Protein AF-A0A7K2C3F9-F1 (afdb_monomer)

Mean predicted aligned error: 20.33 Å

Solvent-accessible surface area (backbone atoms only — not comparable to full-atom values): 50071 Å² total; per-residue (Å²): 126,89,55,48,85,89,67,84,82,53,73,77,70,72,92,72,62,56,79,68,66,93,82,66,85,80,80,64,46,72,75,90,80,90,77,96,73,83,65,86,67,77,40,54,37,64,45,81,42,102,84,78,58,67,48,69,53,81,61,90,74,45,41,74,38,67,30,63,33,82,39,55,68,49,50,39,51,36,23,76,72,63,18,42,29,38,32,27,28,48,75,89,78,79,96,71,85,52,73,64,51,53,53,38,53,52,48,20,34,74,64,47,12,33,41,25,31,13,45,38,61,50,94,52,78,37,76,81,43,90,74,49,55,56,68,40,85,82,37,43,14,20,31,23,15,30,58,103,40,76,36,74,23,91,57,50,41,75,30,72,49,34,41,28,25,33,56,17,35,65,45,72,42,73,47,104,77,82,39,78,45,89,49,46,72,43,21,51,58,9,16,25,44,54,44,17,41,50,32,51,42,40,56,75,37,74,86,61,49,32,68,59,50,49,49,42,46,37,70,32,18,41,87,28,40,89,70,37,64,97,44,52,85,32,60,57,32,15,44,65,33,61,71,47,35,70,66,65,78,88,65,33,32,34,29,82,74,49,72,53,73,43,45,81,86,70,85,76,68,55,53,60,61,41,48,38,43,34,40,37,31,36,33,25,76,64,32,67,42,70,60,39,43,45,29,58,40,66,64,103,80,60,96,40,57,48,53,91,61,15,61,42,83,66,45,63,44,48,60,71,40,71,48,78,47,72,34,34,37,35,34,32,74,81,50,68,72,78,40,70,50,57,35,32,69,43,51,81,68,81,49,48,59,52,80,62,67,65,48,70,45,65,27,70,54,75,49,55,51,45,46,50,24,51,38,46,41,36,62,44,16,45,42,93,67,29,77,65,50,50,72,68,57,79,88,56,84,57,54,53,82,50,46,44,57,19,61,42,37,39,54,53,101,64,38,58,27,32,39,44,51,51,67,24,55,37,30,49,38,69,51,56,51,56,20,63,39,50,61,26,30,34,43,31,52,22,50,32,49,31,29,51,50,66,48,52,41,51,19,56,19,44,51,21,29,34,43,32,50,24,37,33,46,33,28,51,53,66,49,54,44,51,27,51,21,53,48,22,30,34,42,31,52,22,43,28,50,32,25,53,53,65,49,52,51,51,25,57,22,52,47,24,28,34,43,30,57,20,40,29,51,32,26,54,52,64,48,50,49,50,23,57,20,50,46,23,28,33,43,30,52,23,37,26,55,31,25,54,49,72,47,61,52,47,36,54,23,57,50,23,31,33,43,31,52,21,40,28,54,31,28,54,53,70,57,52,53,56,29,64,26,59,52,26,29,34,43,32,52,20,40,30,50,32,30,52,56,65,53,48,48,54,16,65,23,43,49,22,30,33,43,30,55,18,38,32,51,32,28,49,52,63,48,55,43,53,19,55,17,50,46,23,30,34,44,32,50,23,36,30,51,30,27,50,50,61,51,51,42,54,30,57,21,52,49,25,29,35,44,33,51,25,37,29,53,31,27,53,47,63,48,54,52,54,16,67,21,51,51,23,31,34,45,31,53,22,42,29,52,32,26,51,54,61,50,55,38,56,16,58,20,52,49,23,30,34,40,33,47,21,39,29,53,27,37,62,50,58,43,69,42,48,69,59,30,77,52,38,37,35,44,34,30,36,73,8,61,40,21,36,57,75,48,70,70,55,45,54,53,57,65,69,30,80,43,69,45,60,52,70,53,82,75,38,35,64,74,63,84,60,76,65,46,62,52,63,79,79,44,75,54,80,69,45,74,57,73,67,68,52,60,52,75,66,69,48,65,51,74,39,70,86,69,63,74,48,47,54,78,42,71,91,79,34,33,38,43,46,42,47,74,65,94,54,73,72,49,76,35,42,39,36,45,34,27,64,84,71,37,62,33,72,52,61,38,33,40,33,66,95,93,94,93,95,93,92,96,93,93,93,88,87,74,75,51,80,46,64,45,74,98,49,62,44,39,77,65,16,35,40,34,32,66,35,99,49,50,25,41,34,36,45,39,33,25,39,85,88,69,49,76,77,48,70,49,76,79,42,82,42,70,47,45,75,69,50,77,47,77,46,80,33,86,82,70,76,94,80,68,73,47,70,48,68,46,60,29,42,90,81,75,60,79,57,87,81,73,79,87,76,86,89,132

Foldseek 3Di:
DPDPPVPPPDPPDDDAFQPDDPPPPPPGRRDDDDDDDPDPDAFWAWDQDPVRDIDTDDQPPAAEHEDEALDLVRLLVCLVVPHLEYFYEHPPDDQDDDPVSLVSLVVSLVSNHAYQYFQFQDPDACVVRCPTQVNRPRHQYEAEDEPPDQHGDPSTHYYQEHQEYEHFWFDFDQDPVRDGDTIDGTRSVTRSNLRNLLSVLCSLPVPDRSNQSSVLQSVLADASCVVVVVCRNRYYGTHGDSVSSNPDDWFKAKEWDDKDKAWDPGPQAAAAFIKMKMKTKIATATAKDAWKKKFKDFDPDDPFKARVQGIDTDGIHGHGDMDIDIGMMHGHNPDDAQDWGWIWIDIDPPYYYDPTDTPTHHNHDQQVLVLVLVLVQCVQFVVVPWQDQPLDDSPDRDFLVSQCRTPQFHRDPRATATGACAPGAGEGERDLSPLSSQNYAYYAPEQYAHEEADHLSVLSNQNHAYDHHYNYAYEEADRLSVLSNQNHAYDAPYNYAYEEEDDLSVLSNLNHAEDHPEQYAYEEEDRLSVLSNCNHQYDAPHNYAYEEEDNLSVLSNLNHQEDHHEQYAYEEADDLSCLSNLNHAYDAHYNYAYEEADDLSVLSNQNHQYDHHEQYAYEEEDHLSVLNNQNHAEDHHANYAYEEEDHLSVLSNLNHAYDAHHHYAYEEEDDLSVLNNQNYAEDHHAQYAYEEEDHLSVLSNQNYAEYHQDHYAYAEEDAPSVLSNQNYQYEEHHNHRYAYEPDPSSVVSQVPHNHYDDHHDDFKEWRDADEAAADDAFDWDDKDADTDMDHAPDKFKDKDDADAPFWDADRVRRIIGGHHHDADDWDKMKMKMAHPVRGIDIYMYTYHHDDDDDDDDDAWDADWAKDDQPPHHQAQFIKIWDATQAWKWKKKWKAAPVGHTPDIFDIDTGGHGGTDMDGHHGVDDDDHDIWMFMAIDDPPDDGHDGYDTDDDD

Secondary structure (DSSP, 8-state):
----SS-SSS-----------TT-SS--TT-----S--------EEEE-TTS-EEEEPPSS--EEEESSS-HHHHHHHHHTT-SEEEE----------HHHHHHHHHHHHTTPEEEEE-----S-GGG-TTSGGGSTTSEEEEEE-TTSSSBPTT---SS--SEEEE-EEEEEE-TTS-EEEEEESGGGTHHHHHHHHHHHHHHSTT--HHHHHHHHHHHSPP-GGG-GGGTTTS-S-B--HHHHTTPPPPPEEEEEEEEEE-SSSSS---TT-EEEEEEEEEE-SS-BS--EEEEEE-TT-TTEE-TT-EEE---B-TT-EEEEEEEEEE-TTPPTTPEEEEEEEESSS-EESS---EEEE---HHHHHHHHHHHHHHHTTGGGSS--TT--TTSPPPHHHHTTSTTEEEETTEEEEEE-TTS---SB--GGGGG-TT-SEEE--SS--EEPPPGGGGG-TT--EEE--SSEEEEEPPGGGGG-TT--EEE--SSEEESBPPGGGGG-TT--EEE--SS--BSBPPGGGGG-TT--EEE--SS--BSPPPGGGGG-TT--EEE--SS---SPPPGGGGG-TT--EEE--SS--EEPPPGGGGG-TT--EEE--SSEEEEPPPGGGGG-TT--EEE--SSEE-SPPPGGGGG-TT--EEE--SS---SPPPGGGGG-TT--EEE--SS---SPPPSGGGG-TT--EEE--SS---SB--GGGGG-TT--EEE-TTSS-BB--SHHHHHHHHH-SEEE-PBP-S-EE-S----EE--TTSPPPPEEPPPEESSSS-EEEEESPPPTTEEEETTTTEEEE---S------EEEEEE-TTS-EEEEEE-EE---------------EEEES--S-TTSTTEEEEEEESS-EEEEEEEEETTS-EEEEPPPEEE-SEEEEEEEE--TTPPS--EEEEEEEE-TTSPPPPPPPP----

pLDDT: mean 79.62, std 18.19, range [27.81, 98.88]

Structure (mmCIF, N/CA/C/O backbone):
data_AF-A0A7K2C3F9-F1
#
_entry.id   AF-A0A7K2C3F9-F1
#
loop_
_atom_site.group_PDB
_atom_site.id
_atom_site.type_symbol
_atom_site.label_atom_id
_atom_site.label_alt_id
_atom_site.label_comp_id
_atom_site.label_asym_id
_atom_site.label_entity_id
_atom_site.label_seq_id
_atom_site.pdbx_PDB_ins_code
_atom_site.Cartn_x
_atom_site.Cartn_y
_atom_site.Cartn_z
_atom_site.occupancy
_atom_site.B_iso_or_equiv
_atom_site.auth_seq_id
_atom_site.auth_comp_id
_atom_site.auth_asym_id
_atom_site.auth_atom_id
_atom_site.pdbx_PDB_model_num
ATOM 1 N N . ASN A 1 1 ? -45.992 -33.213 78.221 1.00 36.97 1 ASN A N 1
ATOM 2 C CA . ASN A 1 1 ? -46.843 -34.358 77.775 1.00 36.97 1 ASN A CA 1
ATOM 3 C C . ASN A 1 1 ? -48.266 -34.315 78.373 1.00 36.97 1 ASN A C 1
ATOM 5 O O . ASN A 1 1 ? -49.026 -35.246 78.130 1.00 36.97 1 ASN A O 1
ATOM 9 N N . GLY A 1 2 ? -48.660 -33.258 79.102 1.00 48.69 2 GLY A N 1
ATOM 10 C CA . GLY A 1 2 ? -49.948 -33.219 79.812 1.00 48.69 2 GLY A CA 1
ATOM 11 C C . GLY A 1 2 ? -49.888 -33.763 81.246 1.00 48.69 2 GLY A C 1
ATOM 12 O O . GLY A 1 2 ? -50.936 -33.967 81.849 1.00 48.69 2 GLY A O 1
ATOM 13 N N . ILE A 1 3 ? -48.685 -34.025 81.760 1.00 47.75 3 ILE A N 1
ATOM 14 C CA . ILE A 1 3 ? -48.402 -34.515 83.107 1.00 47.75 3 ILE A CA 1
ATOM 15 C C . ILE A 1 3 ? -47.561 -33.441 83.805 1.00 47.75 3 ILE A C 1
ATOM 17 O O . ILE A 1 3 ? -46.682 -32.864 83.173 1.00 47.75 3 ILE A O 1
ATOM 21 N N . ASP A 1 4 ? -47.917 -33.177 85.056 1.00 54.03 4 ASP A N 1
ATOM 22 C CA . ASP A 1 4 ? -47.190 -32.404 86.069 1.00 54.03 4 ASP A CA 1
ATOM 23 C C . ASP A 1 4 ? -46.198 -33.387 86.715 1.00 54.03 4 ASP A C 1
ATOM 25 O O . ASP A 1 4 ? -46.635 -34.322 87.402 1.00 54.03 4 ASP A O 1
ATOM 29 N N . ASP A 1 5 ? -44.912 -33.307 86.351 1.00 51.44 5 ASP A N 1
ATOM 30 C CA . ASP A 1 5 ? -43.911 -34.330 86.690 1.00 51.44 5 ASP A CA 1
ATOM 31 C C . ASP A 1 5 ? -43.051 -34.010 87.927 1.00 51.44 5 ASP A C 1
ATOM 33 O O . ASP A 1 5 ? -42.568 -34.948 88.576 1.00 51.44 5 ASP A O 1
ATOM 37 N N . ASP A 1 6 ? -43.019 -32.747 88.370 1.00 50.56 6 ASP A N 1
ATOM 38 C CA . ASP A 1 6 ? -42.500 -32.332 89.685 1.00 50.56 6 ASP A CA 1
ATOM 39 C C . ASP A 1 6 ? -43.570 -32.351 90.811 1.00 50.56 6 ASP A C 1
ATOM 41 O O . ASP A 1 6 ? -43.235 -32.326 92.001 1.00 50.56 6 ASP A O 1
ATOM 45 N N . SER A 1 7 ? -44.855 -32.501 90.452 1.00 44.94 7 SER A N 1
ATOM 46 C CA . SER A 1 7 ? -46.031 -32.475 91.340 1.00 44.94 7 SER A CA 1
ATOM 47 C C . SER A 1 7 ? -46.316 -31.114 92.000 1.00 44.94 7 SER A C 1
ATOM 49 O O . SER A 1 7 ? -46.882 -31.068 93.103 1.00 44.94 7 SER A O 1
ATOM 51 N N . ASN A 1 8 ? -45.943 -30.000 91.360 1.00 51.53 8 ASN A N 1
ATOM 52 C CA . ASN A 1 8 ? -46.178 -28.639 91.853 1.00 51.53 8 ASN A CA 1
ATOM 53 C C . ASN A 1 8 ? -47.642 -28.162 91.699 1.00 51.53 8 ASN A C 1
ATOM 55 O O . ASN A 1 8 ? -48.049 -27.201 92.364 1.00 51.53 8 ASN A O 1
ATOM 59 N N . GLY A 1 9 ? -48.452 -28.857 90.891 1.00 42.66 9 GLY A N 1
ATOM 60 C CA . GLY A 1 9 ? -49.856 -28.551 90.606 1.00 42.66 9 GLY A CA 1
ATOM 61 C C . GLY A 1 9 ? -50.120 -27.921 89.232 1.00 42.66 9 GLY A C 1
ATOM 62 O O . GLY A 1 9 ? -51.281 -27.627 88.923 1.00 42.66 9 GLY A O 1
ATOM 63 N N . PHE A 1 10 ? -49.089 -27.705 88.413 1.00 49.72 10 PHE A N 1
ATOM 64 C CA . PHE A 1 10 ? -49.167 -27.125 87.075 1.00 49.72 10 PHE A CA 1
ATOM 65 C C . PHE A 1 10 ? -48.537 -28.056 86.033 1.00 49.72 10 PHE A C 1
ATOM 67 O O . PHE A 1 10 ? -47.621 -28.811 86.307 1.00 49.72 10 PHE A O 1
ATOM 74 N N . ILE A 1 11 ? -49.048 -28.004 84.800 1.00 49.59 11 ILE A N 1
ATOM 75 C CA . ILE A 1 11 ? -48.426 -28.680 83.653 1.00 49.59 11 ILE A CA 1
ATOM 76 C C . ILE A 1 11 ? -47.579 -27.626 82.930 1.00 49.59 11 ILE A C 1
ATOM 78 O O . ILE A 1 11 ? -47.981 -27.121 81.877 1.00 49.59 11 ILE A O 1
ATOM 82 N N . ASP A 1 12 ? -46.461 -27.226 83.535 1.00 47.12 12 ASP A N 1
ATOM 83 C CA . ASP A 1 12 ? -45.494 -26.286 82.955 1.00 47.12 12 ASP A CA 1
ATOM 84 C C . ASP A 1 12 ? -44.156 -26.931 82.539 1.00 47.12 12 ASP A C 1
ATOM 86 O O . ASP A 1 12 ? -43.317 -26.263 81.928 1.00 47.12 12 ASP A O 1
ATOM 90 N N . ASP A 1 13 ? -44.018 -28.248 82.720 1.00 46.84 13 ASP A N 1
ATOM 91 C CA . ASP A 1 13 ? -42.831 -29.026 82.353 1.00 46.84 13 ASP A CA 1
ATOM 92 C C . ASP A 1 13 ? -42.583 -29.095 80.835 1.00 46.84 13 ASP A C 1
ATOM 94 O O . ASP A 1 13 ? -43.348 -29.660 80.036 1.00 46.84 13 ASP A O 1
ATOM 98 N N . VAL A 1 14 ? -41.441 -28.539 80.425 1.00 47.06 14 VAL A N 1
ATOM 99 C CA . VAL A 1 14 ? -40.965 -28.527 79.038 1.00 47.06 14 VAL A CA 1
ATOM 100 C C . VAL A 1 14 ? -39.895 -29.602 78.849 1.00 47.06 14 VAL A C 1
ATOM 102 O O . VAL A 1 14 ? -38.733 -29.410 79.207 1.00 47.06 14 VAL A O 1
ATOM 105 N N . HIS A 1 15 ? -40.246 -30.706 78.183 1.00 43.12 15 HIS A N 1
ATOM 106 C CA . HIS A 1 15 ? -39.255 -31.688 77.726 1.00 43.12 15 HIS A CA 1
ATOM 107 C C . HIS A 1 15 ? -38.344 -31.094 76.637 1.00 43.12 15 HIS A C 1
ATOM 109 O O . HIS A 1 15 ? -38.702 -31.044 75.458 1.00 43.12 15 HIS A O 1
ATOM 115 N N . GLY A 1 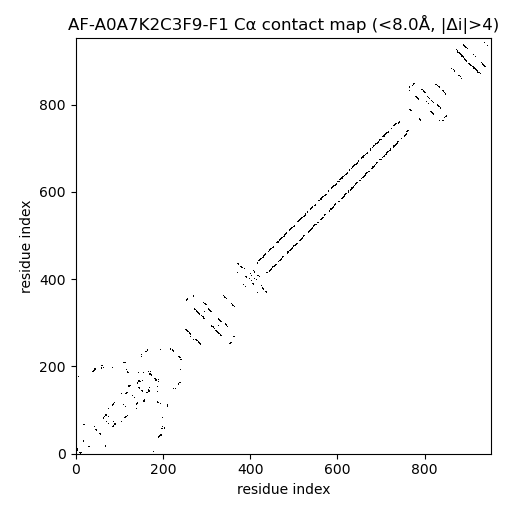16 ? -37.143 -30.670 77.031 1.00 44.66 16 GLY A N 1
ATOM 116 C CA . GLY A 1 16 ? -36.057 -30.318 76.117 1.00 44.66 16 GLY A CA 1
ATOM 117 C C . GLY A 1 16 ? -35.257 -31.541 75.652 1.00 44.66 16 GLY A C 1
ATOM 118 O O . GLY A 1 16 ? -35.079 -32.499 76.398 1.00 44.66 16 GLY A O 1
ATOM 119 N N . VAL A 1 17 ? -34.735 -31.480 74.424 1.00 42.47 17 VAL A N 1
ATOM 120 C CA . VAL A 1 17 ? -33.822 -32.480 73.840 1.00 42.47 17 VAL A CA 1
ATOM 121 C C . VAL A 1 17 ? -32.411 -31.882 73.829 1.00 42.47 17 VAL A C 1
ATOM 123 O O . VAL A 1 17 ? -32.174 -30.859 73.180 1.00 42.47 17 VAL A O 1
ATOM 126 N N . ASN A 1 18 ? -31.464 -32.480 74.554 1.00 41.81 18 ASN A N 1
ATOM 127 C CA . ASN A 1 18 ? -30.088 -31.993 74.643 1.00 41.81 18 ASN A CA 1
ATOM 128 C C . ASN A 1 18 ? -29.225 -32.582 73.514 1.00 41.81 18 ASN A C 1
ATOM 130 O O . ASN A 1 18 ? -28.767 -33.715 73.587 1.00 41.81 18 ASN A O 1
ATOM 134 N N . LEU A 1 19 ? -28.976 -31.787 72.471 1.00 47.22 19 LEU A N 1
ATOM 135 C CA . LEU A 1 19 ? -28.174 -32.176 71.300 1.00 47.22 19 LEU A CA 1
ATOM 136 C C . LEU A 1 19 ? -26.733 -31.619 71.329 1.00 47.22 19 LEU A C 1
ATOM 138 O O . LEU A 1 19 ? -26.107 -31.481 70.278 1.00 47.22 19 LEU A O 1
ATOM 142 N N . CYS A 1 20 ? -26.231 -31.206 72.499 1.00 43.03 20 CYS A N 1
ATOM 143 C CA . CYS A 1 20 ? -25.094 -30.278 72.590 1.00 43.03 20 CYS A CA 1
ATOM 144 C C . CYS A 1 20 ? -23.732 -30.899 72.959 1.00 43.03 20 CYS A C 1
ATOM 146 O O . CYS A 1 20 ? -22.735 -30.177 72.981 1.00 43.03 20 CYS A O 1
ATOM 148 N N . ASN A 1 21 ? -23.652 -32.200 73.256 1.00 40.72 21 ASN A N 1
ATOM 149 C CA . ASN A 1 21 ? -22.417 -32.813 73.756 1.00 40.72 21 ASN A CA 1
ATOM 150 C C . ASN A 1 21 ? -21.550 -33.386 72.613 1.00 40.72 21 ASN A C 1
ATOM 152 O O . ASN A 1 21 ? -22.001 -34.243 71.856 1.00 40.72 21 ASN A O 1
ATOM 156 N N . ARG A 1 22 ? -20.299 -32.915 72.468 1.00 40.84 22 ARG A N 1
ATOM 157 C CA . ARG A 1 22 ? -19.369 -33.395 71.417 1.00 40.84 22 ARG A CA 1
ATOM 158 C C . ARG A 1 22 ? -18.779 -34.781 71.698 1.00 40.84 22 ARG A C 1
ATOM 160 O O . ARG A 1 22 ? -18.352 -35.426 70.746 1.00 40.84 22 ARG A O 1
ATOM 167 N N . ASP A 1 23 ? -18.783 -35.216 72.957 1.00 42.97 23 ASP A N 1
ATOM 168 C CA . ASP A 1 23 ? -18.240 -36.510 73.396 1.00 42.97 23 ASP A CA 1
ATOM 169 C C . ASP A 1 23 ? -19.343 -37.542 73.705 1.00 42.97 23 ASP A C 1
ATOM 171 O O . ASP A 1 23 ? -19.104 -38.539 74.393 1.00 42.97 23 ASP A O 1
ATOM 175 N N . ASP A 1 24 ? -20.562 -37.331 73.192 1.00 41.66 24 ASP A N 1
ATOM 176 C CA . ASP A 1 24 ? -21.642 -38.302 73.349 1.00 41.66 24 ASP A CA 1
ATOM 177 C C . ASP A 1 24 ? -21.368 -39.587 72.545 1.00 41.66 24 ASP A C 1
ATOM 179 O O . ASP A 1 24 ? -21.530 -39.658 71.326 1.00 41.66 24 ASP A O 1
ATOM 183 N N . THR A 1 25 ? -20.948 -40.621 73.271 1.00 40.50 25 THR A N 1
ATOM 184 C CA . THR A 1 25 ? -20.776 -42.001 72.790 1.00 40.50 25 THR A CA 1
ATOM 185 C C . THR A 1 25 ? -21.925 -42.924 73.230 1.00 40.50 25 THR A C 1
ATOM 187 O O . THR A 1 25 ? -21.885 -44.125 72.965 1.00 40.50 25 THR A O 1
ATOM 190 N N . ASN A 1 26 ? -22.943 -42.362 73.889 1.00 40.88 26 ASN A N 1
ATOM 191 C CA . ASN A 1 26 ? -24.125 -43.014 74.461 1.00 40.88 26 ASN A CA 1
ATOM 192 C C . ASN A 1 26 ? -25.365 -42.811 73.557 1.00 40.88 26 ASN A C 1
ATOM 194 O O . ASN A 1 26 ? -26.153 -43.734 73.361 1.00 40.88 26 ASN A O 1
ATOM 198 N N . ASN A 1 27 ? -25.469 -41.644 72.912 1.00 40.25 27 ASN A N 1
ATOM 199 C CA . ASN A 1 27 ? -26.574 -41.216 72.055 1.00 40.25 27 ASN A CA 1
ATOM 200 C C . ASN A 1 27 ? -27.908 -41.090 72.828 1.00 40.25 27 ASN A C 1
ATOM 202 O O . ASN A 1 27 ? -28.980 -41.367 72.279 1.00 40.25 27 ASN A O 1
ATOM 206 N N . ASP A 1 28 ? -27.823 -40.672 74.100 1.00 39.69 28 ASP A N 1
ATOM 207 C CA . ASP A 1 28 ? -28.957 -40.362 74.981 1.00 39.69 28 ASP A CA 1
ATOM 208 C C . ASP A 1 28 ? -29.192 -38.837 75.027 1.00 39.69 28 ASP A C 1
ATOM 210 O O . ASP A 1 28 ? -28.460 -38.109 75.704 1.00 39.69 28 ASP A O 1
ATOM 214 N N . PRO A 1 29 ? -30.226 -38.320 74.338 1.00 40.28 29 PRO A N 1
ATOM 215 C CA . PRO A 1 29 ? -30.487 -36.887 74.267 1.00 40.28 29 PRO A CA 1
ATOM 216 C C . PRO A 1 29 ? -31.098 -36.297 75.553 1.00 40.28 29 PRO A C 1
ATOM 218 O O . PRO A 1 29 ? -31.486 -35.125 75.553 1.00 40.28 29 PRO A O 1
ATOM 221 N N . PHE A 1 30 ? -31.218 -37.076 76.633 1.00 42.66 30 PHE A N 1
ATOM 222 C CA . PHE A 1 30 ? -31.826 -36.661 77.901 1.00 42.66 30 PHE A CA 1
ATOM 223 C C . PHE A 1 30 ? -30.826 -36.556 79.069 1.00 42.66 30 PHE A C 1
ATOM 225 O O . PHE A 1 30 ? -31.248 -36.338 80.205 1.00 42.66 30 PHE A O 1
ATOM 232 N N . GLU A 1 31 ? -29.512 -36.688 78.830 1.00 41.84 31 GLU A N 1
ATOM 233 C CA . GLU A 1 31 ? -28.529 -36.796 79.919 1.00 41.84 31 GLU A CA 1
ATOM 234 C C . GLU A 1 31 ? -28.451 -35.522 80.810 1.00 41.84 31 GLU A C 1
ATOM 236 O O . GLU A 1 31 ? -28.165 -34.422 80.314 1.00 41.84 31 GLU A O 1
ATOM 241 N N . PRO A 1 32 ? -28.669 -35.631 82.141 1.00 44.69 32 PRO A N 1
ATOM 242 C CA . PRO A 1 32 ? -28.817 -34.466 83.005 1.00 44.69 32 PRO A CA 1
ATOM 243 C C . PRO A 1 32 ? -27.565 -34.167 83.851 1.00 44.69 32 PRO A C 1
ATOM 245 O O . PRO A 1 32 ? -27.531 -34.560 85.022 1.00 44.69 32 PRO A O 1
ATOM 248 N N . ARG A 1 33 ? -26.574 -33.404 83.330 1.00 37.81 33 ARG A N 1
ATOM 249 C CA . ARG A 1 33 ? -25.742 -32.463 84.143 1.00 37.81 33 ARG A CA 1
ATOM 250 C C . ARG A 1 33 ? -24.680 -31.613 83.409 1.00 37.81 33 ARG A C 1
ATOM 252 O O . ARG A 1 33 ? -23.991 -32.059 82.509 1.00 37.81 33 ARG A O 1
ATOM 259 N N . LEU A 1 34 ? -24.450 -30.429 84.001 1.00 39.66 34 LEU A N 1
ATOM 260 C CA . LEU A 1 34 ? -23.182 -29.667 84.074 1.00 39.66 34 LEU A CA 1
ATOM 261 C C . LEU A 1 34 ? -22.559 -29.084 82.779 1.00 39.66 34 LEU A C 1
ATOM 263 O O . LEU A 1 34 ? -21.493 -29.514 82.351 1.00 39.66 34 LEU A O 1
ATOM 267 N N . SER A 1 35 ? -23.056 -27.925 82.318 1.00 39.00 35 SER A N 1
ATOM 268 C CA . SER A 1 35 ? -22.294 -26.656 82.463 1.00 39.00 35 SER A CA 1
ATOM 269 C C . SER A 1 35 ? -22.965 -25.404 81.856 1.00 39.00 35 SER A C 1
ATOM 271 O O . SER A 1 35 ? -23.250 -25.323 80.669 1.00 39.00 35 SER A O 1
ATOM 273 N N . GLY A 1 36 ? -23.107 -24.358 82.681 1.00 41.69 36 GLY A N 1
ATOM 274 C CA . GLY A 1 36 ? -22.899 -22.946 82.305 1.00 41.69 36 GLY A CA 1
ATOM 275 C C . GLY A 1 36 ? -23.903 -22.202 81.406 1.00 41.69 36 GLY A C 1
ATOM 276 O O . GLY A 1 36 ? -24.176 -21.035 81.681 1.00 41.69 36 GLY A O 1
ATOM 277 N N . HIS A 1 37 ? -24.440 -22.803 80.343 1.00 43.22 37 HIS A N 1
ATOM 278 C CA . HIS A 1 37 ? -25.195 -22.076 79.312 1.00 43.22 37 HIS A CA 1
ATOM 279 C C . HIS A 1 37 ? -26.713 -22.245 79.452 1.00 43.22 37 HIS A C 1
ATOM 281 O O . HIS A 1 37 ? -27.311 -23.188 78.942 1.00 43.22 37 HIS A O 1
ATOM 287 N N . GLY A 1 38 ? -27.345 -21.291 80.140 1.00 45.28 38 GLY A N 1
ATOM 288 C CA . GLY A 1 38 ? -28.782 -21.297 80.420 1.00 45.28 38 GLY A CA 1
ATOM 289 C C . GLY A 1 38 ? -29.671 -20.989 79.211 1.00 45.28 38 GLY A C 1
ATOM 290 O O . GLY A 1 38 ? -30.194 -19.886 79.107 1.00 45.28 38 GLY A O 1
ATOM 291 N N . THR A 1 39 ? -29.902 -21.964 78.332 1.00 50.16 39 THR A N 1
ATOM 292 C CA . THR A 1 39 ? -31.060 -21.964 77.417 1.00 50.16 39 THR A CA 1
ATOM 293 C C . THR A 1 39 ? -31.727 -23.329 77.364 1.00 50.16 39 THR A C 1
ATOM 295 O O . THR A 1 39 ? -31.532 -24.084 76.418 1.00 50.16 39 THR A O 1
ATOM 298 N N . SER A 1 40 ? -32.551 -23.603 78.374 1.00 48.06 40 SER A N 1
ATOM 299 C CA . SER A 1 40 ? -33.533 -24.701 78.376 1.00 48.06 40 SER A CA 1
ATOM 300 C C . SER A 1 40 ? -34.975 -24.172 78.335 1.00 48.06 40 SER A C 1
ATOM 302 O O . SER A 1 40 ? -35.908 -24.878 78.691 1.00 48.06 40 SER A O 1
ATOM 304 N N . VAL A 1 41 ? -35.166 -22.907 77.941 1.00 52.28 41 VAL A N 1
ATOM 305 C CA . VAL A 1 41 ? -36.455 -22.203 78.030 1.00 52.28 41 VAL A CA 1
ATOM 306 C C . VAL A 1 41 ? -37.170 -22.236 76.677 1.00 52.28 41 VAL A C 1
ATOM 308 O O . VAL A 1 41 ? -36.729 -21.593 75.720 1.00 52.28 41 VAL A O 1
ATOM 311 N N . ALA A 1 42 ? -38.293 -22.955 76.597 1.00 53.19 42 ALA A N 1
ATOM 312 C CA . ALA A 1 42 ? -39.243 -22.785 75.498 1.00 53.19 42 ALA A CA 1
ATOM 313 C C . ALA A 1 42 ? -39.939 -21.419 75.610 1.00 53.19 42 ALA A C 1
ATOM 315 O O . ALA A 1 42 ? -40.255 -20.945 76.699 1.00 53.19 42 ALA A O 1
ATOM 316 N N . GLY A 1 43 ? -40.148 -20.763 74.470 1.00 53.94 43 GLY A N 1
ATOM 317 C CA . GLY A 1 43 ? -40.611 -19.380 74.421 1.00 53.94 43 GLY A CA 1
ATOM 318 C C . GLY A 1 43 ? -42.088 -19.202 74.759 1.00 53.94 43 GLY A C 1
ATOM 319 O O . GLY A 1 43 ? -42.928 -19.298 73.869 1.00 53.94 43 GLY A O 1
ATOM 320 N N . THR A 1 44 ? -42.407 -18.857 76.008 1.00 54.50 44 THR A N 1
ATOM 321 C CA . THR A 1 44 ? -43.732 -18.355 76.400 1.00 54.50 44 THR A CA 1
ATOM 322 C C . THR A 1 44 ? -43.751 -16.825 76.434 1.00 54.50 44 THR A C 1
ATOM 324 O O . THR A 1 44 ? -42.909 -16.173 77.051 1.00 54.50 44 THR A O 1
ATOM 327 N N . ALA A 1 45 ? -44.739 -16.223 75.766 1.00 50.91 45 ALA A N 1
ATOM 328 C CA . ALA A 1 45 ? -44.967 -14.782 75.823 1.00 50.91 45 ALA A CA 1
ATOM 329 C C . ALA A 1 45 ? -45.828 -14.449 77.055 1.00 50.91 45 ALA A C 1
ATOM 331 O O . ALA A 1 45 ? -47.035 -14.693 77.062 1.00 50.91 45 ALA A O 1
ATOM 332 N N . GLY A 1 46 ? -45.204 -13.919 78.109 1.00 52.06 46 GLY A N 1
ATOM 333 C CA . GLY A 1 46 ? -45.884 -13.486 79.333 1.00 52.06 46 GLY A CA 1
ATOM 334 C C . GLY A 1 46 ? -46.348 -12.028 79.272 1.00 52.06 46 GLY A C 1
ATOM 335 O O . GLY A 1 46 ? -45.544 -11.136 79.006 1.00 52.06 46 GLY A O 1
ATOM 336 N N . GLY A 1 47 ? -47.628 -11.769 79.549 1.00 46.72 47 GLY A N 1
ATOM 337 C CA . GLY A 1 47 ? -48.181 -10.415 79.672 1.00 46.72 47 GLY A CA 1
ATOM 338 C C . GLY A 1 47 ? -48.344 -9.988 81.133 1.00 46.72 47 GLY A C 1
ATOM 339 O O . GLY A 1 47 ? -48.823 -10.772 81.952 1.00 46.72 47 GLY A O 1
ATOM 340 N N . VAL A 1 48 ? -48.000 -8.739 81.467 1.00 42.78 48 VAL A N 1
ATOM 341 C CA . VAL A 1 48 ? -48.307 -8.153 82.785 1.00 42.78 48 VAL A CA 1
ATOM 342 C C . VAL A 1 48 ? -49.768 -7.708 82.806 1.00 42.78 48 VAL A C 1
ATOM 344 O O . VAL A 1 48 ? -50.139 -6.750 82.129 1.00 42.78 48 VAL A O 1
ATOM 347 N N . THR A 1 49 ? -50.604 -8.381 83.595 1.00 42.44 49 THR A N 1
ATOM 348 C CA . THR A 1 49 ? -51.987 -7.953 83.840 1.00 42.44 49 THR A CA 1
ATOM 349 C C . THR A 1 49 ? -52.078 -6.937 84.982 1.00 42.44 49 THR A C 1
ATOM 351 O O . THR A 1 49 ? -51.178 -6.791 85.809 1.00 42.44 49 THR A O 1
ATOM 354 N N . ASN A 1 50 ? -53.200 -6.217 85.041 1.00 40.66 50 ASN A N 1
ATOM 355 C CA . ASN A 1 50 ? -53.481 -5.119 85.979 1.00 40.66 50 ASN A CA 1
ATOM 356 C C . ASN A 1 50 ? -53.519 -5.500 87.479 1.00 40.66 50 ASN A C 1
ATOM 358 O O . ASN A 1 50 ? -53.724 -4.631 88.322 1.00 40.66 50 ASN A O 1
ATOM 362 N N . ASN A 1 51 ? -53.323 -6.775 87.812 1.00 39.25 51 ASN A N 1
ATOM 363 C CA . ASN A 1 51 ? -53.191 -7.319 89.165 1.00 39.25 51 ASN A CA 1
ATOM 364 C C . ASN A 1 51 ? -51.728 -7.613 89.575 1.00 39.25 51 ASN A C 1
ATOM 366 O O . ASN A 1 51 ? -51.500 -8.053 90.698 1.00 39.25 51 ASN A O 1
ATOM 370 N N . GLY A 1 52 ? -50.744 -7.383 88.696 1.00 41.97 52 GLY A N 1
ATOM 371 C CA . GLY A 1 52 ? -49.314 -7.514 89.009 1.00 41.97 52 GLY A CA 1
ATOM 372 C C . GLY A 1 52 ? -48.744 -8.939 88.982 1.00 41.97 52 GLY A C 1
ATOM 373 O O . GLY A 1 52 ? -47.580 -9.118 89.331 1.00 41.97 52 GLY A O 1
ATOM 374 N N . ILE A 1 53 ? -49.522 -9.937 88.554 1.00 43.38 53 ILE A N 1
ATOM 375 C CA . ILE A 1 53 ? -49.057 -11.315 88.329 1.00 43.38 53 ILE A CA 1
ATOM 376 C C . ILE A 1 53 ? -49.095 -11.566 86.821 1.00 43.38 53 ILE A C 1
ATOM 378 O O . ILE A 1 53 ? -50.138 -11.378 86.203 1.00 43.38 53 ILE A O 1
ATOM 382 N N . GLY A 1 54 ? -47.966 -11.937 86.217 1.00 48.31 54 GLY A N 1
ATOM 383 C CA . GLY A 1 54 ? -47.895 -12.174 84.774 1.00 48.31 54 GLY A CA 1
ATOM 384 C C . GLY A 1 54 ? -48.600 -13.468 84.359 1.00 48.31 54 GLY A C 1
ATOM 385 O O . GLY A 1 54 ? -48.493 -14.475 85.054 1.00 48.31 54 GLY A O 1
ATOM 386 N N . VAL A 1 55 ? -49.283 -13.456 83.212 1.00 44.09 55 VAL A N 1
ATOM 387 C CA . VAL A 1 55 ? -49.896 -14.655 82.613 1.00 44.09 55 VAL A CA 1
ATOM 388 C C . VAL A 1 55 ? -49.114 -15.049 81.365 1.00 44.09 55 VAL A C 1
ATOM 390 O O . VAL A 1 55 ? -48.958 -14.234 80.454 1.00 44.09 55 VAL A O 1
ATOM 393 N N . ALA A 1 56 ? -48.643 -16.296 81.308 1.00 52.75 56 ALA A N 1
ATOM 394 C CA . ALA A 1 56 ? -48.054 -16.880 80.106 1.00 52.75 56 ALA A CA 1
ATOM 395 C C . ALA A 1 56 ? -49.148 -17.190 79.068 1.00 52.75 56 ALA A C 1
ATOM 397 O O . ALA A 1 56 ? -50.094 -17.925 79.348 1.00 52.75 56 ALA A O 1
ATOM 398 N N . GLY A 1 57 ? -49.024 -16.638 77.861 1.00 52.56 57 GLY A N 1
ATOM 399 C CA . GLY A 1 57 ? -49.891 -16.987 76.739 1.00 52.56 57 GLY A CA 1
ATOM 400 C C . GLY A 1 57 ? -49.508 -18.344 76.149 1.00 52.56 57 GLY A C 1
ATOM 401 O O . GLY A 1 57 ? -48.414 -18.489 75.606 1.00 52.56 57 GLY A O 1
ATOM 402 N N . ALA A 1 58 ? -50.413 -19.321 76.222 1.00 50.16 58 ALA A N 1
ATOM 403 C CA . ALA A 1 58 ? -50.241 -20.623 75.584 1.00 50.16 58 ALA A CA 1
ATOM 404 C C . ALA A 1 58 ? -50.694 -20.580 74.112 1.00 50.16 58 ALA A C 1
ATOM 406 O O . ALA A 1 58 ? -51.873 -20.363 73.820 1.00 50.16 58 ALA A O 1
ATOM 407 N N . ALA A 1 59 ? -49.768 -20.815 73.180 1.00 59.91 59 ALA A N 1
ATOM 408 C CA . ALA A 1 59 ? -50.101 -21.084 71.784 1.00 59.91 59 ALA A CA 1
ATOM 409 C C . ALA A 1 59 ? -50.488 -22.566 71.642 1.00 59.91 59 ALA A C 1
ATOM 411 O O . ALA A 1 59 ? -49.691 -23.450 71.938 1.00 59.91 59 ALA A O 1
ATOM 412 N N . TRP A 1 60 ? -51.722 -22.838 71.216 1.00 55.22 60 TRP A N 1
ATOM 413 C CA . TRP A 1 60 ? -52.287 -24.196 71.163 1.00 55.22 60 TRP A CA 1
ATOM 414 C C . TRP A 1 60 ? -52.158 -24.872 69.789 1.00 55.22 60 TRP A C 1
ATOM 416 O O . TRP A 1 60 ? -52.394 -26.070 69.678 1.00 55.22 60 TRP A O 1
ATOM 426 N N . ASN A 1 61 ? -51.798 -24.108 68.751 1.00 69.25 61 ASN A N 1
ATOM 427 C CA . ASN A 1 61 ? -51.704 -24.567 67.362 1.00 69.25 61 ASN A CA 1
ATOM 428 C C . ASN A 1 61 ? -50.465 -23.987 66.646 1.00 69.25 61 ASN A C 1
ATOM 430 O O . ASN A 1 61 ? -50.537 -23.595 65.485 1.00 69.25 61 ASN A O 1
ATOM 434 N N . ALA A 1 62 ? -49.351 -23.875 67.371 1.00 76.56 62 ALA A N 1
ATOM 435 C CA . ALA A 1 62 ? -48.035 -23.571 66.815 1.00 76.56 62 ALA A CA 1
ATOM 436 C C . ALA A 1 62 ? -47.000 -24.454 67.524 1.00 76.56 62 ALA A C 1
ATOM 438 O O . ALA A 1 62 ? -46.912 -24.435 68.754 1.00 76.56 62 ALA A O 1
ATOM 439 N N . GLN A 1 63 ? -46.243 -25.246 66.770 1.00 76.75 63 GLN A N 1
ATOM 440 C CA . GLN A 1 63 ? -45.232 -26.148 67.313 1.00 76.75 63 GLN A CA 1
ATOM 441 C C . GLN A 1 63 ? -43.895 -25.418 67.454 1.00 76.75 63 GLN A C 1
ATOM 443 O O . GLN A 1 63 ? -43.322 -24.949 66.471 1.00 76.75 63 GLN A O 1
ATOM 448 N N . LEU A 1 64 ? -43.387 -25.331 68.684 1.00 77.12 64 LEU A N 1
ATOM 449 C CA . LEU A 1 64 ? -42.115 -24.683 68.991 1.00 77.12 64 LEU A CA 1
ATOM 450 C C . LEU A 1 64 ? -41.103 -25.716 69.486 1.00 77.12 64 LEU A C 1
ATOM 452 O O . LEU A 1 64 ? -41.352 -26.419 70.463 1.00 77.12 64 LEU A O 1
ATOM 456 N N . MET A 1 65 ? -39.945 -25.779 68.831 1.00 75.00 65 MET A N 1
ATOM 457 C CA . MET A 1 65 ? -38.821 -26.630 69.231 1.00 75.00 65 MET A CA 1
ATOM 458 C C . MET A 1 65 ? -37.570 -25.785 69.483 1.00 75.00 65 MET A C 1
ATOM 460 O O . MET A 1 65 ? -37.399 -24.714 68.899 1.00 75.00 65 MET A O 1
ATOM 464 N N . HIS A 1 66 ? -36.692 -26.253 70.370 1.00 72.31 66 HIS A N 1
ATOM 465 C CA . HIS A 1 66 ? -35.474 -25.541 70.760 1.00 72.31 66 HIS A CA 1
ATOM 466 C C . HIS A 1 66 ? -34.209 -26.343 70.427 1.00 72.31 66 HIS A C 1
ATOM 468 O O . HIS A 1 66 ? -34.176 -27.556 70.629 1.00 72.31 66 HIS A O 1
ATOM 474 N N . THR A 1 67 ? -33.147 -25.659 69.985 1.00 68.38 67 THR A N 1
ATOM 475 C CA . THR A 1 67 ? -31.831 -26.266 69.732 1.00 68.38 67 THR A CA 1
ATOM 476 C C . THR A 1 67 ? -30.713 -25.526 70.467 1.00 68.38 67 THR A C 1
ATOM 478 O O . THR A 1 67 ? -30.546 -24.310 70.336 1.00 68.38 67 THR A O 1
ATOM 481 N N . CYS A 1 68 ? -29.895 -26.276 71.209 1.00 60.12 68 CYS A N 1
ATOM 482 C CA . CYS A 1 68 ? -28.690 -25.753 71.852 1.00 60.12 68 CYS A CA 1
ATOM 483 C C . CYS A 1 68 ? -27.614 -25.449 70.795 1.00 60.12 68 CYS A C 1
ATOM 485 O O . CYS A 1 68 ? -27.145 -26.358 70.108 1.00 60.12 68 CYS A O 1
ATOM 487 N N . GLY A 1 69 ? -27.243 -24.172 70.645 1.00 62.53 69 GLY A N 1
ATOM 488 C CA . GLY A 1 69 ? -26.398 -23.719 69.536 1.00 62.53 69 GLY A CA 1
ATOM 489 C C . GLY A 1 69 ? -27.149 -23.651 68.194 1.00 62.53 69 GLY A C 1
ATOM 490 O O . GLY A 1 69 ? -28.038 -24.471 67.933 1.00 62.53 69 GLY A O 1
ATOM 491 N N . LEU A 1 70 ? -26.744 -22.732 67.302 1.00 67.94 70 LEU A N 1
ATOM 492 C CA . LEU A 1 70 ? -27.207 -22.682 65.904 1.00 67.94 70 LEU A CA 1
ATOM 493 C C . LEU A 1 70 ? -26.637 -23.880 65.117 1.00 67.94 70 LEU A C 1
ATOM 495 O O . LEU A 1 70 ? -25.687 -23.767 64.344 1.00 67.94 70 LEU A O 1
ATOM 499 N N . SER A 1 71 ? -27.202 -25.058 65.370 1.00 66.50 71 SER A N 1
ATOM 500 C CA . SER A 1 71 ? -26.802 -26.339 64.799 1.00 66.50 71 SER A CA 1
ATOM 501 C C . SER A 1 71 ? -27.727 -26.712 63.647 1.00 66.50 71 SER A C 1
ATOM 503 O O . SER A 1 71 ? -28.909 -26.980 63.859 1.00 66.50 71 SER A O 1
ATOM 505 N N . TYR A 1 72 ? -27.181 -26.800 62.430 1.00 67.06 72 TYR A N 1
ATOM 506 C CA . TYR A 1 72 ? -27.942 -27.177 61.232 1.00 67.06 72 TYR A CA 1
ATOM 507 C C . TYR A 1 72 ? -28.700 -28.509 61.400 1.00 67.06 72 TYR A C 1
ATOM 509 O O . TYR A 1 72 ? -29.814 -28.648 60.904 1.00 67.06 72 TYR A O 1
ATOM 517 N N . ARG A 1 73 ? -28.131 -29.474 62.147 1.00 65.31 73 ARG A N 1
ATOM 518 C CA . ARG A 1 73 ? -28.775 -30.772 62.424 1.00 65.31 73 ARG A CA 1
ATOM 519 C C . ARG A 1 73 ? -30.005 -30.612 63.302 1.00 65.31 73 ARG A C 1
ATOM 521 O O . ARG A 1 73 ? -31.036 -31.195 62.996 1.00 65.31 73 ARG A O 1
ATOM 528 N N . GLY A 1 74 ? -29.893 -29.819 64.368 1.00 70.06 74 GLY A N 1
ATOM 529 C CA . GLY A 1 74 ? -31.012 -29.544 65.266 1.00 70.06 74 GLY A CA 1
ATOM 530 C C . GLY A 1 74 ? -32.130 -28.794 64.547 1.00 70.06 74 GLY A C 1
ATOM 531 O O . GLY A 1 74 ? -33.292 -29.163 64.680 1.00 70.06 74 GLY A O 1
ATOM 532 N N . VAL A 1 75 ? -31.778 -27.782 63.746 1.00 74.56 75 VAL A N 1
ATOM 533 C CA . VAL A 1 75 ? -32.754 -26.959 63.017 1.00 74.56 75 VAL A CA 1
ATOM 534 C C . VAL A 1 75 ? -33.529 -27.781 61.986 1.00 74.56 75 VAL A C 1
ATOM 536 O O . VAL A 1 75 ? -34.758 -27.746 61.982 1.00 74.56 75 VAL A O 1
ATOM 539 N N . LEU A 1 76 ? -32.836 -28.574 61.162 1.00 74.31 76 LEU A N 1
ATOM 540 C CA . LEU A 1 76 ? -33.492 -29.447 60.185 1.00 74.31 76 LEU A CA 1
ATOM 541 C C . LEU A 1 76 ? -34.295 -30.568 60.853 1.00 74.31 76 LEU A C 1
ATOM 543 O O . LEU A 1 76 ? -35.379 -30.889 60.379 1.00 74.31 76 LEU A O 1
ATOM 547 N N . TYR A 1 77 ? -33.811 -31.138 61.963 1.00 73.81 77 TYR A N 1
ATOM 548 C CA . TYR A 1 77 ? -34.577 -32.121 62.732 1.00 73.81 77 TYR A CA 1
ATOM 549 C C . TYR A 1 77 ? -35.880 -31.519 63.276 1.00 73.81 77 TYR A C 1
ATOM 551 O O . TYR A 1 77 ? -36.931 -32.144 63.163 1.00 73.81 77 TYR A O 1
ATOM 559 N N . ALA A 1 78 ? -35.833 -30.300 63.817 1.00 74.81 78 ALA A N 1
ATOM 560 C CA . ALA A 1 78 ? -37.014 -29.610 64.321 1.00 74.81 78 ALA A CA 1
ATOM 561 C C . ALA A 1 78 ? -38.041 -29.332 63.207 1.00 74.81 78 ALA A C 1
ATOM 563 O O . ALA A 1 78 ? -39.205 -29.709 63.341 1.00 74.81 78 ALA A O 1
ATOM 564 N N . ALA A 1 79 ? -37.605 -28.760 62.079 1.00 80.81 79 ALA A N 1
ATOM 565 C CA . ALA A 1 79 ? -38.472 -28.513 60.924 1.00 80.81 79 ALA A CA 1
ATOM 566 C C . ALA A 1 79 ? -39.068 -29.818 60.353 1.00 80.81 79 ALA A C 1
ATOM 568 O O . ALA A 1 79 ? -40.264 -29.893 60.081 1.00 80.81 79 ALA A O 1
ATOM 569 N N . ALA A 1 80 ? -38.268 -30.887 60.246 1.00 78.06 80 ALA A N 1
ATOM 570 C CA . ALA A 1 80 ? -38.724 -32.202 59.781 1.00 78.06 80 ALA A CA 1
ATOM 571 C C . ALA A 1 80 ? -39.745 -32.878 60.711 1.00 78.06 80 ALA A C 1
ATOM 573 O O . ALA A 1 80 ? -40.530 -33.703 60.248 1.00 78.06 80 ALA A O 1
ATOM 574 N N . ASN A 1 81 ? -39.759 -32.521 61.998 1.00 74.94 81 ASN A N 1
ATOM 575 C CA . ASN A 1 81 ? -40.749 -32.987 62.969 1.00 74.94 81 ASN A CA 1
ATOM 576 C C . ASN A 1 81 ? -41.914 -31.994 63.160 1.00 74.94 81 ASN A C 1
ATOM 578 O O . ASN A 1 81 ? -42.652 -32.105 64.135 1.00 74.94 81 ASN A O 1
ATOM 582 N N . GLY A 1 82 ? -42.112 -31.057 62.224 1.00 79.25 82 GLY A N 1
ATOM 583 C CA . GLY A 1 82 ? -43.302 -30.205 62.163 1.00 79.25 82 GLY A CA 1
ATOM 584 C C . GLY A 1 82 ? -43.251 -28.931 63.007 1.00 79.25 82 GLY A C 1
ATOM 585 O O . GLY A 1 82 ? -44.299 -28.334 63.235 1.00 79.25 82 GLY A O 1
ATOM 586 N N . ALA A 1 83 ? -42.071 -28.498 63.465 1.00 83.75 83 ALA A N 1
ATOM 587 C CA . ALA A 1 83 ? -41.934 -27.226 64.168 1.00 83.75 83 ALA A CA 1
ATOM 588 C C . ALA A 1 83 ? -42.277 -26.035 63.251 1.00 83.75 83 ALA A C 1
ATOM 590 O O . ALA A 1 83 ? -41.557 -25.769 62.293 1.00 83.75 83 ALA A O 1
ATOM 591 N N . ASP A 1 84 ? -43.314 -25.264 63.590 1.00 84.44 84 ASP A N 1
ATOM 592 C CA . ASP A 1 84 ? -43.571 -23.948 62.989 1.00 84.44 84 ASP A CA 1
ATOM 593 C C . ASP A 1 84 ? -42.445 -22.956 63.319 1.00 84.44 84 ASP A C 1
ATOM 595 O O . ASP A 1 84 ? -42.164 -22.038 62.546 1.00 84.44 84 ASP A O 1
ATOM 599 N N . ILE A 1 85 ? -41.834 -23.093 64.504 1.00 89.75 85 ILE A N 1
ATOM 600 C CA . ILE A 1 85 ? -40.828 -22.167 65.034 1.00 89.75 85 ILE A CA 1
ATOM 601 C C . ILE A 1 85 ? -39.683 -22.947 65.682 1.00 89.75 85 ILE A C 1
ATOM 603 O O . ILE A 1 85 ? -39.891 -23.763 66.583 1.00 89.75 85 ILE A O 1
ATOM 607 N N . VAL A 1 86 ? -38.455 -22.634 65.269 1.00 84.75 86 VAL A N 1
ATOM 608 C CA . VAL A 1 86 ? -37.227 -23.205 65.832 1.00 84.75 86 VAL A CA 1
ATOM 609 C C . VAL A 1 86 ? -36.448 -22.113 66.557 1.00 84.75 86 VAL A C 1
ATOM 611 O O . VAL A 1 86 ? -35.895 -21.213 65.928 1.00 84.75 86 VAL A O 1
ATOM 614 N N . ASN A 1 87 ? -36.395 -22.191 67.886 1.00 83.31 87 ASN A N 1
ATOM 615 C CA . ASN A 1 87 ? -35.672 -21.247 68.739 1.00 83.31 87 ASN A CA 1
ATOM 616 C C . ASN A 1 87 ? -34.252 -21.753 69.038 1.00 83.31 87 ASN A C 1
ATOM 618 O O . ASN A 1 87 ? -34.067 -22.925 69.371 1.00 83.31 87 ASN A O 1
ATOM 622 N N . THR A 1 88 ? -33.243 -20.885 68.980 1.00 76.50 88 THR A N 1
ATOM 623 C CA . THR A 1 88 ? -31.851 -21.302 69.188 1.00 76.50 88 THR A CA 1
ATOM 624 C C . THR A 1 88 ? -30.933 -20.203 69.726 1.00 76.50 88 THR A C 1
ATOM 626 O O . THR A 1 88 ? -31.126 -19.010 69.478 1.00 76.50 88 THR A O 1
ATOM 629 N N . SER A 1 89 ? -29.902 -20.606 70.473 1.00 71.94 89 SER A N 1
ATOM 630 C CA . SER A 1 89 ? -28.866 -19.723 71.010 1.00 71.94 89 SER A CA 1
ATOM 631 C C . SER A 1 89 ? -27.555 -19.784 70.215 1.00 71.94 89 SER A C 1
ATOM 633 O O . SER A 1 89 ? -27.236 -20.792 69.592 1.00 71.94 89 SER A O 1
ATOM 635 N N . TRP A 1 90 ? -26.748 -18.718 70.238 1.00 68.31 90 TRP A N 1
ATOM 636 C CA . TRP A 1 90 ? -25.405 -18.724 69.636 1.00 68.31 90 TRP A CA 1
ATOM 637 C C . TRP A 1 90 ? -24.308 -19.046 70.665 1.00 68.31 90 TRP A C 1
ATOM 639 O O . TRP A 1 90 ? -24.114 -18.294 71.623 1.00 68.31 90 TRP A O 1
ATOM 649 N N . SER A 1 91 ? -23.557 -20.133 70.447 1.00 53.56 91 SER A N 1
ATOM 650 C CA . SER A 1 91 ? -22.551 -20.670 71.385 1.00 53.56 91 SER A CA 1
ATOM 651 C C . SER A 1 91 ? -21.093 -20.269 71.102 1.00 53.56 91 SER A C 1
ATOM 653 O O . SER A 1 91 ? -20.208 -20.621 71.872 1.00 53.56 91 SER A O 1
ATOM 655 N N . GLY A 1 92 ? -20.816 -19.491 70.049 1.00 52.25 92 GLY A N 1
ATOM 656 C CA . GLY A 1 92 ? -19.524 -18.805 69.877 1.00 52.25 92 GLY A CA 1
ATOM 657 C C . GLY A 1 92 ? -18.324 -19.643 69.412 1.00 52.25 92 GLY A C 1
ATOM 658 O O . GLY A 1 92 ? -17.262 -19.062 69.198 1.00 52.25 92 GLY A O 1
ATOM 659 N N . GLU A 1 93 ? -18.459 -20.955 69.208 1.00 47.03 93 GLU A N 1
ATOM 660 C CA . GLU A 1 93 ? -17.350 -21.797 68.740 1.00 47.03 93 GLU A CA 1
ATOM 661 C C . GLU A 1 93 ? -17.318 -22.020 67.216 1.00 47.03 93 GLU A C 1
ATOM 663 O O . GLU A 1 93 ? -18.286 -22.480 66.617 1.00 47.03 93 GLU A O 1
ATOM 668 N N . SER A 1 94 ? -16.119 -21.831 66.646 1.00 45.00 94 SER A N 1
ATOM 669 C CA . SER A 1 94 ? -15.683 -22.077 65.255 1.00 45.00 94 SER A CA 1
ATOM 670 C C . SER A 1 94 ? -15.902 -20.939 64.227 1.00 45.00 94 SER A C 1
ATOM 672 O O . SER A 1 94 ? -17.036 -20.552 63.948 1.00 45.00 94 SER A O 1
ATOM 674 N N . PRO A 1 95 ? -14.826 -20.414 63.595 1.00 42.34 95 PRO A N 1
ATOM 675 C CA . PRO A 1 95 ? -14.878 -19.290 62.655 1.00 42.34 95 PRO A CA 1
ATOM 676 C C . PRO A 1 95 ? -14.972 -19.711 61.172 1.00 42.34 95 PRO A C 1
ATOM 678 O O . PRO A 1 95 ? -14.436 -19.012 60.312 1.00 42.34 95 PRO A O 1
ATOM 681 N N . GLN A 1 96 ? -15.583 -20.855 60.842 1.00 43.66 96 GLN A N 1
ATOM 682 C CA . GLN A 1 96 ? -15.640 -21.348 59.458 1.00 43.66 96 GLN A CA 1
ATOM 683 C C . GLN A 1 96 ? -17.011 -21.166 58.801 1.00 43.66 96 GLN A C 1
ATOM 685 O O . GLN A 1 96 ? -18.046 -21.560 59.335 1.00 43.66 96 GLN A O 1
ATOM 690 N N . ALA A 1 97 ? -16.978 -20.613 57.587 1.00 46.59 97 ALA A N 1
ATOM 691 C CA . ALA A 1 97 ? -18.113 -20.563 56.682 1.00 46.59 97 ALA A CA 1
ATOM 692 C C . ALA A 1 97 ? -18.589 -21.966 56.327 1.00 46.59 97 ALA A C 1
ATOM 694 O O . ALA A 1 97 ? -17.781 -22.827 55.981 1.00 46.59 97 ALA A O 1
ATOM 695 N N . SER A 1 98 ? -19.901 -22.148 56.244 1.00 52.88 98 SER A N 1
ATOM 696 C CA . SER A 1 98 ? -20.434 -23.180 55.371 1.00 52.88 98 SER A CA 1
ATOM 697 C C . SER A 1 98 ? -21.703 -22.688 54.699 1.00 52.88 98 SER A C 1
ATOM 699 O O . SER A 1 98 ? -22.696 -22.406 55.366 1.00 52.88 98 SER A O 1
ATOM 701 N N . THR A 1 99 ? -21.680 -22.625 53.366 1.00 59.09 99 THR A N 1
ATOM 702 C CA . THR A 1 99 ? -22.858 -22.392 52.513 1.00 59.09 99 THR A CA 1
ATOM 703 C C . THR A 1 99 ? -23.988 -23.367 52.854 1.00 59.09 99 THR A C 1
ATOM 705 O O . THR A 1 99 ? -25.160 -23.028 52.777 1.00 59.09 99 THR A O 1
ATOM 708 N N . PHE A 1 100 ? -23.613 -24.553 53.333 1.00 55.69 100 PHE A N 1
ATOM 709 C CA . PHE A 1 100 ? -24.489 -25.593 53.848 1.00 55.69 100 PHE A CA 1
ATOM 710 C C . PHE A 1 100 ? -25.324 -25.169 55.071 1.00 55.69 100 PHE A C 1
ATOM 712 O O . PHE A 1 100 ? -26.457 -25.620 55.209 1.00 55.69 100 PHE A O 1
ATOM 719 N N . VAL A 1 101 ? -24.815 -24.292 55.951 1.00 65.00 101 VAL A N 1
ATOM 720 C CA . VAL A 1 101 ? -25.605 -23.760 57.080 1.00 65.00 101 VAL A CA 1
ATOM 721 C C . VAL A 1 101 ? -26.682 -22.809 56.563 1.00 65.00 101 VAL A C 1
ATOM 723 O O . VAL A 1 101 ? -27.825 -22.949 56.981 1.00 65.00 101 VAL A O 1
ATOM 726 N N . ALA A 1 102 ? -26.360 -21.929 55.607 1.00 66.81 102 ALA A N 1
ATOM 727 C CA . ALA A 1 102 ? -27.361 -21.092 54.936 1.00 66.81 102 ALA A CA 1
ATOM 728 C C . ALA A 1 102 ? -28.438 -21.959 54.262 1.00 66.81 102 ALA A C 1
ATOM 730 O O . ALA A 1 102 ? -29.604 -21.873 54.624 1.00 66.81 102 ALA A O 1
ATOM 731 N N . GLN A 1 103 ? -28.027 -22.912 53.420 1.00 67.88 103 GLN A N 1
ATOM 732 C CA . GLN A 1 103 ? -28.934 -23.845 52.739 1.00 67.88 103 GLN A CA 1
ATOM 733 C C . GLN A 1 103 ? -29.796 -24.679 53.704 1.00 67.88 103 GLN A C 1
ATOM 735 O O . GLN A 1 103 ? -30.937 -24.996 53.385 1.00 67.88 103 GLN A O 1
ATOM 740 N N . SER A 1 104 ? -29.285 -25.023 54.891 1.00 69.06 104 SER A N 1
ATOM 741 C CA . SER A 1 104 ? -30.061 -25.729 55.924 1.00 69.06 104 SER A CA 1
ATOM 742 C C . SER A 1 104 ? -31.124 -24.837 56.577 1.00 69.06 104 SER A C 1
ATOM 744 O O . SER A 1 104 ? -32.185 -25.327 56.956 1.00 69.06 104 SER A O 1
ATOM 746 N N . LEU A 1 105 ? -30.850 -23.538 56.718 1.00 76.88 105 LEU A N 1
ATOM 747 C CA . LEU A 1 105 ? -31.801 -22.548 57.232 1.00 76.88 105 LEU A CA 1
ATOM 748 C C . LEU A 1 105 ? -32.868 -22.227 56.175 1.00 76.88 105 LEU A C 1
ATOM 750 O O . LEU A 1 105 ? -34.056 -22.192 56.493 1.00 76.88 105 LEU A O 1
ATOM 754 N N . ASP A 1 106 ? -32.457 -22.083 54.914 1.00 78.31 106 ASP A N 1
ATOM 755 C CA . ASP A 1 106 ? -33.357 -21.880 53.776 1.00 78.31 106 ASP A CA 1
ATOM 756 C C . ASP A 1 106 ? -34.304 -23.078 53.613 1.00 78.31 106 ASP A C 1
ATOM 758 O O . ASP A 1 106 ? -35.515 -22.889 53.530 1.00 78.31 106 ASP A O 1
ATOM 762 N N . LEU A 1 107 ? -33.779 -24.308 53.686 1.00 76.19 107 LEU A N 1
ATOM 763 C CA . LEU A 1 107 ? -34.575 -25.537 53.632 1.00 76.19 107 LEU A CA 1
ATOM 764 C C . LEU A 1 107 ? -35.554 -25.656 54.811 1.00 76.19 107 LEU A C 1
ATOM 766 O O . LEU A 1 107 ? -36.702 -26.031 54.601 1.00 76.19 107 LEU A O 1
ATOM 770 N N . ALA A 1 108 ? -35.147 -25.309 56.037 1.00 77.00 108 ALA A N 1
ATOM 771 C CA . ALA A 1 108 ? -36.069 -25.279 57.178 1.00 77.00 108 ALA A CA 1
ATOM 772 C C . ALA A 1 108 ? -37.214 -24.267 56.962 1.00 77.00 108 ALA A C 1
ATOM 774 O O . ALA A 1 108 ? -38.367 -24.561 57.276 1.00 77.00 108 ALA A O 1
ATOM 775 N N . THR A 1 109 ? -36.905 -23.120 56.350 1.00 83.56 109 THR A N 1
ATOM 776 C CA . THR A 1 109 ? -37.882 -22.084 55.976 1.00 83.56 109 THR A CA 1
ATOM 777 C C . THR A 1 109 ? -38.845 -22.587 54.895 1.00 83.56 109 THR A C 1
ATOM 779 O O . THR A 1 109 ? -40.058 -22.430 55.033 1.00 83.56 109 THR A O 1
ATOM 782 N N . ASP A 1 110 ? -38.342 -23.266 53.860 1.00 81.00 110 ASP A N 1
ATOM 783 C CA . ASP A 1 110 ? -39.163 -23.866 52.797 1.00 81.00 110 ASP A CA 1
ATOM 784 C C . ASP A 1 110 ? -40.027 -25.038 53.309 1.00 81.00 110 ASP A C 1
ATOM 786 O O . ASP A 1 110 ? -41.117 -25.281 52.794 1.00 81.00 110 ASP A O 1
ATOM 790 N N . MET A 1 111 ? -39.589 -25.726 54.371 1.00 81.06 111 MET A N 1
ATOM 791 C CA . MET A 1 111 ? -40.381 -26.721 55.112 1.00 81.06 111 MET A CA 1
ATOM 792 C C . MET A 1 111 ? -41.456 -26.099 56.025 1.00 81.06 111 MET A C 1
ATOM 794 O O . MET A 1 111 ? -42.225 -26.834 56.642 1.00 81.06 111 MET A O 1
ATOM 798 N N . GLY A 1 112 ? -41.545 -24.766 56.096 1.00 83.44 112 GLY A N 1
ATOM 799 C CA . GLY A 1 112 ? -42.565 -24.038 56.854 1.00 83.44 112 GLY A CA 1
ATOM 800 C C . GLY A 1 112 ? -42.132 -23.552 58.241 1.00 83.44 112 GLY A C 1
ATOM 801 O O . GLY A 1 112 ? -42.960 -22.970 58.941 1.00 83.44 112 GLY A O 1
ATOM 802 N N . ALA A 1 113 ? -40.866 -23.738 58.631 1.00 88.00 113 ALA A N 1
ATOM 803 C CA . ALA A 1 113 ? -40.362 -23.394 59.959 1.00 88.00 113 ALA A CA 1
ATOM 804 C C . ALA A 1 113 ? -39.645 -22.031 59.987 1.00 88.00 113 ALA A C 1
ATOM 806 O O . ALA A 1 113 ? -38.664 -21.820 59.274 1.00 88.00 113 ALA A O 1
ATOM 807 N N . LEU A 1 114 ? -40.061 -21.114 60.865 1.00 92.06 114 LEU A N 1
ATOM 808 C CA . LEU A 1 114 ? -39.312 -19.882 61.134 1.00 92.06 114 LEU A CA 1
ATOM 809 C C . LEU A 1 114 ? -38.186 -20.145 62.143 1.00 92.06 114 LEU A C 1
ATOM 811 O O . LEU A 1 114 ? -38.441 -20.509 63.293 1.00 92.06 114 LEU A O 1
ATOM 815 N N . VAL A 1 115 ? -36.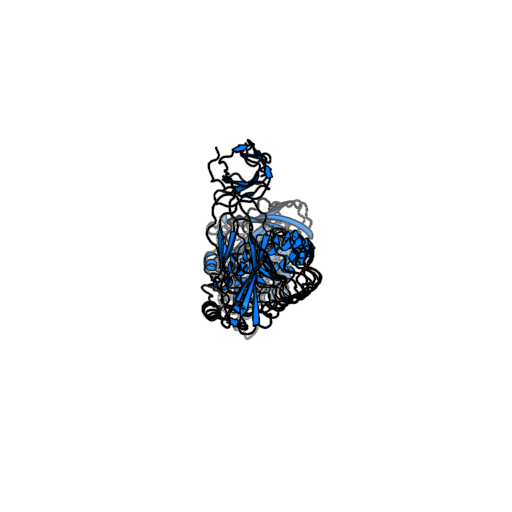938 -19.885 61.749 1.00 89.62 115 VAL A N 1
ATOM 816 C CA . VAL A 1 115 ? -35.783 -19.978 62.655 1.00 89.62 115 VAL A CA 1
ATOM 817 C C . VAL A 1 115 ? -35.560 -18.643 63.370 1.00 89.62 115 VAL A C 1
ATOM 819 O O . VAL A 1 115 ? -35.335 -17.610 62.735 1.00 89.62 115 VAL A O 1
ATOM 822 N N . VAL A 1 116 ? -35.587 -18.669 64.703 1.00 89.12 116 VAL A N 1
ATOM 823 C CA . VAL A 1 116 ? -35.380 -17.512 65.586 1.00 89.12 116 VAL A CA 1
ATOM 824 C C . VAL A 1 116 ? -34.101 -17.735 66.391 1.00 89.12 116 VAL A C 1
ATOM 826 O O . VAL A 1 116 ? -34.018 -18.660 67.198 1.00 89.12 116 VAL A O 1
ATOM 829 N N . ALA A 1 117 ? -33.086 -16.900 66.169 1.00 84.44 117 ALA A N 1
ATOM 830 C CA . ALA A 1 117 ? -31.735 -17.134 66.682 1.00 84.44 117 ALA A CA 1
ATOM 831 C C . ALA A 1 117 ? -31.220 -15.970 67.538 1.00 84.44 117 ALA A C 1
ATOM 833 O O . ALA A 1 117 ? -31.285 -14.808 67.128 1.00 84.44 117 ALA A O 1
ATOM 834 N N . SER A 1 118 ? -30.648 -16.269 68.708 1.00 81.06 118 SER A N 1
ATOM 835 C CA . SER A 1 118 ? -30.017 -15.241 69.541 1.00 81.06 118 SER A CA 1
ATOM 836 C C . SER A 1 118 ? -28.708 -14.739 68.924 1.00 81.06 118 SER A C 1
ATOM 838 O O . SER A 1 118 ? -27.840 -15.510 68.512 1.00 81.06 118 SER A O 1
ATOM 840 N N . ALA A 1 119 ? -28.539 -13.422 68.894 1.00 76.00 119 ALA A N 1
ATOM 841 C CA . ALA A 1 119 ? -27.274 -12.782 68.573 1.00 76.00 119 ALA A CA 1
ATOM 842 C C . ALA A 1 119 ? -26.328 -12.906 69.792 1.00 76.00 119 ALA A C 1
ATOM 844 O O . ALA A 1 119 ? -26.546 -12.294 70.834 1.00 76.00 119 ALA A O 1
ATOM 845 N N . GLY A 1 120 ? -25.306 -13.765 69.714 1.00 66.19 120 GLY A N 1
ATOM 846 C CA . GLY A 1 120 ? -24.491 -14.168 70.872 1.00 66.19 120 GLY A CA 1
ATOM 847 C C . GLY A 1 120 ? -23.705 -13.061 71.605 1.00 66.19 120 GLY A C 1
ATOM 848 O O . GLY A 1 120 ? -23.383 -12.014 71.050 1.00 66.19 120 GLY A O 1
ATOM 849 N N . ASN A 1 121 ? -23.327 -13.352 72.858 1.00 58.78 121 ASN A N 1
ATOM 850 C CA . ASN A 1 121 ? -22.756 -12.428 73.863 1.00 58.78 121 ASN A CA 1
ATOM 851 C C . ASN A 1 121 ? -21.247 -12.078 73.717 1.00 58.78 121 ASN A C 1
ATOM 853 O O . ASN A 1 121 ? -20.610 -11.679 74.694 1.00 58.78 121 ASN A O 1
ATOM 857 N N . ALA A 1 122 ? -20.615 -12.270 72.557 1.00 53.25 122 ALA A N 1
ATOM 858 C CA . ALA A 1 122 ? -19.175 -12.020 72.426 1.00 53.25 122 ALA A CA 1
ATOM 859 C C . ALA A 1 122 ? -18.871 -10.523 72.224 1.00 53.25 122 ALA A C 1
ATOM 861 O O . ALA A 1 122 ? -19.381 -9.907 71.296 1.00 53.25 122 ALA A O 1
ATOM 862 N N . ASN A 1 123 ? -17.953 -9.949 73.013 1.00 50.97 123 ASN A N 1
ATOM 863 C CA . ASN A 1 123 ? -17.472 -8.559 72.869 1.00 50.97 123 ASN A CA 1
ATOM 864 C C . ASN A 1 123 ? -16.580 -8.323 71.620 1.00 50.97 123 ASN A C 1
ATOM 866 O O . ASN A 1 123 ? -15.726 -7.439 71.613 1.00 50.97 123 ASN A O 1
ATOM 870 N N . LEU A 1 124 ? -16.768 -9.102 70.555 1.00 50.62 124 LEU A N 1
ATOM 871 C CA . LEU A 1 124 ? -15.993 -9.056 69.316 1.00 50.62 124 LEU A CA 1
ATOM 872 C C . LEU A 1 124 ? -16.802 -8.361 68.216 1.00 50.62 124 LEU A C 1
ATOM 874 O O . LEU A 1 124 ? -18.001 -8.582 68.084 1.00 50.62 124 LEU A O 1
ATOM 878 N N . ASN A 1 125 ? -16.144 -7.526 67.409 1.00 51.69 125 ASN A N 1
ATOM 879 C CA . ASN A 1 125 ? -16.795 -6.825 66.304 1.00 51.69 125 ASN A CA 1
ATOM 880 C C . ASN A 1 125 ? -17.201 -7.826 65.203 1.00 51.69 125 ASN A C 1
ATOM 882 O O . ASN A 1 125 ? -16.342 -8.307 64.459 1.00 51.69 125 ASN A O 1
ATOM 886 N N . SER A 1 126 ? -18.493 -8.165 65.110 1.00 51.66 126 SER A N 1
ATOM 887 C CA . SER A 1 126 ? -18.949 -9.270 64.254 1.00 51.66 126 SER A CA 1
ATOM 888 C C . SER A 1 126 ? -18.984 -8.947 62.754 1.00 51.66 126 SER A C 1
ATOM 890 O O . SER A 1 126 ? -19.188 -9.860 61.961 1.00 51.66 126 SER A O 1
ATOM 892 N N . ASP A 1 127 ? -18.698 -7.702 62.351 1.00 51.03 127 ASP A N 1
ATOM 893 C CA . ASP A 1 127 ? -18.536 -7.284 60.944 1.00 51.03 127 ASP A CA 1
ATOM 894 C C . ASP A 1 127 ? -17.470 -8.099 60.180 1.00 51.03 127 ASP A C 1
ATOM 896 O O . ASP A 1 127 ? -17.507 -8.181 58.954 1.00 51.03 127 ASP A O 1
ATOM 900 N N . LEU A 1 128 ? -16.515 -8.704 60.897 1.00 47.91 128 LEU A N 1
ATOM 901 C CA . LEU A 1 128 ? -15.452 -9.546 60.332 1.00 47.91 128 LEU A CA 1
ATOM 902 C C . LEU A 1 128 ? -15.825 -11.038 60.245 1.00 47.91 128 LEU A C 1
ATOM 904 O O . LEU A 1 128 ? -15.076 -11.824 59.667 1.00 47.91 128 LEU A O 1
ATOM 908 N N . TYR A 1 129 ? -16.975 -11.443 60.793 1.00 52.97 129 TYR A N 1
ATOM 909 C CA . TYR A 1 129 ? -17.404 -12.838 60.874 1.00 52.97 129 TYR A CA 1
ATOM 910 C C . TYR A 1 129 ? -18.710 -13.037 60.098 1.00 52.97 129 TYR A C 1
ATOM 912 O O . TYR A 1 129 ? -19.808 -12.875 60.631 1.00 52.97 129 TYR A O 1
ATOM 920 N N . ARG A 1 130 ? -18.583 -13.468 58.833 1.00 53.31 130 ARG A N 1
ATOM 921 C CA . ARG A 1 130 ? -19.671 -13.707 57.851 1.00 53.31 130 ARG A CA 1
ATOM 922 C C . ARG A 1 130 ? -20.694 -14.794 58.282 1.00 53.31 130 ARG A C 1
ATOM 924 O O . ARG A 1 130 ? -21.539 -15.195 57.497 1.00 53.31 130 ARG A O 1
ATOM 931 N N . PHE A 1 131 ? -20.622 -15.295 59.517 1.00 57.31 131 PHE A N 1
ATOM 932 C CA . PHE A 1 131 ? -21.351 -16.477 60.019 1.00 57.31 131 PHE A CA 1
ATOM 933 C C . PHE A 1 131 ? -22.329 -16.145 61.148 1.00 57.31 131 PHE A C 1
ATOM 935 O O . PHE A 1 131 ? -23.017 -17.029 61.649 1.00 57.31 131 PHE A O 1
ATOM 942 N N . TYR A 1 132 ? -22.377 -14.873 61.551 1.00 67.50 132 TYR A N 1
ATOM 943 C CA . TYR A 1 132 ? -23.293 -14.367 62.567 1.00 67.50 132 TYR A CA 1
ATOM 944 C C . TYR A 1 132 ? -24.769 -14.536 62.142 1.00 67.50 132 TYR A C 1
ATOM 946 O O . TYR A 1 132 ? -25.045 -14.346 60.956 1.00 67.50 132 TYR A O 1
ATOM 954 N N . PRO A 1 133 ? -25.723 -14.828 63.056 1.00 68.94 133 PRO A N 1
ATOM 955 C CA . PRO A 1 133 ? -27.117 -15.115 62.697 1.00 68.94 133 PRO A CA 1
ATOM 956 C C . PRO A 1 133 ? -27.808 -14.067 61.816 1.00 68.94 133 PRO A C 1
ATOM 958 O O . PRO A 1 133 ? -28.619 -14.427 60.973 1.00 68.94 133 PRO A O 1
ATOM 961 N N . SER A 1 134 ? -27.464 -12.784 61.964 1.00 69.88 134 SER A N 1
ATOM 962 C CA . SER A 1 134 ? -28.033 -11.691 61.164 1.00 69.88 134 SER A CA 1
ATOM 963 C C . SER A 1 134 ? -27.511 -11.590 59.724 1.00 69.88 134 SER A C 1
ATOM 965 O O . SER A 1 134 ? -28.010 -10.764 58.964 1.00 69.88 134 SER A O 1
ATOM 967 N N . ASN A 1 135 ? -26.537 -12.420 59.329 1.00 68.06 135 ASN A N 1
ATOM 968 C CA . ASN A 1 135 ? -26.086 -12.536 57.937 1.00 68.06 135 ASN A CA 1
ATOM 969 C C . ASN A 1 135 ? -26.922 -13.536 57.114 1.00 68.06 135 ASN A C 1
ATOM 971 O O . ASN A 1 135 ? -26.734 -13.607 55.901 1.00 68.06 135 ASN A O 1
ATOM 975 N N . TYR A 1 136 ? -27.805 -14.322 57.742 1.00 74.00 136 TYR A N 1
ATOM 976 C CA . TYR A 1 136 ? -28.704 -15.242 57.040 1.00 74.00 136 TYR A CA 1
ATOM 977 C C . TYR A 1 136 ? -30.068 -14.555 56.865 1.00 74.00 136 TYR A C 1
ATOM 979 O O . TYR A 1 136 ? -30.748 -14.342 57.871 1.00 74.00 136 TYR A O 1
ATOM 987 N N . PRO A 1 137 ? -30.489 -14.190 55.638 1.00 72.06 137 PRO A N 1
ATOM 988 C CA . PRO A 1 137 ? -31.666 -13.338 55.430 1.00 72.06 137 PRO A CA 1
ATOM 989 C C . PRO A 1 137 ? -32.950 -13.953 56.003 1.00 72.06 137 PRO A C 1
ATOM 991 O O . PRO A 1 137 ? -33.734 -13.257 56.644 1.00 72.06 137 PRO A O 1
ATOM 994 N N . ARG A 1 138 ? -33.111 -15.276 55.869 1.00 79.06 138 ARG A N 1
ATOM 995 C CA . ARG A 1 138 ? -34.279 -16.042 56.337 1.00 79.06 138 ARG A CA 1
ATOM 996 C C . ARG A 1 138 ? -34.322 -16.327 57.846 1.00 79.06 138 ARG A C 1
ATOM 998 O O . ARG A 1 138 ? -35.287 -16.912 58.328 1.00 79.06 138 ARG A O 1
ATOM 1005 N N . VAL A 1 139 ? -33.327 -15.885 58.622 1.00 84.44 139 VAL A N 1
ATOM 1006 C CA . VAL A 1 139 ? -33.307 -16.044 60.087 1.00 84.44 139 VAL A CA 1
ATOM 1007 C C . VAL A 1 139 ? -33.799 -14.776 60.777 1.00 84.44 139 VAL A C 1
ATOM 1009 O O . VAL A 1 139 ? -33.318 -13.676 60.512 1.00 84.44 139 VAL A O 1
ATOM 1012 N N . LEU A 1 140 ? -34.703 -14.923 61.748 1.00 88.50 140 LEU A N 1
ATOM 1013 C CA . LEU A 1 140 ? -35.072 -13.825 62.637 1.00 88.50 140 LEU A CA 1
ATOM 1014 C C . LEU A 1 140 ? -34.027 -13.706 63.760 1.00 88.50 140 LEU A C 1
ATOM 1016 O O . LEU A 1 140 ? -34.123 -14.368 64.794 1.00 88.50 140 LEU A O 1
ATOM 1020 N N . SER A 1 141 ? -32.999 -12.879 63.546 1.00 85.88 141 SER A N 1
ATOM 1021 C CA . SER A 1 141 ? -31.955 -12.634 64.550 1.00 85.88 141 SER A CA 1
ATOM 1022 C C . SER A 1 141 ? -32.436 -11.697 65.667 1.00 85.88 141 SER A C 1
ATOM 1024 O O . SER A 1 141 ? -33.039 -10.650 65.409 1.00 85.88 141 SER A O 1
ATOM 1026 N N . VAL A 1 142 ? -32.159 -12.076 66.920 1.00 86.25 142 VAL A N 1
ATOM 1027 C CA . VAL A 1 142 ? -32.698 -11.418 68.122 1.00 86.25 142 VAL A CA 1
ATOM 1028 C C . VAL A 1 142 ? -31.598 -10.871 69.025 1.00 86.25 142 VAL A C 1
ATOM 1030 O O . VAL A 1 142 ? -30.707 -11.605 69.457 1.00 86.25 142 VAL A O 1
ATOM 1033 N N . GLY A 1 143 ? -31.709 -9.587 69.357 1.00 83.94 143 GLY A N 1
ATOM 1034 C CA . GLY A 1 143 ? -30.846 -8.871 70.290 1.00 83.94 143 GLY A CA 1
ATOM 1035 C C . GLY A 1 143 ? -31.434 -8.688 71.692 1.00 83.94 143 GLY A C 1
ATOM 1036 O O . GLY A 1 143 ? -32.645 -8.797 71.880 1.00 83.94 143 GLY A O 1
ATOM 1037 N N . ALA A 1 144 ? -30.583 -8.349 72.668 1.00 83.00 144 ALA A N 1
ATOM 1038 C CA . ALA A 1 144 ? -30.999 -8.094 74.050 1.00 83.00 144 ALA A CA 1
ATOM 1039 C C . ALA A 1 144 ? -30.978 -6.617 74.471 1.00 83.00 144 ALA A C 1
ATOM 1041 O O . ALA A 1 144 ? -30.054 -5.852 74.171 1.00 83.00 144 ALA A O 1
ATOM 1042 N N . THR A 1 145 ? -31.982 -6.242 75.262 1.00 81.81 145 THR A N 1
ATOM 1043 C CA . THR A 1 145 ? -32.028 -4.989 76.023 1.00 81.81 145 THR A CA 1
ATOM 1044 C C . THR A 1 145 ? -31.804 -5.226 77.516 1.00 81.81 145 THR A C 1
ATOM 1046 O O . THR A 1 145 ? -31.956 -6.339 78.035 1.00 81.81 145 THR A O 1
ATOM 1049 N N . ALA A 1 146 ? -31.430 -4.158 78.218 1.00 76.94 146 ALA A N 1
ATOM 1050 C CA . ALA A 1 146 ? -31.465 -4.105 79.670 1.00 76.94 146 ALA A CA 1
ATOM 1051 C C . ALA A 1 146 ? -32.910 -4.253 80.196 1.00 76.94 146 ALA A C 1
ATOM 1053 O O . ALA A 1 146 ? -33.883 -4.139 79.448 1.00 76.94 146 ALA A O 1
ATOM 1054 N N . LYS A 1 147 ? -33.049 -4.544 81.496 1.00 66.62 147 LYS A N 1
ATOM 1055 C CA . LYS A 1 147 ? -34.347 -4.807 82.132 1.00 66.62 147 LYS A CA 1
ATOM 1056 C C . LYS A 1 147 ? -35.293 -3.619 81.935 1.00 66.62 147 LYS A C 1
ATOM 1058 O O . LYS A 1 147 ? -34.874 -2.483 82.155 1.00 66.62 147 LYS A O 1
ATOM 1063 N N . ASP A 1 148 ? -36.536 -3.907 81.540 1.00 63.44 148 ASP A N 1
ATOM 1064 C CA . ASP A 1 148 ? -37.685 -2.991 81.390 1.00 63.44 148 ASP A CA 1
ATOM 1065 C C . ASP A 1 148 ? -37.396 -1.667 80.651 1.00 63.44 148 ASP A C 1
ATOM 1067 O O . ASP A 1 148 ? -38.146 -0.698 80.747 1.00 63.44 148 ASP A O 1
ATOM 1071 N N . SER A 1 149 ? -36.299 -1.616 79.896 1.00 66.94 149 SER A N 1
ATOM 1072 C CA . SER A 1 149 ? -35.785 -0.427 79.232 1.00 66.94 149 SER A CA 1
ATOM 1073 C C . SER A 1 149 ? -35.375 -0.796 77.816 1.00 66.94 149 SER A C 1
ATOM 1075 O O . SER A 1 149 ? -34.760 -1.835 77.577 1.00 66.94 149 SER A O 1
ATOM 1077 N N . ARG A 1 150 ? -35.677 0.073 76.849 1.00 74.12 150 ARG A N 1
ATOM 1078 C CA . ARG A 1 150 ? -35.327 -0.129 75.433 1.00 74.12 150 ARG A CA 1
ATOM 1079 C C . ARG A 1 150 ? -33.866 0.268 75.166 1.00 74.12 150 ARG A C 1
ATOM 1081 O O . ARG A 1 150 ? -33.492 0.676 74.073 1.00 74.12 150 ARG A O 1
ATOM 1088 N N . ILE A 1 151 ? -33.019 0.156 76.186 1.00 81.31 151 ILE A N 1
ATOM 1089 C CA . ILE A 1 151 ? -31.588 0.430 76.120 1.00 81.31 151 ILE A CA 1
ATOM 1090 C C . ILE A 1 151 ? -30.873 -0.893 75.870 1.00 81.31 151 ILE A C 1
ATOM 1092 O O . ILE A 1 151 ? -31.117 -1.885 76.559 1.00 81.31 151 ILE A O 1
ATOM 1096 N N . ARG A 1 152 ? -29.987 -0.919 74.876 1.00 80.62 152 ARG A N 1
ATOM 1097 C CA . ARG A 1 152 ? -29.164 -2.080 74.524 1.00 80.62 152 ARG A CA 1
ATOM 1098 C C . ARG A 1 152 ? -28.421 -2.625 75.756 1.00 80.62 152 ARG A C 1
ATOM 1100 O O . ARG A 1 152 ? -27.800 -1.859 76.492 1.00 80.62 152 ARG A O 1
ATOM 1107 N N . ALA A 1 153 ? -28.449 -3.943 75.973 1.00 78.69 153 ALA A N 1
ATOM 1108 C CA . ALA A 1 153 ? -27.719 -4.558 77.086 1.00 78.69 153 ALA A CA 1
ATOM 1109 C C . ALA A 1 153 ? -26.192 -4.405 76.918 1.00 78.69 153 ALA A C 1
ATOM 1111 O O . ALA A 1 153 ? -25.670 -4.398 75.805 1.00 78.69 153 ALA A O 1
ATOM 1112 N N . SER A 1 154 ? -25.440 -4.329 78.018 1.00 71.38 154 SER A N 1
ATOM 1113 C CA . SER A 1 154 ? -23.983 -4.106 77.967 1.00 71.38 154 SER A CA 1
ATOM 1114 C C . SER A 1 154 ? -23.183 -5.285 77.393 1.00 71.38 154 SER A C 1
ATOM 1116 O O . SER A 1 154 ? -22.111 -5.073 76.836 1.00 71.38 154 SER A O 1
ATOM 1118 N N . PHE A 1 155 ? -23.704 -6.512 77.497 1.00 69.75 155 PHE A N 1
ATOM 1119 C CA . PHE A 1 155 ? -23.139 -7.734 76.896 1.00 69.75 155 PHE A CA 1
ATOM 1120 C C . PHE A 1 155 ? -23.635 -8.004 75.467 1.00 69.75 155 PHE A C 1
ATOM 1122 O O . PHE A 1 155 ? -23.191 -8.949 74.817 1.00 69.75 155 PHE A O 1
ATOM 1129 N N . THR A 1 156 ? -24.574 -7.199 74.972 1.00 69.69 156 THR A N 1
ATOM 1130 C CA . THR A 1 156 ? -25.001 -7.232 73.578 1.00 69.69 156 THR A CA 1
ATOM 1131 C C . THR A 1 156 ? -23.973 -6.471 72.752 1.00 69.69 156 THR A C 1
ATOM 1133 O O . THR A 1 156 ? -23.841 -5.255 72.909 1.00 69.69 156 THR A O 1
ATOM 1136 N N . ASN A 1 157 ? -23.266 -7.149 71.845 1.00 60.38 157 ASN A N 1
ATOM 1137 C CA . ASN A 1 157 ? -22.396 -6.493 70.870 1.00 60.38 157 ASN A CA 1
ATOM 1138 C C . ASN A 1 157 ? -22.462 -7.183 69.507 1.00 60.38 157 ASN A C 1
ATOM 1140 O O . ASN A 1 157 ? -21.914 -8.264 69.319 1.00 60.38 157 ASN A O 1
ATOM 1144 N N . TYR A 1 158 ? -23.163 -6.549 68.571 1.00 62.88 158 TYR A N 1
ATOM 1145 C CA . TYR A 1 158 ? -23.442 -7.083 67.242 1.00 62.88 158 TYR A CA 1
ATOM 1146 C C . TYR A 1 158 ? -22.855 -6.142 66.190 1.00 62.88 158 TYR A C 1
ATOM 1148 O O . TYR A 1 158 ? -22.785 -4.930 66.412 1.00 62.88 158 TYR A O 1
ATOM 1156 N N . GLY A 1 159 ? -22.441 -6.708 65.059 1.00 56.00 159 GLY A N 1
ATOM 1157 C CA . GLY A 1 159 ? -22.104 -5.971 63.845 1.00 56.00 159 GLY A CA 1
ATOM 1158 C C . GLY A 1 159 ? -23.328 -5.301 63.212 1.00 56.00 159 GLY A C 1
ATOM 1159 O O . GLY A 1 159 ? -24.391 -5.216 63.823 1.00 56.00 159 GLY A O 1
ATOM 1160 N N . LYS A 1 160 ? -23.165 -4.828 61.975 1.00 52.94 160 LYS A N 1
ATOM 1161 C CA . LYS A 1 160 ? -24.022 -3.844 61.276 1.00 52.94 160 LYS A CA 1
ATOM 1162 C C . LYS A 1 160 ? -25.550 -4.021 61.282 1.00 52.94 160 LYS A C 1
ATOM 1164 O O . LYS A 1 160 ? -26.220 -3.044 60.956 1.00 52.94 160 LYS A O 1
ATOM 1169 N N . THR A 1 161 ? -26.108 -5.179 61.632 1.00 64.69 161 THR A N 1
ATOM 1170 C CA . THR A 1 161 ? -27.566 -5.370 61.709 1.00 64.69 161 THR A CA 1
ATOM 1171 C C . THR A 1 161 ? -27.964 -6.524 62.632 1.00 64.69 161 THR A C 1
ATOM 1173 O O . THR A 1 161 ? -27.277 -7.540 62.701 1.00 64.69 161 THR A O 1
ATOM 1176 N N . VAL A 1 162 ? -29.126 -6.384 63.282 1.00 74.94 162 VAL A N 1
ATOM 1177 C CA . VAL A 1 162 ? -29.925 -7.439 63.947 1.00 74.94 162 VAL A CA 1
ATOM 1178 C C . VAL A 1 162 ? -31.401 -7.116 63.709 1.00 74.94 162 VAL A C 1
ATOM 1180 O O . VAL A 1 162 ? -31.755 -5.936 63.666 1.00 74.94 162 VAL A O 1
ATOM 1183 N N . ASN A 1 163 ? -32.259 -8.122 63.506 1.00 81.25 163 ASN A N 1
ATOM 1184 C CA . ASN A 1 163 ? -33.626 -7.887 63.028 1.00 81.25 163 ASN A CA 1
ATOM 1185 C C . ASN A 1 163 ? -34.520 -7.228 64.091 1.00 81.25 163 ASN A C 1
ATOM 1187 O O . ASN A 1 163 ? -35.188 -6.253 63.755 1.00 81.25 163 ASN A O 1
ATOM 1191 N N . VAL A 1 164 ? -34.536 -7.749 65.326 1.00 86.25 164 VAL A N 1
ATOM 1192 C CA . VAL A 1 164 ? -35.400 -7.285 66.437 1.00 86.25 164 VAL A CA 1
ATOM 1193 C C . VAL A 1 164 ? -34.711 -7.415 67.805 1.00 86.25 164 VAL A C 1
ATOM 1195 O O . VAL A 1 164 ? -33.745 -8.163 67.951 1.00 86.25 164 VAL A O 1
ATOM 1198 N N . PHE A 1 165 ? -35.217 -6.724 68.831 1.00 85.12 165 PHE A N 1
ATOM 1199 C CA . PHE A 1 165 ? -34.701 -6.753 70.209 1.00 85.12 165 PHE A CA 1
ATOM 1200 C C . PHE A 1 165 ? -35.777 -7.148 71.235 1.00 85.12 165 PHE A C 1
ATOM 1202 O O . PHE A 1 165 ? -36.943 -6.793 71.087 1.00 85.12 165 PHE A O 1
ATOM 1209 N N . ALA A 1 166 ? -35.378 -7.826 72.314 1.00 83.62 166 ALA A N 1
ATOM 1210 C CA . ALA A 1 166 ? -36.234 -8.173 73.456 1.00 83.62 166 ALA A CA 1
ATOM 1211 C C . ALA A 1 166 ? -35.441 -8.117 74.788 1.00 83.62 166 ALA A C 1
ATOM 1213 O O . ALA A 1 166 ? -34.213 -8.017 74.755 1.00 83.62 166 ALA A O 1
ATOM 1214 N N . PRO A 1 167 ? -36.082 -8.181 75.972 1.00 81.19 167 PRO A N 1
ATOM 1215 C CA . PRO A 1 167 ? -35.378 -8.188 77.256 1.00 81.19 167 PRO A CA 1
ATOM 1216 C C . PRO A 1 167 ? -34.391 -9.347 77.386 1.00 81.19 167 PRO A C 1
ATOM 1218 O O . PRO A 1 167 ? -34.694 -10.478 77.005 1.00 81.19 167 PRO A O 1
ATOM 1221 N N . GLY A 1 168 ? -33.213 -9.080 77.951 1.00 76.69 168 GLY A N 1
ATOM 1222 C CA . GLY A 1 168 ? -32.207 -10.108 78.251 1.00 76.69 168 GLY A CA 1
ATOM 1223 C C . GLY A 1 168 ? -31.551 -9.963 79.623 1.00 76.69 168 GLY A C 1
ATOM 1224 O O . GLY A 1 168 ? -30.583 -10.661 79.904 1.00 76.69 168 GLY A O 1
ATOM 1225 N N . VAL A 1 169 ? -32.035 -9.059 80.479 1.00 75.62 169 VAL A N 1
ATOM 1226 C CA . VAL A 1 169 ? -31.506 -8.813 81.832 1.00 75.62 169 VAL A CA 1
ATOM 1227 C C . VAL A 1 169 ? -32.615 -8.993 82.859 1.00 75.62 169 VAL A C 1
ATOM 1229 O O . VAL A 1 169 ? -33.710 -8.468 82.680 1.00 75.62 169 VAL A O 1
ATOM 1232 N N . GLY A 1 170 ? -32.314 -9.672 83.966 1.00 65.88 170 GLY A N 1
ATOM 1233 C CA . GLY A 1 170 ? -33.256 -9.837 85.074 1.00 65.88 170 GLY A CA 1
ATOM 1234 C C . GLY A 1 170 ? -34.269 -10.967 84.895 1.00 65.88 170 GLY A C 1
ATOM 1235 O O . GLY A 1 170 ? -35.302 -10.952 85.562 1.00 65.88 170 GLY A O 1
ATOM 1236 N N . ILE A 1 171 ? -34.001 -11.918 83.996 1.00 68.81 171 ILE A N 1
ATOM 1237 C CA . ILE A 1 171 ? -34.927 -13.001 83.653 1.00 68.81 171 ILE A CA 1
ATOM 1238 C C . ILE A 1 171 ? -34.930 -14.044 84.776 1.00 68.81 171 ILE A C 1
ATOM 1240 O O . ILE A 1 171 ? -33.879 -14.550 85.171 1.00 68.81 171 ILE A O 1
ATOM 1244 N N . ILE A 1 172 ? -36.111 -14.350 85.310 1.00 61.81 172 ILE A N 1
ATOM 1245 C CA . ILE A 1 172 ? -36.296 -15.421 86.295 1.00 61.81 172 ILE A CA 1
ATOM 1246 C C . ILE A 1 172 ? -36.339 -16.752 85.537 1.00 61.81 172 ILE A C 1
ATOM 1248 O O . ILE A 1 172 ? -37.031 -16.863 84.528 1.00 61.81 172 ILE A O 1
ATOM 1252 N N . THR A 1 173 ? -35.595 -17.747 86.016 1.00 58.66 173 THR A N 1
ATOM 1253 C CA . THR A 1 173 ? -35.526 -19.091 85.427 1.00 58.66 173 THR A CA 1
ATOM 1254 C C . THR A 1 173 ? -35.565 -20.142 86.529 1.00 58.66 173 THR A C 1
ATOM 1256 O O . THR A 1 173 ? -35.071 -19.911 87.639 1.00 58.66 173 THR A O 1
ATOM 1259 N N . THR A 1 174 ? -36.131 -21.304 86.221 1.00 52.12 174 THR A N 1
ATOM 1260 C CA . THR A 1 174 ? -35.947 -22.518 87.018 1.00 52.12 174 THR A CA 1
ATOM 1261 C C . THR A 1 174 ? -34.496 -22.995 86.895 1.00 52.12 174 THR A C 1
ATOM 1263 O O . THR A 1 174 ? -33.852 -22.820 85.854 1.00 52.12 174 THR A O 1
ATOM 1266 N N . ALA A 1 175 ? -33.952 -23.520 87.991 1.00 48.47 175 ALA A N 1
ATOM 1267 C CA . ALA A 1 175 ? -32.669 -24.219 88.032 1.00 48.47 175 ALA A CA 1
ATOM 1268 C C . ALA A 1 175 ? -32.890 -25.741 88.132 1.00 48.47 175 ALA A C 1
ATOM 1270 O O . ALA A 1 175 ? -34.021 -26.193 88.247 1.00 48.47 175 ALA A O 1
ATOM 1271 N N . VAL A 1 176 ? -31.808 -26.530 88.119 1.00 48.06 176 VAL A N 1
ATOM 1272 C CA . VAL A 1 176 ? -31.804 -28.018 88.110 1.00 48.06 176 VAL A CA 1
ATOM 1273 C C . VAL A 1 176 ? -32.279 -28.653 89.443 1.00 48.06 176 VAL A C 1
ATOM 1275 O O . VAL A 1 176 ? -31.946 -29.793 89.756 1.00 48.06 176 VAL A O 1
ATOM 1278 N N . ASP A 1 177 ? -32.966 -27.884 90.283 1.00 48.28 177 ASP A N 1
ATOM 1279 C CA . ASP A 1 177 ? -33.514 -28.272 91.587 1.00 48.28 177 ASP A CA 1
ATOM 1280 C C . ASP A 1 177 ? -34.900 -27.641 91.844 1.00 48.28 177 ASP A C 1
ATOM 1282 O O . ASP A 1 177 ? -35.255 -27.368 93.000 1.00 48.28 177 ASP A O 1
ATOM 1286 N N . ASP A 1 178 ? -35.615 -27.367 90.744 1.00 49.28 178 ASP A N 1
ATOM 1287 C CA . ASP A 1 178 ? -37.014 -26.921 90.612 1.00 49.28 178 ASP A CA 1
ATOM 1288 C C . ASP A 1 178 ? -37.359 -25.650 91.399 1.00 49.28 178 ASP A C 1
ATOM 1290 O O . ASP A 1 178 ? -38.496 -25.347 91.754 1.00 49.28 178 ASP A O 1
ATOM 1294 N N . LYS A 1 179 ? -36.331 -24.839 91.660 1.00 47.44 179 LYS A N 1
ATOM 1295 C CA . LYS A 1 179 ? -36.461 -23.527 92.291 1.00 47.44 179 LYS A CA 1
ATOM 1296 C C . LYS A 1 179 ? -36.267 -22.426 91.265 1.00 47.44 179 LYS A C 1
ATOM 1298 O O . LYS A 1 179 ? -35.273 -22.394 90.535 1.00 47.44 179 LYS A O 1
ATOM 1303 N N . TYR A 1 180 ? -37.167 -21.447 91.294 1.00 54.97 180 TYR A N 1
ATOM 1304 C CA . TYR A 1 180 ? -36.937 -20.153 90.663 1.00 54.97 180 TYR A CA 1
ATOM 1305 C C . TYR A 1 180 ? -35.723 -19.477 91.307 1.00 54.97 180 TYR A C 1
ATOM 1307 O O . TYR A 1 180 ? -35.759 -19.062 92.468 1.00 54.97 180 TYR A O 1
ATOM 1315 N N . THR A 1 181 ? -34.635 -19.364 90.549 1.00 52.75 181 THR A N 1
ATOM 1316 C CA . THR A 1 181 ? -33.409 -18.701 91.008 1.00 52.75 181 THR A CA 1
ATOM 1317 C C . THR A 1 181 ? -33.397 -17.227 90.604 1.00 52.75 181 THR A C 1
ATOM 1319 O O . THR A 1 181 ? -34.031 -16.803 89.634 1.00 52.75 181 THR A O 1
ATOM 1322 N N . LEU A 1 182 ? -32.707 -16.404 91.398 1.00 53.22 182 LEU A N 1
ATOM 1323 C CA . LEU A 1 182 ? -32.700 -14.952 91.227 1.00 53.22 182 LEU A CA 1
ATOM 1324 C C . LEU A 1 182 ? -31.966 -14.530 89.941 1.00 53.22 182 LEU A C 1
ATOM 1326 O O . LEU A 1 182 ? -30.741 -14.537 89.899 1.00 53.22 182 LEU A O 1
ATOM 1330 N N . SER A 1 183 ? -32.729 -14.028 88.962 1.00 59.78 183 SER A N 1
ATOM 1331 C CA . SER A 1 183 ? -32.282 -13.069 87.935 1.00 59.78 183 SER A CA 1
ATOM 1332 C C . SER A 1 183 ? -31.035 -13.476 87.117 1.00 59.78 183 SER A C 1
ATOM 1334 O O . SER A 1 183 ? -29.938 -12.947 87.318 1.00 59.78 183 SER A O 1
ATOM 1336 N N . ALA A 1 184 ? -31.223 -14.313 86.095 1.00 63.12 184 ALA A N 1
ATOM 1337 C CA . ALA A 1 184 ? -30.230 -14.556 85.045 1.00 63.12 184 ALA A CA 1
ATOM 1338 C C . ALA A 1 184 ? -30.151 -13.391 84.027 1.00 63.12 184 ALA A C 1
ATOM 1340 O O . ALA A 1 184 ? -31.003 -12.495 83.999 1.00 63.12 184 ALA A O 1
ATOM 1341 N N . SER A 1 185 ? -29.099 -13.350 83.197 1.00 71.19 185 SER A N 1
ATOM 1342 C CA . SER A 1 185 ? -28.920 -12.333 82.141 1.00 71.19 185 SER A CA 1
ATOM 1343 C C . SER A 1 185 ? -28.071 -12.833 80.960 1.00 71.19 185 SER A C 1
ATOM 1345 O O . SER A 1 185 ? -27.059 -13.502 81.161 1.00 71.19 185 SER A O 1
ATOM 1347 N N . GLY A 1 186 ? -28.451 -12.475 79.729 1.00 73.12 186 GLY A N 1
ATOM 1348 C CA . GLY A 1 186 ? -27.745 -12.782 78.477 1.00 73.12 186 GLY A CA 1
ATOM 1349 C C . GLY A 1 186 ? -28.664 -12.744 77.243 1.00 73.12 186 GLY A C 1
ATOM 1350 O O . GLY A 1 186 ? -29.874 -12.902 77.376 1.00 73.12 186 GLY A O 1
ATOM 1351 N N . THR A 1 187 ? -28.120 -12.588 76.026 1.00 71.69 187 THR A N 1
ATOM 1352 C CA . THR A 1 187 ? -28.961 -12.525 74.804 1.00 71.69 187 THR A CA 1
ATOM 1353 C C . THR A 1 187 ? -29.709 -13.820 74.516 1.00 71.69 187 THR A C 1
ATOM 1355 O O . THR A 1 187 ? -30.810 -13.812 73.972 1.00 71.69 187 THR A O 1
ATOM 1358 N N . SER A 1 188 ? -29.152 -14.956 74.917 1.00 72.44 188 SER A N 1
ATOM 1359 C CA . SER A 1 188 ? -29.784 -16.258 74.711 1.00 72.44 188 SER A CA 1
ATOM 1360 C C . SER A 1 188 ? -31.141 -16.399 75.431 1.00 72.44 188 SER A C 1
ATOM 1362 O O . SER A 1 188 ? -31.947 -17.226 75.022 1.00 72.44 188 SER A O 1
ATOM 1364 N N . PHE A 1 189 ? -31.449 -15.532 76.406 1.00 73.62 189 PHE A N 1
ATOM 1365 C CA . PHE A 1 189 ? -32.766 -15.439 77.050 1.00 73.62 189 PHE A CA 1
ATOM 1366 C C . PHE A 1 189 ? -33.788 -14.565 76.285 1.00 73.62 189 PHE A C 1
ATOM 1368 O O . PHE A 1 189 ? -34.971 -14.589 76.613 1.00 73.62 189 PHE A O 1
ATOM 1375 N N . SER A 1 190 ? -33.372 -13.822 75.252 1.00 79.94 190 SER A N 1
ATOM 1376 C CA . SER A 1 190 ? -34.231 -12.899 74.485 1.00 79.94 190 SER A CA 1
ATOM 1377 C C . SER A 1 190 ? -34.899 -13.545 73.263 1.00 79.94 190 SER A C 1
ATOM 1379 O O . SER A 1 190 ? -36.042 -13.219 72.942 1.00 79.94 190 SER A O 1
ATOM 1381 N N . ALA A 1 191 ? -34.228 -14.493 72.597 1.00 80.69 191 ALA A N 1
ATOM 1382 C CA . ALA A 1 191 ? -34.789 -15.235 71.458 1.00 80.69 191 ALA A CA 1
ATOM 1383 C C . ALA A 1 191 ? -36.057 -16.066 71.788 1.00 80.69 191 ALA A C 1
ATOM 1385 O O . ALA A 1 191 ? -36.997 -16.028 70.985 1.00 80.69 191 ALA A O 1
ATOM 1386 N N . PRO A 1 192 ? -36.182 -16.717 72.970 1.00 77.50 192 PRO A N 1
ATOM 1387 C CA . PRO A 1 192 ? -37.432 -17.356 73.388 1.00 77.50 192 PRO A CA 1
ATOM 1388 C C . PRO A 1 192 ? -38.636 -16.399 73.391 1.00 77.50 192 PRO A C 1
ATOM 1390 O O . PRO A 1 192 ? -39.711 -16.770 72.926 1.00 77.50 192 PRO A O 1
ATOM 1393 N N . LEU A 1 193 ? -38.469 -15.149 73.843 1.00 79.19 193 LEU A N 1
ATOM 1394 C CA . LEU A 1 193 ? -39.566 -14.172 73.912 1.00 79.19 193 LEU A CA 1
ATOM 1395 C C . LEU A 1 193 ? -40.092 -13.803 72.517 1.00 79.19 193 LEU A C 1
ATOM 1397 O O . LEU A 1 193 ? -41.301 -13.785 72.293 1.00 79.19 193 LEU A O 1
ATOM 1401 N N . VAL A 1 194 ? -39.191 -13.568 71.557 1.00 85.31 194 VAL A N 1
ATOM 1402 C CA . VAL A 1 194 ? -39.558 -13.299 70.154 1.00 85.31 194 VAL A CA 1
ATOM 1403 C C . VAL A 1 194 ? -40.205 -14.526 69.507 1.00 85.31 194 VAL A C 1
ATOM 1405 O O . VAL A 1 194 ? -41.187 -14.388 68.779 1.00 85.31 194 VAL A O 1
ATOM 1408 N N . SER A 1 195 ? -39.715 -15.727 69.823 1.00 86.06 195 SER A N 1
ATOM 1409 C CA . SER A 1 195 ? -40.310 -16.989 69.360 1.00 86.06 195 SER A CA 1
ATOM 1410 C C . SER A 1 195 ? -41.754 -17.153 69.855 1.00 86.06 195 SER A C 1
ATOM 1412 O O . SER A 1 195 ? -42.628 -17.547 69.086 1.00 86.06 195 SER A O 1
ATOM 1414 N N . GLY A 1 196 ? -42.043 -16.759 71.101 1.00 79.50 196 GLY A N 1
ATOM 1415 C CA . GLY A 1 196 ? -43.409 -16.712 71.632 1.00 79.50 196 GLY A CA 1
ATOM 1416 C C . GLY A 1 196 ? -44.318 -15.727 70.881 1.00 79.50 196 GLY A C 1
ATOM 1417 O O . GLY A 1 196 ? -45.476 -16.039 70.609 1.00 79.50 196 GLY A O 1
ATOM 1418 N N . VAL A 1 197 ? -43.800 -14.562 70.468 1.00 84.19 197 VAL A N 1
ATOM 1419 C CA . VAL A 1 197 ? -44.555 -13.610 69.625 1.00 84.19 197 VAL A CA 1
ATOM 1420 C C . VAL A 1 197 ? -44.833 -14.192 68.237 1.00 84.19 197 VAL A C 1
ATOM 1422 O O . VAL A 1 197 ? -45.959 -14.078 67.749 1.00 84.19 197 VAL A O 1
ATOM 1425 N N . ALA A 1 198 ? -43.860 -14.872 67.625 1.00 87.56 198 ALA A N 1
ATOM 1426 C CA . ALA A 1 198 ? -44.067 -15.569 66.356 1.00 87.56 198 ALA A CA 1
ATOM 1427 C C . ALA A 1 198 ? -45.173 -16.633 66.459 1.00 87.56 198 ALA A C 1
ATOM 1429 O O . ALA A 1 198 ? -46.029 -16.706 65.577 1.00 87.56 198 ALA A O 1
ATOM 1430 N N . ALA A 1 199 ? -45.227 -17.384 67.566 1.00 83.81 199 ALA A N 1
ATOM 1431 C CA . ALA A 1 199 ? -46.253 -18.402 67.801 1.00 83.81 199 ALA A CA 1
ATOM 1432 C C . ALA A 1 199 ? -47.665 -17.796 67.886 1.00 83.81 199 ALA A C 1
ATOM 1434 O O . ALA A 1 199 ? -48.618 -18.358 67.340 1.00 83.81 199 ALA A O 1
ATOM 1435 N N . LEU A 1 200 ? -47.805 -16.615 68.500 1.00 82.44 200 LEU A N 1
ATOM 1436 C CA . LEU A 1 200 ? -49.072 -15.878 68.549 1.00 82.44 200 LEU A CA 1
ATOM 1437 C C . LEU A 1 200 ? -49.518 -15.393 67.160 1.00 82.44 200 LEU A C 1
ATOM 1439 O O . LEU A 1 200 ? -50.691 -15.536 66.813 1.00 82.44 200 LEU A O 1
ATOM 1443 N N . VAL A 1 201 ? -48.601 -14.857 66.346 1.00 83.75 201 VAL A N 1
ATOM 1444 C CA . VAL A 1 201 ? -48.918 -14.391 64.982 1.00 83.75 201 VAL A CA 1
ATOM 1445 C C . VAL A 1 201 ? -49.264 -15.571 64.066 1.00 83.75 201 VAL A C 1
ATOM 1447 O O . VAL A 1 201 ? -50.279 -15.508 63.374 1.00 83.75 201 VAL A O 1
ATOM 1450 N N . LYS A 1 202 ? -48.519 -16.684 64.128 1.00 83.94 202 LYS A N 1
ATOM 1451 C CA . LYS A 1 202 ? -48.829 -17.932 63.405 1.00 83.94 202 LYS A CA 1
ATOM 1452 C C . LYS A 1 202 ? -50.182 -18.520 63.822 1.00 83.94 202 LYS A C 1
ATOM 1454 O O . LYS A 1 202 ? -50.973 -18.895 62.966 1.00 83.94 202 LYS A O 1
ATOM 1459 N N . THR A 1 203 ? -50.513 -18.494 65.117 1.00 80.56 203 THR A N 1
ATOM 1460 C CA . THR A 1 203 ? -51.845 -18.898 65.616 1.00 80.56 203 THR A CA 1
ATOM 1461 C C . THR A 1 203 ? -52.961 -17.987 65.082 1.00 80.56 203 THR A C 1
ATOM 1463 O O . THR A 1 203 ? -54.065 -18.453 64.802 1.00 80.56 203 THR A O 1
ATOM 1466 N N . ARG A 1 204 ? -52.701 -16.680 64.921 1.00 82.50 204 ARG A N 1
ATOM 1467 C CA . ARG A 1 204 ? -53.675 -15.708 64.391 1.00 82.50 204 ARG A CA 1
ATOM 1468 C C . ARG A 1 204 ? -53.868 -15.807 62.873 1.00 82.50 204 ARG A C 1
ATOM 1470 O O . ARG A 1 204 ? -54.972 -15.514 62.399 1.00 82.50 204 ARG A O 1
ATOM 1477 N N . TYR A 1 205 ? -52.818 -16.192 62.149 1.00 82.56 205 TYR A N 1
ATOM 1478 C CA . TYR A 1 205 ? -52.753 -16.304 60.692 1.00 82.56 205 TYR A CA 1
ATOM 1479 C C . TYR A 1 205 ? -52.140 -17.664 60.297 1.00 82.56 205 TYR A C 1
ATOM 1481 O O . TYR A 1 205 ? -50.963 -17.711 59.944 1.00 82.56 205 TYR A O 1
ATOM 1489 N N . PRO A 1 206 ? -52.899 -18.778 60.348 1.00 81.81 206 PRO A N 1
ATOM 1490 C CA . PRO A 1 206 ? -52.343 -20.126 60.162 1.00 81.81 206 PRO A CA 1
ATOM 1491 C C . PRO A 1 206 ? -51.577 -20.315 58.846 1.00 81.81 206 PRO A C 1
ATOM 1493 O O . PRO A 1 206 ? -50.506 -20.923 58.832 1.00 81.81 206 PRO A O 1
ATOM 1496 N N . ASP A 1 207 ? -52.071 -19.716 57.761 1.00 80.19 207 ASP A N 1
ATOM 1497 C CA . ASP A 1 207 ? -51.499 -19.830 56.413 1.00 80.19 207 ASP A CA 1
ATOM 1498 C C . ASP A 1 207 ? -50.335 -18.855 56.139 1.00 80.19 207 ASP A C 1
ATOM 1500 O O . ASP A 1 207 ? -49.856 -18.767 55.008 1.00 80.19 207 ASP A O 1
ATOM 1504 N N . ILE A 1 208 ? -49.873 -18.091 57.140 1.00 80.12 208 ILE A N 1
ATOM 1505 C CA . ILE A 1 208 ? -48.738 -17.178 56.958 1.00 80.12 208 ILE A CA 1
ATOM 1506 C C . ILE A 1 208 ? -47.460 -17.971 56.645 1.00 80.12 208 ILE A C 1
ATOM 1508 O O . ILE A 1 208 ? -47.122 -18.938 57.343 1.00 80.12 208 ILE A O 1
ATOM 1512 N N . SER A 1 209 ? -46.751 -17.560 55.589 1.00 83.56 209 SER A N 1
ATOM 1513 C CA . SER A 1 209 ? -45.443 -18.121 55.251 1.00 83.56 209 SER A CA 1
ATOM 1514 C C . SER A 1 209 ? -44.380 -17.653 56.256 1.00 83.56 209 SER A C 1
ATOM 1516 O O . SER A 1 209 ? -44.515 -16.561 56.816 1.00 83.56 209 SER A O 1
ATOM 1518 N N . PRO A 1 210 ? -43.301 -18.424 56.477 1.00 85.06 210 PRO A N 1
ATOM 1519 C CA . PRO A 1 210 ? -42.226 -18.023 57.386 1.00 85.06 210 PRO A CA 1
ATOM 1520 C C . PRO A 1 210 ? -41.593 -16.670 57.042 1.00 85.06 210 PRO A C 1
ATOM 1522 O O . PRO A 1 210 ? -41.371 -15.867 57.944 1.00 85.06 210 PRO A O 1
ATOM 1525 N N . ASP A 1 211 ? -41.383 -16.368 55.755 1.00 80.00 211 ASP A N 1
ATOM 1526 C CA . ASP A 1 211 ? -40.845 -15.074 55.308 1.00 80.00 211 ASP A CA 1
ATOM 1527 C C . ASP A 1 211 ? -41.812 -13.907 55.607 1.00 80.00 211 ASP A C 1
ATOM 1529 O O . ASP A 1 211 ? -41.399 -12.871 56.133 1.00 80.00 211 ASP A O 1
ATOM 1533 N N . ALA A 1 212 ? -43.121 -14.079 55.374 1.00 76.88 212 ALA A N 1
ATOM 1534 C CA . ALA A 1 212 ? -44.115 -13.060 55.725 1.00 76.88 212 ALA A CA 1
ATOM 1535 C C . ALA A 1 212 ? -44.229 -12.870 57.249 1.00 76.88 212 ALA A C 1
ATOM 1537 O O . ALA A 1 212 ? -44.341 -11.741 57.726 1.00 76.88 212 ALA A O 1
ATOM 1538 N N . LEU A 1 213 ? -44.139 -13.957 58.022 1.00 85.50 213 LEU A N 1
ATOM 1539 C CA . LEU A 1 213 ? -44.124 -13.943 59.487 1.00 85.50 213 LEU A CA 1
ATOM 1540 C C . LEU A 1 213 ? -42.888 -13.206 60.035 1.00 85.50 213 LEU A C 1
ATOM 1542 O O . LEU A 1 213 ? -43.023 -12.353 60.915 1.00 85.50 213 LEU A O 1
ATOM 1546 N N . ARG A 1 214 ? -41.701 -13.486 59.477 1.00 87.50 214 ARG A N 1
ATOM 1547 C CA . ARG A 1 214 ? -40.426 -12.810 59.776 1.00 87.50 214 ARG A CA 1
ATOM 1548 C C . ARG A 1 214 ? -40.552 -11.301 59.584 1.00 87.50 214 ARG A C 1
ATOM 1550 O O . ARG A 1 214 ? -40.261 -10.529 60.500 1.00 87.50 214 ARG A O 1
ATOM 1557 N N . GLU A 1 215 ? -41.014 -10.880 58.409 1.00 79.44 215 GLU A N 1
ATOM 1558 C CA . GLU A 1 215 ? -41.110 -9.466 58.050 1.00 79.44 215 GLU A CA 1
ATOM 1559 C C . GLU A 1 215 ? -42.225 -8.734 58.805 1.00 79.44 215 GLU A C 1
ATOM 1561 O O . GLU A 1 215 ? -42.012 -7.603 59.240 1.00 79.44 215 GLU A O 1
ATOM 1566 N N . GLN A 1 216 ? -43.363 -9.380 59.075 1.00 82.50 216 GLN A N 1
ATOM 1567 C CA . GLN A 1 216 ? -44.435 -8.806 59.894 1.00 82.50 216 GLN A CA 1
ATOM 1568 C C . GLN A 1 216 ? -43.952 -8.487 61.318 1.00 82.50 216 GLN A C 1
ATOM 1570 O O . GLN A 1 216 ? -44.175 -7.378 61.800 1.00 82.50 216 GLN A O 1
ATOM 1575 N N . ILE A 1 217 ? -43.217 -9.398 61.969 1.00 85.62 217 ILE A N 1
ATOM 1576 C CA . ILE A 1 217 ? -42.635 -9.163 63.306 1.00 85.62 217 ILE A CA 1
ATOM 1577 C C . ILE A 1 217 ? -41.552 -8.073 63.250 1.00 85.62 217 ILE A C 1
ATOM 1579 O O . ILE A 1 217 ? -41.498 -7.189 64.113 1.00 85.62 217 ILE A O 1
ATOM 1583 N N . ARG A 1 218 ? -40.695 -8.096 62.221 1.00 84.06 218 ARG A N 1
ATOM 1584 C CA . ARG A 1 218 ? -39.616 -7.112 62.042 1.00 84.06 218 ARG A CA 1
ATOM 1585 C C . ARG A 1 218 ? -40.151 -5.696 61.808 1.00 84.06 218 ARG A C 1
ATOM 1587 O O . ARG A 1 218 ? -39.609 -4.748 62.370 1.00 84.06 218 ARG A O 1
ATOM 1594 N N . LEU A 1 219 ? -41.197 -5.537 60.998 1.00 76.31 219 LEU A N 1
ATOM 1595 C CA . LEU A 1 219 ? -41.806 -4.239 60.683 1.00 76.31 219 LEU A CA 1
ATOM 1596 C C . LEU A 1 219 ? -42.708 -3.714 61.808 1.00 76.31 219 LEU A C 1
ATOM 1598 O O . LEU A 1 219 ? -42.777 -2.501 61.997 1.00 76.31 219 LEU A O 1
ATOM 1602 N N . ALA A 1 220 ? -43.345 -4.602 62.575 1.00 79.88 220 ALA A N 1
ATOM 1603 C CA . ALA A 1 220 ? -44.126 -4.247 63.758 1.00 79.88 220 ALA A CA 1
ATOM 1604 C C . ALA A 1 220 ? -43.275 -3.792 64.955 1.00 79.88 220 ALA A C 1
ATOM 1606 O O . ALA A 1 220 ? -43.797 -3.163 65.877 1.00 79.88 220 ALA A O 1
ATOM 1607 N N . SER A 1 221 ? -41.986 -4.137 64.970 1.00 80.69 221 SER A N 1
ATOM 1608 C CA . SER A 1 221 ? -41.078 -3.808 66.070 1.00 80.69 221 SER A CA 1
ATOM 1609 C C . SER A 1 221 ? -40.794 -2.303 66.137 1.00 80.69 221 SER A C 1
ATOM 1611 O O . SER A 1 221 ? -40.532 -1.642 65.130 1.00 80.69 221 SER A O 1
ATOM 1613 N N . GLU A 1 222 ? -40.839 -1.750 67.347 1.00 75.94 222 GLU A N 1
ATOM 1614 C CA . GLU A 1 222 ? -40.726 -0.311 67.598 1.00 75.94 222 GLU A CA 1
ATOM 1615 C C . GLU A 1 222 ? -39.324 0.218 67.255 1.00 75.94 222 GLU A C 1
ATOM 1617 O O . GLU A 1 222 ? -38.359 -0.539 67.208 1.00 75.94 222 GLU A O 1
ATOM 1622 N N . ARG A 1 223 ? -39.152 1.530 67.043 1.00 69.69 223 ARG A N 1
ATOM 1623 C CA . ARG A 1 223 ? -37.802 2.102 66.869 1.00 69.69 223 ARG A CA 1
ATOM 1624 C C . ARG A 1 223 ? -37.059 2.160 68.207 1.00 69.69 223 ARG A C 1
ATOM 1626 O O . ARG A 1 223 ? -37.590 2.699 69.168 1.00 69.69 223 ARG A O 1
ATOM 1633 N N . ILE A 1 224 ? -35.816 1.672 68.226 1.00 72.50 224 ILE A N 1
ATOM 1634 C CA . ILE A 1 224 ? -34.924 1.670 69.404 1.00 72.50 224 ILE A CA 1
ATOM 1635 C C . ILE A 1 224 ? -33.739 2.648 69.267 1.00 72.50 224 ILE A C 1
ATOM 1637 O O . ILE A 1 224 ? -33.160 3.075 70.264 1.00 72.50 224 ILE A O 1
ATOM 1641 N N . ASP A 1 225 ? -33.407 3.059 68.039 1.00 69.31 225 ASP A N 1
ATOM 1642 C CA . ASP A 1 225 ? -32.292 3.960 67.706 1.00 69.31 225 ASP A CA 1
ATOM 1643 C C . ASP A 1 225 ? -32.362 5.318 68.408 1.00 69.31 225 ASP A C 1
ATOM 1645 O O . ASP A 1 225 ? -31.338 5.841 68.840 1.00 69.31 225 ASP A O 1
ATOM 1649 N N . ALA A 1 226 ? -33.568 5.876 68.558 1.00 70.12 226 ALA A N 1
ATOM 1650 C CA . ALA A 1 226 ? -33.780 7.152 69.245 1.00 70.12 226 ALA A CA 1
ATOM 1651 C C . ALA A 1 226 ? -33.360 7.096 70.726 1.00 70.12 226 ALA A C 1
ATOM 1653 O O . ALA A 1 226 ? -32.934 8.100 71.290 1.00 70.12 226 ALA A O 1
ATOM 1654 N N . GLU A 1 227 ? -33.439 5.911 71.334 1.00 71.50 227 GLU A N 1
ATOM 1655 C CA . GLU A 1 227 ? -33.049 5.646 72.721 1.00 71.50 227 GLU A CA 1
ATOM 1656 C C . GLU A 1 227 ? -31.588 5.156 72.820 1.00 71.50 227 GLU A C 1
ATOM 1658 O O . GLU A 1 227 ? -31.019 5.094 73.907 1.00 71.50 227 GLU A O 1
ATOM 1663 N N . ASN A 1 228 ? -30.940 4.863 71.683 1.00 71.81 228 ASN A N 1
ATOM 1664 C CA . ASN A 1 228 ? -29.561 4.371 71.590 1.00 71.81 228 ASN A CA 1
ATOM 1665 C C . ASN A 1 228 ? -28.748 5.156 70.528 1.00 71.81 228 ASN A C 1
ATOM 1667 O O . ASN A 1 228 ? -28.162 4.549 69.625 1.00 71.81 228 ASN A O 1
ATOM 1671 N N . PRO A 1 229 ? -28.661 6.501 70.616 1.00 68.62 229 PRO A N 1
ATOM 1672 C CA . PRO A 1 229 ? -28.179 7.359 69.525 1.00 68.62 229 PRO A CA 1
ATOM 1673 C C . PRO A 1 229 ? -26.736 7.077 69.079 1.00 68.62 229 PRO A C 1
ATOM 1675 O O . PRO A 1 229 ? -26.414 7.229 67.905 1.00 68.62 229 PRO A O 1
ATOM 1678 N N . GLY A 1 230 ? -25.868 6.591 69.976 1.00 66.75 230 GLY A N 1
ATOM 1679 C CA . GLY A 1 230 ? -24.498 6.175 69.635 1.00 66.75 230 GLY A CA 1
ATOM 1680 C C . GLY A 1 230 ? -24.399 4.913 68.760 1.00 66.75 230 GLY A C 1
ATOM 1681 O O . GLY A 1 230 ? -23.293 4.490 68.433 1.00 66.75 230 GLY A O 1
ATOM 1682 N N . GLN A 1 231 ? -25.529 4.285 68.421 1.00 63.22 231 GLN A N 1
ATOM 1683 C CA . GLN A 1 231 ? -25.644 3.094 67.571 1.00 63.22 231 GLN A CA 1
ATOM 1684 C C . GLN A 1 231 ? -26.740 3.256 66.494 1.00 63.22 231 GLN A C 1
ATOM 1686 O O . GLN A 1 231 ? -27.158 2.264 65.894 1.00 63.22 231 GLN A O 1
ATOM 1691 N N . ALA A 1 232 ? -27.212 4.484 66.245 1.00 62.34 232 ALA A N 1
ATOM 1692 C CA . ALA A 1 232 ? -28.235 4.762 65.237 1.00 62.34 232 ALA A CA 1
ATOM 1693 C C . ALA A 1 232 ? -27.808 4.254 63.845 1.00 62.34 232 ALA A C 1
ATOM 1695 O O . ALA A 1 232 ? -26.655 4.421 63.439 1.00 62.34 232 ALA A O 1
ATOM 1696 N N . GLY A 1 233 ? -28.723 3.589 63.136 1.00 59.22 233 GLY A N 1
ATOM 1697 C CA . GLY A 1 233 ? -28.456 2.941 61.849 1.00 59.22 233 GLY A CA 1
ATOM 1698 C C . GLY A 1 233 ? -27.606 1.663 61.922 1.00 59.22 233 GLY A C 1
ATOM 1699 O O . GLY A 1 233 ? -27.217 1.150 60.877 1.00 59.22 233 GLY A O 1
ATOM 1700 N N . ARG A 1 234 ? -27.293 1.151 63.124 1.00 56.72 234 ARG A N 1
ATOM 1701 C CA . ARG A 1 234 ? -26.581 -0.131 63.344 1.00 56.72 234 ARG A CA 1
ATOM 1702 C C . ARG A 1 234 ? -27.413 -1.162 64.109 1.00 56.72 234 ARG A C 1
ATOM 1704 O O . ARG A 1 234 ? -27.174 -2.361 64.003 1.00 56.72 234 ARG A O 1
ATOM 1711 N N . LEU A 1 235 ? -28.388 -0.702 64.889 1.00 58.94 235 LEU A N 1
ATOM 1712 C CA . LEU A 1 235 ? -29.470 -1.530 65.421 1.00 58.94 235 LEU A CA 1
ATOM 1713 C C . LEU A 1 235 ? -30.564 -1.562 64.331 1.00 58.94 235 LEU A C 1
ATOM 1715 O O . LEU A 1 235 ? -30.828 -0.531 63.724 1.00 58.94 235 LEU A O 1
ATOM 1719 N N . GLY A 1 236 ? -31.139 -2.723 63.993 1.00 62.88 236 GLY A N 1
ATOM 1720 C CA . GLY A 1 236 ? -31.956 -2.853 62.771 1.00 62.88 236 GLY A CA 1
ATOM 1721 C C . GLY A 1 236 ? -33.387 -2.316 62.898 1.00 62.88 236 GLY A C 1
ATOM 1722 O O . GLY A 1 236 ? -33.686 -1.168 62.563 1.00 62.88 236 GLY A O 1
ATOM 1723 N N . ARG A 1 237 ? -34.319 -3.169 63.330 1.00 64.50 237 ARG A N 1
ATOM 1724 C CA . ARG A 1 237 ? -35.596 -2.729 63.914 1.00 64.50 237 ARG A CA 1
ATOM 1725 C C . ARG A 1 237 ? -35.552 -3.064 65.404 1.00 64.50 237 ARG A C 1
ATOM 1727 O O . ARG A 1 237 ? -34.746 -3.883 65.837 1.00 64.50 237 ARG A O 1
ATOM 1734 N N . GLY A 1 238 ? -36.299 -2.316 66.204 1.00 71.38 238 GLY A N 1
ATOM 1735 C CA . GLY A 1 238 ? -36.048 -2.240 67.637 1.00 71.38 238 GLY A CA 1
ATOM 1736 C C . GLY A 1 238 ? -36.838 -3.244 68.458 1.00 71.38 238 GLY A C 1
ATOM 1737 O O . GLY A 1 238 ? -36.785 -4.445 68.206 1.00 71.38 238 GLY A O 1
ATOM 1738 N N . TYR A 1 239 ? -37.499 -2.754 69.502 1.00 80.81 239 TYR A N 1
ATOM 1739 C CA . TYR A 1 239 ? -38.105 -3.608 70.518 1.00 80.81 239 TYR A CA 1
ATOM 1740 C C . TYR A 1 239 ? -39.331 -4.356 69.969 1.00 80.81 239 TYR A C 1
ATOM 1742 O O . TYR A 1 239 ? -40.199 -3.756 69.329 1.00 80.81 239 TYR A O 1
ATOM 1750 N N . VAL A 1 240 ? -39.392 -5.668 70.205 1.00 84.88 240 VAL A N 1
ATOM 1751 C CA . VAL A 1 240 ? -40.458 -6.540 69.701 1.00 84.88 240 VAL A CA 1
ATOM 1752 C C . VAL A 1 240 ? -41.818 -6.128 70.268 1.00 84.88 240 VAL A C 1
ATOM 1754 O O . VAL A 1 240 ? -41.987 -5.976 71.478 1.00 84.88 240 VAL A O 1
ATOM 1757 N N . ASN A 1 241 ? -42.810 -5.963 69.391 1.00 83.19 241 ASN A N 1
ATOM 1758 C CA . ASN A 1 241 ? -44.149 -5.524 69.773 1.00 83.19 241 ASN A CA 1
ATOM 1759 C C . ASN A 1 241 ? -45.208 -6.526 69.294 1.00 83.19 241 ASN A C 1
ATOM 1761 O O . ASN A 1 241 ? -45.570 -6.572 68.116 1.00 83.19 241 ASN A O 1
ATOM 1765 N N . ALA A 1 242 ? -45.713 -7.333 70.230 1.00 79.69 242 ALA A N 1
ATOM 1766 C CA . ALA A 1 242 ? -46.712 -8.363 69.956 1.00 79.69 242 ALA A CA 1
ATOM 1767 C C . ALA A 1 242 ? -48.060 -7.782 69.492 1.00 79.69 242 ALA A C 1
ATOM 1769 O O . ALA A 1 242 ? -48.691 -8.333 68.592 1.00 79.69 242 ALA A O 1
ATOM 1770 N N . GLU A 1 243 ? -48.492 -6.655 70.065 1.00 79.56 243 GLU A N 1
ATOM 1771 C CA . GLU A 1 243 ? -49.771 -6.027 69.723 1.00 79.56 243 GLU A CA 1
ATOM 1772 C C . GLU A 1 243 ? -49.755 -5.454 68.301 1.00 79.56 243 GLU A C 1
ATOM 1774 O O . GLU A 1 243 ? -50.694 -5.678 67.537 1.00 79.56 243 GLU A O 1
ATOM 1779 N N . ALA A 1 244 ? -48.677 -4.761 67.925 1.00 79.19 244 ALA A N 1
ATOM 1780 C CA . ALA A 1 244 ? -48.484 -4.271 66.565 1.00 79.19 244 ALA A CA 1
ATOM 1781 C C . ALA A 1 244 ? -48.393 -5.438 65.569 1.00 79.19 244 ALA A C 1
ATOM 1783 O O . ALA A 1 244 ? -49.081 -5.422 64.548 1.00 79.19 244 ALA A O 1
ATOM 1784 N N . SER A 1 245 ? -47.638 -6.493 65.909 1.00 84.25 245 SER A N 1
ATOM 1785 C CA . SER A 1 245 ? -47.468 -7.677 65.053 1.00 84.25 245 SER A CA 1
ATOM 1786 C C . SER A 1 245 ? -48.804 -8.350 64.731 1.00 84.25 245 SER A C 1
ATOM 1788 O O . SER A 1 245 ? -49.022 -8.772 63.601 1.00 84.25 245 SER A O 1
ATOM 1790 N N . LEU A 1 246 ? -49.734 -8.400 65.689 1.00 79.94 246 LEU A N 1
ATOM 1791 C CA . LEU A 1 246 ? -51.071 -8.980 65.507 1.00 79.94 246 LEU A CA 1
ATOM 1792 C C . LEU A 1 246 ? -52.065 -8.072 64.754 1.00 79.94 246 LEU A C 1
ATOM 1794 O O . LEU A 1 246 ? -53.147 -8.541 64.401 1.00 79.94 246 LEU A O 1
ATOM 1798 N N . LYS A 1 247 ? -51.743 -6.788 64.538 1.00 77.31 247 LYS A N 1
ATOM 1799 C CA . LYS A 1 247 ? -52.650 -5.780 63.952 1.00 77.31 247 LYS A CA 1
ATOM 1800 C C . LYS A 1 247 ? -52.287 -5.328 62.533 1.00 77.31 247 LYS A C 1
ATOM 1802 O O . LYS A 1 247 ? -53.117 -4.677 61.899 1.00 77.31 247 LYS A O 1
ATOM 1807 N N . MET A 1 248 ? -51.085 -5.619 62.033 1.00 69.19 248 MET A N 1
ATOM 1808 C CA . MET A 1 248 ? -50.660 -5.171 60.699 1.00 69.19 248 MET A CA 1
ATOM 1809 C C . MET A 1 248 ? -51.398 -5.911 59.562 1.00 69.19 248 MET A C 1
ATOM 1811 O O . MET A 1 248 ? -51.534 -7.133 59.622 1.00 69.19 248 MET A O 1
ATOM 1815 N N . PRO A 1 249 ? -51.853 -5.204 58.507 1.00 60.56 249 PRO A N 1
ATOM 1816 C CA . PRO A 1 249 ? -52.311 -5.829 57.268 1.00 60.56 249 PRO A CA 1
ATOM 1817 C C . PRO A 1 249 ? -51.123 -6.310 56.417 1.00 60.56 249 PRO A C 1
ATOM 1819 O O . PRO A 1 249 ? -50.023 -5.766 56.501 1.00 60.56 249 PRO A O 1
ATOM 1822 N N . VAL A 1 250 ? -51.358 -7.311 55.564 1.00 60.25 250 VAL A N 1
ATOM 1823 C CA . VAL A 1 250 ? -50.350 -7.836 54.626 1.00 60.25 250 VAL A CA 1
ATOM 1824 C C . VAL A 1 250 ? -50.188 -6.862 53.452 1.00 60.25 250 VAL A C 1
ATOM 1826 O O . VAL A 1 250 ? -51.166 -6.544 52.776 1.00 60.25 250 VAL A O 1
ATOM 1829 N N . PHE A 1 251 ? -48.967 -6.373 53.224 1.00 59.19 251 PHE A N 1
ATOM 1830 C CA . PHE A 1 251 ? -48.658 -5.367 52.199 1.00 59.19 251 PHE A CA 1
ATOM 1831 C C . PHE A 1 251 ? -48.452 -5.976 50.797 1.00 59.19 251 PHE A C 1
ATOM 1833 O O . PHE A 1 251 ? -48.022 -7.126 50.692 1.00 59.19 251 PHE A O 1
ATOM 1840 N N . PRO A 1 252 ? -48.692 -5.209 49.715 1.00 59.41 252 PRO A N 1
ATOM 1841 C CA . PRO A 1 252 ? -48.242 -5.567 48.374 1.00 59.41 252 PRO A CA 1
ATOM 1842 C C . PRO A 1 252 ? -46.712 -5.456 48.267 1.00 59.41 252 PRO A C 1
ATOM 1844 O O . PRO A 1 252 ? -46.117 -4.472 48.714 1.00 59.41 252 PRO A O 1
ATOM 1847 N N . ALA A 1 253 ? -46.085 -6.446 47.631 1.00 64.50 253 ALA A N 1
ATOM 1848 C CA . ALA A 1 253 ? -44.666 -6.424 47.295 1.00 64.50 253 ALA A CA 1
ATOM 1849 C C . ALA A 1 253 ? -44.449 -6.970 45.885 1.00 64.50 253 ALA A C 1
ATOM 1851 O O . ALA A 1 253 ? -45.030 -7.992 45.498 1.00 64.50 253 ALA A O 1
ATOM 1852 N N . VAL A 1 254 ? -43.584 -6.294 45.134 1.00 70.06 254 VAL A N 1
ATOM 1853 C CA . VAL A 1 254 ? -43.092 -6.783 43.843 1.00 70.06 254 VAL A CA 1
ATOM 1854 C C . VAL A 1 254 ? -41.692 -7.349 44.024 1.00 70.06 254 VAL A C 1
ATOM 1856 O O . VAL A 1 254 ? -40.912 -6.863 44.839 1.00 70.06 254 VAL A O 1
ATOM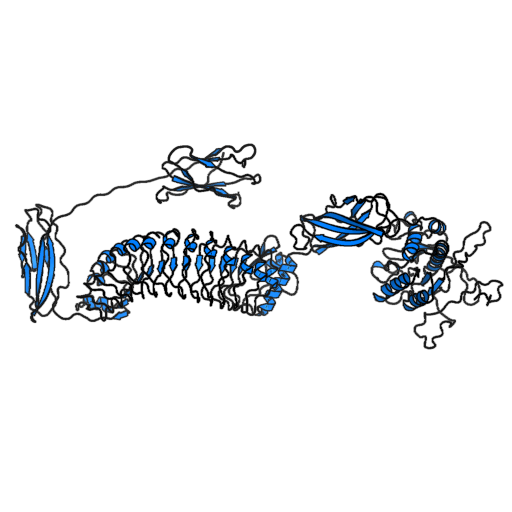 1859 N N . ARG A 1 255 ? -41.375 -8.389 43.264 1.00 74.19 255 ARG A N 1
ATOM 1860 C CA . ARG A 1 255 ? -40.056 -9.017 43.228 1.00 74.19 255 ARG A CA 1
ATOM 1861 C C . ARG A 1 255 ? -39.462 -8.800 41.843 1.00 74.19 255 ARG A C 1
ATOM 1863 O O . ARG A 1 255 ? -40.168 -8.993 40.851 1.00 74.19 255 ARG A O 1
ATOM 1870 N N . LEU A 1 256 ? -38.194 -8.403 41.765 1.00 78.56 256 LEU A N 1
ATOM 1871 C CA . LEU A 1 256 ? -37.452 -8.452 40.505 1.00 78.56 256 LEU A CA 1
ATOM 1872 C C . LEU A 1 256 ? -37.248 -9.927 40.134 1.00 78.56 256 LEU A C 1
ATOM 1874 O O . LEU A 1 256 ? -36.818 -10.714 40.968 1.00 78.56 256 LEU A O 1
ATOM 1878 N N . THR A 1 257 ? -37.603 -10.325 38.914 1.00 78.31 257 THR A N 1
ATOM 1879 C CA . THR A 1 257 ? -37.539 -11.741 38.495 1.00 78.31 257 THR A CA 1
ATOM 1880 C C . THR A 1 257 ? -36.573 -12.003 37.353 1.00 78.31 257 THR A C 1
ATOM 1882 O O . THR A 1 257 ? -35.979 -13.076 37.293 1.00 78.31 257 THR A O 1
ATOM 1885 N N . GLN A 1 258 ? -36.404 -11.036 36.452 1.00 80.62 258 GLN A N 1
ATOM 1886 C CA . GLN A 1 258 ? -35.454 -11.090 35.345 1.00 80.62 258 GLN A CA 1
ATOM 1887 C C . GLN A 1 258 ? -34.961 -9.677 35.054 1.00 80.62 258 GLN A C 1
ATOM 1889 O O . GLN A 1 258 ? -35.711 -8.716 35.223 1.00 80.62 258 GLN A O 1
ATOM 1894 N N . TRP A 1 259 ? -33.725 -9.546 34.586 1.00 83.62 259 TRP A N 1
ATOM 1895 C CA . TRP A 1 259 ? -33.233 -8.305 34.003 1.00 83.62 259 TRP A CA 1
ATOM 1896 C C . TRP A 1 259 ? -32.111 -8.580 33.002 1.00 83.62 259 TRP A C 1
ATOM 1898 O O . TRP A 1 259 ? -31.427 -9.602 33.072 1.00 83.62 259 TRP A O 1
ATOM 1908 N N . THR A 1 260 ? -31.933 -7.650 32.074 1.00 82.81 260 THR A N 1
ATOM 1909 C CA . THR A 1 260 ? -30.834 -7.593 31.105 1.00 82.81 260 THR A CA 1
ATOM 1910 C C . THR A 1 260 ? -30.390 -6.145 30.955 1.00 82.81 260 THR A C 1
ATOM 1912 O O . THR A 1 260 ? -31.160 -5.230 31.251 1.00 82.81 260 THR A O 1
ATOM 1915 N N . TRP A 1 261 ? -29.187 -5.919 30.444 1.00 84.69 261 TRP A N 1
ATOM 1916 C CA . TRP A 1 261 ? -28.700 -4.583 30.124 1.00 84.69 261 TRP A CA 1
ATOM 1917 C C . TRP A 1 261 ? -27.950 -4.578 28.788 1.00 84.69 261 TRP A C 1
ATOM 1919 O O . TRP A 1 261 ? -27.518 -5.637 28.330 1.00 84.69 261 TRP A O 1
ATOM 1929 N N . ASP A 1 262 ? -27.851 -3.393 28.194 1.00 79.06 262 ASP A N 1
ATOM 1930 C CA . ASP A 1 262 ? -27.065 -3.051 27.002 1.00 79.06 262 ASP A CA 1
ATOM 1931 C C . ASP A 1 262 ? -26.414 -1.675 27.236 1.00 79.06 262 ASP A C 1
ATOM 1933 O O . ASP A 1 262 ? -2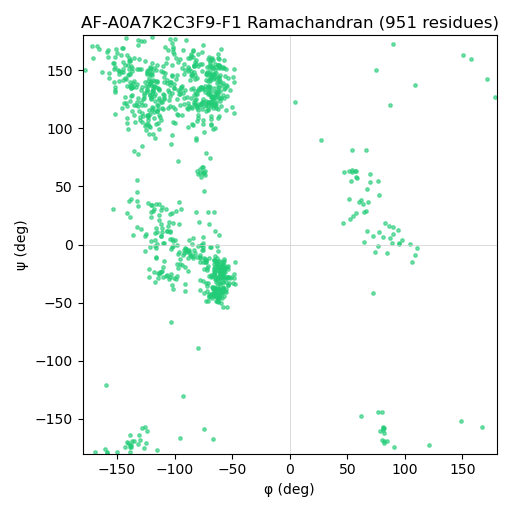6.966 -0.835 27.960 1.00 79.06 262 ASP A O 1
ATOM 1937 N N . ASP A 1 263 ? -25.263 -1.451 26.621 1.00 77.12 263 ASP A N 1
ATOM 1938 C CA . ASP A 1 263 ? -24.562 -0.167 26.507 1.00 77.12 263 ASP A CA 1
ATOM 1939 C C . ASP A 1 263 ? -24.909 0.521 25.168 1.00 77.12 263 ASP A C 1
ATOM 1941 O O . ASP A 1 263 ? -25.918 0.212 24.526 1.00 77.12 263 ASP A O 1
ATOM 1945 N N . THR A 1 264 ? -24.146 1.550 24.788 1.00 70.38 264 THR A N 1
ATOM 1946 C CA . THR A 1 264 ? -24.459 2.396 23.624 1.00 70.38 264 THR A CA 1
ATOM 1947 C C . THR A 1 264 ? -23.875 1.854 22.308 1.00 70.38 264 THR A C 1
ATOM 1949 O O . THR A 1 264 ? -24.390 2.187 21.238 1.00 70.38 264 THR A O 1
ATOM 1952 N N . ASP A 1 265 ? -22.832 1.022 22.360 1.00 59.91 265 ASP A N 1
ATOM 1953 C CA . ASP A 1 265 ? -22.122 0.456 21.203 1.00 59.91 265 ASP A CA 1
ATOM 1954 C C . ASP A 1 265 ? -22.216 -1.081 21.084 1.00 59.91 265 ASP A C 1
ATOM 1956 O O . ASP A 1 265 ? -21.949 -1.623 20.007 1.00 59.91 265 ASP A O 1
ATOM 1960 N N . GLY A 1 266 ? -22.722 -1.773 22.109 1.00 58.69 266 GLY A N 1
ATOM 1961 C CA . GLY A 1 266 ? -23.129 -3.179 22.070 1.00 58.69 266 GLY A CA 1
ATOM 1962 C C . GLY A 1 266 ? -22.025 -4.179 22.415 1.00 58.69 266 GLY A C 1
ATOM 1963 O O . GLY A 1 266 ? -22.181 -5.369 22.112 1.00 58.69 266 GLY A O 1
ATOM 1964 N N . ASP A 1 267 ? -20.912 -3.735 23.006 1.00 58.34 267 ASP A N 1
ATOM 1965 C CA . ASP A 1 267 ? -19.776 -4.599 23.352 1.00 58.34 267 ASP A CA 1
ATOM 1966 C C . ASP A 1 267 ? -19.944 -5.330 24.707 1.00 58.34 267 ASP A C 1
ATOM 1968 O O . ASP A 1 267 ? -19.257 -6.326 24.963 1.00 58.34 267 ASP A O 1
ATOM 1972 N N . ARG A 1 268 ? -20.943 -4.925 25.510 1.00 60.03 268 ARG A N 1
ATOM 1973 C CA . ARG A 1 268 ? -21.261 -5.416 26.865 1.00 60.03 268 ARG A CA 1
ATOM 1974 C C . ARG A 1 268 ? -20.214 -5.046 27.916 1.00 60.03 268 ARG A C 1
ATOM 1976 O O . ARG A 1 268 ? -19.971 -5.822 28.850 1.00 60.03 268 ARG A O 1
ATOM 1983 N N . MET A 1 269 ? -19.638 -3.853 27.811 1.00 60.69 269 MET A N 1
ATOM 1984 C CA . MET A 1 269 ? -18.674 -3.265 28.737 1.00 60.69 269 MET A CA 1
ATOM 1985 C C . MET A 1 269 ? -19.090 -1.830 29.075 1.00 60.69 269 MET A C 1
ATOM 1987 O O . MET A 1 269 ? -19.265 -0.996 28.205 1.00 60.69 269 MET A O 1
ATOM 1991 N N . ILE A 1 270 ? -19.213 -1.508 30.366 1.00 65.44 270 ILE A N 1
ATOM 1992 C CA . ILE A 1 270 ? -19.644 -0.165 30.788 1.00 65.44 270 ILE A CA 1
ATOM 1993 C C . ILE A 1 270 ? -18.423 0.720 31.037 1.00 65.44 270 ILE A C 1
ATOM 1995 O O . ILE A 1 270 ? -17.705 0.524 32.027 1.00 65.44 270 ILE A O 1
ATOM 1999 N N . MET A 1 271 ? -18.227 1.724 30.185 1.00 64.06 271 MET A N 1
ATOM 2000 C CA . MET A 1 271 ? -17.166 2.725 30.284 1.00 64.06 271 MET A CA 1
ATOM 2001 C C . MET A 1 271 ? -17.679 4.062 30.844 1.00 64.06 271 MET A C 1
ATOM 2003 O O . MET A 1 271 ? -18.875 4.333 30.977 1.00 64.06 271 MET A O 1
ATOM 2007 N N . SER A 1 272 ? -16.741 4.940 31.200 1.00 62.97 272 SER A N 1
ATOM 2008 C CA . SER A 1 272 ? -17.042 6.303 31.644 1.00 62.97 272 SER A CA 1
ATOM 2009 C C . SER A 1 272 ? -17.505 7.169 30.465 1.00 62.97 272 SER A C 1
ATOM 2011 O O . SER A 1 272 ? -16.746 7.369 29.519 1.00 62.97 272 SER A O 1
ATOM 2013 N N . GLY A 1 273 ? -18.713 7.729 30.553 1.00 60.50 273 GLY A N 1
ATOM 2014 C CA . GLY A 1 273 ? -19.339 8.572 29.526 1.00 60.50 273 GLY A CA 1
ATOM 2015 C C . GLY A 1 273 ? -20.511 7.924 28.780 1.00 60.50 273 GLY A C 1
ATOM 2016 O O . GLY A 1 273 ? -21.215 8.623 28.052 1.00 60.50 273 GLY A O 1
ATOM 2017 N N . GLU A 1 274 ? -20.748 6.625 28.966 1.00 73.38 274 GLU A N 1
ATOM 2018 C CA . GLU A 1 274 ? -21.791 5.871 28.260 1.00 73.38 274 GLU A CA 1
ATOM 2019 C C . GLU A 1 274 ? -23.155 5.896 28.957 1.00 73.38 274 GLU A C 1
ATOM 2021 O O . GLU A 1 274 ? -23.262 6.008 30.185 1.00 73.38 274 GLU A O 1
ATOM 2026 N N . GLU A 1 275 ? -24.209 5.752 28.147 1.00 83.12 275 GLU A N 1
ATOM 2027 C CA . GLU A 1 275 ? -25.559 5.463 28.619 1.00 83.12 275 GLU A CA 1
ATOM 2028 C C . GLU A 1 275 ? -25.793 3.947 28.630 1.00 83.12 275 GLU A C 1
ATOM 2030 O O . GLU A 1 275 ? -25.564 3.254 27.637 1.00 83.12 275 GLU A O 1
ATOM 2035 N N . VAL A 1 276 ? -26.299 3.448 29.756 1.00 82.94 276 VAL A N 1
ATOM 2036 C CA . VAL A 1 276 ? -26.642 2.041 29.965 1.00 82.94 276 VAL A CA 1
ATOM 2037 C C . VAL A 1 276 ? -28.158 1.904 30.027 1.00 82.94 276 VAL A C 1
ATOM 2039 O O . VAL A 1 276 ? -28.829 2.560 30.831 1.00 82.94 276 VAL A O 1
ATOM 2042 N N . THR A 1 277 ? -28.707 1.023 29.193 1.00 87.00 277 THR A N 1
ATOM 2043 C CA . THR A 1 277 ? -30.136 0.695 29.152 1.00 87.00 277 THR A CA 1
ATOM 2044 C C . THR A 1 277 ? -30.388 -0.631 29.864 1.00 87.00 277 THR A C 1
ATOM 2046 O O . THR A 1 277 ? -29.926 -1.679 29.425 1.00 87.00 277 THR A O 1
ATOM 2049 N N . ILE A 1 278 ? -31.179 -0.611 30.936 1.00 86.19 278 ILE A N 1
ATOM 2050 C CA . ILE A 1 278 ? -31.627 -1.802 31.666 1.00 86.19 278 ILE A CA 1
ATOM 2051 C C . ILE A 1 278 ? -33.060 -2.138 31.248 1.00 86.19 278 ILE A C 1
ATOM 2053 O O . ILE A 1 278 ? -33.923 -1.262 31.257 1.00 86.19 278 ILE A O 1
ATOM 2057 N N . LYS A 1 279 ? -33.341 -3.414 30.977 1.00 88.12 279 LYS A N 1
ATOM 2058 C CA . LYS A 1 279 ? -34.703 -3.969 30.929 1.00 88.12 279 LYS A CA 1
ATOM 2059 C C . LYS A 1 279 ? -34.909 -4.885 32.127 1.00 88.12 279 LYS A C 1
ATOM 2061 O O . LYS A 1 279 ? -34.072 -5.751 32.370 1.00 88.12 279 LYS A O 1
ATOM 2066 N N . ALA A 1 280 ? -35.987 -4.698 32.881 1.00 86.00 280 ALA A N 1
ATOM 2067 C CA . ALA A 1 280 ? -36.234 -5.417 34.130 1.00 86.00 280 ALA A CA 1
ATOM 2068 C C . ALA A 1 280 ? -37.701 -5.850 34.264 1.00 86.00 280 ALA A C 1
ATOM 2070 O O . ALA A 1 280 ? -38.607 -5.061 34.004 1.00 86.00 280 ALA A O 1
ATOM 2071 N N . VAL A 1 281 ? -37.928 -7.093 34.699 1.00 85.50 281 VAL A N 1
ATOM 2072 C CA . VAL A 1 281 ? -39.250 -7.723 34.833 1.00 85.50 281 VAL A CA 1
ATOM 2073 C C . VAL A 1 281 ? -39.605 -7.915 36.305 1.00 85.50 281 VAL A C 1
ATOM 2075 O O . VAL A 1 281 ? -38.969 -8.700 37.018 1.00 85.50 281 VAL A O 1
ATOM 2078 N N . PHE A 1 282 ? -40.661 -7.240 36.752 1.00 83.06 282 PHE A N 1
ATOM 2079 C CA . PHE A 1 282 ? -41.162 -7.286 38.126 1.00 83.06 282 PHE A CA 1
ATOM 2080 C C . PHE A 1 282 ? -42.456 -8.096 38.219 1.00 83.06 282 PHE A C 1
ATOM 2082 O O . PHE A 1 282 ? -43.330 -7.950 37.369 1.00 83.06 282 PHE A O 1
ATOM 2089 N N . VAL A 1 283 ? -42.597 -8.913 39.268 1.00 81.12 283 VAL A N 1
ATOM 2090 C CA . VAL A 1 283 ? -43.799 -9.720 39.551 1.00 81.12 283 VAL A CA 1
ATOM 2091 C C . VAL A 1 283 ? -44.380 -9.362 40.915 1.00 81.12 283 VAL A C 1
ATOM 2093 O O . VAL A 1 283 ? -43.677 -9.402 41.929 1.00 81.12 283 VAL A O 1
ATOM 2096 N N . ASN A 1 284 ? -45.678 -9.065 40.969 1.00 77.50 284 ASN A N 1
ATOM 2097 C CA . ASN A 1 284 ? -46.398 -8.876 42.229 1.00 77.50 284 ASN A CA 1
ATOM 2098 C C . ASN A 1 284 ? -46.783 -10.235 42.835 1.00 77.50 284 ASN A C 1
ATOM 2100 O O . ASN A 1 284 ? -47.540 -10.984 42.224 1.00 77.50 284 ASN A O 1
ATOM 2104 N N . HIS A 1 285 ? -46.302 -10.563 44.036 1.00 65.44 285 HIS A N 1
ATOM 2105 C CA . HIS A 1 285 ? -46.492 -11.898 44.631 1.00 65.44 285 HIS A CA 1
ATOM 2106 C C . HIS A 1 285 ? -47.324 -11.913 45.930 1.00 65.44 285 HIS A C 1
ATOM 2108 O O . HIS A 1 285 ? -47.780 -12.987 46.347 1.00 65.44 285 HIS A O 1
ATOM 2114 N N . LEU A 1 286 ? -47.603 -10.748 46.536 1.00 65.94 286 LEU A N 1
ATOM 2115 C CA . LEU A 1 286 ? -48.361 -10.647 47.795 1.00 65.94 286 LEU A CA 1
ATOM 2116 C C . LEU A 1 286 ? -49.818 -10.188 47.616 1.00 65.94 286 LEU A C 1
ATOM 2118 O O . LEU A 1 286 ? -50.729 -10.970 47.886 1.00 65.94 286 LEU A O 1
ATOM 2122 N N . ALA A 1 287 ? -50.057 -8.948 47.181 1.00 64.69 287 ALA A N 1
ATOM 2123 C CA . ALA A 1 287 ? -51.387 -8.325 47.134 1.00 64.69 287 ALA A CA 1
ATOM 2124 C C . ALA A 1 287 ? -51.466 -7.254 46.032 1.00 64.69 287 ALA A C 1
ATOM 2126 O O . ALA A 1 287 ? -50.441 -6.705 45.649 1.00 64.69 287 ALA A O 1
ATOM 2127 N N . ASP A 1 288 ? -52.662 -6.938 45.529 1.00 65.12 288 ASP A N 1
ATOM 2128 C CA . ASP A 1 288 ? -52.873 -5.946 44.458 1.00 65.12 288 ASP A CA 1
ATOM 2129 C C . ASP A 1 288 ? -52.293 -4.552 44.782 1.00 65.12 288 ASP A C 1
ATOM 2131 O O . ASP A 1 288 ? -52.518 -4.013 45.867 1.00 65.12 288 ASP A O 1
ATOM 2135 N N . ALA A 1 289 ? -51.636 -3.927 43.798 1.00 65.31 289 ALA A N 1
ATOM 2136 C CA . ALA A 1 289 ? -51.166 -2.539 43.847 1.00 65.31 289 ALA A CA 1
ATOM 2137 C C . ALA A 1 289 ? -51.861 -1.690 42.764 1.00 65.31 289 ALA A C 1
ATOM 2139 O O . ALA A 1 289 ? -52.097 -2.182 41.660 1.00 65.31 289 ALA A O 1
ATOM 2140 N N . GLN A 1 290 ? -52.227 -0.436 43.070 1.00 59.28 290 GLN A N 1
ATOM 2141 C CA . GLN A 1 290 ? -53.074 0.386 42.181 1.00 59.28 290 GLN A CA 1
ATOM 2142 C C . GLN A 1 290 ? -52.327 1.432 41.347 1.00 59.28 290 GLN A C 1
ATOM 2144 O O . GLN A 1 290 ? -52.675 1.613 40.184 1.00 59.28 290 GLN A O 1
ATOM 2149 N N . GLU A 1 291 ? -51.306 2.075 41.907 1.00 66.62 291 GLU A N 1
ATOM 2150 C CA . GLU A 1 291 ? -50.413 2.998 41.201 1.00 66.62 291 GLU A CA 1
ATOM 2151 C C . GLU A 1 291 ? -48.983 2.695 41.653 1.00 66.62 291 GLU A C 1
ATOM 2153 O O . GLU A 1 291 ? -48.752 2.421 42.833 1.00 66.62 291 GLU A O 1
ATOM 2158 N N . LEU A 1 292 ? -48.051 2.637 40.701 1.00 71.94 292 LEU A N 1
ATOM 2159 C CA . LEU A 1 292 ? -46.694 2.163 40.948 1.00 71.94 292 LEU A CA 1
ATOM 2160 C C . LEU A 1 292 ? -45.728 2.840 39.962 1.00 71.94 292 LEU A C 1
ATOM 2162 O O . LEU A 1 292 ? -45.799 2.597 38.754 1.00 71.94 292 LEU A O 1
ATOM 2166 N N . SER A 1 293 ? -44.842 3.698 40.469 1.00 75.81 293 SER A N 1
ATOM 2167 C CA . SER A 1 293 ? -43.6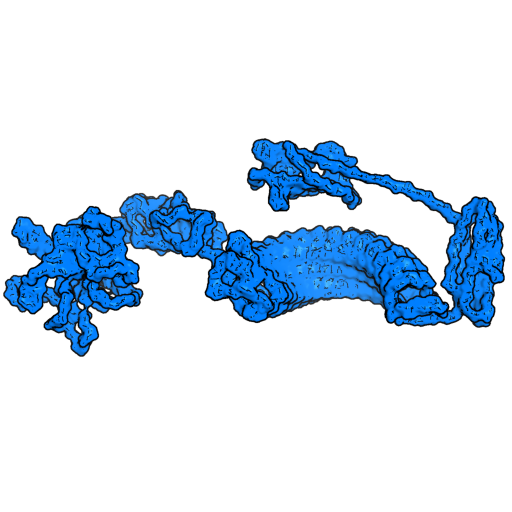13 4.111 39.777 1.00 75.81 293 SER A CA 1
ATOM 2168 C C . SER A 1 293 ? -42.459 3.180 40.155 1.00 75.81 293 SER A C 1
ATOM 2170 O O . SER A 1 293 ? -42.268 2.901 41.342 1.00 75.81 293 SER A O 1
ATOM 2172 N N . ILE A 1 294 ? -41.688 2.708 39.170 1.00 79.38 294 ILE A N 1
ATOM 2173 C CA . ILE A 1 294 ? -40.452 1.942 39.385 1.00 79.38 294 ILE A CA 1
ATOM 2174 C C . ILE A 1 294 ? -39.274 2.778 38.896 1.00 79.38 294 ILE A C 1
ATOM 2176 O O . ILE A 1 294 ? -39.231 3.183 37.736 1.00 79.38 294 ILE A O 1
ATOM 2180 N N . GLY A 1 295 ? -38.286 2.986 39.762 1.00 79.81 295 GLY A N 1
ATOM 2181 C CA . GLY A 1 295 ? -37.035 3.637 39.384 1.00 79.81 295 GLY A CA 1
ATOM 2182 C C . GLY A 1 295 ? -35.809 3.033 40.056 1.00 79.81 295 GLY A C 1
ATOM 2183 O O . GLY A 1 295 ? -35.916 2.111 40.865 1.00 79.81 295 GLY A O 1
ATOM 2184 N N . LEU A 1 296 ? -34.634 3.556 39.717 1.00 78.69 296 LEU A N 1
ATOM 2185 C CA . LEU A 1 296 ? -33.363 3.186 40.337 1.00 78.69 296 LEU A CA 1
ATOM 2186 C C . LEU A 1 296 ? -32.965 4.204 41.409 1.00 78.69 296 LEU A C 1
ATOM 2188 O O . LEU A 1 296 ? -33.103 5.412 41.226 1.00 78.69 296 LEU A O 1
ATOM 2192 N N . THR A 1 297 ? -32.380 3.714 42.498 1.00 71.44 297 THR A N 1
ATOM 2193 C CA . THR A 1 297 ? -31.580 4.523 43.424 1.00 71.44 297 THR A CA 1
ATOM 2194 C C . THR A 1 297 ? -30.161 3.976 43.505 1.00 71.44 297 THR A C 1
ATOM 2196 O O . THR A 1 297 ? -29.937 2.770 43.378 1.00 71.44 297 THR A O 1
ATOM 2199 N N . GLY A 1 298 ? -29.201 4.847 43.800 1.00 62.69 298 GLY A N 1
ATOM 2200 C CA . GLY A 1 298 ? -27.916 4.423 44.347 1.00 62.69 298 GLY A CA 1
ATOM 2201 C C . GLY A 1 298 ? -27.996 4.245 45.865 1.00 62.69 298 GLY A C 1
ATOM 2202 O O . GLY A 1 298 ? -28.924 4.730 46.519 1.00 62.69 298 GLY A O 1
ATOM 2203 N N . ALA A 1 299 ? -26.973 3.618 46.449 1.00 53.22 299 ALA A N 1
ATOM 2204 C CA . ALA A 1 299 ? -26.580 3.974 47.814 1.00 53.22 299 ALA A CA 1
ATOM 2205 C C . ALA A 1 299 ? -26.150 5.459 47.844 1.00 53.22 299 ALA A C 1
ATOM 2207 O O . ALA A 1 299 ? -25.686 5.970 46.825 1.00 53.22 299 ALA A O 1
ATOM 2208 N N . GLU A 1 300 ? -26.247 6.138 48.995 1.00 44.88 300 GLU A N 1
ATOM 2209 C CA . GLU A 1 300 ? -26.065 7.602 49.172 1.00 44.88 300 GLU A CA 1
ATOM 2210 C C . GLU A 1 300 ? -24.631 8.152 48.895 1.00 44.88 300 GLU A C 1
ATOM 2212 O O . GLU A 1 300 ? -24.195 9.118 49.515 1.00 44.88 300 GLU A O 1
ATOM 2217 N N . SER A 1 301 ? -23.831 7.520 48.027 1.00 46.91 301 SER A N 1
ATOM 2218 C CA . SER A 1 301 ? -22.388 7.786 47.875 1.00 46.91 301 SER A CA 1
ATOM 2219 C C . SER A 1 301 ? -21.779 7.479 46.488 1.00 46.91 301 SER A C 1
ATOM 2221 O O . SER A 1 301 ? -20.583 7.198 46.389 1.00 46.91 301 SER A O 1
ATOM 2223 N N . TYR A 1 302 ? -22.550 7.596 45.398 1.00 61.38 302 TYR A N 1
ATOM 2224 C CA . TYR A 1 302 ? -22.019 7.568 44.022 1.00 61.38 302 TYR A CA 1
ATOM 2225 C C . TYR A 1 302 ? -22.268 8.903 43.289 1.00 61.38 302 TYR A C 1
ATOM 2227 O O . TYR A 1 302 ? -23.302 9.050 42.646 1.00 61.38 302 TYR A O 1
ATOM 2235 N N . PRO A 1 303 ? -21.332 9.874 43.333 1.00 59.69 303 PRO A N 1
ATOM 2236 C CA . PRO A 1 303 ? -21.468 11.156 42.624 1.00 59.69 303 PRO A CA 1
ATOM 2237 C C . PRO A 1 303 ? -21.234 11.059 41.102 1.00 59.69 303 PRO A C 1
ATOM 2239 O O . PRO A 1 303 ? -21.279 12.075 40.419 1.00 59.69 303 PRO A O 1
ATOM 2242 N N . TYR A 1 304 ? -20.968 9.854 40.586 1.00 67.62 304 TYR A N 1
ATOM 2243 C CA . TYR A 1 304 ? -20.538 9.582 39.208 1.00 67.62 304 TYR A CA 1
ATOM 2244 C C . TYR A 1 304 ? -21.599 8.862 38.357 1.00 67.62 304 TYR A C 1
ATOM 2246 O O . TYR A 1 304 ? -21.257 8.288 37.330 1.00 67.62 304 TYR A O 1
ATOM 2254 N N . ILE A 1 305 ? -22.858 8.811 38.803 1.00 72.56 305 ILE A N 1
ATOM 2255 C CA . ILE A 1 305 ? -23.960 8.166 38.074 1.00 72.56 305 ILE A CA 1
ATOM 2256 C C . ILE A 1 305 ? -25.121 9.153 37.985 1.00 72.56 305 ILE A C 1
ATOM 2258 O O . ILE A 1 305 ? -25.621 9.603 39.018 1.00 72.56 305 ILE A O 1
ATOM 2262 N N . ASP A 1 306 ? -25.566 9.463 36.769 1.00 78.81 306 ASP A N 1
ATOM 2263 C CA . ASP A 1 306 ? -26.793 10.226 36.548 1.00 78.81 306 ASP A CA 1
ATOM 2264 C C . ASP A 1 306 ? -27.994 9.271 36.460 1.00 78.81 306 ASP A C 1
ATOM 2266 O O . ASP A 1 306 ? -28.066 8.414 35.577 1.00 78.81 306 ASP A O 1
ATOM 2270 N N . LEU A 1 307 ? -28.928 9.423 37.404 1.00 80.25 307 LEU A N 1
ATOM 2271 C CA . LEU A 1 307 ? -30.176 8.657 37.511 1.00 80.25 307 LEU A CA 1
ATOM 2272 C C . LEU A 1 307 ? -31.416 9.483 37.119 1.00 80.25 307 LEU A C 1
ATOM 2274 O O . LEU A 1 307 ? -32.541 9.053 37.367 1.00 80.25 307 LEU A O 1
ATOM 2278 N N . SER A 1 308 ? -31.247 10.669 36.524 1.00 78.06 308 SER A N 1
ATOM 2279 C CA . SER A 1 308 ? -32.354 11.572 36.161 1.00 78.06 308 SER A CA 1
ATOM 2280 C C . SER A 1 308 ? -33.384 10.952 35.207 1.00 78.06 308 SER A C 1
ATOM 2282 O O . SER A 1 308 ? -34.560 11.301 35.284 1.00 78.06 308 SER A O 1
ATOM 2284 N N . ASN A 1 309 ? -32.966 9.992 34.374 1.00 77.56 309 ASN A N 1
ATOM 2285 C CA . ASN A 1 309 ? -33.813 9.247 33.432 1.00 77.56 309 ASN A CA 1
ATOM 2286 C C . ASN A 1 309 ? -34.094 7.792 33.877 1.00 77.56 309 ASN A C 1
ATOM 2288 O O . ASN A 1 309 ? -34.527 6.962 33.075 1.00 77.56 309 ASN A O 1
ATOM 2292 N N . ALA A 1 310 ? -33.852 7.462 35.149 1.00 82.38 310 ALA A N 1
ATOM 2293 C CA . ALA A 1 310 ? -33.928 6.098 35.674 1.00 82.38 310 ALA A CA 1
ATOM 2294 C C . ALA A 1 310 ? -35.278 5.762 36.346 1.00 82.38 310 ALA A C 1
ATOM 2296 O O . ALA A 1 310 ? -35.294 5.056 37.354 1.00 82.38 310 ALA A O 1
ATOM 2297 N N . GLU A 1 311 ? -36.404 6.268 35.830 1.00 85.25 311 GLU A N 1
ATOM 2298 C CA . GLU A 1 311 ? -37.748 6.079 36.407 1.00 85.25 311 GLU A CA 1
ATOM 2299 C C . GLU A 1 311 ? -38.822 5.876 35.319 1.00 85.25 311 GLU A C 1
ATOM 2301 O O . GLU A 1 311 ? -38.842 6.586 34.314 1.00 85.25 311 GLU A O 1
ATOM 2306 N N . GLN A 1 312 ? -39.734 4.917 35.526 1.00 86.31 312 GLN A N 1
ATOM 2307 C CA . GLN A 1 312 ? -40.858 4.614 34.635 1.00 86.31 312 GLN A CA 1
ATOM 2308 C C . GLN A 1 312 ? -42.152 4.353 35.431 1.00 86.31 312 GLN A C 1
ATOM 2310 O O . GLN A 1 312 ? -42.175 3.577 36.386 1.00 86.31 312 GLN A O 1
ATOM 2315 N N . MET A 1 313 ? -43.262 4.952 34.982 1.00 82.94 313 MET A N 1
ATOM 2316 C CA . MET A 1 313 ? -44.609 4.693 35.510 1.00 82.94 313 MET A CA 1
ATOM 2317 C C . MET A 1 313 ? -45.175 3.362 34.993 1.00 82.94 313 MET A C 1
ATOM 2319 O O . MET A 1 313 ? -45.115 3.087 33.794 1.00 82.94 313 MET A O 1
ATOM 2323 N N . VAL A 1 314 ? -45.773 2.568 35.887 1.00 74.12 314 VAL A N 1
ATOM 2324 C CA . VAL A 1 314 ? -46.198 1.179 35.612 1.00 74.12 314 VAL A CA 1
ATOM 2325 C C . VAL A 1 314 ? -47.700 0.940 35.841 1.00 74.12 314 VAL A C 1
ATOM 2327 O O . VAL A 1 314 ? -48.280 0.036 35.245 1.00 74.12 314 VAL A O 1
ATOM 2330 N N . GLY A 1 315 ? -48.370 1.786 36.630 1.00 72.50 315 GLY A N 1
ATOM 2331 C CA . GLY A 1 315 ? -49.825 1.719 36.834 1.00 72.50 315 GLY A CA 1
ATOM 2332 C C . GLY A 1 315 ? -50.268 0.593 37.779 1.00 72.50 315 GLY A C 1
ATOM 2333 O O . GLY A 1 315 ? -49.605 0.324 38.779 1.00 72.50 315 GLY A O 1
ATOM 2334 N N . ARG A 1 316 ? -51.422 -0.031 37.493 1.00 77.56 316 ARG A N 1
ATOM 2335 C CA . ARG A 1 316 ? -52.034 -1.076 38.335 1.00 77.56 316 ARG A CA 1
ATOM 2336 C C . ARG A 1 316 ? -51.448 -2.459 38.032 1.00 77.56 316 ARG A C 1
ATOM 2338 O O . ARG A 1 316 ? -51.403 -2.853 36.873 1.00 77.56 316 ARG A O 1
ATOM 2345 N N . LEU A 1 317 ? -51.122 -3.224 39.078 1.00 76.06 317 LEU A N 1
ATOM 2346 C CA . LEU A 1 317 ? -50.544 -4.570 38.983 1.00 76.06 317 LEU A CA 1
ATOM 2347 C C . LEU A 1 317 ? -51.213 -5.514 40.003 1.00 76.06 317 LEU A C 1
ATOM 2349 O O . LEU A 1 317 ? -51.094 -5.300 41.216 1.00 76.06 317 LEU A O 1
ATOM 2353 N N . THR A 1 318 ? -51.939 -6.540 39.548 1.00 79.56 318 THR A N 1
ATOM 2354 C CA . THR A 1 318 ? -52.645 -7.485 40.439 1.00 79.56 318 THR A CA 1
ATOM 2355 C C . THR A 1 318 ? -51.736 -8.626 40.898 1.00 79.56 318 THR A C 1
ATOM 2357 O O . THR A 1 318 ? -50.643 -8.824 40.362 1.00 79.56 318 THR A O 1
ATOM 2360 N N . ARG A 1 319 ? -52.131 -9.360 41.945 1.00 75.44 319 ARG A N 1
ATOM 2361 C CA . ARG A 1 319 ? -51.314 -10.469 42.468 1.00 75.44 319 ARG A CA 1
ATOM 2362 C C . ARG A 1 319 ? -51.142 -11.577 41.416 1.00 75.44 319 ARG A C 1
ATOM 2364 O O . ARG A 1 319 ? -52.096 -12.272 41.082 1.00 75.44 319 ARG A O 1
ATOM 2371 N N . GLY A 1 320 ? -49.900 -11.803 40.999 1.00 70.62 320 GLY A N 1
ATOM 2372 C CA . GLY A 1 320 ? -49.500 -12.762 39.968 1.00 70.62 320 GLY A CA 1
ATOM 2373 C C . GLY A 1 320 ? -49.104 -12.111 38.640 1.00 70.62 320 GLY A C 1
ATOM 2374 O O . GLY A 1 320 ? -48.450 -12.771 37.836 1.00 70.62 320 GLY A O 1
ATOM 2375 N N . ASP A 1 321 ? -49.442 -10.835 38.422 1.00 80.62 321 ASP A N 1
ATOM 2376 C CA . ASP A 1 321 ? -49.077 -10.118 37.198 1.00 80.62 321 ASP A CA 1
ATOM 2377 C C . ASP A 1 321 ? -47.578 -9.791 37.150 1.00 80.62 321 ASP A C 1
ATOM 2379 O O . ASP A 1 321 ? -46.938 -9.517 38.175 1.00 80.62 321 ASP A O 1
ATOM 2383 N N . SER A 1 322 ? -47.046 -9.761 35.926 1.00 84.50 322 SER A N 1
ATOM 2384 C CA . SER A 1 322 ? -45.693 -9.315 35.603 1.00 84.50 322 SER A CA 1
ATOM 2385 C C . SER A 1 322 ? -45.701 -8.062 34.725 1.00 84.50 322 SER A C 1
ATOM 2387 O O . SER A 1 322 ? -46.649 -7.804 33.984 1.00 84.50 322 SER A O 1
ATOM 2389 N N . THR A 1 323 ? -44.627 -7.279 34.795 1.00 85.12 323 THR A N 1
ATOM 2390 C CA . THR A 1 323 ? -44.444 -6.066 33.988 1.00 85.12 323 THR A CA 1
ATOM 2391 C C . THR A 1 323 ? -42.969 -5.832 33.672 1.00 85.12 323 THR A C 1
ATOM 2393 O O . THR A 1 323 ? -42.115 -6.071 34.528 1.00 85.12 323 THR A O 1
ATOM 2396 N N . GLU A 1 324 ? -42.667 -5.384 32.451 1.00 89.62 324 GLU A N 1
ATOM 2397 C CA . GLU A 1 324 ? -41.318 -5.002 32.016 1.00 89.62 324 GLU A CA 1
ATOM 2398 C C . GLU A 1 324 ? -41.165 -3.474 32.047 1.00 89.62 324 GLU A C 1
ATOM 2400 O O . GLU A 1 324 ? -42.023 -2.739 31.553 1.00 89.62 324 GLU A O 1
ATOM 2405 N N . VAL A 1 325 ? -40.048 -2.996 32.598 1.00 87.44 325 VAL A N 1
ATOM 2406 C CA . VAL A 1 325 ? -39.642 -1.584 32.569 1.00 87.44 325 VAL A CA 1
ATOM 2407 C C . VAL A 1 325 ? -38.281 -1.420 31.900 1.00 87.44 325 VAL A C 1
ATOM 2409 O O . VAL A 1 325 ? -37.410 -2.281 32.023 1.00 87.44 325 VAL A O 1
ATOM 2412 N N . THR A 1 326 ? -38.099 -0.299 31.203 1.00 88.62 326 THR A N 1
ATOM 2413 C CA . THR A 1 326 ? -36.833 0.133 30.604 1.00 88.62 326 THR A CA 1
ATOM 2414 C C . THR A 1 326 ? -36.316 1.354 31.360 1.00 88.62 326 THR A C 1
ATOM 2416 O O . THR A 1 326 ? -36.956 2.402 31.359 1.00 88.62 326 THR A O 1
ATOM 2419 N N . LEU A 1 327 ? -35.153 1.228 31.996 1.00 87.56 327 LEU A N 1
ATOM 2420 C CA . LEU A 1 327 ? -34.543 2.252 32.849 1.00 87.56 327 LEU A CA 1
ATOM 2421 C C . LEU A 1 327 ? -33.173 2.633 32.270 1.00 87.56 327 LEU A C 1
ATOM 2423 O O . LEU A 1 327 ? -32.452 1.757 31.794 1.00 87.56 327 LEU A O 1
ATOM 2427 N N . ARG A 1 328 ? -32.808 3.920 32.294 1.00 86.94 328 ARG A N 1
ATOM 2428 C CA . ARG A 1 328 ? -31.546 4.430 31.723 1.00 86.94 328 ARG A CA 1
ATOM 2429 C C . ARG A 1 328 ? -30.721 5.159 32.777 1.00 86.94 328 ARG A C 1
ATOM 2431 O O . ARG A 1 328 ? -31.283 5.902 33.580 1.00 86.94 328 ARG A O 1
ATOM 2438 N N . PHE A 1 329 ? -29.404 4.981 32.753 1.00 85.69 329 PHE A N 1
ATOM 2439 C CA . PHE A 1 329 ? -28.463 5.776 33.548 1.00 85.69 329 PHE A CA 1
ATOM 2440 C C . PHE A 1 329 ? -27.203 6.099 32.742 1.00 85.69 329 PHE A C 1
ATOM 2442 O O . PHE A 1 329 ? -26.846 5.350 31.836 1.00 85.69 329 PHE A O 1
ATOM 2449 N N . VAL A 1 330 ? -26.524 7.196 33.084 1.00 79.38 330 VAL A N 1
ATOM 2450 C CA . VAL A 1 330 ? -25.253 7.596 32.452 1.00 79.38 330 VAL A CA 1
ATOM 2451 C C . VAL A 1 330 ? -24.120 7.498 33.467 1.00 79.38 330 VAL A C 1
ATOM 2453 O O . VAL A 1 330 ? -24.258 7.962 34.604 1.00 79.38 330 VAL A O 1
ATOM 2456 N N . VAL A 1 331 ? -22.993 6.910 33.067 1.00 75.12 331 VAL A N 1
ATOM 2457 C CA . VAL A 1 331 ? -21.762 6.902 33.871 1.00 75.12 331 VAL A CA 1
ATOM 2458 C C . VAL A 1 331 ? -20.979 8.183 33.601 1.00 75.12 331 VAL A C 1
ATOM 2460 O O . VAL A 1 331 ? -20.677 8.506 32.458 1.00 75.12 331 VAL A O 1
ATOM 2463 N N . ALA A 1 332 ? -20.631 8.931 34.646 1.00 67.12 332 ALA A N 1
ATOM 2464 C CA . ALA A 1 332 ? -19.875 10.170 34.501 1.00 67.12 332 ALA A CA 1
ATOM 2465 C C . ALA A 1 332 ? -18.442 9.914 34.002 1.00 67.12 332 ALA A C 1
ATOM 2467 O O . ALA A 1 332 ? -17.803 8.925 34.364 1.00 67.12 332 ALA A O 1
ATOM 2468 N N . ASN A 1 333 ? -17.915 10.856 33.215 1.00 57.56 333 ASN A N 1
ATOM 2469 C CA . ASN A 1 333 ? -16.597 10.772 32.568 1.00 57.56 333 ASN A CA 1
ATOM 2470 C C . ASN A 1 333 ? -15.413 10.574 33.541 1.00 57.56 333 ASN A C 1
ATOM 2472 O O . ASN A 1 333 ? -14.339 10.151 33.122 1.00 57.56 333 ASN A O 1
ATOM 2476 N N . ASP A 1 334 ? -15.583 10.898 34.824 1.00 61.47 334 ASP A N 1
ATOM 2477 C CA . ASP A 1 334 ? -14.579 10.793 35.886 1.00 61.47 334 ASP A CA 1
ATOM 2478 C C . ASP A 1 334 ? -14.789 9.592 36.831 1.00 61.47 334 ASP A C 1
ATOM 2480 O O . ASP A 1 334 ? -14.124 9.493 37.867 1.00 61.47 334 ASP A O 1
ATOM 2484 N N . ALA A 1 335 ? -15.672 8.648 36.479 1.00 57.50 335 ALA A N 1
ATOM 2485 C CA . ALA A 1 335 ? -15.851 7.412 37.234 1.00 57.50 335 ALA A CA 1
ATOM 2486 C C . ALA A 1 335 ? -14.538 6.590 37.271 1.00 57.50 335 ALA A C 1
ATOM 2488 O O . ALA A 1 335 ? -13.990 6.252 36.219 1.00 57.50 335 ALA A O 1
ATOM 2489 N N . PRO A 1 336 ? -14.006 6.246 38.463 1.00 54.06 336 PRO A N 1
ATOM 2490 C CA . PRO A 1 336 ? -12.762 5.491 38.567 1.00 54.06 336 PRO A CA 1
ATOM 2491 C C . PRO A 1 336 ? -12.973 4.008 38.230 1.00 54.06 336 PRO A C 1
ATOM 2493 O O . PRO A 1 336 ? -13.894 3.367 38.748 1.00 54.06 336 PRO A O 1
ATOM 2496 N N . SER A 1 337 ? -12.068 3.461 37.416 1.00 52.66 337 SER A N 1
ATOM 2497 C CA . SER A 1 337 ? -12.032 2.051 37.011 1.00 52.66 337 SER A CA 1
ATOM 2498 C C . SER A 1 337 ? -11.949 1.088 38.204 1.00 52.66 337 SER A C 1
ATOM 2500 O O . SER A 1 337 ? -11.539 1.467 39.306 1.00 52.66 337 SER A O 1
ATOM 2502 N N . SER A 1 338 ? -12.340 -0.177 37.993 1.00 51.19 338 SER A N 1
ATOM 2503 C CA . SER A 1 338 ? -12.446 -1.249 39.008 1.00 51.19 338 SER A CA 1
ATOM 2504 C C . SER A 1 338 ? -13.537 -1.073 40.080 1.00 51.19 338 SER A C 1
ATOM 2506 O O . SER A 1 338 ? -13.583 -1.820 41.062 1.00 51.19 338 SER A O 1
ATOM 2508 N N . ARG A 1 339 ? -14.468 -0.122 39.914 1.00 57.41 339 ARG A N 1
ATOM 2509 C CA . ARG A 1 339 ? -15.649 -0.024 40.787 1.00 57.41 339 ARG A CA 1
ATOM 2510 C C . ARG A 1 339 ? -16.799 -0.903 40.310 1.00 57.41 339 ARG A C 1
ATOM 2512 O O . ARG A 1 339 ? -17.112 -0.961 39.126 1.00 57.41 339 ARG A O 1
ATOM 2519 N N . VAL A 1 340 ? -17.485 -1.505 41.283 1.00 58.19 340 VAL A N 1
ATOM 2520 C CA . VAL A 1 340 ? -18.817 -2.082 41.083 1.00 58.19 340 VAL A CA 1
ATOM 2521 C C . VAL A 1 340 ? -19.860 -0.990 41.328 1.00 58.19 340 VAL A C 1
ATOM 2523 O O . VAL A 1 340 ? -19.968 -0.478 42.451 1.00 58.19 340 VAL A O 1
ATOM 2526 N N . ILE A 1 341 ? -20.619 -0.631 40.293 1.00 62.50 341 ILE A N 1
ATOM 2527 C CA . ILE A 1 341 ? -21.823 0.202 40.405 1.00 62.50 341 ILE A CA 1
ATOM 2528 C C . ILE A 1 341 ? -22.921 -0.672 41.018 1.00 62.50 341 ILE A C 1
ATOM 2530 O O . ILE A 1 341 ? -23.083 -1.826 40.623 1.00 62.50 341 ILE A O 1
ATOM 2534 N N . ARG A 1 342 ? -23.644 -0.142 42.009 1.00 65.50 342 ARG A N 1
ATOM 2535 C CA . ARG A 1 342 ? -24.695 -0.856 42.746 1.00 65.50 342 ARG A CA 1
ATOM 2536 C C . ARG A 1 342 ? -25.969 -0.025 42.746 1.00 65.50 342 ARG A C 1
ATOM 2538 O O . ARG A 1 342 ? -26.039 0.976 43.463 1.00 65.50 342 ARG A O 1
ATOM 2545 N N . LEU A 1 343 ? -26.943 -0.437 41.943 1.00 69.00 343 LEU A N 1
ATOM 2546 C CA . LEU A 1 343 ? -28.253 0.203 41.851 1.00 69.00 343 LEU A CA 1
ATOM 2547 C C . LEU A 1 343 ? -29.319 -0.702 42.469 1.00 69.00 343 LEU A C 1
ATOM 2549 O O . LEU A 1 343 ? -29.252 -1.928 42.369 1.00 69.00 343 LEU A O 1
ATOM 2553 N N . TYR A 1 344 ? -30.303 -0.085 43.114 1.00 70.06 344 TYR A N 1
ATOM 2554 C CA . TYR A 1 344 ? -31.413 -0.772 43.764 1.00 70.06 344 TYR A CA 1
ATOM 2555 C C . TYR A 1 344 ? -32.726 -0.310 43.130 1.00 70.06 344 TYR A C 1
ATOM 2557 O O . TYR A 1 344 ? -32.945 0.904 43.036 1.00 70.06 344 TYR A O 1
ATOM 2565 N N . PRO A 1 345 ? -33.617 -1.230 42.729 1.00 70.44 345 PRO A N 1
ATOM 2566 C CA . PRO A 1 345 ? -34.984 -0.876 42.386 1.00 70.44 345 PRO A CA 1
ATOM 2567 C C . PRO A 1 345 ? -35.700 -0.220 43.575 1.00 70.44 345 PRO A C 1
ATOM 2569 O O . PRO A 1 345 ? -35.592 -0.682 44.714 1.00 70.44 345 PRO A O 1
ATOM 2572 N N . GLN A 1 346 ? -36.456 0.842 43.313 1.00 70.81 346 GLN A N 1
ATOM 2573 C CA . GLN A 1 346 ? -37.311 1.520 44.283 1.00 70.81 346 GLN A CA 1
ATOM 2574 C C . GLN A 1 346 ? -38.718 1.739 43.736 1.00 70.81 346 GLN A C 1
ATOM 2576 O O . GLN A 1 346 ? -38.919 1.935 42.539 1.00 70.81 346 GLN A O 1
ATOM 2581 N N . ILE A 1 347 ? -39.672 1.760 44.666 1.00 69.00 347 ILE A N 1
ATOM 2582 C CA . ILE A 1 347 ? -41.075 2.108 44.445 1.00 69.00 347 ILE A CA 1
ATOM 2583 C C . ILE A 1 347 ? -41.376 3.329 45.303 1.00 69.00 347 ILE A C 1
ATOM 2585 O O . ILE A 1 347 ? -40.986 3.363 46.474 1.00 69.00 347 ILE A O 1
ATOM 2589 N N . ARG A 1 348 ? -42.059 4.330 44.745 1.00 63.47 348 ARG A N 1
ATOM 2590 C CA . ARG A 1 348 ? -42.323 5.595 45.455 1.00 63.47 348 ARG A CA 1
ATOM 2591 C C . ARG A 1 348 ? -43.686 5.659 46.151 1.00 63.47 348 ARG A C 1
ATOM 2593 O O . ARG A 1 348 ? -43.842 6.433 47.090 1.00 63.47 348 ARG A O 1
ATOM 2600 N N . ASP A 1 349 ? -44.611 4.771 45.790 1.00 62.12 349 ASP A N 1
ATOM 2601 C CA . ASP A 1 349 ? -46.035 4.853 46.162 1.00 62.12 349 ASP A CA 1
ATOM 2602 C C . ASP A 1 349 ? -46.457 3.902 47.307 1.00 62.12 349 ASP A C 1
ATOM 2604 O O . ASP A 1 349 ? -47.611 3.495 47.422 1.00 62.12 349 ASP A O 1
ATOM 2608 N N . GLY A 1 350 ? -45.521 3.534 48.190 1.00 54.56 350 GLY A N 1
ATOM 2609 C CA . GLY A 1 350 ? -45.822 2.838 49.454 1.00 54.56 350 GLY A CA 1
ATOM 2610 C C . GLY A 1 350 ? -45.877 1.303 49.417 1.00 54.56 350 GLY A C 1
ATOM 2611 O O . GLY A 1 350 ? -46.090 0.690 50.464 1.00 54.56 350 GLY A O 1
ATOM 2612 N N . ALA A 1 351 ? -45.636 0.672 48.265 1.00 58.09 351 ALA A N 1
ATOM 2613 C CA . ALA A 1 351 ? -45.255 -0.744 48.189 1.00 58.09 351 ALA A CA 1
ATOM 2614 C C . ALA A 1 351 ? -43.733 -0.914 48.389 1.00 58.09 351 ALA A C 1
ATOM 2616 O O . ALA A 1 351 ? -42.984 0.061 48.312 1.00 58.09 351 ALA A O 1
ATOM 2617 N N . PHE A 1 352 ? -43.258 -2.143 48.624 1.00 60.53 352 PHE A N 1
ATOM 2618 C CA . PHE A 1 352 ? -41.821 -2.439 48.721 1.00 60.53 352 PHE A CA 1
ATOM 2619 C C . PHE A 1 352 ? -41.353 -3.457 47.673 1.00 60.53 352 PHE A C 1
ATOM 2621 O O . PHE A 1 352 ? -42.139 -4.255 47.159 1.00 60.53 352 PHE A O 1
ATOM 2628 N N . VAL A 1 353 ? -40.055 -3.408 47.359 1.00 60.34 353 VAL A N 1
ATOM 2629 C CA . VAL A 1 353 ? -39.372 -4.446 46.579 1.00 60.34 353 VAL A CA 1
ATOM 2630 C C . VAL A 1 353 ? -38.924 -5.525 47.557 1.00 60.34 353 VAL A C 1
ATOM 2632 O O . VAL A 1 353 ? -38.160 -5.237 48.480 1.00 60.34 353 VAL A O 1
ATOM 2635 N N . ASP A 1 354 ? -39.440 -6.737 47.384 1.00 55.62 354 ASP A N 1
ATOM 2636 C CA . ASP A 1 354 ? -39.040 -7.902 48.174 1.00 55.62 354 ASP A CA 1
ATOM 2637 C C . ASP A 1 354 ? -37.589 -8.270 47.848 1.00 55.62 354 ASP A C 1
ATOM 2639 O O . ASP A 1 354 ? -37.267 -8.431 46.674 1.00 55.62 354 ASP A O 1
ATOM 2643 N N . GLU A 1 355 ? -36.752 -8.301 48.893 1.00 57.28 355 GLU A N 1
ATOM 2644 C CA . GLU A 1 355 ? -35.277 -8.369 48.890 1.00 57.28 355 GLU A CA 1
ATOM 2645 C C . GLU A 1 355 ? -34.623 -7.756 47.626 1.00 57.28 355 GLU A C 1
ATOM 2647 O O . GLU A 1 355 ? -34.415 -8.461 46.642 1.00 57.28 355 GLU A O 1
ATOM 2652 N N . PRO A 1 356 ? -34.295 -6.441 47.611 1.00 55.09 356 PRO A N 1
ATOM 2653 C CA . PRO A 1 356 ? -33.886 -5.751 46.389 1.00 55.09 356 PRO A CA 1
ATOM 2654 C C . PRO A 1 356 ? -32.565 -6.301 45.845 1.00 55.09 356 PRO A C 1
ATOM 2656 O O . PRO A 1 356 ? -31.481 -5.917 46.300 1.00 55.09 356 PRO A O 1
ATOM 2659 N N . ASP A 1 357 ? -32.683 -7.165 44.837 1.00 53.72 357 ASP A N 1
ATOM 2660 C CA . ASP A 1 357 ? -31.573 -7.678 44.045 1.00 53.72 357 ASP A CA 1
ATOM 2661 C C . ASP A 1 357 ? -30.709 -6.511 43.564 1.00 53.72 357 ASP A C 1
ATOM 2663 O O . ASP A 1 357 ? -31.152 -5.598 42.860 1.00 53.72 357 ASP A O 1
ATOM 2667 N N . GLN A 1 358 ? -29.454 -6.525 44.006 1.00 65.25 358 GLN A N 1
ATOM 2668 C CA . GLN A 1 358 ? -28.513 -5.448 43.756 1.00 65.25 358 GLN A CA 1
ATOM 2669 C C . GLN A 1 358 ? -28.034 -5.534 42.305 1.00 65.25 358 GLN A C 1
ATOM 2671 O O . GLN A 1 358 ? -27.162 -6.349 41.985 1.00 65.25 358 GLN A O 1
ATOM 2676 N N . LEU A 1 359 ? -28.546 -4.653 41.445 1.00 69.81 359 LEU A N 1
ATOM 2677 C CA . LEU A 1 359 ? -28.074 -4.504 40.071 1.00 69.81 359 LEU A CA 1
ATOM 2678 C C . LEU A 1 359 ? -26.607 -4.066 40.125 1.00 69.81 359 LEU A C 1
ATOM 2680 O O . LEU A 1 359 ? -26.286 -2.968 40.587 1.00 69.81 359 LEU A O 1
ATOM 2684 N N . SER A 1 360 ? -25.721 -4.989 39.754 1.00 62.38 360 SER A N 1
ATOM 2685 C CA . SER A 1 360 ? -24.284 -4.905 40.005 1.00 62.38 360 SER A CA 1
ATOM 2686 C C . SER A 1 360 ? -23.529 -4.920 38.686 1.00 62.38 360 SER A C 1
ATOM 2688 O O . SER A 1 360 ? -23.545 -5.929 37.986 1.00 62.38 360 SER A O 1
ATOM 2690 N N . PHE A 1 361 ? -22.840 -3.826 38.378 1.00 64.38 361 PHE A N 1
ATOM 2691 C CA . PHE A 1 361 ? -22.108 -3.648 37.124 1.00 64.38 361 PHE A CA 1
ATOM 2692 C C . PHE A 1 361 ? -20.624 -3.437 37.411 1.00 64.38 361 PHE A C 1
ATOM 2694 O O . PHE A 1 361 ? -20.291 -2.631 38.280 1.00 64.38 361 PHE A O 1
ATOM 2701 N N . GLY A 1 362 ? -19.737 -4.142 36.710 1.00 54.03 362 GLY A N 1
ATOM 2702 C CA . GLY A 1 362 ? -18.293 -3.920 36.797 1.00 54.03 362 GLY A CA 1
ATOM 2703 C C . GLY A 1 362 ? -17.829 -2.916 35.745 1.00 54.03 362 GLY A C 1
ATOM 2704 O O . GLY A 1 362 ? -18.086 -3.123 34.564 1.00 54.03 362 GLY A O 1
ATOM 2705 N N . ILE A 1 363 ? -17.126 -1.861 36.167 1.00 55.97 363 ILE A N 1
ATOM 2706 C CA . ILE A 1 363 ? -16.394 -0.975 35.250 1.00 55.97 363 ILE A CA 1
ATOM 2707 C C . ILE A 1 363 ? -15.054 -1.649 34.929 1.00 55.97 363 ILE A C 1
ATOM 2709 O O . ILE A 1 363 ? -14.072 -1.480 35.667 1.00 55.97 363 ILE A O 1
ATOM 2713 N N . ASN A 1 364 ? -15.044 -2.457 33.869 1.00 55.31 364 ASN A N 1
ATOM 2714 C CA . ASN A 1 364 ? -13.846 -3.126 33.363 1.00 55.31 364 ASN A CA 1
ATOM 2715 C C . ASN A 1 364 ? -12.881 -2.102 32.758 1.00 55.31 364 ASN A C 1
ATOM 2717 O O . ASN A 1 364 ? -13.302 -1.102 32.179 1.00 55.31 364 ASN A O 1
ATOM 2721 N N . SER A 1 365 ? -11.574 -2.338 32.878 1.00 60.75 365 SER A N 1
ATOM 2722 C CA . SER A 1 365 ? -10.577 -1.435 32.308 1.00 60.75 365 SER A CA 1
ATOM 2723 C C . SER A 1 365 ? -9.987 -1.994 31.011 1.00 60.75 365 SER A C 1
ATOM 2725 O O . SER A 1 365 ? -9.538 -3.136 30.954 1.00 60.75 365 SER A O 1
ATOM 2727 N N . ARG A 1 366 ? -9.954 -1.168 29.955 1.00 71.56 366 ARG A N 1
ATOM 2728 C CA . ARG A 1 366 ? -9.427 -1.521 28.619 1.00 71.56 366 ARG A CA 1
ATOM 2729 C C . ARG A 1 366 ? -8.037 -2.184 28.660 1.00 71.56 366 ARG A C 1
ATOM 2731 O O . ARG A 1 366 ? -7.750 -3.077 27.867 1.00 71.56 366 ARG A O 1
ATOM 2738 N N . ILE A 1 367 ? -7.215 -1.776 29.629 1.00 76.69 367 ILE A N 1
ATOM 2739 C CA . ILE A 1 367 ? -5.848 -2.257 29.853 1.00 76.69 367 ILE A CA 1
ATOM 2740 C C . ILE A 1 367 ? -5.775 -3.745 30.259 1.00 76.69 367 ILE A C 1
ATOM 2742 O O . ILE A 1 367 ? -4.767 -4.390 29.985 1.00 76.69 367 ILE A O 1
ATOM 2746 N N . GLU A 1 368 ? -6.828 -4.315 30.861 1.00 77.19 368 GLU A N 1
ATOM 2747 C CA . GLU A 1 368 ? -6.887 -5.742 31.228 1.00 77.19 368 GLU A CA 1
ATOM 2748 C C . GLU A 1 368 ? -7.031 -6.643 29.991 1.00 77.19 368 GLU A C 1
ATOM 2750 O O . GLU A 1 368 ? -6.362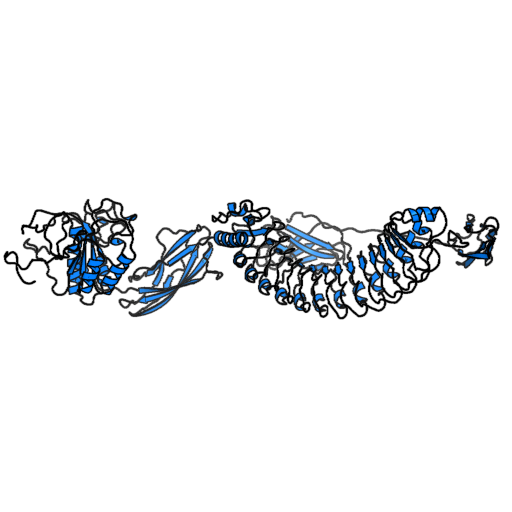 -7.672 29.898 1.00 77.19 368 GLU A O 1
ATOM 2755 N N . LEU A 1 369 ? -7.843 -6.231 29.009 1.00 77.69 369 LEU A N 1
ATOM 2756 C CA . LEU A 1 369 ? -7.977 -6.938 27.729 1.00 77.69 369 LEU A CA 1
ATOM 2757 C C . LEU A 1 369 ? -6.708 -6.806 26.882 1.00 77.69 369 LEU A C 1
ATOM 2759 O O . LEU A 1 369 ? -6.219 -7.806 26.353 1.00 77.69 369 LEU A O 1
ATOM 2763 N N . ASP A 1 370 ? -6.139 -5.595 26.810 1.00 88.69 370 ASP A N 1
ATOM 2764 C CA . ASP A 1 370 ? -4.856 -5.364 26.138 1.00 88.69 370 ASP A CA 1
ATOM 2765 C C . ASP A 1 370 ? -3.758 -6.260 26.751 1.00 88.69 370 ASP A C 1
ATOM 2767 O O . ASP A 1 370 ? -3.009 -6.918 26.028 1.00 88.69 370 ASP A O 1
ATOM 2771 N N . HIS A 1 371 ? -3.697 -6.366 28.086 1.00 89.56 371 HIS A N 1
ATOM 2772 C CA . HIS A 1 371 ? -2.748 -7.236 28.791 1.00 89.56 371 HIS A CA 1
ATOM 2773 C C . HIS A 1 371 ? -2.958 -8.727 28.504 1.00 89.56 371 HIS A C 1
ATOM 2775 O O . HIS A 1 371 ? -1.976 -9.436 28.271 1.00 89.56 371 HIS A O 1
ATOM 2781 N N . ALA A 1 372 ? -4.203 -9.207 28.476 1.00 90.62 372 ALA A N 1
ATOM 2782 C CA . ALA A 1 372 ? -4.515 -10.610 28.200 1.00 90.62 372 ALA A CA 1
ATOM 2783 C C . ALA A 1 372 ? -4.089 -11.028 26.781 1.00 90.62 372 ALA A C 1
ATOM 2785 O O . ALA A 1 372 ? -3.371 -12.017 26.615 1.00 90.62 372 ALA A O 1
ATOM 2786 N N . ALA A 1 373 ? -4.447 -10.236 25.767 1.00 95.25 373 ALA A N 1
ATOM 2787 C CA . ALA A 1 373 ? -4.089 -10.491 24.372 1.00 95.25 373 ALA A CA 1
ATOM 2788 C C . ALA A 1 373 ? -2.569 -10.425 24.128 1.00 95.25 373 ALA A C 1
ATOM 2790 O O . ALA A 1 373 ? -1.999 -11.285 23.450 1.00 95.25 373 ALA A O 1
ATOM 2791 N N . LEU A 1 374 ? -1.877 -9.454 24.737 1.00 96.94 374 LEU A N 1
ATOM 2792 C CA . LEU A 1 374 ? -0.413 -9.380 24.694 1.00 96.94 374 LEU A CA 1
ATOM 2793 C C . LEU A 1 374 ? 0.238 -10.573 25.417 1.00 96.94 374 LEU A C 1
ATOM 2795 O O . LEU A 1 374 ? 1.232 -11.116 24.933 1.00 96.94 374 LEU A O 1
ATOM 2799 N N . SER A 1 375 ? -0.334 -11.038 26.530 1.00 96.38 375 SER A N 1
ATOM 2800 C CA . SER A 1 375 ? 0.151 -12.219 27.259 1.00 96.38 375 SER A CA 1
ATOM 2801 C C . SER A 1 375 ? -0.031 -13.518 26.465 1.00 96.38 375 SER A C 1
ATOM 2803 O O . SER A 1 375 ? 0.855 -14.381 26.483 1.00 96.38 375 SER A O 1
ATOM 2805 N N . ALA A 1 376 ? -1.129 -13.638 25.710 1.00 97.62 376 ALA A N 1
ATOM 2806 C CA . ALA A 1 376 ? -1.343 -14.726 24.761 1.00 97.62 376 ALA A CA 1
ATOM 2807 C C . ALA A 1 376 ? -0.279 -14.706 23.651 1.00 97.62 376 ALA A C 1
ATOM 2809 O O . ALA A 1 376 ? 0.382 -15.723 23.443 1.00 97.62 376 ALA A O 1
ATOM 2810 N N . LEU A 1 377 ? -0.021 -13.547 23.022 1.00 98.25 377 LEU A N 1
ATOM 2811 C CA . LEU A 1 377 ? 1.026 -13.393 21.998 1.00 98.25 377 LEU A CA 1
ATOM 2812 C C . LEU A 1 377 ? 2.419 -13.743 22.534 1.00 98.25 377 LEU A C 1
ATOM 2814 O O . LEU A 1 377 ? 3.185 -14.458 21.881 1.00 98.25 377 LEU A O 1
ATOM 2818 N N . PHE A 1 378 ? 2.758 -13.246 23.724 1.00 97.94 378 PHE A N 1
ATOM 2819 C CA . PHE A 1 378 ? 4.030 -13.534 24.381 1.00 97.94 378 PHE A CA 1
ATOM 2820 C C . PHE A 1 378 ? 4.204 -15.037 24.617 1.00 97.94 378 PHE A C 1
ATOM 2822 O O . PHE A 1 378 ? 5.280 -15.587 24.389 1.00 97.94 378 PHE A O 1
ATOM 2829 N N . THR A 1 379 ? 3.144 -15.724 25.038 1.00 97.06 379 THR A N 1
ATOM 2830 C CA . THR A 1 379 ? 3.188 -17.165 25.305 1.00 97.06 379 THR A CA 1
ATOM 2831 C C . THR A 1 379 ? 3.263 -17.974 24.009 1.00 97.06 379 THR A C 1
ATOM 2833 O O . THR A 1 379 ? 4.141 -18.827 23.875 1.00 97.06 379 THR A O 1
ATOM 2836 N N . SER A 1 380 ? 2.397 -17.684 23.032 1.00 97.31 380 SER A N 1
ATOM 2837 C CA . SER A 1 380 ? 2.279 -18.453 21.786 1.00 97.31 380 SER A CA 1
ATOM 2838 C C . SER A 1 380 ? 3.494 -18.319 20.868 1.00 97.31 380 SER A C 1
ATOM 2840 O O . SER A 1 380 ? 3.798 -19.260 20.137 1.00 97.31 380 SER A O 1
ATOM 2842 N N . THR A 1 381 ? 4.219 -17.193 20.928 1.00 97.44 381 THR A N 1
ATOM 2843 C CA . THR A 1 381 ? 5.367 -16.917 20.042 1.00 97.44 381 THR A CA 1
ATOM 2844 C C . THR A 1 381 ? 6.745 -17.020 20.707 1.00 97.44 381 THR A C 1
ATOM 2846 O O . THR A 1 381 ? 7.762 -16.629 20.120 1.00 97.44 381 THR A O 1
ATOM 2849 N N . GLY A 1 382 ? 6.810 -17.570 21.925 1.00 95.88 382 GLY A N 1
ATOM 2850 C CA . GLY A 1 382 ? 8.071 -17.861 22.616 1.00 95.88 382 GLY A CA 1
ATOM 2851 C C . GLY A 1 382 ? 8.750 -16.638 23.244 1.00 95.88 382 GLY A C 1
ATOM 2852 O O . GLY A 1 382 ? 9.971 -16.508 23.162 1.00 95.88 382 GLY A O 1
ATOM 2853 N N . GLY A 1 383 ? 7.981 -15.765 23.897 1.00 94.50 383 GLY A N 1
ATOM 2854 C CA . GLY A 1 383 ? 8.377 -14.466 24.462 1.00 94.50 383 GLY A CA 1
ATOM 2855 C C . GLY A 1 383 ? 9.648 -14.439 25.306 1.00 94.50 383 GLY A C 1
ATOM 2856 O O . GLY A 1 383 ? 10.431 -13.492 25.234 1.00 94.50 383 GLY A O 1
ATOM 2857 N N . ALA A 1 384 ? 9.929 -15.510 26.049 1.00 94.50 384 ALA A N 1
ATOM 2858 C CA . ALA A 1 384 ? 11.171 -15.652 26.815 1.00 94.50 384 ALA A CA 1
ATOM 2859 C C . ALA A 1 384 ? 12.444 -15.732 25.937 1.00 94.50 384 ALA A C 1
ATOM 2861 O O . ALA A 1 384 ? 13.541 -15.495 26.436 1.00 94.50 384 ALA A O 1
ATOM 2862 N N . SER A 1 385 ? 12.303 -16.065 24.648 1.00 96.06 385 SER A N 1
ATOM 2863 C CA . SER A 1 385 ? 13.388 -16.230 23.665 1.00 96.06 385 SER A CA 1
ATOM 2864 C C . SER A 1 385 ? 13.424 -15.139 22.585 1.00 96.06 385 SER A C 1
ATOM 2866 O O . SER A 1 385 ? 14.289 -15.186 21.704 1.00 96.06 385 SER A O 1
ATOM 2868 N N . TRP A 1 386 ? 12.519 -14.154 22.637 1.00 97.38 386 TRP A N 1
ATOM 2869 C CA . TRP A 1 386 ? 12.578 -12.982 21.762 1.00 97.38 386 TRP A CA 1
ATOM 2870 C C . TRP A 1 386 ? 13.913 -12.240 21.926 1.00 97.38 386 TRP A C 1
ATOM 2872 O O . TRP A 1 386 ? 14.539 -12.245 22.987 1.00 97.38 386 TRP A O 1
ATOM 2882 N N . ARG A 1 387 ? 14.348 -11.545 20.873 1.00 96.94 387 ARG A N 1
ATOM 2883 C CA . ARG A 1 387 ? 15.580 -10.742 20.870 1.00 96.94 387 ARG A CA 1
ATOM 2884 C C . ARG A 1 387 ? 15.525 -9.593 21.886 1.00 96.94 387 ARG A C 1
ATOM 2886 O O . ARG A 1 387 ? 16.564 -9.215 22.425 1.00 96.94 387 ARG A O 1
ATOM 2893 N N . SER A 1 388 ? 14.340 -9.039 22.116 1.00 95.75 388 SER A N 1
ATOM 2894 C CA . SER A 1 388 ? 14.028 -8.033 23.122 1.00 95.75 388 SER A CA 1
ATOM 2895 C C . SER A 1 388 ? 12.608 -8.258 23.643 1.00 95.75 388 SER A C 1
ATOM 2897 O O . SER A 1 388 ? 11.626 -8.128 22.915 1.00 95.75 388 SER A O 1
ATOM 2899 N N . ASN A 1 389 ? 12.510 -8.557 24.933 1.00 95.69 389 ASN A N 1
ATOM 2900 C CA . ASN A 1 389 ? 11.275 -8.634 25.716 1.00 95.69 389 ASN A CA 1
ATOM 2901 C C . ASN A 1 389 ? 11.313 -7.642 26.894 1.00 95.69 389 ASN A C 1
ATOM 2903 O O . ASN A 1 389 ? 10.707 -7.861 27.939 1.00 95.69 389 ASN A O 1
ATOM 2907 N N . SER A 1 390 ? 12.059 -6.542 26.740 1.00 96.62 390 SER A N 1
ATOM 2908 C CA . SER A 1 390 ? 12.285 -5.568 27.815 1.00 96.62 390 SER A CA 1
ATOM 2909 C C . SER A 1 390 ? 10.960 -5.068 28.401 1.00 96.62 390 SER A C 1
ATOM 2911 O O . SER A 1 390 ? 10.095 -4.609 27.656 1.00 96.62 390 SER A O 1
ATOM 2913 N N . TYR A 1 391 ? 10.835 -5.146 29.728 1.00 95.25 391 TYR A N 1
ATOM 2914 C CA . TYR A 1 391 ? 9.656 -4.771 30.525 1.00 95.25 391 TYR A CA 1
ATOM 2915 C C . TYR A 1 391 ? 8.369 -5.587 30.306 1.00 95.25 391 TYR A C 1
ATOM 2917 O O . TYR A 1 391 ? 7.390 -5.292 30.982 1.00 95.25 391 TYR A O 1
ATOM 2925 N N . TRP A 1 392 ? 8.356 -6.615 29.449 1.00 95.38 392 TRP A N 1
ATOM 2926 C CA . TRP A 1 392 ? 7.194 -7.500 29.308 1.00 95.38 392 TRP A CA 1
ATOM 2927 C C . TRP A 1 392 ? 7.000 -8.342 30.577 1.00 95.38 392 TRP A C 1
ATOM 2929 O O . TRP A 1 392 ? 7.771 -9.267 30.836 1.00 95.38 392 TRP A O 1
ATOM 2939 N N . ASP A 1 393 ? 5.963 -8.026 31.354 1.00 90.12 393 ASP A N 1
ATOM 2940 C CA . ASP A 1 393 ? 5.556 -8.770 32.548 1.00 90.12 393 ASP A CA 1
ATOM 2941 C C . ASP A 1 393 ? 4.105 -9.247 32.412 1.00 90.12 393 ASP A C 1
ATOM 2943 O O . ASP A 1 393 ? 3.139 -8.544 32.710 1.00 90.12 393 ASP A O 1
ATOM 2947 N N . ILE A 1 394 ? 3.951 -10.487 31.959 1.00 93.00 394 ILE A N 1
ATOM 2948 C CA . ILE A 1 394 ? 2.644 -11.129 31.788 1.00 93.00 394 ILE A CA 1
ATOM 2949 C C . ILE A 1 394 ? 2.016 -11.597 33.117 1.00 93.00 394 ILE A C 1
ATOM 2951 O O . ILE A 1 394 ? 0.931 -12.169 33.111 1.00 93.00 394 ILE A O 1
ATOM 2955 N N . THR A 1 395 ? 2.684 -11.403 34.263 1.00 89.38 395 THR A N 1
ATOM 2956 C CA . THR A 1 395 ? 2.219 -11.921 35.565 1.00 89.38 395 THR A CA 1
ATOM 2957 C C . THR A 1 395 ? 1.337 -10.946 36.342 1.00 89.38 395 THR A C 1
ATOM 2959 O O . THR A 1 395 ? 0.588 -11.372 37.222 1.00 89.38 395 THR A O 1
ATOM 2962 N N . THR A 1 396 ? 1.393 -9.651 36.018 1.00 85.38 396 THR A N 1
ATOM 2963 C CA . THR A 1 396 ? 0.588 -8.600 36.655 1.00 85.38 396 THR A CA 1
ATOM 2964 C C . THR A 1 396 ? 0.010 -7.653 35.609 1.00 85.38 396 THR A C 1
ATOM 2966 O O . THR A 1 396 ? 0.686 -7.320 34.640 1.00 85.38 396 THR A O 1
ATOM 2969 N N . VAL A 1 397 ? -1.242 -7.216 35.796 1.00 82.50 397 VAL A N 1
ATOM 2970 C CA . VAL A 1 397 ? -1.873 -6.226 34.908 1.00 82.50 397 VAL A CA 1
ATOM 2971 C C . VAL A 1 397 ? -1.177 -4.870 35.107 1.00 82.50 397 VAL A C 1
ATOM 2973 O O . VAL A 1 397 ? -1.200 -4.348 36.226 1.00 82.50 397 VAL A O 1
ATOM 2976 N N . PRO A 1 398 ? -0.561 -4.283 34.067 1.00 82.81 398 PRO A N 1
ATOM 2977 C CA . PRO A 1 398 ? 0.143 -3.012 34.168 1.00 82.81 398 PRO A CA 1
ATOM 2978 C C . PRO A 1 398 ? -0.829 -1.827 34.172 1.00 82.81 398 PRO A C 1
ATOM 2980 O O . PRO A 1 398 ? -1.901 -1.871 33.570 1.00 82.81 398 PRO A O 1
ATOM 2983 N N . THR A 1 399 ? -0.417 -0.700 34.752 1.00 81.50 399 THR A N 1
ATOM 2984 C CA . THR A 1 399 ? -1.038 0.592 34.417 1.00 81.50 399 THR A CA 1
ATOM 2985 C C . THR A 1 399 ? -0.690 1.000 32.973 1.00 81.50 399 THR A C 1
ATOM 2987 O O . THR A 1 399 ? 0.338 0.563 32.446 1.00 81.50 399 THR A O 1
ATOM 2990 N N . PRO A 1 400 ? -1.448 1.907 32.322 1.00 78.56 400 PRO A N 1
ATOM 2991 C CA . PRO A 1 400 ? -1.111 2.395 30.977 1.00 78.56 400 PRO A CA 1
ATOM 2992 C C . PRO A 1 400 ? 0.324 2.946 30.856 1.00 78.56 400 PRO A C 1
ATOM 2994 O O . PRO A 1 400 ? 0.994 2.748 29.844 1.00 78.56 400 PRO A O 1
ATOM 2997 N N . SER A 1 401 ? 0.833 3.577 31.920 1.00 80.62 401 SER A N 1
ATOM 2998 C CA . SER A 1 401 ? 2.205 4.104 32.020 1.00 80.62 401 SER A CA 1
ATOM 2999 C C . SER A 1 401 ? 3.290 3.028 32.155 1.00 80.62 401 SER A C 1
ATOM 3001 O O . SER A 1 401 ? 4.464 3.304 31.902 1.00 80.62 401 SER A O 1
ATOM 3003 N N . GLU A 1 402 ? 2.929 1.826 32.603 1.00 88.69 402 GLU A N 1
ATOM 3004 C CA . GLU A 1 402 ? 3.821 0.666 32.692 1.00 88.69 402 GLU A CA 1
ATOM 3005 C C . GLU A 1 402 ? 3.766 -0.157 31.408 1.00 88.69 402 GLU A C 1
ATOM 3007 O O . GLU A 1 402 ? 4.822 -0.533 30.902 1.00 88.69 402 GLU A O 1
ATOM 3012 N N . LEU A 1 403 ? 2.575 -0.332 30.823 1.00 89.12 403 LEU A N 1
ATOM 3013 C CA . LEU A 1 403 ? 2.407 -0.960 29.514 1.00 89.12 403 LEU A CA 1
ATOM 3014 C C . LEU A 1 403 ? 3.188 -0.195 28.432 1.00 89.12 403 LEU A C 1
ATOM 3016 O O . LEU A 1 403 ? 3.900 -0.800 27.640 1.00 89.12 403 LEU A O 1
ATOM 3020 N N . ALA A 1 404 ? 3.177 1.141 28.472 1.00 91.06 404 ALA A N 1
ATOM 3021 C CA . ALA A 1 404 ? 3.973 1.998 27.587 1.00 91.06 404 ALA A CA 1
ATOM 3022 C C . ALA A 1 404 ? 5.508 1.836 27.716 1.00 91.06 404 ALA A C 1
ATOM 3024 O O . ALA A 1 404 ? 6.253 2.468 26.968 1.00 91.06 404 ALA A O 1
ATOM 3025 N N . ARG A 1 405 ? 6.009 1.036 28.672 1.00 94.69 405 ARG A N 1
ATOM 3026 C CA . ARG A 1 405 ? 7.437 0.676 28.778 1.00 94.69 405 ARG A CA 1
ATOM 3027 C C . ARG A 1 405 ? 7.769 -0.638 28.080 1.00 94.69 405 ARG A C 1
ATOM 3029 O O . ARG A 1 405 ? 8.949 -0.902 27.856 1.00 94.69 405 ARG A O 1
ATOM 3036 N N . TRP A 1 406 ? 6.770 -1.469 27.781 1.00 96.94 406 TRP A N 1
ATOM 3037 C CA . TRP A 1 406 ? 6.971 -2.770 27.154 1.00 96.94 406 TRP A CA 1
ATOM 3038 C C . TRP A 1 406 ? 7.594 -2.582 25.771 1.00 96.94 406 TRP A C 1
ATOM 3040 O O . TRP A 1 406 ? 7.202 -1.709 24.996 1.00 96.94 406 TRP A O 1
ATOM 3050 N N . HIS A 1 407 ? 8.602 -3.390 25.453 1.00 97.25 407 HIS A N 1
ATOM 3051 C CA . HIS A 1 407 ? 9.278 -3.293 24.166 1.00 97.25 407 HIS A CA 1
ATOM 3052 C C . HIS A 1 407 ? 8.288 -3.450 23.002 1.00 97.25 407 HIS A C 1
ATOM 3054 O O . HIS A 1 407 ? 7.570 -4.443 22.947 1.00 97.25 407 HIS A O 1
ATOM 3060 N N . GLY A 1 408 ? 8.275 -2.485 22.080 1.00 96.38 408 GLY A N 1
ATOM 3061 C CA . GLY A 1 408 ? 7.391 -2.493 20.912 1.00 96.38 408 GLY A CA 1
ATOM 3062 C C . GLY A 1 408 ? 5.989 -1.928 21.149 1.00 96.38 408 GLY A C 1
ATOM 3063 O O . GLY A 1 408 ? 5.250 -1.744 20.188 1.00 96.38 408 GLY A O 1
ATOM 3064 N N . VAL A 1 409 ? 5.618 -1.618 22.392 1.00 97.44 409 VAL A N 1
ATOM 3065 C CA . VAL A 1 409 ? 4.276 -1.142 22.748 1.00 97.44 409 VAL A CA 1
ATOM 3066 C C . VAL A 1 409 ? 4.218 0.386 22.784 1.00 97.44 409 VAL A C 1
ATOM 3068 O O . VAL A 1 409 ? 5.070 1.039 23.385 1.00 97.44 409 VAL A O 1
ATOM 3071 N N . VAL A 1 410 ? 3.174 0.962 22.182 1.00 95.56 410 VAL A N 1
ATOM 3072 C CA . VAL A 1 410 ? 2.806 2.377 22.340 1.00 95.56 410 VAL A CA 1
ATOM 3073 C C . VAL A 1 410 ? 1.368 2.474 22.833 1.00 95.56 410 VAL A C 1
ATOM 3075 O O . VAL A 1 410 ? 0.465 1.831 22.300 1.00 95.56 410 VAL A O 1
ATOM 3078 N N . VAL A 1 411 ? 1.170 3.312 23.847 1.00 87.62 411 VAL A N 1
ATOM 3079 C CA . VAL A 1 411 ? -0.129 3.590 24.460 1.00 87.62 411 VAL A CA 1
ATOM 3080 C C . VAL A 1 411 ? -0.518 5.036 24.145 1.00 87.62 411 VAL A C 1
ATOM 3082 O O . VAL A 1 411 ? 0.214 5.963 24.497 1.00 87.62 411 VAL A O 1
ATOM 3085 N N . SER A 1 412 ? -1.675 5.235 23.514 1.00 80.19 412 SER A N 1
ATOM 3086 C CA . SER A 1 412 ? -2.253 6.550 23.204 1.00 80.19 412 SER A CA 1
ATOM 3087 C C . SER A 1 412 ? -3.532 6.749 24.012 1.00 80.19 412 SER A C 1
ATOM 3089 O O . SER A 1 412 ? -4.368 5.857 24.076 1.00 80.19 412 SER A O 1
ATOM 3091 N N . HIS A 1 413 ? -3.694 7.910 24.653 1.00 74.44 413 HIS A N 1
ATOM 3092 C CA . HIS A 1 413 ? -4.874 8.237 25.479 1.00 74.44 413 HIS A CA 1
ATOM 3093 C C . HIS A 1 413 ? -5.226 7.193 26.570 1.00 74.44 413 HIS A C 1
ATOM 3095 O O . HIS A 1 413 ? -6.349 7.163 27.059 1.00 74.44 413 HIS A O 1
ATOM 3101 N N . GLY A 1 414 ? -4.257 6.367 26.987 1.00 69.69 414 GLY A N 1
ATOM 3102 C CA . GLY A 1 414 ? -4.437 5.310 27.990 1.00 69.69 414 GLY A CA 1
ATOM 3103 C C . GLY A 1 414 ? -4.733 3.909 27.434 1.00 69.69 414 GLY A C 1
ATOM 3104 O O . GLY A 1 414 ? -4.871 2.987 28.233 1.00 69.69 414 GLY A O 1
ATOM 3105 N N . ILE A 1 415 ? -4.789 3.737 26.108 1.00 80.50 415 ILE A N 1
ATOM 3106 C CA . ILE A 1 415 ? -5.130 2.484 25.409 1.00 80.50 415 ILE A CA 1
ATOM 3107 C C . ILE A 1 415 ? -3.965 2.051 24.501 1.00 80.50 415 ILE A C 1
ATOM 3109 O O . ILE A 1 415 ? -3.259 2.911 23.966 1.00 80.50 415 ILE A O 1
ATOM 3113 N N . LEU A 1 416 ? -3.738 0.744 24.314 1.00 90.38 416 LEU A N 1
ATOM 3114 C CA . LEU A 1 416 ? -2.772 0.239 23.329 1.00 90.38 416 LEU A CA 1
ATOM 3115 C C . LEU A 1 416 ? -3.150 0.703 21.910 1.00 90.38 416 LEU A C 1
ATOM 3117 O O . LEU A 1 416 ? -4.202 0.322 21.408 1.00 90.38 416 LEU A O 1
ATOM 3121 N N . SER A 1 417 ? -2.274 1.467 21.252 1.00 93.00 417 SER A N 1
ATOM 3122 C CA . SER A 1 417 ? -2.493 1.972 19.884 1.00 93.00 417 SER A CA 1
ATOM 3123 C C . SER A 1 417 ? -1.510 1.410 18.855 1.00 93.00 417 SER A C 1
ATOM 3125 O O . SER A 1 417 ? -1.843 1.328 17.674 1.00 93.00 417 SER A O 1
ATOM 3127 N N . ARG A 1 418 ? -0.318 0.964 19.274 1.00 98.19 418 ARG A N 1
ATOM 3128 C CA . ARG A 1 418 ? 0.646 0.292 18.389 1.00 98.19 418 ARG A CA 1
ATOM 3129 C C . ARG A 1 418 ? 1.388 -0.839 19.085 1.00 98.19 418 ARG A C 1
ATOM 3131 O O . ARG A 1 418 ? 1.819 -0.697 20.229 1.00 98.19 418 ARG A O 1
ATOM 3138 N N . LEU A 1 419 ? 1.616 -1.908 18.327 1.00 98.31 419 LEU A N 1
ATOM 3139 C CA . LEU A 1 419 ? 2.465 -3.038 18.673 1.00 98.31 419 LEU A CA 1
ATOM 3140 C C . LEU A 1 419 ? 3.439 -3.319 17.519 1.00 98.31 419 LEU A C 1
ATOM 3142 O O . LEU A 1 419 ? 3.040 -3.785 16.456 1.00 98.31 419 LEU A O 1
ATOM 3146 N N . ASP A 1 420 ? 4.721 -3.040 17.738 1.00 98.38 420 ASP A N 1
ATOM 3147 C CA . ASP A 1 420 ? 5.805 -3.234 16.773 1.00 98.38 420 ASP A CA 1
ATOM 3148 C C . ASP A 1 420 ? 6.878 -4.164 17.352 1.00 98.38 420 ASP A C 1
ATOM 3150 O O . ASP A 1 420 ? 7.696 -3.771 18.185 1.00 98.38 420 ASP A O 1
ATOM 3154 N N . LEU A 1 421 ? 6.853 -5.418 16.906 1.00 98.19 421 LEU A N 1
ATOM 3155 C CA . LEU A 1 421 ? 7.803 -6.470 17.267 1.00 98.19 421 LEU A CA 1
ATOM 3156 C C . LEU A 1 421 ? 8.569 -6.964 16.030 1.00 98.19 421 LEU A C 1
ATOM 3158 O O . LEU A 1 421 ? 8.962 -8.135 15.954 1.00 98.19 421 LEU A O 1
ATOM 3162 N N . CYS A 1 422 ? 8.786 -6.091 15.043 1.00 98.06 422 CYS A N 1
ATOM 3163 C CA . CYS A 1 422 ? 9.548 -6.454 13.855 1.00 98.06 422 CYS A CA 1
ATOM 3164 C C . CYS A 1 422 ? 11.000 -6.850 14.195 1.00 98.06 422 CYS A C 1
ATOM 3166 O O . CYS A 1 422 ? 11.641 -6.254 15.066 1.00 98.06 422 CYS A O 1
ATOM 3168 N N . ARG A 1 423 ? 11.567 -7.828 13.471 1.00 98.12 423 ARG A N 1
ATOM 3169 C CA . ARG A 1 423 ? 12.966 -8.302 13.635 1.00 98.12 423 ARG A CA 1
ATOM 3170 C C . ARG A 1 423 ? 13.309 -8.808 15.046 1.00 98.12 423 ARG A C 1
ATOM 3172 O O . ARG A 1 423 ? 14.479 -8.751 15.465 1.00 98.12 423 ARG A O 1
ATOM 3179 N N . ASN A 1 424 ? 12.312 -9.305 15.782 1.00 97.94 424 ASN A N 1
ATOM 3180 C CA . ASN A 1 424 ? 12.422 -9.649 17.201 1.00 97.94 424 ASN A CA 1
ATOM 3181 C C . ASN A 1 424 ? 12.535 -11.165 17.487 1.00 97.94 424 ASN A C 1
ATOM 3183 O O . ASN A 1 424 ? 12.639 -11.565 18.644 1.00 97.94 424 ASN A O 1
ATOM 3187 N N . ARG A 1 425 ? 12.624 -12.011 16.449 1.00 97.31 425 ARG A N 1
ATOM 3188 C CA . ARG A 1 425 ? 12.724 -13.485 16.535 1.00 97.31 425 ARG A CA 1
ATOM 3189 C C . ARG A 1 425 ? 11.511 -14.154 17.200 1.00 97.31 425 ARG A C 1
ATOM 3191 O O . ARG A 1 425 ? 11.673 -15.125 17.937 1.00 97.31 425 ARG A O 1
ATOM 3198 N N . LEU A 1 426 ? 10.309 -13.646 16.934 1.00 98.12 426 LEU A N 1
ATOM 3199 C CA . LEU A 1 426 ? 9.070 -14.351 17.279 1.00 98.12 426 LEU A CA 1
ATOM 3200 C C . LEU A 1 426 ? 9.031 -15.693 16.529 1.00 98.12 426 LEU A C 1
ATOM 3202 O O . LEU A 1 426 ? 9.427 -15.768 15.365 1.00 98.12 426 LEU A O 1
ATOM 3206 N N . THR A 1 427 ? 8.564 -16.737 17.207 1.00 96.88 427 THR A N 1
ATOM 3207 C CA . THR A 1 427 ? 8.346 -18.086 16.648 1.00 96.88 427 THR A CA 1
ATOM 3208 C C . THR A 1 427 ? 6.885 -18.492 16.869 1.00 96.88 427 THR A C 1
ATOM 3210 O O . THR A 1 427 ? 6.065 -17.613 17.110 1.00 96.88 427 THR A O 1
ATOM 3213 N N . GLY A 1 428 ? 6.534 -19.781 16.816 1.00 97.44 428 GLY A N 1
ATOM 3214 C CA . GLY A 1 428 ? 5.188 -20.250 17.174 1.00 97.44 428 GLY A CA 1
ATOM 3215 C C . GLY A 1 428 ? 4.089 -19.666 16.282 1.00 97.44 428 GLY A C 1
ATOM 3216 O O . GLY A 1 428 ? 4.339 -19.433 15.107 1.00 97.44 428 GLY A O 1
ATOM 3217 N N . THR A 1 429 ? 2.889 -19.438 16.819 1.00 98.00 429 THR A N 1
ATOM 3218 C CA . THR A 1 429 ? 1.707 -19.026 16.035 1.00 98.00 429 THR A CA 1
ATOM 3219 C C . THR A 1 429 ? 1.063 -17.742 16.563 1.00 98.00 429 THR A C 1
ATOM 3221 O O . THR A 1 429 ? 1.202 -17.393 17.741 1.00 98.00 429 THR A O 1
ATOM 3224 N N . LEU A 1 430 ? 0.313 -17.048 15.702 1.00 98.25 430 LEU A N 1
ATOM 3225 C CA . LEU A 1 430 ? -0.552 -15.937 16.111 1.00 98.25 430 LEU A CA 1
ATOM 3226 C C . LEU A 1 430 ? -1.763 -16.478 16.905 1.00 98.25 430 LEU A C 1
ATOM 3228 O O . LEU A 1 430 ? -2.401 -17.421 16.434 1.00 98.25 430 LEU A O 1
ATOM 3232 N N . PRO A 1 431 ? -2.094 -15.926 18.086 1.00 97.88 431 PRO A N 1
ATOM 3233 C CA . PRO A 1 431 ? -3.279 -16.318 18.844 1.00 97.88 431 PRO A CA 1
ATOM 3234 C C . PRO A 1 431 ? -4.517 -15.513 18.414 1.00 97.88 431 PRO A C 1
ATOM 3236 O O . PRO A 1 431 ? -4.409 -14.348 18.021 1.00 97.88 431 PRO A O 1
ATOM 3239 N N . SER A 1 432 ? -5.699 -16.118 18.538 1.00 96.88 432 SER A N 1
ATOM 3240 C CA . SER A 1 432 ? -7.008 -15.500 18.252 1.00 96.88 432 SER A CA 1
ATOM 3241 C C . SER A 1 432 ? -7.286 -14.238 19.078 1.00 96.88 432 SER A C 1
ATOM 3243 O O . SER A 1 432 ? -7.916 -13.294 18.603 1.00 96.88 432 SER A O 1
ATOM 3245 N N . GLU A 1 433 ? -6.759 -14.202 20.298 1.00 96.12 433 GLU A N 1
ATOM 3246 C CA . GLU A 1 433 ? -6.901 -13.149 21.302 1.00 96.12 433 GLU A CA 1
ATOM 3247 C C . GLU A 1 433 ? -6.295 -11.813 20.841 1.00 96.12 433 GLU A C 1
ATOM 3249 O O . GLU A 1 433 ? -6.674 -10.759 21.344 1.00 96.12 433 GLU A O 1
ATOM 3254 N N . LEU A 1 434 ? -5.423 -11.809 19.819 1.00 96.06 434 LEU A N 1
ATOM 3255 C CA . LEU A 1 434 ? -5.007 -10.563 19.162 1.00 96.06 434 LEU A CA 1
ATOM 3256 C C . LEU A 1 434 ? -6.195 -9.762 18.614 1.00 96.06 434 LEU A C 1
ATOM 3258 O O . LEU A 1 434 ? -6.104 -8.540 18.560 1.00 96.06 434 LEU A O 1
ATOM 3262 N N . GLY A 1 435 ? -7.299 -10.418 18.240 1.00 94.31 435 GLY A N 1
ATOM 3263 C CA . GLY A 1 435 ? -8.529 -9.764 17.785 1.00 94.31 435 GLY A CA 1
ATOM 3264 C C . GLY A 1 435 ? -9.239 -8.926 18.856 1.00 94.31 435 GLY A C 1
ATOM 3265 O O . GLY A 1 435 ? -10.102 -8.114 18.524 1.00 94.31 435 GLY A O 1
ATOM 3266 N N . ASP A 1 436 ? -8.872 -9.069 20.130 1.00 90.81 436 ASP A N 1
ATOM 3267 C CA . ASP A 1 436 ? -9.490 -8.323 21.229 1.00 90.81 436 ASP A CA 1
ATOM 3268 C C . ASP A 1 436 ? -8.810 -6.956 21.461 1.00 90.81 436 ASP A C 1
ATOM 3270 O O . ASP A 1 436 ? -9.319 -6.123 22.217 1.00 90.81 436 ASP A O 1
ATOM 3274 N N . LEU A 1 437 ? -7.715 -6.659 20.741 1.00 92.56 437 LEU A N 1
ATOM 3275 C CA . LEU A 1 437 ? -6.962 -5.393 20.750 1.00 92.56 437 LEU A CA 1
ATOM 3276 C C . LEU A 1 437 ? -7.674 -4.233 20.010 1.00 92.56 437 LEU A C 1
ATOM 3278 O O . LEU A 1 437 ? -7.055 -3.509 19.241 1.00 92.56 437 LEU A O 1
ATOM 3282 N N . GLN A 1 438 ? -8.974 -4.028 20.239 1.00 86.38 438 GLN A N 1
ATOM 3283 C CA . GLN A 1 438 ? -9.844 -3.054 19.550 1.00 86.38 438 GLN A CA 1
ATOM 3284 C C . GLN A 1 438 ? -9.308 -1.608 19.422 1.00 86.38 438 GLN A C 1
ATOM 3286 O O . GLN A 1 438 ? -9.710 -0.902 18.501 1.00 86.38 438 GLN A O 1
ATOM 3291 N N . GLY A 1 439 ? -8.412 -1.155 20.309 1.00 87.00 439 GLY A N 1
ATOM 3292 C CA . GLY A 1 439 ? -7.771 0.169 20.224 1.00 87.00 439 GLY A CA 1
ATOM 3293 C C . GLY A 1 439 ? -6.554 0.257 19.288 1.00 87.00 439 GLY A C 1
ATOM 3294 O O . GLY A 1 439 ? -6.003 1.341 19.108 1.00 87.00 439 GLY A O 1
ATOM 3295 N N . LEU A 1 440 ? -6.114 -0.866 18.715 1.00 95.88 440 LEU A N 1
ATOM 3296 C CA . LEU A 1 440 ? -4.868 -0.980 17.962 1.00 95.88 440 LEU A CA 1
ATOM 3297 C C . LEU A 1 440 ? -4.998 -0.390 16.550 1.00 95.88 440 LEU A C 1
ATOM 3299 O O . LEU A 1 440 ? -5.785 -0.858 15.730 1.00 95.88 440 LEU A O 1
ATOM 3303 N N . GLU A 1 441 ? -4.161 0.601 16.252 1.00 97.75 441 GLU A N 1
ATOM 3304 C CA . GLU A 1 441 ? -4.060 1.266 14.949 1.00 97.75 441 GLU A CA 1
ATOM 3305 C C . GLU A 1 441 ? -2.909 0.702 14.092 1.00 97.75 441 GLU A C 1
ATOM 3307 O O . GLU A 1 441 ? -2.971 0.747 12.864 1.00 97.75 441 GLU A O 1
ATOM 3312 N N . ASP A 1 442 ? -1.853 0.161 14.707 1.00 98.56 442 ASP A N 1
ATOM 3313 C CA . ASP A 1 442 ? -0.621 -0.247 14.015 1.00 98.56 442 ASP A CA 1
ATOM 3314 C C . ASP A 1 442 ? -0.058 -1.563 14.594 1.00 98.56 442 ASP A C 1
ATOM 3316 O O . ASP A 1 442 ? 0.446 -1.593 15.720 1.00 98.56 442 ASP A O 1
ATOM 3320 N N . LEU A 1 443 ? -0.158 -2.658 13.829 1.00 98.69 443 LEU A N 1
ATOM 3321 C CA . LEU A 1 443 ? 0.343 -3.993 14.172 1.00 98.69 443 LEU A CA 1
ATOM 3322 C C . LEU A 1 443 ? 1.463 -4.402 13.209 1.00 98.69 443 LEU A C 1
ATOM 3324 O O . LEU A 1 443 ? 1.223 -4.628 12.020 1.00 98.69 443 LEU A O 1
ATOM 3328 N N . ARG A 1 444 ? 2.684 -4.556 13.733 1.00 98.69 444 ARG A N 1
ATOM 3329 C CA . ARG A 1 444 ? 3.860 -4.982 12.962 1.00 98.69 444 ARG A CA 1
ATOM 3330 C C . ARG A 1 444 ? 4.557 -6.157 13.629 1.00 98.69 444 ARG A C 1
ATOM 3332 O O . ARG A 1 444 ? 5.154 -6.020 14.695 1.00 98.69 444 ARG A O 1
ATOM 3339 N N . LEU A 1 445 ? 4.520 -7.308 12.970 1.00 98.50 445 LEU A N 1
ATOM 3340 C CA . LEU A 1 445 ? 5.191 -8.546 13.379 1.00 98.50 445 LEU A CA 1
ATOM 3341 C C . LEU A 1 445 ? 6.190 -9.012 12.299 1.00 98.50 445 LEU A C 1
ATOM 3343 O O . LEU A 1 445 ? 6.535 -10.193 12.222 1.00 98.50 445 LEU A O 1
ATOM 3347 N N . CYS A 1 446 ? 6.659 -8.076 11.472 1.00 98.50 446 CYS A N 1
ATOM 3348 C CA . CYS A 1 446 ? 7.462 -8.310 10.277 1.00 98.50 446 CYS A CA 1
ATOM 3349 C C . CYS A 1 446 ? 8.887 -8.840 10.548 1.00 98.50 446 CYS A C 1
ATOM 3351 O O . CYS A 1 446 ? 9.481 -8.577 11.596 1.00 98.50 446 CYS A O 1
ATOM 3353 N N . GLU A 1 447 ? 9.480 -9.566 9.599 1.00 98.50 447 GLU A N 1
ATOM 3354 C CA . GLU A 1 447 ? 10.826 -10.159 9.719 1.00 98.50 447 GLU A CA 1
ATOM 3355 C C . GLU A 1 447 ? 11.012 -11.026 10.983 1.00 98.50 447 GLU A C 1
ATOM 3357 O O . GLU A 1 447 ? 11.925 -10.819 11.791 1.00 98.50 447 GLU A O 1
ATOM 3362 N N . ASN A 1 448 ? 10.135 -12.013 11.161 1.00 98.56 448 ASN A N 1
ATOM 3363 C CA . ASN A 1 448 ? 10.175 -12.972 12.265 1.00 98.56 448 ASN A CA 1
ATOM 3364 C C . ASN A 1 448 ? 10.160 -14.422 11.729 1.00 98.56 448 ASN A C 1
ATOM 3366 O O . ASN A 1 448 ? 10.649 -14.708 10.637 1.00 98.56 448 ASN A O 1
ATOM 3370 N N . SER A 1 449 ? 9.731 -15.392 12.534 1.00 98.06 449 SER A N 1
ATOM 3371 C CA . SER A 1 449 ? 9.626 -16.808 12.157 1.00 98.06 449 SER A CA 1
ATOM 3372 C C . SER A 1 449 ? 8.320 -17.410 12.681 1.00 98.06 449 SER A C 1
ATOM 3374 O O . SER A 1 449 ? 8.293 -18.537 13.177 1.00 98.06 449 SER A O 1
ATOM 3376 N N . ILE A 1 450 ? 7.248 -16.616 12.615 1.00 98.44 450 ILE A N 1
ATOM 3377 C CA . ILE A 1 450 ? 5.893 -17.008 13.006 1.00 98.44 450 ILE A CA 1
ATOM 3378 C C . ILE A 1 450 ? 5.337 -17.961 11.941 1.00 98.44 450 ILE A C 1
ATOM 3380 O O . ILE A 1 450 ? 5.509 -17.729 10.744 1.00 98.44 450 ILE A O 1
ATOM 3384 N N . THR A 1 451 ? 4.696 -19.035 12.385 1.00 98.25 451 THR A N 1
ATOM 3385 C CA . THR A 1 451 ? 4.111 -20.107 11.577 1.00 98.25 451 THR A CA 1
ATOM 3386 C C . THR A 1 451 ? 2.604 -20.223 11.822 1.00 98.25 451 THR A C 1
ATOM 3388 O O . THR A 1 451 ? 2.033 -19.508 12.648 1.00 98.25 451 THR A O 1
ATOM 3391 N N . GLY A 1 452 ? 1.953 -21.149 11.115 1.00 97.88 452 GLY A N 1
ATOM 3392 C CA . GLY A 1 452 ? 0.513 -21.372 11.225 1.00 97.88 452 GLY A CA 1
ATOM 3393 C C . GLY A 1 452 ? -0.293 -20.377 10.395 1.00 97.88 452 GLY A C 1
ATOM 3394 O O . GLY A 1 452 ? 0.252 -19.652 9.565 1.00 97.88 452 GLY A O 1
ATOM 3395 N N . GLU A 1 453 ? -1.606 -20.392 10.588 1.00 98.38 453 GLU A N 1
ATOM 3396 C CA . GLU A 1 453 ? -2.546 -19.581 9.812 1.00 98.38 453 GLU A CA 1
ATOM 3397 C C . GLU A 1 453 ? -2.726 -18.181 10.412 1.00 98.38 453 GLU A C 1
ATOM 3399 O O . GLU A 1 453 ? -2.431 -17.940 11.586 1.00 98.38 453 GLU A O 1
ATOM 3404 N N . ILE A 1 454 ? -3.215 -17.243 9.600 1.00 98.69 454 ILE A N 1
ATOM 3405 C CA . ILE A 1 454 ? -3.623 -15.916 10.070 1.00 98.69 454 ILE A CA 1
ATOM 3406 C C . ILE A 1 454 ? -4.993 -16.066 10.764 1.00 98.69 454 ILE A C 1
ATOM 3408 O O . ILE A 1 454 ? -5.936 -16.498 10.102 1.00 98.69 454 ILE A O 1
ATOM 3412 N N . PRO A 1 455 ? -5.159 -15.711 12.055 1.00 98.06 455 PRO A N 1
ATOM 3413 C CA . PRO A 1 455 ? -6.442 -15.862 12.740 1.00 98.06 455 PRO A CA 1
ATOM 3414 C C . PRO A 1 455 ? -7.521 -14.948 12.131 1.00 98.06 455 PRO A C 1
ATOM 3416 O O . PRO A 1 455 ? -7.292 -13.734 12.045 1.00 98.06 455 PRO A O 1
ATOM 3419 N N . PRO A 1 456 ? -8.708 -15.467 11.754 1.00 98.12 456 PRO A N 1
ATOM 3420 C CA . PRO A 1 456 ? -9.821 -14.647 11.265 1.00 98.12 456 PRO A CA 1
ATOM 3421 C C . PRO A 1 456 ? -10.260 -13.561 12.258 1.00 98.12 456 PRO A C 1
ATOM 3423 O O . PRO A 1 456 ? -10.732 -12.499 11.852 1.00 98.12 456 PRO A O 1
ATOM 3426 N N . GLU A 1 457 ? -10.050 -13.781 13.561 1.00 97.94 457 GLU A N 1
ATOM 3427 C CA . GLU A 1 457 ? -10.326 -12.824 14.635 1.00 97.94 457 GLU A CA 1
ATOM 3428 C C . GLU A 1 457 ? -9.550 -11.511 14.495 1.00 97.94 457 GLU A C 1
ATOM 3430 O O . GLU A 1 457 ? -10.025 -10.493 14.996 1.00 97.94 457 GLU A O 1
ATOM 3435 N N . LEU A 1 458 ? -8.420 -11.477 13.773 1.00 97.88 458 LEU A N 1
ATOM 3436 C CA . LEU A 1 458 ? -7.741 -10.216 13.454 1.00 97.88 458 LEU A CA 1
ATOM 3437 C C . LEU A 1 458 ? -8.659 -9.250 12.694 1.00 97.88 458 LEU A C 1
ATOM 3439 O O . LEU A 1 458 ? -8.544 -8.045 12.883 1.00 97.88 458 LEU A O 1
ATOM 3443 N N . GLY A 1 459 ? -9.629 -9.755 11.922 1.00 97.25 459 GLY A N 1
ATOM 3444 C CA . GLY A 1 459 ? -10.659 -8.949 11.261 1.00 97.25 459 GLY A CA 1
ATOM 3445 C C . GLY A 1 459 ? -11.555 -8.142 12.212 1.00 97.25 459 GLY A C 1
ATOM 3446 O O . GLY A 1 459 ? -12.240 -7.223 11.767 1.00 97.25 459 GLY A O 1
ATOM 3447 N N . LYS A 1 460 ? -11.545 -8.431 13.522 1.00 95.94 460 LYS A N 1
ATOM 3448 C CA . LYS A 1 460 ? -12.237 -7.627 14.543 1.00 95.94 460 LYS A CA 1
ATOM 3449 C C . LYS A 1 460 ? -11.545 -6.291 14.832 1.00 95.94 460 LYS A C 1
ATOM 3451 O O . LYS A 1 460 ? -12.156 -5.445 15.477 1.00 95.94 460 LYS A O 1
ATOM 3456 N N . LEU A 1 461 ? -10.291 -6.089 14.420 1.00 96.19 461 LEU A N 1
ATOM 3457 C CA . LEU A 1 461 ? -9.494 -4.900 14.753 1.00 96.19 461 LEU A CA 1
ATOM 3458 C C . LEU A 1 461 ? -9.895 -3.693 13.896 1.00 96.19 461 LEU A C 1
ATOM 3460 O O . LEU A 1 461 ? -9.132 -3.200 13.071 1.00 96.19 461 LEU A O 1
ATOM 3464 N N . THR A 1 462 ? -11.126 -3.215 14.068 1.00 94.31 462 THR A N 1
ATOM 3465 C CA . THR A 1 462 ? -11.738 -2.232 13.160 1.00 94.31 462 THR A CA 1
ATOM 3466 C C . THR A 1 462 ? -10.991 -0.900 13.075 1.00 94.31 462 THR A C 1
ATOM 3468 O O . THR A 1 462 ? -11.103 -0.246 12.043 1.00 94.31 462 THR A O 1
ATOM 3471 N N . GLN A 1 463 ? -10.200 -0.521 14.088 1.00 94.81 463 GLN A N 1
ATOM 3472 C CA . GLN A 1 463 ? -9.362 0.691 14.099 1.00 94.81 463 GLN A CA 1
ATOM 3473 C C . GLN A 1 463 ? -8.007 0.534 13.383 1.00 94.81 463 GLN A C 1
ATOM 3475 O O . GLN A 1 463 ? -7.291 1.523 13.203 1.00 94.81 463 GLN A O 1
ATOM 3480 N N . LEU A 1 464 ? -7.643 -0.680 12.956 1.00 98.00 464 LEU A N 1
ATOM 3481 C CA . LEU A 1 464 ? -6.316 -0.982 12.427 1.00 98.00 464 LEU A CA 1
ATOM 3482 C C . LEU A 1 464 ? -6.071 -0.277 11.085 1.00 98.00 464 LEU A C 1
ATOM 3484 O O . LEU A 1 464 ? -6.781 -0.486 10.103 1.00 98.00 464 LEU A O 1
ATOM 3488 N N . GLN A 1 465 ? -5.030 0.550 11.047 1.00 98.38 465 GLN A N 1
ATOM 3489 C CA . GLN A 1 465 ? -4.567 1.310 9.885 1.00 98.38 465 GLN A CA 1
ATOM 3490 C C . GLN A 1 465 ? -3.359 0.645 9.207 1.00 98.38 465 GLN A C 1
ATOM 3492 O O . GLN A 1 465 ? -3.179 0.782 7.994 1.00 98.38 465 GLN A O 1
ATOM 3497 N N . TRP A 1 466 ? -2.540 -0.083 9.970 1.00 98.69 466 TRP A N 1
ATOM 3498 C CA . TRP A 1 466 ? -1.318 -0.732 9.494 1.00 98.69 466 TRP A CA 1
ATOM 3499 C C . TRP A 1 466 ? -1.271 -2.190 9.964 1.00 98.69 466 TRP A C 1
ATOM 3501 O O . TRP A 1 466 ? -1.253 -2.449 11.166 1.00 98.69 466 TRP A O 1
ATOM 3511 N N . LEU A 1 467 ? -1.235 -3.132 9.019 1.00 98.75 467 LEU A N 1
ATOM 3512 C CA . LEU A 1 467 ? -1.029 -4.558 9.272 1.00 98.75 467 LEU A CA 1
ATOM 3513 C C . LEU A 1 467 ? 0.185 -5.045 8.475 1.00 98.75 467 LEU A C 1
ATOM 3515 O O . LEU A 1 467 ? 0.150 -5.128 7.245 1.00 98.75 467 LEU A O 1
ATOM 3519 N N . ASP A 1 468 ? 1.264 -5.354 9.188 1.00 98.81 468 ASP A N 1
ATOM 3520 C CA . ASP A 1 468 ? 2.532 -5.788 8.605 1.00 98.81 468 ASP A CA 1
ATOM 3521 C C . ASP A 1 468 ? 2.979 -7.129 9.201 1.00 98.81 468 ASP A C 1
ATOM 3523 O O . ASP A 1 468 ? 3.480 -7.203 10.328 1.00 98.81 468 ASP A O 1
ATOM 3527 N N . LEU A 1 469 ? 2.765 -8.198 8.432 1.00 98.62 469 LEU A N 1
ATOM 3528 C CA . LEU A 1 469 ? 3.149 -9.575 8.751 1.00 98.62 469 LEU A CA 1
ATOM 3529 C C . LEU A 1 469 ? 4.240 -10.091 7.788 1.00 98.62 469 LEU A C 1
ATOM 3531 O O . LEU A 1 469 ? 4.401 -11.305 7.631 1.00 98.62 469 LEU A O 1
ATOM 3535 N N . ASP A 1 470 ? 4.979 -9.190 7.124 1.00 97.88 470 ASP A N 1
ATOM 3536 C CA . ASP A 1 470 ? 5.959 -9.565 6.095 1.00 97.88 470 ASP A CA 1
ATOM 3537 C C . ASP A 1 470 ? 7.108 -10.436 6.642 1.00 97.88 470 ASP A C 1
ATOM 3539 O O . ASP A 1 470 ? 7.416 -10.406 7.836 1.00 97.88 470 ASP A O 1
ATOM 3543 N N . ARG A 1 471 ? 7.728 -11.252 5.779 1.00 98.56 471 ARG A N 1
ATOM 3544 C CA . ARG A 1 471 ? 8.895 -12.101 6.102 1.00 98.56 471 ARG A CA 1
ATOM 3545 C C . ARG A 1 471 ? 8.682 -12.956 7.349 1.00 98.56 471 ARG A C 1
ATOM 3547 O O . ARG A 1 471 ? 9.388 -12.818 8.350 1.00 98.56 471 ARG A O 1
ATOM 3554 N N . ASN A 1 472 ? 7.706 -13.849 7.261 1.00 98.75 472 ASN A N 1
ATOM 3555 C CA . ASN A 1 472 ? 7.417 -14.868 8.265 1.00 98.75 472 ASN A CA 1
ATOM 3556 C C . ASN A 1 472 ? 7.330 -16.249 7.585 1.00 98.75 472 ASN A C 1
ATOM 3558 O O . ASN A 1 472 ? 7.943 -16.498 6.547 1.00 98.75 472 ASN A O 1
ATOM 3562 N N . SER A 1 473 ? 6.655 -17.208 8.207 1.00 98.38 473 SER A N 1
ATOM 3563 C CA . SER A 1 473 ? 6.385 -18.538 7.653 1.00 98.38 473 SER A CA 1
ATOM 3564 C C . SER A 1 473 ? 4.911 -18.903 7.846 1.00 98.38 473 SER A C 1
ATOM 3566 O O . SER A 1 473 ? 4.582 -20.050 8.152 1.00 98.38 473 SER A O 1
ATOM 3568 N N . LEU A 1 474 ? 4.035 -17.901 7.701 1.00 98.69 474 LEU A N 1
ATOM 3569 C CA . LEU A 1 474 ? 2.584 -18.055 7.772 1.00 98.69 474 LEU A CA 1
ATOM 3570 C C . LEU A 1 474 ? 2.087 -18.887 6.586 1.00 98.69 474 LEU A C 1
ATOM 3572 O O . LEU A 1 474 ? 2.604 -18.765 5.475 1.00 98.69 474 LEU A O 1
ATOM 3576 N N . THR A 1 475 ? 1.092 -19.728 6.840 1.00 98.56 475 THR A N 1
ATOM 3577 C CA . THR A 1 475 ? 0.534 -20.730 5.920 1.00 98.56 475 THR A CA 1
ATOM 3578 C C . THR A 1 475 ? -0.988 -20.616 5.835 1.00 98.56 475 THR A C 1
ATOM 3580 O O . THR A 1 475 ? -1.592 -19.875 6.604 1.00 98.56 475 THR A O 1
ATOM 3583 N N . GLY A 1 476 ? -1.615 -21.399 4.956 1.00 98.19 476 GLY A N 1
ATOM 3584 C CA . GLY A 1 476 ? -3.072 -21.417 4.798 1.00 98.19 476 GLY A CA 1
ATOM 3585 C C . GLY A 1 476 ? -3.577 -20.272 3.922 1.00 98.19 476 GLY A C 1
ATOM 3586 O O . GLY A 1 476 ? -2.793 -19.598 3.252 1.00 98.19 476 GLY A O 1
ATOM 3587 N N . GLU A 1 477 ? -4.893 -20.079 3.907 1.00 98.50 477 GLU A N 1
ATOM 3588 C CA . GLU A 1 477 ? -5.545 -19.047 3.095 1.00 98.50 477 GLU A CA 1
ATOM 3589 C C . GLU A 1 477 ? -5.491 -17.667 3.767 1.00 98.50 477 GLU A C 1
ATOM 3591 O O . GLU A 1 477 ? -5.347 -17.548 4.985 1.00 98.50 477 GLU A O 1
ATOM 3596 N N . ILE A 1 478 ? -5.643 -16.598 2.978 1.00 98.75 478 ILE A N 1
ATOM 3597 C CA . ILE A 1 478 ? -5.862 -15.250 3.519 1.00 98.75 478 ILE A CA 1
ATOM 3598 C C . ILE A 1 478 ? -7.312 -15.181 4.036 1.00 98.75 478 ILE A C 1
ATOM 3600 O O . ILE A 1 478 ? -8.232 -15.315 3.225 1.00 98.75 478 ILE A O 1
ATOM 3604 N N . PRO A 1 479 ? -7.573 -14.930 5.336 1.00 98.31 479 PRO A N 1
ATOM 3605 C CA . PRO A 1 479 ? -8.940 -14.874 5.842 1.00 98.31 479 PRO A CA 1
ATOM 3606 C C . PRO A 1 479 ? -9.713 -13.714 5.213 1.00 98.31 479 PRO A C 1
ATOM 3608 O O . PRO A 1 479 ? -9.301 -12.553 5.298 1.00 98.31 479 PRO A O 1
ATOM 3611 N N . ARG A 1 480 ? -10.881 -14.007 4.633 1.00 98.12 480 ARG A N 1
ATOM 3612 C CA . ARG A 1 480 ? -11.803 -12.984 4.101 1.00 98.12 480 ARG A CA 1
ATOM 3613 C C . ARG A 1 480 ? -12.236 -11.982 5.176 1.00 98.12 480 ARG A C 1
ATOM 3615 O O . ARG A 1 480 ? -12.563 -10.848 4.854 1.00 98.12 480 ARG A O 1
ATOM 3622 N N . GLU A 1 481 ? -12.218 -12.376 6.448 1.00 98.31 481 GLU A N 1
ATOM 3623 C CA . GLU A 1 481 ? -12.558 -11.546 7.603 1.00 98.31 481 GLU A CA 1
ATOM 3624 C C . GLU A 1 481 ? -11.600 -10.349 7.764 1.00 98.31 481 GLU A C 1
ATOM 3626 O O . GLU A 1 481 ? -12.008 -9.324 8.308 1.00 98.31 481 GLU A O 1
ATOM 3631 N N . LEU A 1 482 ? -10.382 -10.400 7.198 1.00 98.38 482 LEU A N 1
ATOM 3632 C CA . LEU A 1 482 ? -9.495 -9.230 7.102 1.00 98.38 482 LEU A CA 1
ATOM 3633 C C . LEU A 1 482 ? -10.115 -8.077 6.292 1.00 98.38 482 LEU A C 1
ATOM 3635 O O . LEU A 1 482 ? -9.723 -6.930 6.481 1.00 98.38 482 LEU A O 1
ATOM 3639 N N . ALA A 1 483 ? -11.120 -8.338 5.446 1.00 97.31 483 ALA A N 1
ATOM 3640 C CA . ALA A 1 483 ? -11.893 -7.310 4.746 1.00 97.31 483 ALA A CA 1
ATOM 3641 C C . ALA A 1 483 ? -12.703 -6.384 5.678 1.00 97.31 483 ALA A C 1
ATOM 3643 O O . ALA A 1 483 ? -13.155 -5.325 5.243 1.00 97.31 483 ALA A O 1
ATOM 3644 N N . ASN A 1 484 ? -12.888 -6.758 6.949 1.00 97.38 484 ASN A N 1
ATOM 3645 C CA . ASN A 1 484 ? -13.587 -5.942 7.947 1.00 97.38 484 ASN A CA 1
ATOM 3646 C C . ASN A 1 484 ? -12.716 -4.800 8.512 1.00 97.38 484 ASN A C 1
ATOM 3648 O O . ASN A 1 484 ? -13.232 -3.913 9.195 1.00 97.38 484 ASN A O 1
ATOM 3652 N N . LEU A 1 485 ? -11.412 -4.781 8.204 1.00 97.69 485 LEU A N 1
ATOM 3653 C CA . LEU A 1 485 ? -10.434 -3.780 8.649 1.00 97.69 485 LEU A CA 1
ATOM 3654 C C . LEU A 1 485 ? -10.609 -2.433 7.919 1.00 97.69 485 LEU A C 1
ATOM 3656 O O . LEU A 1 485 ? -9.715 -1.946 7.234 1.00 97.69 485 LEU A O 1
ATOM 3660 N N . SER A 1 486 ? -11.784 -1.813 8.045 1.00 93.19 486 SER A N 1
ATOM 3661 C CA . SER A 1 486 ? -12.219 -0.659 7.236 1.00 93.19 486 SER A CA 1
ATOM 3662 C C . SER A 1 486 ? -11.300 0.574 7.269 1.00 93.19 486 SER A C 1
ATOM 3664 O O . SER A 1 486 ? -11.385 1.425 6.379 1.00 93.19 486 SER A O 1
ATOM 3666 N N . GLN A 1 487 ? -10.444 0.699 8.289 1.00 97.44 487 GLN A N 1
ATOM 3667 C CA . GLN A 1 487 ? -9.501 1.809 8.442 1.00 97.44 487 GLN A CA 1
ATOM 3668 C C . GLN A 1 487 ? -8.118 1.526 7.819 1.00 97.44 487 GLN A C 1
ATOM 3670 O O . GLN A 1 487 ? -7.300 2.449 7.747 1.00 97.44 487 GLN A O 1
ATOM 3675 N N . VAL A 1 488 ? -7.859 0.298 7.346 1.00 98.38 488 VAL A N 1
ATOM 3676 C CA . VAL A 1 488 ? -6.525 -0.149 6.924 1.00 98.38 488 VAL A CA 1
ATOM 3677 C C . VAL A 1 488 ? -6.049 0.568 5.660 1.00 98.38 488 VAL A C 1
ATOM 3679 O O . VAL A 1 488 ? -6.762 0.700 4.666 1.00 98.38 488 VAL A O 1
ATOM 3682 N N . GLN A 1 489 ? -4.813 1.051 5.724 1.00 98.69 489 GLN A N 1
ATOM 3683 C CA . GLN A 1 489 ? -4.114 1.781 4.667 1.00 98.69 489 GLN A CA 1
ATOM 3684 C C . GLN A 1 489 ? -2.907 0.989 4.155 1.00 98.69 489 GLN A C 1
ATOM 3686 O O . GLN A 1 489 ? -2.552 1.100 2.981 1.00 98.69 489 GLN A O 1
ATOM 3691 N N . TYR A 1 490 ? -2.305 0.161 5.009 1.00 98.81 490 TYR A N 1
ATOM 3692 C CA . TYR A 1 490 ? -1.164 -0.684 4.679 1.00 98.81 490 TYR A CA 1
ATOM 3693 C C . TYR A 1 490 ? -1.442 -2.132 5.082 1.00 98.81 490 TYR A C 1
ATOM 3695 O O . TYR A 1 490 ? -1.652 -2.411 6.262 1.00 98.81 490 TYR A O 1
ATOM 3703 N N . LEU A 1 491 ? -1.415 -3.039 4.103 1.00 98.81 491 LEU A N 1
ATOM 3704 C CA . LEU A 1 491 ? -1.509 -4.484 4.291 1.00 98.81 491 LEU A CA 1
ATOM 3705 C C . LEU A 1 491 ? -0.333 -5.161 3.577 1.00 98.81 491 LEU A C 1
ATOM 3707 O O . LEU A 1 491 ? -0.267 -5.191 2.345 1.00 98.81 491 LEU A O 1
ATOM 3711 N N . SER A 1 492 ? 0.595 -5.714 4.357 1.00 98.75 492 SER A N 1
ATOM 3712 C CA . SER A 1 492 ? 1.728 -6.491 3.850 1.00 98.75 492 SER A CA 1
ATOM 3713 C C . SER A 1 492 ? 1.723 -7.894 4.445 1.00 98.75 492 SER A C 1
ATOM 3715 O O . SER A 1 492 ? 1.888 -8.070 5.651 1.00 98.75 492 SER A O 1
ATOM 3717 N N . LEU A 1 493 ? 1.548 -8.888 3.573 1.00 98.75 493 LEU A N 1
ATOM 3718 C CA . LEU A 1 493 ? 1.655 -10.323 3.864 1.00 98.75 493 LEU A CA 1
ATOM 3719 C C . LEU A 1 493 ? 2.815 -10.968 3.076 1.00 98.75 493 LEU A C 1
ATOM 3721 O O . LEU A 1 493 ? 2.902 -12.188 2.942 1.00 98.75 493 LEU A O 1
ATOM 3725 N N . ARG A 1 494 ? 3.697 -10.134 2.516 1.00 98.44 494 ARG A N 1
ATOM 3726 C CA . ARG A 1 494 ? 4.777 -10.518 1.604 1.00 98.44 494 ARG A CA 1
ATOM 3727 C C . ARG A 1 494 ? 5.797 -11.485 2.234 1.00 98.44 494 ARG A C 1
ATOM 3729 O O . ARG A 1 494 ? 6.075 -11.385 3.424 1.00 98.44 494 ARG A O 1
ATOM 3736 N N . ASP A 1 495 ? 6.452 -12.303 1.404 1.00 98.62 495 ASP A N 1
ATOM 3737 C CA . ASP A 1 495 ? 7.534 -13.224 1.785 1.00 98.62 495 ASP A CA 1
ATOM 3738 C C . ASP A 1 495 ? 7.038 -14.211 2.879 1.00 98.62 495 ASP A C 1
ATOM 3740 O O . ASP A 1 495 ? 7.560 -14.240 3.996 1.00 98.62 495 ASP A O 1
ATOM 3744 N N . ASN A 1 496 ? 5.983 -14.976 2.574 1.00 98.81 496 ASN A N 1
ATOM 3745 C CA . ASN A 1 496 ? 5.353 -15.986 3.445 1.00 98.81 496 ASN A CA 1
ATOM 3746 C C . ASN A 1 496 ? 5.056 -17.280 2.641 1.00 98.81 496 ASN A C 1
ATOM 3748 O O . ASN A 1 496 ? 5.548 -17.456 1.528 1.00 98.81 496 ASN A O 1
ATOM 3752 N N . ALA A 1 497 ? 4.291 -18.219 3.209 1.00 98.50 497 ALA A N 1
ATOM 3753 C CA . ALA A 1 497 ? 3.856 -19.462 2.564 1.00 98.50 497 ALA A CA 1
ATOM 3754 C C . ALA A 1 497 ? 2.315 -19.564 2.473 1.00 98.50 497 ALA A C 1
ATOM 3756 O O . ALA A 1 497 ? 1.749 -20.655 2.589 1.00 98.50 497 ALA A O 1
ATOM 3757 N N . LEU A 1 498 ? 1.637 -18.423 2.294 1.00 98.75 498 LEU A N 1
ATOM 3758 C CA . LEU A 1 498 ? 0.183 -18.348 2.129 1.00 98.75 498 LEU A CA 1
ATOM 3759 C C . LEU A 1 498 ? -0.239 -18.943 0.782 1.00 98.75 498 LEU A C 1
ATOM 3761 O O . LEU A 1 498 ? 0.486 -18.824 -0.206 1.00 98.75 498 LEU A O 1
ATOM 3765 N N . SER A 1 499 ? -1.410 -19.568 0.747 1.00 98.31 499 SER A N 1
ATOM 3766 C CA . SER A 1 499 ? -1.942 -20.311 -0.397 1.00 98.31 499 SER A CA 1
ATOM 3767 C C . SER A 1 499 ? -3.436 -20.031 -0.622 1.00 98.31 499 SER A C 1
ATOM 3769 O O . SER A 1 499 ? -4.015 -19.156 0.018 1.00 98.31 499 SER A O 1
ATOM 3771 N N . GLY A 1 500 ? -4.060 -20.737 -1.570 1.00 98.19 500 GLY A N 1
ATOM 3772 C CA . GLY A 1 500 ? -5.454 -20.498 -1.962 1.00 98.19 500 GLY A CA 1
ATOM 3773 C C . GLY A 1 500 ? -5.594 -19.341 -2.952 1.00 98.19 500 GLY A C 1
ATOM 3774 O O . GLY A 1 500 ? -4.644 -19.018 -3.669 1.00 98.19 500 GLY A O 1
ATOM 3775 N N . GLU A 1 501 ? -6.785 -18.752 -3.030 1.00 98.50 501 GLU A N 1
ATOM 3776 C CA . GLU A 1 501 ? -7.089 -17.606 -3.899 1.00 98.50 501 GLU A CA 1
ATOM 3777 C C . GLU A 1 501 ? -6.954 -16.273 -3.144 1.00 98.50 501 GLU A C 1
ATOM 3779 O O . GLU A 1 501 ? -7.031 -16.225 -1.916 1.00 98.50 501 GLU A O 1
ATOM 3784 N N . ILE A 1 502 ? -6.794 -15.160 -3.869 1.00 98.75 502 ILE A N 1
ATOM 3785 C CA . ILE A 1 502 ? -6.900 -13.821 -3.271 1.00 98.75 502 ILE A CA 1
ATOM 3786 C C . ILE A 1 502 ? -8.387 -13.545 -2.975 1.00 98.75 502 ILE A C 1
ATOM 3788 O O . ILE A 1 502 ? -9.177 -13.493 -3.921 1.00 98.75 502 ILE A O 1
ATOM 3792 N N . PRO A 1 503 ? -8.808 -13.305 -1.716 1.00 98.19 503 PRO A N 1
ATOM 3793 C CA . PRO A 1 503 ? -10.216 -13.060 -1.420 1.00 98.19 503 PRO A CA 1
ATOM 3794 C C . PRO A 1 503 ? -10.692 -11.758 -2.071 1.00 98.19 503 PRO A C 1
ATOM 3796 O O . PRO A 1 503 ? -10.217 -10.669 -1.740 1.00 98.19 503 PRO A O 1
ATOM 3799 N N . ARG A 1 504 ? -11.681 -11.855 -2.966 1.00 98.12 504 ARG A N 1
ATOM 3800 C CA . ARG A 1 504 ? -12.358 -10.699 -3.590 1.00 98.12 504 ARG A CA 1
ATOM 3801 C C . ARG A 1 504 ? -12.907 -9.712 -2.550 1.00 98.12 504 ARG A C 1
ATOM 3803 O O . ARG A 1 504 ? -12.999 -8.522 -2.826 1.00 98.12 504 ARG A O 1
ATOM 3810 N N . GLU A 1 505 ? -13.244 -10.186 -1.349 1.00 98.31 505 GLU A N 1
ATOM 3811 C CA . GLU A 1 505 ? -13.715 -9.381 -0.221 1.00 98.31 505 GLU A CA 1
ATOM 3812 C C . GLU A 1 505 ? -12.683 -8.335 0.233 1.00 98.31 505 GLU A C 1
ATOM 3814 O O . GLU A 1 505 ? -13.090 -7.282 0.720 1.00 98.31 505 GLU A O 1
ATOM 3819 N N . LEU A 1 506 ? -11.374 -8.537 -0.002 1.00 98.06 506 LEU A N 1
ATOM 3820 C CA . LEU A 1 506 ? -10.340 -7.524 0.271 1.00 98.06 506 LEU A CA 1
ATOM 3821 C C . LEU A 1 506 ? -10.598 -6.197 -0.467 1.00 98.06 506 LEU A C 1
ATOM 3823 O O . LEU A 1 506 ? -10.139 -5.153 -0.013 1.00 98.06 506 LEU A O 1
ATOM 3827 N N . ALA A 1 507 ? -11.390 -6.206 -1.544 1.00 97.00 507 ALA A N 1
ATOM 3828 C CA . ALA A 1 507 ? -11.878 -5.008 -2.228 1.00 97.00 507 ALA A CA 1
ATOM 3829 C C . ALA A 1 507 ? -12.694 -4.046 -1.337 1.00 97.00 507 ALA A C 1
ATOM 3831 O O . ALA A 1 507 ? -12.845 -2.874 -1.684 1.00 97.00 507 ALA A O 1
ATOM 3832 N N . ASN A 1 508 ? -13.215 -4.510 -0.195 1.00 96.81 508 ASN A N 1
ATOM 3833 C CA . ASN A 1 508 ? -13.952 -3.680 0.766 1.00 96.81 508 ASN A CA 1
ATOM 3834 C C . ASN A 1 508 ? -13.043 -2.720 1.557 1.00 96.81 508 ASN A C 1
ATOM 3836 O O . ASN A 1 508 ? -13.541 -1.789 2.196 1.00 96.81 508 ASN A O 1
ATOM 3840 N N . LEU A 1 509 ? -11.720 -2.910 1.506 1.00 98.00 509 LEU A N 1
ATOM 3841 C CA . LEU A 1 509 ? -10.718 -2.100 2.203 1.00 98.00 509 LEU A CA 1
ATOM 3842 C C . LEU A 1 509 ? -10.515 -0.743 1.508 1.00 98.00 509 LEU A C 1
ATOM 3844 O O . LEU A 1 509 ? -9.438 -0.412 1.026 1.00 98.00 509 LEU A O 1
ATOM 3848 N N . SER A 1 510 ? -11.573 0.068 1.451 1.00 95.12 510 SER A N 1
ATOM 3849 C CA . SER A 1 510 ? -11.665 1.308 0.657 1.00 95.12 510 SER A CA 1
ATOM 3850 C C . SER A 1 510 ? -10.599 2.381 0.938 1.00 95.12 510 SER A C 1
ATOM 3852 O O . SER A 1 510 ? -10.473 3.325 0.159 1.00 95.12 510 SER A O 1
ATOM 3854 N N . ARG A 1 511 ? -9.826 2.250 2.025 1.00 98.00 511 ARG A N 1
ATOM 3855 C CA . ARG A 1 511 ? -8.712 3.140 2.396 1.00 98.00 511 ARG A CA 1
ATOM 3856 C C . ARG A 1 511 ? -7.323 2.577 2.091 1.00 98.00 511 ARG A C 1
ATOM 3858 O O . ARG A 1 511 ? -6.337 3.274 2.332 1.00 98.00 511 ARG A O 1
ATOM 3865 N N . LEU A 1 512 ? -7.238 1.355 1.568 1.00 98.69 512 LEU A N 1
ATOM 3866 C CA . LEU A 1 512 ? -5.982 0.658 1.329 1.00 98.69 512 LEU A CA 1
ATOM 3867 C C . LEU A 1 512 ? -5.155 1.388 0.264 1.00 98.69 512 LEU A C 1
ATOM 3869 O O . LEU A 1 512 ? -5.599 1.579 -0.865 1.00 98.69 512 LEU A O 1
ATOM 3873 N N . GLN A 1 513 ? -3.944 1.791 0.643 1.00 98.75 513 GLN A N 1
ATOM 3874 C CA . GLN A 1 513 ? -2.965 2.480 -0.202 1.00 98.75 513 GLN A CA 1
ATOM 3875 C C . GLN A 1 513 ? -1.827 1.544 -0.619 1.00 98.75 513 GLN A C 1
ATOM 3877 O O . GLN A 1 513 ? -1.269 1.694 -1.706 1.00 98.75 513 GLN A O 1
ATOM 3882 N N . TYR A 1 514 ? -1.500 0.561 0.220 1.00 98.88 514 TYR A N 1
ATOM 3883 C CA . TYR A 1 514 ? -0.429 -0.400 -0.011 1.00 98.88 514 TYR A CA 1
ATOM 3884 C C . TYR A 1 514 ? -0.931 -1.825 0.220 1.00 98.88 514 TYR A C 1
ATOM 3886 O O . TYR A 1 514 ? -1.258 -2.181 1.351 1.00 98.88 514 TYR A O 1
ATOM 3894 N N . LEU A 1 515 ? -0.955 -2.634 -0.842 1.00 98.81 515 LEU A N 1
ATOM 3895 C CA . LEU A 1 515 ? -1.231 -4.068 -0.798 1.00 98.81 515 LEU A CA 1
ATOM 3896 C C . LEU A 1 515 ? -0.027 -4.839 -1.345 1.00 98.81 515 LEU A C 1
ATOM 3898 O O . LEU A 1 515 ? 0.339 -4.698 -2.514 1.00 98.81 515 LEU A O 1
ATOM 3902 N N . SER A 1 516 ? 0.575 -5.674 -0.501 1.00 98.75 516 SER A N 1
ATOM 3903 C CA . SER A 1 516 ? 1.691 -6.539 -0.883 1.00 98.75 516 SER A CA 1
ATOM 3904 C C . SER A 1 516 ? 1.429 -7.973 -0.434 1.00 98.75 516 SER A C 1
ATOM 3906 O O . SER A 1 516 ? 1.501 -8.290 0.753 1.00 98.75 516 SER A O 1
ATOM 3908 N N . LEU A 1 517 ? 1.120 -8.832 -1.406 1.00 98.75 517 LEU A N 1
ATOM 3909 C CA . LEU A 1 517 ? 0.930 -10.284 -1.254 1.00 98.75 517 LEU A CA 1
ATOM 3910 C C . LEU A 1 517 ? 2.064 -11.077 -1.932 1.00 98.75 517 LEU A C 1
ATOM 3912 O O . LEU A 1 517 ? 1.986 -12.288 -2.129 1.00 98.75 517 LEU A O 1
ATOM 3916 N N . ARG A 1 518 ? 3.115 -10.363 -2.329 1.00 98.44 518 ARG A N 1
ATOM 3917 C CA . ARG A 1 518 ? 4.250 -10.849 -3.106 1.00 98.44 518 ARG A CA 1
ATOM 3918 C C . ARG A 1 518 ? 5.015 -11.997 -2.428 1.00 98.44 518 ARG A C 1
ATOM 3920 O O . ARG A 1 518 ? 5.116 -12.020 -1.206 1.00 98.44 518 ARG A O 1
ATOM 3927 N N . ASP A 1 519 ? 5.639 -12.854 -3.236 1.00 98.69 519 ASP A N 1
ATOM 3928 C CA . ASP A 1 519 ? 6.517 -13.954 -2.821 1.00 98.69 519 ASP A CA 1
ATOM 3929 C C . ASP A 1 519 ? 5.786 -14.876 -1.805 1.00 98.69 519 ASP A C 1
ATOM 3931 O O . ASP A 1 519 ? 6.132 -14.943 -0.624 1.00 98.69 519 ASP A O 1
ATOM 3935 N N . ASN A 1 520 ? 4.715 -15.525 -2.284 1.00 98.81 520 ASN A N 1
ATOM 3936 C CA . ASN A 1 520 ? 3.832 -16.481 -1.588 1.00 98.81 520 ASN A CA 1
ATOM 3937 C C . ASN A 1 520 ? 3.454 -17.637 -2.559 1.00 98.81 520 ASN A C 1
ATOM 3939 O O . ASN A 1 520 ? 4.026 -17.753 -3.642 1.00 98.81 520 ASN A O 1
ATOM 3943 N N . ALA A 1 521 ? 2.508 -18.509 -2.187 1.00 98.50 521 ALA A N 1
ATOM 3944 C CA . ALA A 1 521 ? 1.970 -19.594 -3.021 1.00 98.50 521 ALA A CA 1
ATOM 3945 C C . ALA A 1 521 ? 0.483 -19.373 -3.389 1.00 98.50 521 ALA A C 1
ATOM 3947 O O . ALA A 1 521 ? -0.309 -20.320 -3.439 1.00 98.50 521 ALA A O 1
ATOM 3948 N N . LEU A 1 522 ? 0.078 -18.113 -3.599 1.00 98.75 522 LEU A N 1
ATOM 3949 C CA . LEU A 1 522 ? -1.292 -17.754 -3.981 1.00 98.75 522 LEU A CA 1
ATOM 3950 C C . LEU A 1 522 ? -1.571 -18.149 -5.435 1.00 98.75 522 LEU A C 1
ATOM 3952 O O . LEU A 1 522 ? -0.696 -18.083 -6.293 1.00 98.75 522 LEU A O 1
ATOM 3956 N N . SER A 1 523 ? -2.811 -18.529 -5.712 1.00 98.38 523 SER A N 1
ATOM 3957 C CA . SER A 1 523 ? -3.261 -19.128 -6.971 1.00 98.38 523 SER A CA 1
ATOM 3958 C C . SER A 1 523 ? -4.623 -18.561 -7.401 1.00 98.38 523 SER A C 1
ATOM 3960 O O . SER A 1 523 ? -5.130 -17.620 -6.790 1.00 98.38 523 SER A O 1
ATOM 3962 N N . GLY A 1 524 ? -5.212 -19.103 -8.470 1.00 98.19 524 GLY A N 1
ATOM 3963 C CA . GLY A 1 524 ? -6.461 -18.591 -9.042 1.00 98.19 524 GLY A CA 1
ATOM 3964 C C . GLY A 1 524 ? -6.234 -17.381 -9.950 1.00 98.19 524 GLY A C 1
ATOM 3965 O O . GLY A 1 524 ? -5.148 -17.219 -10.512 1.00 98.19 524 GLY A O 1
ATOM 3966 N N . GLU A 1 525 ? -7.265 -16.559 -10.137 1.00 98.50 525 GLU A N 1
ATOM 3967 C CA . GLU A 1 525 ? -7.213 -15.329 -10.940 1.00 98.50 525 GLU A CA 1
ATOM 3968 C C . GLU A 1 525 ? -7.019 -14.087 -10.055 1.00 98.50 525 GLU A C 1
ATOM 3970 O O . GLU A 1 525 ? -7.319 -14.104 -8.861 1.00 98.50 525 GLU A O 1
ATOM 3975 N N . ILE A 1 526 ? -6.554 -12.974 -10.634 1.00 98.69 526 ILE A N 1
ATOM 3976 C CA . ILE A 1 526 ? -6.574 -11.673 -9.945 1.00 98.69 526 ILE A CA 1
ATOM 3977 C C . ILE A 1 526 ? -8.040 -11.206 -9.861 1.00 98.69 526 ILE A C 1
ATOM 3979 O O . ILE A 1 526 ? -8.647 -10.980 -10.911 1.00 98.69 526 ILE A O 1
ATOM 3983 N N . PRO A 1 527 ? -8.635 -10.997 -8.668 1.00 98.25 527 PRO A N 1
ATOM 3984 C CA . PRO A 1 527 ? -10.028 -10.579 -8.582 1.00 98.25 527 PRO A CA 1
ATOM 3985 C C . PRO A 1 527 ? -10.211 -9.176 -9.166 1.00 98.25 527 PRO A C 1
ATOM 3987 O O . PRO A 1 527 ? -9.648 -8.200 -8.664 1.00 98.25 527 PRO A O 1
ATOM 3990 N N . ARG A 1 528 ? -11.050 -9.053 -10.200 1.00 98.12 528 ARG A N 1
ATOM 3991 C CA . ARG A 1 528 ? -11.441 -7.761 -10.800 1.00 98.12 528 ARG A CA 1
ATOM 3992 C C . ARG A 1 528 ? -12.000 -6.780 -9.763 1.00 98.12 528 ARG A C 1
ATOM 3994 O O . ARG A 1 528 ? -11.866 -5.575 -9.930 1.00 98.12 528 ARG A O 1
ATOM 4001 N N . GLU A 1 529 ? -12.596 -7.279 -8.678 1.00 98.38 529 GLU A N 1
ATOM 4002 C CA . GLU A 1 529 ? -13.113 -6.486 -7.563 1.00 98.38 529 GLU A CA 1
ATOM 4003 C C . GLU A 1 529 ? -12.022 -5.653 -6.868 1.00 98.38 529 GLU A C 1
ATOM 4005 O O . GLU A 1 529 ? -12.345 -4.588 -6.345 1.00 98.38 529 GLU A O 1
ATOM 4010 N N . LEU A 1 530 ? -10.738 -6.047 -6.924 1.00 98.25 530 LEU A N 1
ATOM 4011 C CA . LEU A 1 530 ? -9.626 -5.236 -6.397 1.00 98.25 530 LEU A CA 1
ATOM 4012 C C . LEU A 1 530 ? -9.566 -3.835 -7.030 1.00 98.25 530 LEU A C 1
ATOM 4014 O O . LEU A 1 530 ? -9.074 -2.908 -6.395 1.00 98.25 530 LEU A O 1
ATOM 4018 N N . ALA A 1 531 ? -10.140 -3.648 -8.224 1.00 97.25 531 ALA A N 1
ATOM 4019 C CA . ALA A 1 531 ? -10.342 -2.348 -8.862 1.00 97.25 531 ALA A CA 1
ATOM 4020 C C . ALA A 1 531 ? -11.138 -1.329 -8.019 1.00 97.25 531 ALA A C 1
ATOM 4022 O O . ALA A 1 531 ? -11.045 -0.127 -8.265 1.00 97.25 531 ALA A O 1
ATOM 4023 N N . ASN A 1 532 ? -11.914 -1.781 -7.027 1.00 97.50 532 ASN A N 1
ATOM 4024 C CA . ASN A 1 532 ? -12.672 -0.909 -6.123 1.00 97.50 532 ASN A CA 1
ATOM 4025 C C . ASN A 1 532 ? -11.782 -0.188 -5.092 1.00 97.50 532 ASN A C 1
ATOM 4027 O O . ASN A 1 532 ? -12.238 0.755 -4.439 1.00 97.50 532 ASN A O 1
ATOM 4031 N N . LEU A 1 533 ? -10.515 -0.595 -4.947 1.00 98.00 533 LEU A N 1
ATOM 4032 C CA . LEU A 1 533 ? -9.537 -0.012 -4.026 1.00 98.00 533 LEU A CA 1
ATOM 4033 C C . LEU A 1 533 ? -9.016 1.340 -4.544 1.00 98.00 533 LEU A C 1
ATOM 4035 O O . LEU A 1 533 ? -7.832 1.519 -4.802 1.00 98.00 533 LEU A O 1
ATOM 4039 N N . SER A 1 534 ? -9.904 2.323 -4.695 1.00 95.50 534 SER A N 1
ATOM 4040 C CA . SER A 1 534 ? -9.613 3.628 -5.318 1.00 95.50 534 SER A CA 1
ATOM 4041 C C . SER A 1 534 ? -8.478 4.445 -4.672 1.00 95.50 534 SER A C 1
ATOM 4043 O O . SER A 1 534 ? -8.002 5.403 -5.278 1.00 95.50 534 SER A O 1
ATOM 4045 N N . GLN A 1 535 ? -8.046 4.091 -3.456 1.00 97.94 535 GLN A N 1
ATOM 4046 C CA . GLN A 1 535 ? -6.916 4.716 -2.756 1.00 97.94 535 GLN A CA 1
ATOM 4047 C C . GLN A 1 535 ? -5.563 4.022 -3.006 1.00 97.94 535 GLN A C 1
ATOM 4049 O O . GLN A 1 535 ? -4.532 4.519 -2.543 1.00 97.94 535 GLN A O 1
ATOM 4054 N N . LEU A 1 536 ? -5.546 2.898 -3.732 1.00 98.62 536 LEU A N 1
ATOM 4055 C CA . LEU A 1 536 ? -4.379 2.034 -3.875 1.00 98.62 536 LEU A CA 1
ATOM 4056 C C . LEU A 1 536 ? -3.289 2.688 -4.731 1.00 98.62 536 LEU A C 1
ATOM 4058 O O . LEU A 1 536 ? -3.501 3.030 -5.891 1.00 98.62 536 LEU A O 1
ATOM 4062 N N . GLN A 1 537 ? -2.102 2.822 -4.143 1.00 98.69 537 GLN A N 1
ATOM 4063 C CA . GLN A 1 537 ? -0.890 3.375 -4.754 1.00 98.69 537 GLN A CA 1
ATOM 4064 C C . GLN A 1 537 ? 0.143 2.284 -5.064 1.00 98.69 537 GLN A C 1
ATOM 4066 O O . GLN A 1 537 ? 0.961 2.441 -5.972 1.00 98.69 537 GLN A O 1
ATOM 4071 N N . TYR A 1 538 ? 0.111 1.172 -4.330 1.00 98.88 538 TYR A N 1
ATOM 4072 C CA . TYR A 1 538 ? 1.019 0.044 -4.499 1.00 98.88 538 TYR A CA 1
ATOM 4073 C C . TYR A 1 538 ? 0.246 -1.274 -4.494 1.00 98.88 538 TYR A C 1
ATOM 4075 O O . TYR A 1 538 ? -0.383 -1.611 -3.490 1.00 98.88 538 TYR A O 1
ATOM 4083 N N . LEU A 1 539 ? 0.338 -2.019 -5.596 1.00 98.81 539 LEU A N 1
ATOM 4084 C CA . LEU A 1 539 ? -0.149 -3.390 -5.716 1.00 98.81 539 LEU A CA 1
ATOM 4085 C C . LEU A 1 539 ? 1.012 -4.295 -6.138 1.00 98.81 539 LEU A C 1
ATOM 4087 O O . LEU A 1 539 ? 1.485 -4.204 -7.272 1.00 98.81 539 LEU A O 1
ATOM 4091 N N . SER A 1 540 ? 1.459 -5.171 -5.236 1.00 98.75 540 SER A N 1
ATOM 4092 C CA . SER A 1 540 ? 2.457 -6.200 -5.548 1.00 98.75 540 SER A CA 1
ATOM 4093 C C . SER A 1 540 ? 1.917 -7.595 -5.265 1.00 98.75 540 SER A C 1
ATOM 4095 O O . SER A 1 540 ? 1.673 -7.975 -4.118 1.00 98.75 540 SER A O 1
ATOM 4097 N N . LEU A 1 541 ? 1.734 -8.339 -6.354 1.00 98.75 541 LEU A N 1
ATOM 4098 C CA . LEU A 1 541 ? 1.348 -9.748 -6.411 1.00 98.75 541 LEU A CA 1
ATOM 4099 C C . LEU A 1 541 ? 2.473 -10.604 -7.034 1.00 98.75 541 LEU A C 1
ATOM 4101 O O . LEU A 1 541 ? 2.256 -11.770 -7.362 1.00 98.75 541 LEU A O 1
ATOM 4105 N N . GLN A 1 542 ? 3.667 -10.024 -7.223 1.00 98.50 542 GLN A N 1
ATOM 4106 C CA . GLN A 1 542 ? 4.849 -10.690 -7.780 1.00 98.50 542 GLN A CA 1
ATOM 4107 C C . GLN A 1 542 ? 5.118 -12.038 -7.088 1.00 98.50 542 GLN A C 1
ATOM 4109 O O . GLN A 1 542 ? 4.995 -12.120 -5.872 1.00 98.50 542 GLN A O 1
ATOM 4114 N N . GLY A 1 543 ? 5.595 -13.048 -7.819 1.00 98.56 543 GLY A N 1
ATOM 4115 C CA . GLY A 1 543 ? 6.145 -14.263 -7.205 1.00 98.56 543 GLY A CA 1
ATOM 4116 C C . GLY A 1 543 ? 5.073 -15.116 -6.534 1.00 98.56 543 GLY A C 1
ATOM 4117 O O . GLY A 1 543 ? 5.170 -15.405 -5.346 1.00 98.56 543 GLY A O 1
ATOM 4118 N N . ASN A 1 544 ? 4.037 -15.461 -7.292 1.00 98.81 544 ASN A N 1
ATOM 4119 C CA . ASN A 1 544 ? 2.944 -16.344 -6.890 1.00 98.81 544 ASN A CA 1
ATOM 4120 C C . ASN A 1 544 ? 2.602 -17.286 -8.069 1.00 98.81 544 ASN A C 1
ATOM 4122 O O . ASN A 1 544 ? 3.216 -17.220 -9.136 1.00 98.81 544 ASN A O 1
ATOM 4126 N N . ASP A 1 545 ? 1.608 -18.154 -7.896 1.00 98.44 545 ASP A N 1
ATOM 4127 C CA . ASP A 1 545 ? 1.078 -19.059 -8.924 1.00 98.44 545 ASP A CA 1
ATOM 4128 C C . ASP A 1 545 ? -0.213 -18.507 -9.578 1.00 98.44 545 ASP A C 1
ATOM 4130 O O . ASP A 1 545 ? -1.069 -19.267 -10.042 1.00 98.44 545 ASP A O 1
ATOM 4134 N N . LEU A 1 546 ? -0.378 -17.176 -9.632 1.00 98.75 546 LEU A N 1
ATOM 4135 C CA . LEU A 1 546 ? -1.575 -16.538 -10.199 1.00 98.75 546 LEU A CA 1
ATOM 4136 C C . LEU A 1 546 ? -1.696 -16.791 -11.707 1.00 98.75 546 LEU A C 1
ATOM 4138 O O . LEU A 1 546 ? -0.705 -16.869 -12.436 1.00 98.75 546 LEU A O 1
ATOM 4142 N N . SER A 1 547 ? -2.935 -16.888 -12.175 1.00 98.25 547 SER A N 1
ATOM 4143 C CA . SER A 1 547 ? -3.326 -17.296 -13.526 1.00 98.25 547 SER A CA 1
ATOM 4144 C C . SER A 1 547 ? -4.470 -16.422 -14.069 1.00 98.25 547 SER A C 1
ATOM 4146 O O . SER A 1 547 ? -4.814 -15.405 -13.468 1.00 98.25 547 SER A O 1
ATOM 4148 N N . GLY A 1 548 ? -5.033 -16.774 -15.228 1.00 98.12 548 GLY A N 1
ATOM 4149 C CA . GLY A 1 548 ? -6.032 -15.946 -15.917 1.00 98.12 548 GLY A CA 1
ATOM 4150 C C . GLY A 1 548 ? -5.405 -14.772 -16.676 1.00 98.12 548 GLY A C 1
ATOM 4151 O O . GLY A 1 548 ? -4.217 -14.804 -17.010 1.00 98.12 548 GLY A O 1
ATOM 4152 N N . GLU A 1 549 ? -6.205 -13.754 -16.988 1.00 98.38 549 GLU A N 1
ATOM 4153 C CA . GLU A 1 549 ? -5.762 -12.507 -17.633 1.00 98.38 549 GLU A CA 1
ATOM 4154 C C . GLU A 1 549 ? -5.628 -11.371 -16.601 1.00 98.38 549 GLU A C 1
ATOM 4156 O O . GLU A 1 549 ? -6.140 -11.468 -15.486 1.00 98.38 549 GLU A O 1
ATOM 4161 N N . ILE A 1 550 ? -4.963 -10.265 -16.958 1.00 98.44 550 ILE A N 1
ATOM 4162 C CA . ILE A 1 550 ? -5.015 -9.038 -16.143 1.00 98.44 550 ILE A CA 1
ATOM 4163 C C . ILE A 1 550 ? -6.429 -8.444 -16.276 1.00 98.44 550 ILE A C 1
ATOM 4165 O O . ILE A 1 550 ? -6.814 -8.098 -17.396 1.00 98.44 550 ILE A O 1
ATOM 4169 N N . PRO A 1 551 ? -7.197 -8.251 -15.185 1.00 97.75 551 PRO A N 1
ATOM 4170 C CA . PRO A 1 551 ? -8.512 -7.632 -15.284 1.00 97.75 551 PRO A CA 1
ATOM 4171 C C . PRO A 1 551 ? -8.386 -6.189 -15.773 1.00 97.75 551 PRO A C 1
ATOM 4173 O O . PRO A 1 551 ? -7.774 -5.350 -15.107 1.00 97.75 551 PRO A O 1
ATOM 4176 N N . ARG A 1 552 ? -9.008 -5.876 -16.914 1.00 96.31 552 ARG A N 1
ATOM 4177 C CA . ARG A 1 552 ? -9.069 -4.507 -17.461 1.00 96.31 552 ARG A CA 1
ATOM 4178 C C . ARG A 1 552 ? -9.628 -3.502 -16.447 1.00 96.31 552 ARG A C 1
ATOM 4180 O O . ARG A 1 552 ? -9.243 -2.341 -16.461 1.00 96.31 552 ARG A O 1
ATOM 4187 N N . GLU A 1 553 ? -10.494 -3.946 -15.531 1.00 97.50 553 GLU A N 1
ATOM 4188 C CA . GLU A 1 553 ? -11.077 -3.127 -14.468 1.00 97.50 553 GLU A CA 1
ATOM 4189 C C . GLU A 1 553 ? -10.019 -2.521 -13.523 1.00 97.50 553 GLU A C 1
ATOM 4191 O O . GLU A 1 553 ? -10.297 -1.482 -12.927 1.00 97.50 553 GLU A O 1
ATOM 4196 N N . LEU A 1 554 ? -8.797 -3.076 -13.435 1.00 97.25 554 LEU A N 1
ATOM 4197 C CA . LEU A 1 554 ? -7.687 -2.477 -12.671 1.00 97.25 554 LEU A CA 1
ATOM 4198 C C . LEU A 1 554 ? -7.342 -1.046 -13.123 1.00 97.25 554 LEU A C 1
ATOM 4200 O O . LEU A 1 554 ? -6.760 -0.293 -12.347 1.00 97.25 554 LEU A O 1
ATOM 4204 N N . VAL A 1 555 ? -7.777 -0.633 -14.320 1.00 96.06 555 VAL A N 1
ATOM 4205 C CA . VAL A 1 555 ? -7.762 0.762 -14.787 1.00 96.06 555 VAL A CA 1
ATOM 4206 C C . VAL A 1 555 ? -8.400 1.757 -13.801 1.00 96.06 555 VAL A C 1
ATOM 4208 O O . VAL A 1 555 ? -8.010 2.924 -13.747 1.00 96.06 555 VAL A O 1
ATOM 4211 N N . ASN A 1 556 ? -9.351 1.314 -12.973 1.00 96.69 556 ASN A N 1
ATOM 4212 C CA . ASN A 1 556 ? -10.026 2.163 -11.988 1.00 96.69 556 ASN A CA 1
ATOM 4213 C C . ASN A 1 556 ? -9.118 2.582 -10.814 1.00 96.69 556 ASN A C 1
ATOM 4215 O O . ASN A 1 556 ? -9.476 3.487 -10.057 1.00 96.69 556 ASN A O 1
ATOM 4219 N N . LEU A 1 557 ? -7.930 1.980 -10.671 1.00 97.75 557 LEU A N 1
ATOM 4220 C CA . LEU A 1 557 ? -6.937 2.307 -9.643 1.00 97.75 557 LEU A CA 1
ATOM 4221 C C . LEU A 1 557 ? -6.157 3.584 -10.005 1.00 97.75 557 LEU A C 1
ATOM 4223 O O . LEU A 1 557 ? -4.945 3.586 -10.183 1.00 97.75 557 LEU A O 1
ATOM 4227 N N . GLN A 1 558 ? -6.864 4.707 -10.117 1.00 96.69 558 GLN A N 1
ATOM 4228 C CA . GLN A 1 558 ? -6.355 5.976 -10.660 1.00 96.69 558 GLN A CA 1
ATOM 4229 C C . GLN A 1 558 ? -5.227 6.647 -9.839 1.00 96.69 558 GLN A C 1
ATOM 4231 O O . GLN A 1 558 ? -4.618 7.610 -10.309 1.00 96.69 558 GLN A O 1
ATOM 4236 N N . LEU A 1 559 ? -4.936 6.152 -8.629 1.00 98.00 559 LEU A N 1
ATOM 4237 C CA . LEU A 1 559 ? -3.802 6.572 -7.791 1.00 98.00 559 LEU A CA 1
ATOM 4238 C C . LEU A 1 559 ? -2.615 5.590 -7.829 1.00 98.00 559 LEU A C 1
ATOM 4240 O O . LEU A 1 559 ? -1.629 5.802 -7.121 1.00 98.00 559 LEU A O 1
ATOM 4244 N N . LEU A 1 560 ? -2.684 4.522 -8.632 1.00 98.50 560 LEU A N 1
ATOM 4245 C CA . LEU A 1 560 ? -1.678 3.466 -8.643 1.00 98.50 560 LEU A CA 1
ATOM 4246 C C . LEU A 1 560 ? -0.343 3.984 -9.189 1.00 98.50 560 LEU A C 1
ATOM 4248 O O . LEU A 1 560 ? -0.244 4.435 -10.328 1.00 98.50 560 LEU A O 1
ATOM 4252 N N . LEU A 1 561 ? 0.701 3.885 -8.366 1.00 98.62 561 LEU A N 1
ATOM 4253 C CA . LEU A 1 561 ? 2.078 4.259 -8.692 1.00 98.62 561 LEU A CA 1
ATOM 4254 C C . LEU A 1 561 ? 2.914 3.033 -9.077 1.00 98.62 561 LEU A C 1
ATOM 4256 O O . LEU A 1 561 ? 3.853 3.154 -9.868 1.00 98.62 561 LEU A O 1
ATOM 4260 N N . ARG A 1 562 ? 2.593 1.856 -8.522 1.00 98.75 562 ARG A N 1
ATOM 4261 C CA . ARG A 1 562 ? 3.289 0.587 -8.785 1.00 98.75 562 ARG A CA 1
ATOM 4262 C C . ARG A 1 562 ? 2.319 -0.570 -8.973 1.00 98.75 562 ARG A C 1
ATOM 4264 O O . ARG A 1 562 ? 1.498 -0.827 -8.092 1.00 98.75 562 ARG A O 1
ATOM 4271 N N . LEU A 1 563 ? 2.502 -1.289 -10.077 1.00 98.75 563 LEU A N 1
ATOM 4272 C CA . LEU A 1 563 ? 1.855 -2.558 -10.379 1.00 98.75 563 LEU A CA 1
ATOM 4273 C C . LEU A 1 563 ? 2.936 -3.618 -10.634 1.00 98.75 563 LEU A C 1
ATOM 4275 O O . LEU A 1 563 ? 3.614 -3.594 -11.662 1.00 98.75 563 LEU A O 1
ATOM 4279 N N . GLU A 1 564 ? 3.110 -4.530 -9.679 1.00 98.81 564 GLU A N 1
ATOM 4280 C CA . GLU A 1 564 ? 4.091 -5.619 -9.732 1.00 98.81 564 GLU A CA 1
ATOM 4281 C C . GLU A 1 564 ? 3.354 -6.968 -9.815 1.00 98.81 564 GLU A C 1
ATOM 4283 O O . GLU A 1 564 ? 2.874 -7.488 -8.808 1.00 98.81 564 GLU A O 1
ATOM 4288 N N . LEU A 1 565 ? 3.244 -7.527 -11.026 1.00 98.75 565 LEU A N 1
ATOM 4289 C CA . LEU A 1 565 ? 2.601 -8.819 -11.333 1.00 98.75 565 LEU A CA 1
ATOM 4290 C C . LEU A 1 565 ? 3.593 -9.852 -11.907 1.00 98.75 565 LEU A C 1
ATOM 4292 O O . LEU A 1 565 ? 3.212 -10.948 -12.319 1.00 98.75 565 LEU A O 1
ATOM 4296 N N . ASN A 1 566 ? 4.874 -9.497 -11.971 1.00 98.69 566 ASN A N 1
ATOM 4297 C CA . ASN A 1 566 ? 5.952 -10.294 -12.544 1.00 98.69 566 ASN A CA 1
ATOM 4298 C C . ASN A 1 566 ? 6.196 -11.612 -11.782 1.00 98.69 566 ASN A C 1
ATOM 4300 O O . ASN A 1 566 ? 5.978 -11.681 -10.577 1.00 98.69 566 ASN A O 1
ATOM 4304 N N . HIS A 1 567 ? 6.714 -12.637 -12.463 1.00 98.56 567 HIS A N 1
ATOM 4305 C CA . HIS A 1 567 ? 6.892 -13.994 -11.918 1.00 98.56 567 HIS A CA 1
ATOM 4306 C C . HIS A 1 567 ? 5.567 -14.607 -11.423 1.00 98.56 567 HIS A C 1
ATOM 4308 O O . HIS A 1 567 ? 5.397 -14.863 -10.234 1.00 98.56 567 HIS A O 1
ATOM 4314 N N . ASN A 1 568 ? 4.632 -14.808 -12.351 1.00 98.81 568 ASN A N 1
ATOM 4315 C CA . ASN A 1 568 ? 3.368 -15.520 -12.149 1.00 98.81 568 ASN A CA 1
ATOM 4316 C C . ASN A 1 568 ? 3.092 -16.425 -13.375 1.00 98.81 568 ASN A C 1
ATOM 4318 O O . ASN A 1 568 ? 3.935 -16.579 -14.262 1.00 98.81 568 ASN A O 1
ATOM 4322 N N . SER A 1 569 ? 1.913 -17.045 -13.449 1.00 98.44 569 SER A N 1
ATOM 4323 C CA . SER A 1 569 ? 1.426 -17.785 -14.624 1.00 98.44 569 SER A CA 1
ATOM 4324 C C . SER A 1 569 ? 0.308 -17.039 -15.375 1.00 98.44 569 SER A C 1
ATOM 4326 O O . SER A 1 569 ? -0.543 -17.683 -15.991 1.00 98.44 569 SER A O 1
ATOM 4328 N N . LEU A 1 570 ? 0.313 -15.699 -15.357 1.00 98.69 570 LEU A N 1
ATOM 4329 C CA . LEU A 1 570 ? -0.685 -14.870 -16.047 1.00 98.69 570 LEU A CA 1
ATOM 4330 C C . LEU A 1 570 ? -0.583 -15.019 -17.573 1.00 98.69 570 LEU A C 1
ATOM 4332 O O . LEU A 1 570 ? 0.499 -15.215 -18.128 1.00 98.69 570 LEU A O 1
ATOM 4336 N N . THR A 1 571 ? -1.728 -14.923 -18.242 1.00 98.44 571 THR A N 1
ATOM 4337 C CA . THR A 1 571 ? -1.944 -15.213 -19.668 1.00 98.44 571 THR A CA 1
ATOM 4338 C C . THR A 1 571 ? -2.724 -14.084 -20.357 1.00 98.44 571 THR A C 1
ATOM 4340 O O . THR A 1 571 ? -2.933 -13.018 -19.777 1.00 98.44 571 THR A O 1
ATOM 4343 N N . GLY A 1 572 ? -3.140 -14.300 -21.608 1.00 97.81 572 GLY A N 1
ATOM 4344 C CA . GLY A 1 572 ? -3.895 -13.322 -22.389 1.00 97.81 572 GLY A CA 1
ATOM 4345 C C . GLY A 1 572 ? -3.006 -12.258 -23.027 1.00 97.81 572 GLY A C 1
ATOM 4346 O O . GLY A 1 572 ? -1.807 -12.474 -23.238 1.00 97.81 572 GLY A O 1
ATOM 4347 N N . LYS A 1 573 ? -3.612 -11.114 -23.357 1.00 98.12 573 LYS A N 1
ATOM 4348 C CA . LYS A 1 573 ? -2.916 -9.910 -23.835 1.00 98.12 573 LYS A CA 1
ATOM 4349 C C . LYS A 1 573 ? -2.678 -8.930 -22.688 1.00 98.12 573 LYS A C 1
ATOM 4351 O O . LYS A 1 573 ? -3.416 -8.932 -21.708 1.00 98.12 573 LYS A O 1
ATOM 4356 N N . ILE A 1 574 ? -1.693 -8.047 -22.842 1.00 98.19 574 ILE A N 1
ATOM 4357 C CA . ILE A 1 574 ? -1.575 -6.861 -21.982 1.00 98.19 574 ILE A CA 1
ATOM 4358 C C . ILE A 1 574 ? -2.759 -5.928 -22.314 1.00 98.19 574 ILE A C 1
ATOM 4360 O O . ILE A 1 574 ? -2.897 -5.561 -23.484 1.00 98.19 574 ILE A O 1
ATOM 4364 N N . PRO A 1 575 ? -3.623 -5.547 -21.350 1.00 96.75 575 PRO A N 1
ATOM 4365 C CA . PRO A 1 575 ? -4.756 -4.667 -21.631 1.00 96.75 575 PRO A CA 1
ATOM 4366 C C . PRO A 1 575 ? -4.284 -3.264 -22.026 1.00 96.75 575 PRO A C 1
ATOM 4368 O O . PRO A 1 575 ? -3.532 -2.631 -21.280 1.00 96.75 575 PRO A O 1
ATOM 4371 N N . HIS A 1 576 ? -4.752 -2.758 -23.170 1.00 95.88 576 HIS A N 1
ATOM 4372 C CA . HIS A 1 576 ? -4.480 -1.381 -23.600 1.00 95.88 576 HIS A CA 1
ATOM 4373 C C . HIS A 1 576 ? -5.020 -0.344 -22.600 1.00 95.88 576 HIS A C 1
ATOM 4375 O O . HIS A 1 576 ? -4.420 0.711 -22.420 1.00 95.88 576 HIS A O 1
ATOM 4381 N N . GLU A 1 577 ? -6.072 -0.691 -21.846 1.00 97.06 577 GLU A N 1
ATOM 4382 C CA . GLU A 1 577 ? -6.673 0.136 -20.799 1.00 97.06 577 GLU A CA 1
ATOM 4383 C C . GLU A 1 577 ? -5.699 0.516 -19.669 1.00 97.06 577 GLU A C 1
ATOM 4385 O O . GLU A 1 577 ? -5.970 1.457 -18.924 1.00 97.06 577 GLU A O 1
ATOM 4390 N N . LEU A 1 578 ? -4.545 -0.151 -19.538 1.00 96.56 578 LEU A N 1
ATOM 4391 C CA . LEU A 1 578 ? -3.498 0.285 -18.610 1.00 96.56 578 LEU A CA 1
ATOM 4392 C C . LEU A 1 578 ? -2.979 1.703 -18.928 1.00 96.56 578 LEU A C 1
ATOM 4394 O O . LEU A 1 578 ? -2.476 2.361 -18.018 1.00 96.56 578 LEU A O 1
ATOM 4398 N N . GLU A 1 579 ? -3.172 2.216 -20.153 1.00 95.81 579 GLU A N 1
ATOM 4399 C CA . GLU A 1 579 ? -2.816 3.592 -20.536 1.00 95.81 579 GLU A CA 1
ATOM 4400 C C . GLU A 1 579 ? -3.446 4.666 -19.630 1.00 95.81 579 GLU A C 1
ATOM 4402 O O . GLU A 1 579 ? -2.825 5.695 -19.364 1.00 95.81 579 GLU A O 1
ATOM 4407 N N . TYR A 1 580 ? -4.653 4.422 -19.099 1.00 96.81 580 TYR A N 1
ATOM 4408 C CA . TYR A 1 580 ? -5.369 5.390 -18.259 1.00 96.81 580 TYR A CA 1
ATOM 4409 C C . TYR A 1 580 ? -4.861 5.417 -16.806 1.00 96.81 580 TYR A C 1
ATOM 4411 O O . TYR A 1 580 ? -5.338 6.228 -16.008 1.00 96.81 580 TYR A O 1
ATOM 4419 N N . LEU A 1 581 ? -3.881 4.583 -16.435 1.00 96.81 581 LEU A N 1
ATOM 4420 C CA . LEU A 1 581 ? -3.185 4.654 -15.145 1.00 96.81 581 LEU A CA 1
ATOM 4421 C C . LEU A 1 581 ? -2.100 5.745 -15.181 1.00 96.81 581 LEU A C 1
ATOM 4423 O O . LEU A 1 581 ? -0.907 5.486 -15.038 1.00 96.81 581 LEU A O 1
ATOM 4427 N N . LEU A 1 582 ? -2.525 6.998 -15.364 1.00 92.56 582 LEU A N 1
ATOM 4428 C CA . LEU A 1 582 ? -1.652 8.144 -15.666 1.00 92.56 582 LEU A CA 1
ATOM 4429 C C . LEU A 1 582 ? -0.630 8.503 -14.566 1.00 92.56 582 LEU A C 1
ATOM 4431 O O . LEU A 1 582 ? 0.268 9.308 -14.816 1.00 92.56 582 LEU A O 1
ATOM 4435 N N . GLN A 1 583 ? -0.756 7.943 -13.357 1.00 96.12 583 GLN A N 1
ATOM 4436 C CA . GLN A 1 583 ? 0.205 8.120 -12.254 1.00 96.12 583 GLN A CA 1
ATOM 4437 C C . GLN A 1 583 ? 1.232 6.981 -12.139 1.00 96.12 583 GLN A C 1
ATOM 4439 O O . GLN A 1 583 ? 2.163 7.080 -11.331 1.00 96.12 583 GLN A O 1
ATOM 4444 N N . LEU A 1 584 ? 1.083 5.911 -12.928 1.00 98.31 584 LEU A N 1
ATOM 4445 C CA . LEU A 1 584 ? 1.891 4.705 -12.801 1.00 98.31 584 LEU A CA 1
ATOM 4446 C C . LEU A 1 584 ? 3.349 4.989 -13.174 1.00 98.31 584 LEU A C 1
ATOM 4448 O O . LEU A 1 584 ? 3.659 5.508 -14.244 1.00 98.31 584 LEU A O 1
ATOM 4452 N N . GLN A 1 585 ? 4.253 4.625 -12.269 1.00 98.56 585 GLN A N 1
ATOM 4453 C CA . GLN A 1 585 ? 5.696 4.830 -12.389 1.00 98.56 585 GLN A CA 1
ATOM 4454 C C . GLN A 1 585 ? 6.458 3.501 -12.537 1.00 98.56 585 GLN A C 1
ATOM 4456 O O . GLN A 1 585 ? 7.547 3.486 -13.113 1.00 98.56 585 GLN A O 1
ATOM 4461 N N . TRP A 1 586 ? 5.889 2.380 -12.077 1.00 98.81 586 TRP A N 1
ATOM 4462 C CA . TRP A 1 586 ? 6.432 1.034 -12.284 1.00 98.81 586 TRP A CA 1
ATOM 4463 C C . TRP A 1 586 ? 5.340 0.073 -12.765 1.00 98.81 586 TRP A C 1
ATOM 4465 O O . TRP A 1 586 ? 4.346 -0.127 -12.064 1.00 98.81 586 TRP A O 1
ATOM 4475 N N . LEU A 1 587 ? 5.567 -0.550 -13.924 1.00 98.75 587 LEU A N 1
ATOM 4476 C CA . LEU A 1 587 ? 4.754 -1.629 -14.483 1.00 98.75 587 LEU A CA 1
ATOM 4477 C C . LEU A 1 587 ? 5.649 -2.850 -14.717 1.00 98.75 587 LEU A C 1
ATOM 4479 O O . LEU A 1 587 ? 6.451 -2.869 -15.655 1.00 98.75 587 LEU A O 1
ATOM 4483 N N . TRP A 1 588 ? 5.548 -3.851 -13.844 1.00 98.75 588 TRP A N 1
ATOM 4484 C CA . TRP A 1 588 ? 6.336 -5.082 -13.925 1.00 98.75 588 TRP A CA 1
ATOM 4485 C C . TRP A 1 588 ? 5.425 -6.276 -14.210 1.00 98.75 588 TRP A C 1
ATOM 4487 O O . TRP A 1 588 ? 4.727 -6.766 -13.326 1.00 98.75 588 TRP A O 1
ATOM 4497 N N . LEU A 1 589 ? 5.466 -6.752 -15.453 1.00 98.75 589 LEU A N 1
ATOM 4498 C CA . LEU A 1 589 ? 4.708 -7.891 -15.978 1.00 98.75 589 LEU A CA 1
ATOM 4499 C C . LEU A 1 589 ? 5.619 -9.056 -16.415 1.00 98.75 589 LEU A C 1
ATOM 4501 O O . LEU A 1 589 ? 5.125 -10.098 -16.846 1.00 98.75 589 LEU A O 1
ATOM 4505 N N . GLY A 1 590 ? 6.942 -8.896 -16.328 1.00 98.50 590 GLY A N 1
ATOM 4506 C CA . GLY A 1 590 ? 7.912 -9.880 -16.809 1.00 98.50 590 GLY A CA 1
ATOM 4507 C C . GLY A 1 590 ? 7.861 -11.247 -16.110 1.00 98.50 590 GLY A C 1
ATOM 4508 O O . GLY A 1 590 ? 7.431 -11.355 -14.965 1.00 98.50 590 GLY A O 1
ATOM 4509 N N . GLY A 1 591 ? 8.303 -12.312 -16.775 1.00 98.44 591 GLY A N 1
ATOM 4510 C CA . GLY A 1 591 ? 8.251 -13.672 -16.223 1.00 98.44 591 GLY A CA 1
ATOM 4511 C C . GLY A 1 591 ? 6.819 -14.188 -16.071 1.00 98.44 591 GLY A C 1
ATOM 4512 O O . GLY A 1 591 ? 6.452 -14.670 -15.003 1.00 98.44 591 GLY A O 1
ATOM 4513 N N . ASN A 1 592 ? 6.011 -14.034 -17.117 1.00 98.81 592 ASN A N 1
ATOM 4514 C CA . ASN A 1 592 ? 4.630 -14.512 -17.212 1.00 98.81 592 ASN A CA 1
ATOM 4515 C C . ASN A 1 592 ? 4.445 -15.261 -18.548 1.00 98.81 592 ASN A C 1
ATOM 4517 O O . ASN A 1 592 ? 5.414 -15.678 -19.188 1.00 98.81 592 ASN A O 1
ATOM 4521 N N . ARG A 1 593 ? 3.197 -15.479 -18.970 1.00 98.44 593 ARG A N 1
ATOM 4522 C CA . ARG A 1 593 ? 2.830 -16.125 -20.238 1.00 98.44 593 ARG A CA 1
ATOM 4523 C C . ARG A 1 593 ? 1.983 -15.190 -21.111 1.00 98.44 593 ARG A C 1
ATOM 4525 O O . ARG A 1 593 ? 1.090 -15.654 -21.819 1.00 98.44 593 ARG A O 1
ATOM 4532 N N . PHE A 1 594 ? 2.238 -13.879 -21.049 1.00 98.69 594 PHE A N 1
ATOM 4533 C CA . PHE A 1 594 ? 1.536 -12.902 -21.884 1.00 98.69 594 PHE A CA 1
ATOM 4534 C C . PHE A 1 594 ? 1.851 -13.109 -23.366 1.00 98.69 594 PHE A C 1
ATOM 4536 O O . PHE A 1 594 ? 2.973 -13.456 -23.738 1.00 98.69 594 PHE A O 1
ATOM 4543 N N . THR A 1 595 ? 0.844 -12.882 -24.203 1.00 98.00 595 THR A N 1
ATOM 4544 C CA . THR A 1 595 ? 0.865 -13.073 -25.658 1.00 98.00 595 THR A CA 1
ATOM 4545 C C . THR A 1 595 ? 0.300 -11.842 -26.364 1.00 98.00 595 THR A C 1
ATOM 4547 O O . THR A 1 595 ? -0.262 -10.953 -25.727 1.00 98.00 595 THR A O 1
ATOM 4550 N N . GLY A 1 596 ? 0.407 -11.799 -27.691 1.00 98.00 596 GLY A N 1
ATOM 4551 C CA . GLY A 1 596 ? -0.023 -10.644 -28.476 1.00 98.00 596 GLY A CA 1
ATOM 4552 C C . GLY A 1 596 ? 1.096 -9.630 -28.680 1.00 98.00 596 GLY A C 1
ATOM 4553 O O . GLY A 1 596 ? 2.248 -9.865 -28.316 1.00 98.00 596 GLY A O 1
ATOM 4554 N N . GLU A 1 597 ? 0.725 -8.509 -29.282 1.00 98.44 597 GLU A N 1
ATOM 4555 C CA . GLU A 1 597 ? 1.598 -7.358 -29.504 1.00 98.44 597 GLU A CA 1
ATOM 4556 C C . GLU A 1 597 ? 1.680 -6.478 -28.250 1.00 98.44 597 GLU A C 1
ATOM 4558 O O . GLU A 1 597 ? 0.784 -6.501 -27.400 1.00 98.44 597 GLU A O 1
ATOM 4563 N N . ILE A 1 598 ? 2.758 -5.699 -28.128 1.00 98.62 598 ILE A N 1
ATOM 4564 C CA . ILE A 1 598 ? 2.859 -4.645 -27.111 1.00 98.62 598 ILE A CA 1
ATOM 4565 C C . ILE A 1 598 ? 1.882 -3.525 -27.517 1.00 98.62 598 ILE A C 1
ATOM 4567 O O . ILE A 1 598 ? 2.037 -3.001 -28.619 1.00 98.62 598 ILE A O 1
ATOM 4571 N N . PRO A 1 599 ? 0.903 -3.128 -26.678 1.00 98.06 599 PRO A N 1
ATOM 4572 C CA . PRO A 1 599 ? -0.015 -2.044 -27.029 1.00 98.06 599 PRO A CA 1
ATOM 4573 C C . PRO A 1 599 ? 0.738 -0.718 -27.196 1.00 98.06 599 PRO A C 1
ATOM 4575 O O . PRO A 1 599 ? 1.500 -0.321 -26.306 1.00 98.06 599 PRO A O 1
ATOM 4578 N N . SER A 1 600 ? 0.522 -0.021 -28.313 1.00 98.00 600 SER A N 1
ATOM 4579 C CA . SER A 1 600 ? 1.115 1.301 -28.573 1.00 98.00 600 SER A CA 1
ATOM 4580 C C . SER A 1 600 ? 0.599 2.355 -27.589 1.00 98.00 600 SER A C 1
ATOM 4582 O O . SER A 1 600 ? 1.322 3.283 -27.225 1.00 98.00 600 SER A O 1
ATOM 4584 N N . GLU A 1 601 ? -0.608 2.144 -27.062 1.00 97.81 601 GLU A N 1
ATOM 4585 C CA . GLU A 1 601 ? -1.265 2.911 -26.004 1.00 97.81 601 GLU A CA 1
ATOM 4586 C C . GLU A 1 601 ? -0.412 3.038 -24.727 1.00 97.81 601 GLU A C 1
ATOM 4588 O O . GLU A 1 601 ? -0.476 4.058 -24.041 1.00 97.81 601 GLU A O 1
ATOM 4593 N N . LEU A 1 602 ? 0.479 2.076 -24.432 1.00 97.06 602 LEU A N 1
ATOM 4594 C CA . LEU A 1 602 ? 1.422 2.196 -23.308 1.00 97.06 602 LEU A CA 1
ATOM 4595 C C . LEU A 1 602 ? 2.363 3.410 -23.455 1.00 97.06 602 LEU A C 1
ATOM 4597 O O . LEU A 1 602 ? 2.829 3.950 -22.453 1.00 97.06 602 LEU A O 1
ATOM 4601 N N . GLY A 1 603 ? 2.588 3.900 -24.679 1.00 96.62 603 GLY A N 1
ATOM 4602 C CA . GLY A 1 603 ? 3.316 5.142 -24.948 1.00 96.62 603 GLY A CA 1
ATOM 4603 C C . GLY A 1 603 ? 2.691 6.392 -24.312 1.00 96.62 603 GLY A C 1
ATOM 4604 O O . GLY A 1 603 ? 3.400 7.364 -24.042 1.00 96.62 603 GLY A O 1
ATOM 4605 N N . ASN A 1 604 ? 1.390 6.366 -23.995 1.00 95.69 604 ASN A N 1
ATOM 4606 C CA . ASN A 1 604 ? 0.689 7.461 -23.317 1.00 95.69 604 ASN A CA 1
ATOM 4607 C C . ASN A 1 604 ? 1.027 7.560 -21.814 1.00 95.69 604 ASN A C 1
ATOM 4609 O O . ASN A 1 604 ? 0.732 8.575 -21.176 1.00 95.69 604 ASN A O 1
ATOM 4613 N N . MET A 1 605 ? 1.688 6.550 -21.233 1.00 96.50 605 MET A N 1
ATOM 4614 C CA . MET A 1 605 ? 2.015 6.468 -19.803 1.00 96.50 605 MET A CA 1
ATOM 4615 C C . MET A 1 605 ? 3.244 7.320 -19.438 1.00 96.50 605 MET A C 1
ATOM 4617 O O . MET A 1 605 ? 4.257 6.831 -18.945 1.00 96.50 605 MET A O 1
ATOM 4621 N N . ILE A 1 606 ? 3.171 8.634 -19.662 1.00 94.56 606 ILE A N 1
ATOM 4622 C CA . ILE A 1 606 ? 4.322 9.556 -19.589 1.00 94.56 606 ILE A CA 1
ATOM 4623 C C . ILE A 1 606 ? 5.011 9.670 -18.214 1.00 94.56 606 ILE A C 1
ATOM 4625 O O . ILE A 1 606 ? 6.112 10.214 -18.149 1.00 94.56 606 ILE A O 1
ATOM 4629 N N . GLN A 1 607 ? 4.394 9.187 -17.128 1.00 96.88 607 GLN A N 1
ATOM 4630 C CA . GLN A 1 607 ? 4.998 9.124 -15.785 1.00 96.88 607 GLN A CA 1
ATOM 4631 C C . GLN A 1 607 ? 5.812 7.842 -15.540 1.00 96.88 607 GLN A C 1
ATOM 4633 O O . GLN A 1 607 ? 6.511 7.746 -14.526 1.00 96.88 607 GLN A O 1
ATOM 4638 N N . LEU A 1 608 ? 5.738 6.862 -16.445 1.00 98.25 608 LEU A N 1
ATOM 4639 C CA . LEU A 1 608 ? 6.341 5.552 -16.259 1.00 98.25 608 LEU A CA 1
ATOM 4640 C C . LEU A 1 608 ? 7.872 5.654 -16.251 1.00 98.25 608 LEU A C 1
ATOM 4642 O O . LEU A 1 608 ? 8.488 6.182 -17.172 1.00 98.25 608 LEU A O 1
ATOM 4646 N N . GLN A 1 609 ? 8.493 5.135 -15.192 1.00 98.56 609 GLN A N 1
ATOM 4647 C CA . GLN A 1 609 ? 9.946 5.105 -15.004 1.00 98.56 609 GLN A CA 1
ATOM 4648 C C . GLN A 1 609 ? 10.524 3.709 -15.257 1.00 98.56 609 GLN A C 1
ATOM 4650 O O . GLN A 1 609 ? 11.689 3.586 -15.637 1.00 98.56 609 GLN A O 1
ATOM 4655 N N . TRP A 1 610 ? 9.734 2.657 -15.037 1.00 98.75 610 TRP A N 1
ATOM 4656 C CA . TRP A 1 610 ? 10.128 1.267 -15.252 1.00 98.75 610 TRP A CA 1
ATOM 4657 C C . TRP A 1 610 ? 9.024 0.498 -15.974 1.00 98.75 610 TRP A C 1
ATOM 4659 O O . TRP A 1 610 ? 7.932 0.336 -15.428 1.00 98.75 610 TRP A O 1
ATOM 4669 N N . LEU A 1 611 ? 9.361 -0.038 -17.147 1.00 98.75 611 LEU A N 1
ATOM 4670 C CA . LEU A 1 611 ? 8.539 -0.978 -17.902 1.00 98.75 611 LEU A CA 1
ATOM 4671 C C . LEU A 1 611 ? 9.295 -2.305 -18.025 1.00 98.75 611 LEU A C 1
ATOM 4673 O O . LEU A 1 611 ? 10.350 -2.363 -18.662 1.00 98.75 611 LEU A O 1
ATOM 4677 N N . ASP A 1 612 ? 8.770 -3.360 -17.400 1.00 98.75 612 ASP A N 1
ATOM 4678 C CA . ASP A 1 612 ? 9.338 -4.709 -17.476 1.00 98.75 612 ASP A CA 1
ATOM 4679 C C . ASP A 1 612 ? 8.315 -5.699 -18.039 1.00 98.75 612 ASP A C 1
ATOM 4681 O O . ASP A 1 612 ? 7.408 -6.139 -17.333 1.00 98.75 612 ASP A O 1
ATOM 4685 N N . LEU A 1 613 ? 8.469 -6.025 -19.323 1.00 98.75 613 LEU A N 1
ATOM 4686 C CA . LEU A 1 613 ? 7.675 -6.999 -20.078 1.00 98.75 613 LEU A CA 1
ATOM 4687 C C . LEU A 1 613 ? 8.510 -8.237 -20.471 1.00 98.75 613 LEU A C 1
ATOM 4689 O O . LEU A 1 613 ? 8.050 -9.075 -21.251 1.00 98.75 613 LEU A O 1
ATOM 4693 N N . GLY A 1 614 ? 9.749 -8.354 -19.981 1.00 98.31 614 GLY A N 1
ATOM 4694 C CA . GLY A 1 614 ? 10.682 -9.406 -20.389 1.00 98.31 614 GLY A CA 1
ATOM 4695 C C . GLY A 1 614 ? 10.248 -10.811 -19.957 1.00 98.31 614 GLY A C 1
ATOM 4696 O O . GLY A 1 614 ? 9.498 -10.965 -19.002 1.00 98.31 614 GLY A O 1
ATOM 4697 N N . VAL A 1 615 ? 10.750 -11.853 -20.619 1.00 98.44 615 VAL A N 1
ATOM 4698 C CA . VAL A 1 615 ? 10.428 -13.263 -20.315 1.00 98.44 615 VAL A CA 1
ATOM 4699 C C . VAL A 1 615 ? 8.911 -13.511 -20.385 1.00 98.44 615 VAL A C 1
ATOM 4701 O O . VAL A 1 615 ? 8.256 -13.815 -19.390 1.00 98.44 615 VAL A O 1
ATOM 4704 N N . ASN A 1 616 ? 8.355 -13.320 -21.580 1.00 98.75 616 ASN A N 1
ATOM 4705 C CA . ASN A 1 616 ? 6.951 -13.556 -21.930 1.00 98.75 616 ASN A CA 1
ATOM 4706 C C . ASN A 1 616 ? 6.882 -14.211 -23.331 1.00 98.75 616 ASN A C 1
ATOM 4708 O O . ASN A 1 616 ? 7.861 -14.772 -23.822 1.00 98.75 616 ASN A O 1
ATOM 4712 N N . SER A 1 617 ? 5.715 -14.210 -23.977 1.00 98.44 617 SER A N 1
ATOM 4713 C CA . SER A 1 617 ? 5.505 -14.682 -25.356 1.00 98.44 617 SER A CA 1
ATOM 4714 C C . SER A 1 617 ? 4.900 -13.583 -26.244 1.00 98.44 617 SER A C 1
ATOM 4716 O O . SER A 1 617 ? 4.071 -13.859 -27.115 1.00 98.44 617 SER A O 1
ATOM 4718 N N . LEU A 1 618 ? 5.305 -12.330 -26.006 1.00 98.69 618 LEU A N 1
ATOM 4719 C CA . LEU A 1 618 ? 4.902 -11.169 -26.803 1.00 98.69 618 LEU A CA 1
ATOM 4720 C C . LEU A 1 618 ? 5.568 -11.226 -28.183 1.00 98.69 618 LEU A C 1
ATOM 4722 O O . LEU A 1 618 ? 6.735 -11.603 -28.280 1.00 98.69 618 LEU A O 1
ATOM 4726 N N . TYR A 1 619 ? 4.843 -10.854 -29.234 1.00 98.31 619 TYR A N 1
ATOM 4727 C CA . TYR A 1 619 ? 5.308 -10.891 -30.624 1.00 98.31 619 TYR A CA 1
ATOM 4728 C C . TYR A 1 619 ? 5.017 -9.571 -31.349 1.00 98.31 619 TYR A C 1
ATOM 4730 O O . TYR A 1 619 ? 4.379 -8.683 -30.793 1.00 98.31 619 TYR A O 1
ATOM 4738 N N . GLY A 1 620 ? 5.464 -9.449 -32.601 1.00 98.19 620 GLY A N 1
ATOM 4739 C CA . GLY A 1 620 ? 5.280 -8.233 -33.395 1.00 98.19 620 GLY A CA 1
ATOM 4740 C C . GLY A 1 620 ? 6.358 -7.191 -33.110 1.00 98.19 620 GLY A C 1
ATOM 4741 O O . GLY A 1 620 ? 7.389 -7.503 -32.516 1.00 98.19 620 GLY A O 1
ATOM 4742 N N . GLU A 1 621 ? 6.155 -5.974 -33.599 1.00 98.44 621 GLU A N 1
ATOM 4743 C CA . GLU A 1 621 ? 7.167 -4.914 -33.554 1.00 98.44 621 GLU A CA 1
ATOM 4744 C C . GLU A 1 621 ? 7.168 -4.168 -32.211 1.00 98.44 621 GLU A C 1
ATOM 4746 O O . GLU A 1 621 ? 6.210 -4.233 -31.438 1.00 98.44 621 GLU A O 1
ATOM 4751 N N . ILE A 1 622 ? 8.265 -3.469 -31.908 1.00 98.69 622 ILE A N 1
ATOM 4752 C CA . ILE A 1 622 ? 8.329 -2.547 -30.768 1.00 98.69 622 ILE A CA 1
ATOM 4753 C C . ILE A 1 622 ? 7.632 -1.244 -31.203 1.00 98.69 622 ILE A C 1
ATOM 4755 O O . ILE A 1 622 ? 8.122 -0.625 -32.144 1.00 98.69 622 ILE A O 1
ATOM 4759 N N . PRO A 1 623 ? 6.540 -0.788 -30.557 1.00 98.38 623 PRO A N 1
ATOM 4760 C CA . PRO A 1 623 ? 5.842 0.420 -30.997 1.00 98.38 623 PRO A CA 1
ATOM 4761 C C . PRO A 1 623 ? 6.694 1.684 -30.836 1.00 98.38 623 PRO A C 1
ATOM 4763 O O . PRO A 1 623 ? 7.272 1.921 -29.768 1.00 98.38 623 PRO A O 1
ATOM 4766 N N . ASN A 1 624 ? 6.719 2.537 -31.863 1.00 98.06 624 ASN A N 1
ATOM 4767 C CA . ASN A 1 624 ? 7.434 3.820 -31.848 1.00 98.06 624 ASN A CA 1
ATOM 4768 C C . ASN A 1 624 ? 6.899 4.743 -30.735 1.00 98.06 624 ASN A C 1
ATOM 4770 O O . ASN A 1 624 ? 7.653 5.514 -30.138 1.00 98.06 624 ASN A O 1
ATOM 4774 N N . GLU A 1 625 ? 5.613 4.616 -30.390 1.00 98.19 625 GLU A N 1
ATOM 4775 C CA . GLU A 1 625 ? 4.946 5.341 -29.307 1.00 98.19 625 GLU A CA 1
ATOM 4776 C C . GLU A 1 625 ? 5.601 5.115 -27.940 1.00 98.19 625 GLU A C 1
ATOM 4778 O O . GLU A 1 625 ? 5.505 5.993 -27.080 1.00 98.19 625 GLU A O 1
ATOM 4783 N N . LEU A 1 626 ? 6.324 4.006 -27.726 1.00 98.06 626 LEU A N 1
ATOM 4784 C CA . LEU A 1 626 ? 7.069 3.801 -26.480 1.00 98.06 626 LEU A CA 1
ATOM 4785 C C . LEU A 1 626 ? 8.137 4.886 -26.256 1.00 98.06 626 LEU A C 1
ATOM 4787 O O . LEU A 1 626 ? 8.477 5.163 -25.106 1.00 98.06 626 LEU A O 1
ATOM 4791 N N . GLY A 1 627 ? 8.610 5.549 -27.319 1.00 97.12 627 GLY A N 1
ATOM 4792 C CA . GLY A 1 627 ? 9.493 6.718 -27.253 1.00 97.12 627 GLY A CA 1
ATOM 4793 C C . GLY A 1 627 ? 8.874 7.957 -26.586 1.00 97.12 627 GLY A C 1
ATOM 4794 O O . GLY A 1 627 ? 9.603 8.855 -26.168 1.00 97.12 627 GLY A O 1
ATOM 4795 N N . ASN A 1 628 ? 7.547 8.011 -26.417 1.00 96.94 628 ASN A N 1
ATOM 4796 C CA . ASN A 1 628 ? 6.852 9.143 -25.788 1.00 96.94 628 ASN A CA 1
ATOM 4797 C C . ASN A 1 628 ? 6.957 9.155 -24.247 1.00 96.94 628 ASN A C 1
ATOM 4799 O O . ASN A 1 628 ? 6.692 10.184 -23.617 1.00 96.94 628 ASN A O 1
ATOM 4803 N N . MET A 1 629 ? 7.367 8.046 -23.617 1.00 96.75 629 MET A N 1
ATOM 4804 C CA . MET A 1 629 ? 7.458 7.905 -22.156 1.00 96.75 629 MET A CA 1
ATOM 4805 C C . MET A 1 629 ? 8.671 8.648 -21.562 1.00 96.75 629 MET A C 1
ATOM 4807 O O . MET A 1 629 ? 9.596 8.043 -21.029 1.00 96.75 629 MET A O 1
ATOM 4811 N N . SER A 1 630 ? 8.682 9.981 -21.620 1.00 92.94 630 SER A N 1
ATOM 4812 C CA . SER A 1 630 ? 9.848 10.828 -21.283 1.00 92.94 630 SER A CA 1
ATOM 4813 C C . SER A 1 630 ? 10.503 10.614 -19.900 1.00 92.94 630 SER A C 1
ATOM 4815 O O . SER A 1 630 ? 11.645 11.029 -19.705 1.00 92.94 630 SER A O 1
ATOM 4817 N N . GLN A 1 631 ? 9.813 9.987 -18.938 1.00 97.25 631 GLN A N 1
ATOM 4818 C CA . GLN A 1 631 ? 10.350 9.656 -17.608 1.00 97.25 631 GLN A CA 1
ATOM 4819 C C . GLN A 1 631 ? 11.006 8.265 -17.519 1.00 97.25 631 GLN A C 1
ATOM 4821 O O . GLN A 1 631 ? 11.546 7.919 -16.461 1.00 97.25 631 GLN A O 1
ATOM 4826 N N . LEU A 1 632 ? 10.988 7.469 -18.596 1.00 98.44 632 LEU A N 1
ATOM 4827 C CA . LEU A 1 632 ? 11.425 6.076 -18.573 1.00 98.44 632 LEU A CA 1
ATOM 4828 C C . LEU A 1 632 ? 12.930 5.959 -18.315 1.00 98.44 632 LEU A C 1
ATOM 4830 O O . LEU A 1 632 ? 13.764 6.523 -19.017 1.00 98.44 632 LEU A O 1
ATOM 4834 N N . GLN A 1 633 ? 13.276 5.187 -17.290 1.00 98.50 633 GLN A N 1
ATOM 4835 C CA . GLN A 1 633 ? 14.645 4.920 -16.848 1.00 98.50 633 GLN A CA 1
ATOM 4836 C C . GLN A 1 633 ? 15.065 3.471 -17.106 1.00 98.50 633 GLN A C 1
ATOM 4838 O O . GLN A 1 633 ? 16.264 3.190 -17.181 1.00 98.50 633 GLN A O 1
ATOM 4843 N N . ASN A 1 634 ? 14.113 2.545 -17.225 1.00 98.69 634 ASN A N 1
ATOM 4844 C CA . ASN A 1 634 ? 14.380 1.139 -17.498 1.00 98.69 634 ASN A CA 1
ATOM 4845 C C . ASN A 1 634 ? 13.314 0.558 -18.433 1.00 98.69 634 ASN A C 1
ATOM 4847 O O . ASN A 1 634 ? 12.130 0.572 -18.089 1.00 98.69 634 ASN A O 1
ATOM 4851 N N . LEU A 1 635 ? 13.754 0.043 -19.582 1.00 98.75 635 LEU A N 1
ATOM 4852 C CA . LEU A 1 635 ? 12.926 -0.674 -20.547 1.00 98.75 635 LEU A CA 1
ATOM 4853 C C . LEU A 1 635 ? 13.452 -2.102 -20.699 1.00 98.75 635 LEU A C 1
ATOM 4855 O O . LEU A 1 635 ? 14.587 -2.314 -21.140 1.00 98.75 635 LEU A O 1
ATOM 4859 N N . ARG A 1 636 ? 12.623 -3.087 -20.347 1.00 98.81 636 ARG A N 1
ATOM 4860 C CA . ARG A 1 636 ? 12.933 -4.513 -20.483 1.00 98.81 636 ARG A CA 1
ATOM 4861 C C . ARG A 1 636 ? 11.888 -5.223 -21.322 1.00 98.81 636 ARG A C 1
ATOM 4863 O O . ARG A 1 636 ? 10.762 -5.422 -20.882 1.00 98.81 636 ARG A O 1
ATOM 4870 N N . LEU A 1 637 ? 12.314 -5.646 -22.506 1.00 98.75 637 LEU A N 1
ATOM 4871 C CA . LEU A 1 637 ? 11.549 -6.444 -23.464 1.00 98.75 637 LEU A CA 1
ATOM 4872 C C . LEU A 1 637 ? 12.248 -7.785 -23.778 1.00 98.75 637 LEU A C 1
ATOM 4874 O O . LEU A 1 637 ? 11.783 -8.559 -24.610 1.00 98.75 637 LEU A O 1
ATOM 4878 N N . SER A 1 638 ? 13.379 -8.066 -23.123 1.00 98.44 638 SER A N 1
ATOM 4879 C CA . SER A 1 638 ? 14.236 -9.231 -23.362 1.00 98.44 638 SER A CA 1
ATOM 4880 C C . SER A 1 638 ? 13.553 -10.571 -23.077 1.00 98.44 638 SER A C 1
ATOM 4882 O O . SER A 1 638 ? 12.903 -10.704 -22.041 1.00 98.44 638 SER A O 1
ATOM 4884 N N . GLY A 1 639 ? 13.773 -11.585 -23.915 1.00 98.25 639 GLY A N 1
ATOM 4885 C CA . GLY A 1 639 ? 13.158 -12.908 -23.769 1.00 98.25 639 GLY A CA 1
ATOM 4886 C C . GLY A 1 639 ? 11.698 -12.918 -24.220 1.00 98.25 639 GLY A C 1
ATOM 4887 O O . GLY A 1 639 ? 10.820 -13.275 -23.441 1.00 98.25 639 GLY A O 1
ATOM 4888 N N . ASN A 1 640 ? 11.447 -12.480 -25.451 1.00 98.75 640 ASN A N 1
ATOM 4889 C CA . ASN A 1 640 ? 10.139 -12.481 -26.106 1.00 98.75 640 ASN A CA 1
ATOM 4890 C C . ASN A 1 640 ? 10.301 -12.957 -27.569 1.00 98.75 640 ASN A C 1
ATOM 4892 O O . ASN A 1 640 ? 11.344 -13.488 -27.957 1.00 98.75 640 ASN A O 1
ATOM 4896 N N . LEU A 1 641 ? 9.257 -12.807 -28.383 1.00 98.50 641 LEU A N 1
ATOM 4897 C CA . LEU A 1 641 ? 9.211 -13.154 -29.806 1.00 98.50 641 LEU A CA 1
ATOM 4898 C C . LEU A 1 641 ? 9.096 -11.894 -30.688 1.00 98.50 641 LEU A C 1
ATOM 4900 O O . LEU A 1 641 ? 8.480 -11.940 -31.753 1.00 98.50 641 LEU A O 1
ATOM 4904 N N . LEU A 1 642 ? 9.641 -10.759 -30.233 1.00 98.75 642 LEU A N 1
ATOM 4905 C CA . LEU A 1 642 ? 9.522 -9.472 -30.927 1.00 98.75 642 LEU A CA 1
ATOM 4906 C C . LEU A 1 642 ? 10.326 -9.465 -32.234 1.00 98.75 642 LEU A C 1
ATOM 4908 O O . LEU A 1 642 ? 11.416 -10.032 -32.305 1.00 98.75 642 LEU A O 1
ATOM 4912 N N . THR A 1 643 ? 9.783 -8.807 -33.252 1.00 98.25 643 THR A N 1
ATOM 4913 C CA . THR A 1 643 ? 10.295 -8.716 -34.629 1.00 98.25 643 THR A CA 1
ATOM 4914 C C . THR A 1 643 ? 10.424 -7.251 -35.063 1.00 98.25 643 THR A C 1
ATOM 4916 O O . THR A 1 643 ? 10.176 -6.349 -34.270 1.00 98.25 643 THR A O 1
ATOM 4919 N N . GLY A 1 644 ? 10.784 -6.998 -36.324 1.00 97.88 644 GLY A N 1
ATOM 4920 C CA . GLY A 1 644 ? 10.923 -5.636 -36.852 1.00 97.88 644 GLY A CA 1
ATOM 4921 C C . GLY A 1 644 ? 12.253 -4.993 -36.465 1.00 97.88 644 GLY A C 1
ATOM 4922 O O . GLY A 1 644 ? 13.178 -5.683 -36.033 1.00 97.88 644 GLY A O 1
ATOM 4923 N N . GLU A 1 645 ? 12.377 -3.689 -36.680 1.00 98.12 645 GLU A N 1
ATOM 4924 C CA . GLU A 1 645 ? 13.588 -2.922 -36.360 1.00 98.12 645 GLU A CA 1
ATOM 4925 C C . GLU A 1 645 ? 13.510 -2.312 -34.949 1.00 98.12 645 GLU A C 1
ATOM 4927 O O . GLU A 1 645 ? 12.455 -2.311 -34.314 1.00 98.12 645 GLU A O 1
ATOM 4932 N N . ILE A 1 646 ? 14.632 -1.812 -34.423 1.00 98.56 646 ILE A N 1
ATOM 4933 C CA . ILE A 1 646 ? 14.629 -1.034 -33.175 1.00 98.56 646 ILE A CA 1
ATOM 4934 C C . ILE A 1 646 ? 14.172 0.396 -33.522 1.00 98.56 646 ILE A C 1
ATOM 4936 O O . ILE A 1 646 ? 14.861 1.039 -34.311 1.00 98.56 646 ILE A O 1
ATOM 4940 N N . PRO A 1 647 ? 13.077 0.935 -32.947 1.00 97.94 647 PRO A N 1
ATOM 4941 C CA . PRO A 1 647 ? 12.626 2.287 -33.275 1.00 97.94 647 PRO A CA 1
ATOM 4942 C C . PRO A 1 647 ? 13.638 3.351 -32.841 1.00 97.94 647 PRO A C 1
ATOM 4944 O O . PRO A 1 647 ? 14.068 3.374 -31.681 1.00 97.94 647 PRO A O 1
ATOM 4947 N N . GLY A 1 648 ? 13.976 4.272 -33.749 1.00 96.50 648 GLY A N 1
ATOM 4948 C CA . GLY A 1 648 ? 14.831 5.426 -33.446 1.00 96.50 648 GLY A CA 1
ATOM 4949 C C . GLY A 1 648 ? 14.208 6.347 -32.391 1.00 96.50 648 GLY A C 1
ATOM 4950 O O . GLY A 1 648 ? 14.913 6.944 -31.582 1.00 96.50 648 GLY A O 1
ATOM 4951 N N . GLU A 1 649 ? 12.877 6.377 -32.298 1.00 97.81 649 GLU A N 1
ATOM 4952 C CA . GLU A 1 649 ? 12.110 7.134 -31.306 1.00 97.81 649 GLU A CA 1
ATOM 4953 C C . GLU A 1 649 ? 12.416 6.736 -29.855 1.00 97.81 649 GLU A C 1
ATOM 4955 O O . GLU A 1 649 ? 12.180 7.540 -28.951 1.00 97.81 649 GLU A O 1
ATOM 4960 N N . LEU A 1 650 ? 13.007 5.560 -29.599 1.00 97.94 650 LEU A N 1
ATOM 4961 C CA . LEU A 1 650 ? 13.513 5.205 -28.267 1.00 97.94 650 LEU A CA 1
ATOM 4962 C C . LEU A 1 650 ? 14.635 6.150 -27.786 1.00 97.94 650 LEU A C 1
ATOM 4964 O O . LEU A 1 650 ? 14.858 6.258 -26.580 1.00 97.94 650 LEU A O 1
ATOM 4968 N N . ALA A 1 651 ? 15.293 6.891 -28.685 1.00 96.31 651 ALA A N 1
ATOM 4969 C CA . ALA A 1 651 ? 16.240 7.954 -28.341 1.00 96.31 651 ALA A CA 1
ATOM 4970 C C . ALA A 1 651 ? 15.587 9.159 -27.631 1.00 96.31 651 ALA A C 1
ATOM 4972 O O . ALA A 1 651 ? 16.252 9.862 -26.868 1.00 96.31 651 ALA A O 1
ATOM 4973 N N . ASN A 1 652 ? 14.272 9.369 -27.788 1.00 96.62 652 ASN A N 1
ATOM 4974 C CA . ASN A 1 652 ? 13.538 10.422 -27.070 1.00 96.62 652 ASN A CA 1
ATOM 4975 C C . ASN A 1 652 ? 13.489 10.178 -25.547 1.00 96.62 652 ASN A C 1
ATOM 4977 O O . ASN A 1 652 ? 13.230 11.099 -24.765 1.00 96.62 652 ASN A O 1
ATOM 4981 N N . LEU A 1 653 ? 13.782 8.951 -25.100 1.00 97.62 653 LEU A N 1
ATOM 4982 C CA . LEU A 1 653 ? 13.791 8.529 -23.700 1.00 97.62 653 LEU A CA 1
ATOM 4983 C C . LEU A 1 653 ? 15.057 9.007 -22.970 1.00 97.62 653 LEU A C 1
ATOM 4985 O O . LEU A 1 653 ? 15.811 8.220 -22.412 1.00 97.62 653 LEU A O 1
ATOM 4989 N N . THR A 1 654 ? 15.303 10.317 -22.935 1.00 95.12 654 THR A N 1
ATOM 4990 C CA . THR A 1 654 ? 16.554 10.922 -22.418 1.00 95.12 654 THR A CA 1
ATOM 4991 C C . THR A 1 654 ? 16.920 10.574 -20.961 1.00 95.12 654 THR A C 1
ATOM 4993 O O . THR A 1 654 ? 18.059 10.797 -20.545 1.00 95.12 654 THR A O 1
ATOM 4996 N N . GLN A 1 655 ? 15.990 10.016 -20.175 1.00 97.19 655 GLN A N 1
ATOM 4997 C CA . GLN A 1 655 ? 16.222 9.516 -18.810 1.00 97.19 655 GLN A CA 1
ATOM 4998 C C . GLN A 1 655 ? 16.644 8.033 -18.742 1.00 97.19 655 GLN A C 1
ATOM 5000 O O . GLN A 1 655 ? 16.946 7.536 -17.648 1.00 97.19 655 GLN A O 1
ATOM 5005 N N . LEU A 1 656 ? 16.681 7.327 -19.878 1.00 98.38 656 LEU A N 1
ATOM 5006 C CA . LEU A 1 656 ? 16.888 5.884 -19.956 1.00 98.38 656 LEU A CA 1
ATOM 5007 C C . LEU A 1 656 ? 18.291 5.499 -19.474 1.00 98.38 656 LEU A C 1
ATOM 5009 O O . LEU A 1 656 ? 19.310 6.002 -19.941 1.00 98.38 656 LEU A O 1
ATOM 5013 N N . LYS A 1 657 ? 18.336 4.575 -18.510 1.00 98.44 657 LYS A N 1
ATOM 5014 C CA . LYS A 1 657 ? 19.562 4.037 -17.898 1.00 98.44 657 LYS A CA 1
ATOM 5015 C C . LYS A 1 657 ? 19.825 2.604 -18.343 1.00 98.44 657 LYS A C 1
ATOM 5017 O O . LYS A 1 657 ? 20.981 2.192 -18.378 1.00 98.44 657 LYS A O 1
ATOM 5022 N N . TRP A 1 658 ? 18.783 1.859 -18.693 1.00 98.69 658 TRP A N 1
ATOM 5023 C CA . TRP A 1 658 ? 18.882 0.456 -19.077 1.00 98.69 658 TRP A CA 1
ATOM 5024 C C . TRP A 1 658 ? 17.900 0.140 -20.202 1.00 98.69 658 TRP A C 1
ATOM 5026 O O . TRP A 1 658 ? 16.702 0.392 -20.062 1.00 98.69 658 TRP A O 1
ATOM 5036 N N . LEU A 1 659 ? 18.418 -0.435 -21.288 1.00 98.62 659 LEU A N 1
ATOM 5037 C CA . LEU A 1 659 ? 17.639 -0.929 -22.419 1.00 98.62 659 LEU A CA 1
ATOM 5038 C C . LEU A 1 659 ? 17.975 -2.408 -22.641 1.00 98.62 659 LEU A C 1
ATOM 5040 O O . LEU A 1 659 ? 19.102 -2.749 -23.013 1.00 98.62 659 LEU A O 1
ATOM 5044 N N . HIS A 1 660 ? 17.006 -3.285 -22.377 1.00 98.69 660 HIS A N 1
ATOM 5045 C CA . HIS A 1 660 ? 17.152 -4.733 -22.508 1.00 98.69 660 HIS A CA 1
ATOM 5046 C C . HIS A 1 660 ? 16.216 -5.283 -23.590 1.00 98.69 660 HIS A C 1
ATOM 5048 O O . HIS A 1 660 ? 15.024 -5.461 -23.342 1.00 98.69 660 HIS A O 1
ATOM 5054 N N . LEU A 1 661 ? 16.772 -5.603 -24.760 1.00 98.62 661 LEU A N 1
ATOM 5055 C CA . LEU A 1 661 ? 16.076 -6.226 -25.894 1.00 98.62 661 LEU A CA 1
ATOM 5056 C C . LEU A 1 661 ? 16.599 -7.644 -26.216 1.00 98.62 661 LEU A C 1
ATOM 5058 O O . LEU A 1 661 ? 16.107 -8.282 -27.145 1.00 98.62 661 LEU A O 1
ATOM 5062 N N . SER A 1 662 ? 17.584 -8.150 -25.461 1.00 98.56 662 SER A N 1
ATOM 5063 C CA . SER A 1 662 ? 18.219 -9.455 -25.697 1.00 98.56 662 SER A CA 1
ATOM 5064 C C . SER A 1 662 ? 17.238 -10.630 -25.793 1.00 98.56 662 SER A C 1
ATOM 5066 O O . SER A 1 662 ? 16.291 -10.695 -25.013 1.00 98.56 662 SER A O 1
ATOM 5068 N N . GLY A 1 663 ? 17.500 -11.608 -26.660 1.00 98.19 663 GLY A N 1
ATOM 5069 C CA . GLY A 1 663 ? 16.657 -12.802 -26.791 1.00 98.19 663 GLY A CA 1
ATOM 5070 C C . GLY A 1 663 ? 15.300 -12.475 -27.408 1.00 98.19 663 GLY A C 1
ATOM 5071 O O . GLY A 1 663 ? 14.270 -12.641 -26.757 1.00 98.19 663 GLY A O 1
ATOM 5072 N N . ASN A 1 664 ? 15.328 -11.961 -28.635 1.00 98.75 664 ASN A N 1
ATOM 5073 C CA . ASN A 1 664 ? 14.170 -11.656 -29.477 1.00 98.75 664 ASN A CA 1
ATOM 5074 C C . ASN A 1 664 ? 14.511 -12.021 -30.942 1.00 98.75 664 ASN A C 1
ATOM 5076 O O . ASN A 1 664 ? 15.507 -12.689 -31.214 1.00 98.75 664 ASN A O 1
ATOM 5080 N N . SER A 1 665 ? 13.673 -11.629 -31.901 1.00 98.31 665 SER A N 1
ATOM 5081 C CA . SER A 1 665 ? 13.893 -11.796 -33.347 1.00 98.31 665 SER A CA 1
ATOM 5082 C C . SER A 1 665 ? 14.002 -10.444 -34.072 1.00 98.31 665 SER A C 1
ATOM 5084 O O . SER A 1 665 ? 13.553 -10.315 -35.211 1.00 98.31 665 SER A O 1
ATOM 5086 N N . LEU A 1 666 ? 14.584 -9.433 -33.414 1.00 98.56 666 LEU A N 1
ATOM 5087 C CA . LEU A 1 666 ? 14.741 -8.081 -33.963 1.00 98.56 666 LEU A CA 1
ATOM 5088 C C . LEU A 1 666 ? 15.759 -8.057 -35.111 1.00 98.56 666 LEU A C 1
ATOM 5090 O O . LEU A 1 666 ? 16.786 -8.732 -35.052 1.00 98.56 666 LEU A O 1
ATOM 5094 N N . THR A 1 667 ? 15.472 -7.250 -36.125 1.00 97.31 667 THR A N 1
ATOM 5095 C CA . THR A 1 667 ? 16.204 -7.081 -37.393 1.00 97.31 667 THR A CA 1
ATOM 5096 C C . THR A 1 667 ? 16.592 -5.607 -37.613 1.00 97.31 667 THR A C 1
ATOM 5098 O O . THR A 1 667 ? 16.453 -4.796 -36.703 1.00 97.31 667 THR A O 1
ATOM 5101 N N . GLY A 1 668 ? 17.090 -5.243 -38.800 1.00 96.81 668 GLY A N 1
ATOM 5102 C CA . GLY A 1 668 ? 17.503 -3.867 -39.111 1.00 96.81 668 GLY A CA 1
ATOM 5103 C C . GLY A 1 668 ? 18.903 -3.531 -38.594 1.00 96.81 668 GLY A C 1
ATOM 5104 O O . GLY A 1 668 ? 19.693 -4.437 -38.313 1.00 96.81 668 GLY A O 1
ATOM 5105 N N . GLU A 1 669 ? 19.228 -2.243 -38.499 1.00 96.88 669 GLU A N 1
ATOM 5106 C CA . GLU A 1 669 ? 20.472 -1.740 -37.890 1.00 96.88 669 GLU A CA 1
ATOM 5107 C C . GLU A 1 669 ? 20.202 -1.188 -36.471 1.00 96.88 669 GLU A C 1
ATOM 5109 O O . GLU A 1 669 ? 19.055 -1.120 -36.029 1.00 96.88 669 GLU A O 1
ATOM 5114 N N . ILE A 1 670 ? 21.245 -0.820 -35.716 1.00 97.88 670 ILE A N 1
ATOM 5115 C CA . ILE A 1 670 ? 21.062 -0.044 -34.473 1.00 97.88 670 ILE A CA 1
ATOM 5116 C C . ILE A 1 670 ? 20.901 1.429 -34.878 1.00 97.88 670 ILE A C 1
ATOM 5118 O O . ILE A 1 670 ? 21.817 1.926 -35.529 1.00 97.88 670 ILE A O 1
ATOM 5122 N N . PRO A 1 671 ? 19.826 2.139 -34.481 1.00 97.69 671 PRO A N 1
ATOM 5123 C CA . PRO A 1 671 ? 19.661 3.554 -34.810 1.00 97.69 671 PRO A CA 1
ATOM 5124 C C . PRO A 1 671 ? 20.782 4.424 -34.227 1.00 97.69 671 PRO A C 1
ATOM 5126 O O . PRO A 1 671 ? 21.136 4.281 -33.048 1.00 97.69 671 PRO A O 1
ATOM 5129 N N . ASP A 1 672 ? 21.311 5.341 -35.038 1.00 95.75 672 ASP A N 1
ATOM 5130 C CA . ASP A 1 672 ? 22.380 6.272 -34.656 1.00 95.75 672 ASP A CA 1
ATOM 5131 C C . ASP A 1 672 ? 21.933 7.177 -33.488 1.00 95.75 672 ASP A C 1
ATOM 5133 O O . ASP A 1 672 ? 22.713 7.474 -32.577 1.00 95.75 672 ASP A O 1
ATOM 5137 N N . GLU A 1 673 ? 20.645 7.536 -33.452 1.00 96.81 673 GLU A N 1
ATOM 5138 C CA . GLU A 1 673 ? 20.010 8.387 -32.439 1.00 96.81 673 GLU A CA 1
ATOM 5139 C C . GLU A 1 673 ? 20.133 7.817 -31.017 1.00 96.81 673 GLU A C 1
ATOM 5141 O O . GLU A 1 673 ? 20.149 8.569 -30.041 1.00 96.81 673 GLU A O 1
ATOM 5146 N N . LEU A 1 674 ? 20.297 6.496 -30.851 1.00 97.06 674 LEU A N 1
ATOM 5147 C CA . LEU A 1 674 ? 20.518 5.900 -29.527 1.00 97.06 674 LEU A CA 1
ATOM 5148 C C . LEU A 1 674 ? 21.820 6.379 -28.861 1.00 97.06 674 LEU A C 1
ATOM 5150 O O . LEU A 1 674 ? 21.970 6.216 -27.648 1.00 97.06 674 LEU A O 1
ATOM 5154 N N . GLY A 1 675 ? 22.741 6.996 -29.612 1.00 95.00 675 GLY A N 1
ATOM 5155 C CA . GLY A 1 675 ? 23.915 7.688 -29.077 1.00 95.00 675 GLY A CA 1
ATOM 5156 C C . GLY A 1 675 ? 23.606 8.943 -28.249 1.00 95.00 675 GLY A C 1
ATOM 5157 O O . GLY A 1 675 ? 24.429 9.329 -27.416 1.00 95.00 675 GLY A O 1
ATOM 5158 N N . ASP A 1 676 ? 22.420 9.544 -28.397 1.00 94.19 676 ASP A N 1
ATOM 5159 C CA . ASP A 1 676 ? 22.013 10.753 -27.659 1.00 94.19 676 ASP A CA 1
ATOM 5160 C C . ASP A 1 676 ? 21.576 10.465 -26.208 1.00 94.19 676 ASP A C 1
ATOM 5162 O O . ASP A 1 676 ? 21.450 11.378 -25.381 1.00 94.19 676 ASP A O 1
ATOM 5166 N N . LEU A 1 677 ? 21.402 9.187 -25.848 1.00 96.75 677 LEU A N 1
ATOM 5167 C CA . LEU A 1 677 ? 20.961 8.722 -24.529 1.00 96.75 677 LEU A CA 1
ATOM 5168 C C . LEU A 1 677 ? 22.058 8.848 -23.450 1.00 96.75 677 LEU A C 1
ATOM 5170 O O . LEU A 1 677 ? 22.499 7.874 -22.845 1.00 96.75 677 LEU A O 1
ATOM 5174 N N . SER A 1 678 ? 22.488 10.073 -23.147 1.00 92.94 678 SER A N 1
ATOM 5175 C CA . SER A 1 678 ? 23.618 10.380 -22.248 1.00 92.94 678 SER A CA 1
ATOM 5176 C C . SER A 1 678 ? 23.564 9.767 -20.832 1.00 92.94 678 SER A C 1
ATOM 5178 O O . SER A 1 678 ? 24.600 9.675 -20.170 1.00 92.94 678 SER A O 1
ATOM 5180 N N . GLN A 1 679 ? 22.386 9.344 -20.351 1.00 96.38 679 GLN A N 1
ATOM 5181 C CA . GLN A 1 679 ? 22.191 8.686 -19.048 1.00 96.38 679 GLN A CA 1
ATOM 5182 C C . GLN A 1 679 ? 22.356 7.155 -19.078 1.00 96.38 679 GLN A C 1
ATOM 5184 O O . GLN A 1 679 ? 22.332 6.518 -18.016 1.00 96.38 679 GLN A O 1
ATOM 5189 N N . LEU A 1 680 ? 22.531 6.562 -20.262 1.00 97.94 680 LEU A N 1
ATOM 5190 C CA . LEU A 1 680 ? 22.469 5.121 -20.478 1.00 97.94 680 LEU A CA 1
ATOM 5191 C C . LEU A 1 680 ? 23.673 4.392 -19.865 1.00 97.94 680 LEU A C 1
ATOM 5193 O O . LEU A 1 680 ? 24.831 4.746 -20.081 1.00 97.94 680 LEU A O 1
ATOM 5197 N N . LYS A 1 681 ? 23.386 3.348 -19.083 1.00 98.12 681 LYS A N 1
ATOM 5198 C CA . LYS A 1 681 ? 24.357 2.549 -18.317 1.00 98.12 681 LYS A CA 1
ATOM 5199 C C . LYS A 1 681 ? 24.510 1.129 -18.839 1.00 98.12 681 LYS A C 1
ATOM 5201 O O . LYS A 1 681 ? 25.572 0.537 -18.627 1.00 98.12 681 LYS A O 1
ATOM 5206 N N . GLY A 1 682 ? 23.509 0.593 -19.533 1.00 98.19 682 GLY A N 1
ATOM 5207 C CA . GLY A 1 682 ? 23.609 -0.708 -20.182 1.00 98.19 682 GLY A CA 1
ATOM 5208 C C . GLY A 1 682 ? 22.718 -0.854 -21.408 1.00 98.19 682 GLY A C 1
ATOM 5209 O O . GLY A 1 682 ? 21.538 -0.502 -21.371 1.00 98.19 682 GLY A O 1
ATOM 5210 N N . LEU A 1 683 ? 23.316 -1.415 -22.456 1.00 98.19 683 LEU A N 1
ATOM 5211 C CA . LEU A 1 683 ? 22.692 -1.812 -23.714 1.00 98.19 683 LEU A CA 1
ATOM 5212 C C . LEU A 1 683 ? 22.788 -3.334 -23.852 1.00 98.19 683 LEU A C 1
ATOM 5214 O O . LEU A 1 683 ? 23.896 -3.884 -23.880 1.00 98.19 683 LEU A O 1
ATOM 5218 N N . TYR A 1 684 ? 21.642 -4.009 -23.945 1.00 98.62 684 TYR A N 1
ATOM 5219 C CA . TYR A 1 684 ? 21.573 -5.462 -24.100 1.00 98.62 684 TYR A CA 1
ATOM 5220 C C . TYR A 1 684 ? 20.753 -5.835 -25.333 1.00 98.62 684 TYR A C 1
ATOM 5222 O O . TYR A 1 684 ? 19.524 -5.852 -25.281 1.00 98.62 684 TYR A O 1
ATOM 5230 N N . PHE A 1 685 ? 21.451 -6.122 -26.432 1.00 98.38 685 PHE A N 1
ATOM 5231 C CA . PHE A 1 685 ? 20.890 -6.468 -27.743 1.00 98.38 685 PHE A CA 1
ATOM 5232 C C . PHE A 1 685 ? 21.266 -7.886 -28.196 1.00 98.38 685 PHE A C 1
ATOM 5234 O O . PHE A 1 685 ? 21.065 -8.244 -29.353 1.00 98.38 685 PHE A O 1
ATOM 5241 N N . SER A 1 686 ? 21.850 -8.697 -27.311 1.00 97.94 686 SER A N 1
ATOM 5242 C CA . SER A 1 686 ? 22.333 -10.030 -27.675 1.00 97.94 686 SER A CA 1
ATOM 5243 C C . SER A 1 686 ? 21.224 -10.970 -28.138 1.00 97.94 686 SER A C 1
ATOM 5245 O O . SER A 1 686 ? 20.063 -10.767 -27.795 1.00 97.94 686 SER A O 1
ATOM 5247 N N . ASP A 1 687 ? 21.580 -12.031 -28.857 1.00 98.12 687 ASP A N 1
ATOM 5248 C CA . ASP A 1 687 ? 20.646 -13.110 -29.199 1.00 98.12 687 ASP A CA 1
ATOM 5249 C C . ASP A 1 687 ? 19.436 -12.564 -29.993 1.00 98.12 687 ASP A C 1
ATOM 5251 O O . ASP A 1 687 ? 18.285 -12.650 -29.564 1.00 98.12 687 ASP A O 1
ATOM 5255 N N . ASN A 1 688 ? 19.741 -11.914 -31.121 1.00 98.62 688 ASN A N 1
ATOM 5256 C CA . ASN A 1 688 ? 18.808 -11.275 -32.057 1.00 98.62 688 ASN A CA 1
ATOM 5257 C C . ASN A 1 688 ? 19.306 -11.459 -33.513 1.00 98.62 688 ASN A C 1
ATOM 5259 O O . ASN A 1 688 ? 20.276 -12.176 -33.772 1.00 98.62 688 ASN A O 1
ATOM 5263 N N . LEU A 1 689 ? 18.637 -10.833 -34.486 1.00 97.88 689 LEU A N 1
ATOM 5264 C CA . LEU A 1 689 ? 18.962 -10.878 -35.918 1.00 97.88 689 LEU A CA 1
ATOM 5265 C C . LEU A 1 689 ? 19.425 -9.505 -36.455 1.00 97.88 689 LEU A C 1
ATOM 5267 O O . LEU A 1 689 ? 19.275 -9.230 -37.645 1.00 97.88 689 LEU A O 1
ATOM 5271 N N . LEU A 1 690 ? 19.976 -8.642 -35.593 1.00 97.94 690 LEU A N 1
ATOM 5272 C CA . LEU A 1 690 ? 20.393 -7.283 -35.957 1.00 97.94 690 LEU A CA 1
ATOM 5273 C C . LEU A 1 690 ? 21.587 -7.310 -36.920 1.00 97.94 690 LEU A C 1
ATOM 5275 O O . LEU A 1 690 ? 22.462 -8.173 -36.827 1.00 97.94 690 LEU A O 1
ATOM 5279 N N . THR A 1 691 ? 21.621 -6.346 -37.832 1.00 94.88 691 THR A N 1
ATOM 5280 C CA . THR A 1 691 ? 22.556 -6.225 -38.960 1.00 94.88 691 THR A CA 1
ATOM 5281 C C . THR A 1 691 ? 23.181 -4.824 -39.013 1.00 94.88 691 THR A C 1
ATOM 5283 O O . THR A 1 691 ? 23.103 -4.069 -38.047 1.00 94.88 691 THR A O 1
ATOM 5286 N N . GLY A 1 692 ? 23.855 -4.474 -40.111 1.00 92.75 692 GLY A N 1
ATOM 5287 C CA . GLY A 1 692 ? 24.480 -3.159 -40.266 1.00 92.75 692 GLY A CA 1
ATOM 5288 C C . GLY A 1 692 ? 25.833 -3.033 -39.581 1.00 92.75 692 GLY A C 1
ATOM 5289 O O . GLY A 1 692 ? 26.511 -4.034 -39.328 1.00 92.75 692 GLY A O 1
ATOM 5290 N N . LYS A 1 693 ? 26.265 -1.800 -39.318 1.00 92.88 693 LYS A N 1
ATOM 5291 C CA . LYS A 1 693 ? 27.465 -1.498 -38.517 1.00 92.88 693 LYS A CA 1
ATOM 5292 C C . LYS A 1 693 ? 27.056 -1.087 -37.102 1.00 92.88 693 LYS A C 1
ATOM 5294 O O . LYS A 1 693 ? 25.889 -0.853 -36.827 1.00 92.88 693 LYS A O 1
ATOM 5299 N N . ILE A 1 694 ? 28.030 -0.982 -36.199 1.00 96.31 694 ILE A N 1
ATOM 5300 C CA . ILE A 1 694 ? 27.812 -0.305 -34.916 1.00 96.31 694 ILE A CA 1
ATOM 5301 C C . ILE A 1 694 ? 27.968 1.210 -35.134 1.00 96.31 694 ILE A C 1
ATOM 5303 O O . ILE A 1 694 ? 29.039 1.599 -35.615 1.00 96.31 694 ILE A O 1
ATOM 5307 N N . PRO A 1 695 ? 26.967 2.043 -34.780 1.00 95.38 695 PRO A N 1
ATOM 5308 C CA . PRO A 1 695 ? 27.044 3.499 -34.907 1.00 95.38 695 PRO A CA 1
ATOM 5309 C C . PRO A 1 695 ? 28.239 4.098 -34.165 1.00 95.38 695 PRO A C 1
ATOM 5311 O O . PRO A 1 695 ? 28.613 3.640 -33.075 1.00 95.38 695 PRO A O 1
ATOM 5314 N N . SER A 1 696 ? 28.832 5.156 -34.721 1.00 92.69 696 SER A N 1
ATOM 5315 C CA . SER A 1 696 ? 29.875 5.927 -34.032 1.00 92.69 696 SER A CA 1
ATOM 5316 C C . SER A 1 696 ? 29.331 6.634 -32.789 1.00 92.69 696 SER A C 1
ATOM 5318 O O . SER A 1 696 ? 30.052 6.828 -31.808 1.00 92.69 696 SER A O 1
ATOM 5320 N N . GLU A 1 697 ? 28.049 6.953 -32.812 1.00 96.19 697 GLU A N 1
ATOM 5321 C CA . GLU A 1 697 ? 27.302 7.799 -31.894 1.00 96.19 697 GLU A CA 1
ATOM 5322 C C . GLU A 1 697 ? 27.153 7.110 -30.531 1.00 96.19 697 GLU A C 1
ATOM 5324 O O . GLU A 1 697 ? 27.181 7.776 -29.498 1.00 96.19 697 GLU A O 1
ATOM 5329 N N . LEU A 1 698 ? 27.178 5.768 -30.486 1.00 96.69 698 LEU A N 1
ATOM 5330 C CA . LEU A 1 698 ? 27.266 5.003 -29.234 1.00 96.69 698 LEU A CA 1
ATOM 5331 C C . LEU A 1 698 ? 28.530 5.324 -28.411 1.00 96.69 698 LEU A C 1
ATOM 5333 O O . LEU A 1 698 ? 28.568 5.034 -27.216 1.00 96.69 698 LEU A O 1
ATOM 5337 N N . GLY A 1 699 ? 29.561 5.932 -29.011 1.00 94.00 699 GLY A N 1
ATOM 5338 C CA . GLY A 1 699 ? 30.726 6.456 -28.291 1.00 94.00 699 GLY A CA 1
ATOM 5339 C C . GLY A 1 699 ? 30.409 7.636 -27.362 1.00 94.00 699 GLY A C 1
ATOM 5340 O O . GLY A 1 699 ? 31.112 7.827 -26.370 1.00 94.00 699 GLY A O 1
ATOM 5341 N N . ASN A 1 700 ? 29.323 8.375 -27.618 1.00 94.94 700 ASN A N 1
ATOM 5342 C CA . ASN A 1 700 ? 28.892 9.527 -26.815 1.00 94.94 700 ASN A CA 1
ATOM 5343 C C . ASN A 1 700 ? 28.309 9.120 -25.445 1.00 94.94 700 ASN A C 1
ATOM 5345 O O . ASN A 1 700 ? 28.178 9.955 -24.545 1.00 94.94 700 ASN A O 1
ATOM 5349 N N . LEU A 1 701 ? 27.988 7.833 -25.256 1.00 96.94 701 LEU A N 1
ATOM 5350 C CA . LEU A 1 701 ? 27.321 7.271 -24.077 1.00 96.94 701 LEU A CA 1
ATOM 5351 C C . LEU A 1 701 ? 28.252 7.178 -22.853 1.00 96.94 701 LEU A C 1
ATOM 5353 O O . LEU A 1 701 ? 28.514 6.106 -22.317 1.00 96.94 701 LEU A O 1
ATOM 5357 N N . SER A 1 702 ? 28.760 8.314 -22.371 1.00 93.44 702 SER A N 1
ATOM 5358 C CA . SER A 1 702 ? 29.799 8.404 -21.328 1.00 93.44 702 SER A CA 1
ATOM 5359 C C . SER A 1 702 ? 29.512 7.647 -20.016 1.00 93.44 702 SER A C 1
ATOM 5361 O O . SER A 1 702 ? 30.446 7.328 -19.274 1.00 93.44 702 SER A O 1
ATOM 5363 N N . GLN A 1 703 ? 28.243 7.345 -19.716 1.00 96.50 703 GLN A N 1
ATOM 5364 C CA . GLN A 1 703 ? 27.809 6.580 -18.539 1.00 96.50 703 GLN A CA 1
ATOM 5365 C C . GLN A 1 703 ? 27.736 5.058 -18.767 1.00 96.50 703 GLN A C 1
ATOM 5367 O O . GLN A 1 703 ? 27.473 4.321 -17.812 1.00 96.50 703 GLN A O 1
ATOM 5372 N N . LEU A 1 704 ? 27.986 4.568 -19.988 1.00 98.00 704 LEU A N 1
ATOM 5373 C CA . LEU A 1 704 ? 27.794 3.166 -20.354 1.00 98.00 704 LEU A CA 1
ATOM 5374 C C . LEU A 1 704 ? 28.789 2.253 -19.625 1.00 98.00 704 LEU A C 1
ATOM 5376 O O . LEU A 1 704 ? 30.006 2.441 -19.662 1.00 98.00 704 LEU A O 1
ATOM 5380 N N . THR A 1 705 ? 28.251 1.227 -18.968 1.00 97.75 705 THR A N 1
ATOM 5381 C CA . THR A 1 705 ? 29.001 0.236 -18.181 1.00 97.75 705 THR A CA 1
ATOM 5382 C C . THR A 1 705 ? 28.942 -1.169 -18.779 1.00 97.75 705 THR A C 1
ATOM 5384 O O . THR A 1 705 ? 29.888 -1.940 -18.589 1.00 97.75 705 THR A O 1
ATOM 5387 N N . ALA A 1 706 ? 27.894 -1.487 -19.546 1.00 98.25 706 ALA A N 1
ATOM 5388 C CA . ALA A 1 706 ? 27.718 -2.771 -20.218 1.00 98.25 706 ALA A CA 1
ATOM 5389 C C . ALA A 1 706 ? 27.186 -2.606 -21.651 1.00 98.25 706 ALA A C 1
ATOM 5391 O O . ALA A 1 706 ? 26.230 -1.867 -21.880 1.00 98.25 706 ALA A O 1
ATOM 5392 N N . LEU A 1 707 ? 27.789 -3.327 -22.598 1.00 98.19 707 LEU A N 1
ATOM 5393 C CA . LEU A 1 707 ? 27.370 -3.390 -23.997 1.00 98.19 707 LEU A CA 1
ATOM 5394 C C . LEU A 1 707 ? 27.395 -4.850 -24.478 1.00 98.19 707 LEU A C 1
ATOM 5396 O O . LEU A 1 707 ? 28.461 -5.466 -24.579 1.00 98.19 707 LEU A O 1
ATOM 5400 N N . HIS A 1 708 ? 26.216 -5.412 -24.745 1.00 98.31 708 HIS A N 1
ATOM 5401 C CA . HIS A 1 708 ? 26.039 -6.779 -25.239 1.00 98.31 708 HIS A CA 1
ATOM 5402 C C . HIS A 1 708 ? 25.485 -6.758 -26.668 1.00 98.31 708 HIS A C 1
ATOM 5404 O O . HIS A 1 708 ? 24.332 -6.401 -26.891 1.00 98.31 708 HIS A O 1
ATOM 5410 N N . LEU A 1 709 ? 26.333 -7.173 -27.609 1.00 98.00 709 LEU A N 1
ATOM 5411 C CA . LEU A 1 709 ? 26.129 -7.222 -29.063 1.00 98.00 709 LEU A CA 1
ATOM 5412 C C . LEU A 1 709 ? 26.389 -8.631 -29.635 1.00 98.00 709 LEU A C 1
ATOM 5414 O O . LEU A 1 709 ? 26.488 -8.806 -30.846 1.00 98.00 709 LEU A O 1
ATOM 5418 N N . HIS A 1 710 ? 26.607 -9.629 -28.774 1.00 97.00 710 HIS A N 1
ATOM 5419 C CA . HIS A 1 710 ? 26.894 -11.001 -29.196 1.00 97.00 710 HIS A CA 1
ATOM 5420 C C . HIS A 1 710 ? 25.668 -11.679 -29.817 1.00 97.00 710 HIS A C 1
ATOM 5422 O O . HIS A 1 710 ? 24.548 -11.226 -29.606 1.00 97.00 710 HIS A O 1
ATOM 5428 N N . ASP A 1 711 ? 25.883 -12.759 -30.571 1.00 97.31 711 ASP A N 1
ATOM 5429 C CA . ASP A 1 711 ? 24.804 -13.566 -31.168 1.00 97.31 711 ASP A CA 1
ATOM 5430 C C . ASP A 1 711 ? 23.835 -12.718 -32.014 1.00 97.31 711 ASP A C 1
ATOM 5432 O O . ASP A 1 711 ? 22.664 -12.555 -31.686 1.00 97.31 711 ASP A O 1
ATOM 5436 N N . ASN A 1 712 ? 24.384 -12.117 -33.073 1.00 97.81 712 ASN A N 1
ATOM 5437 C CA . ASN A 1 712 ? 23.715 -11.212 -34.016 1.00 97.81 712 ASN A CA 1
ATOM 5438 C C . ASN A 1 712 ? 24.368 -11.327 -35.414 1.00 97.81 712 ASN A C 1
ATOM 5440 O O . ASN A 1 712 ? 25.311 -12.099 -35.607 1.00 97.81 712 ASN A O 1
ATOM 5444 N N . ALA A 1 713 ? 23.900 -10.548 -36.390 1.00 95.00 713 ALA A N 1
ATOM 5445 C CA . ALA A 1 713 ? 24.363 -10.545 -37.782 1.00 95.00 713 ALA A CA 1
ATOM 5446 C C . ALA A 1 713 ? 24.953 -9.186 -38.237 1.00 95.00 713 ALA A C 1
ATOM 5448 O O . ALA A 1 713 ? 24.904 -8.846 -39.423 1.00 95.00 713 ALA A O 1
ATOM 5449 N N . PHE A 1 714 ? 25.529 -8.412 -37.308 1.00 95.06 714 PHE A N 1
ATOM 5450 C CA . PHE A 1 714 ? 26.249 -7.169 -37.602 1.00 95.06 714 PHE A CA 1
ATOM 5451 C C . PHE A 1 714 ? 27.456 -7.393 -38.535 1.00 95.06 714 PHE A C 1
ATOM 5453 O O . PHE A 1 714 ? 27.915 -8.506 -38.797 1.00 95.06 714 PHE A O 1
ATOM 5460 N N . THR A 1 715 ? 28.013 -6.297 -39.039 1.00 86.31 715 THR A N 1
ATOM 5461 C CA . THR A 1 715 ? 29.108 -6.289 -40.008 1.00 86.31 715 THR A CA 1
ATOM 5462 C C . THR A 1 715 ? 30.138 -5.207 -39.695 1.00 86.31 715 THR A C 1
ATOM 5464 O O . THR A 1 715 ? 29.868 -4.204 -39.035 1.00 86.31 715 THR A O 1
ATOM 5467 N N . GLY A 1 716 ? 31.353 -5.391 -40.210 1.00 84.50 716 GLY A N 1
ATOM 5468 C CA . GLY A 1 716 ? 32.418 -4.404 -40.081 1.00 84.50 716 GLY A CA 1
ATOM 5469 C C . GLY A 1 716 ? 33.123 -4.446 -38.724 1.00 84.50 716 GLY A C 1
ATOM 5470 O O . GLY A 1 716 ? 33.413 -5.511 -38.179 1.00 84.50 716 GLY A O 1
ATOM 5471 N N . ARG A 1 717 ? 33.504 -3.268 -38.231 1.00 86.69 717 ARG A N 1
ATOM 5472 C CA . ARG A 1 717 ? 34.448 -3.102 -37.120 1.00 86.69 717 ARG A CA 1
ATOM 5473 C C . ARG A 1 717 ? 33.810 -2.291 -36.005 1.00 86.69 717 ARG A C 1
ATOM 5475 O O . ARG A 1 717 ? 33.009 -1.405 -36.284 1.00 86.69 717 ARG A O 1
ATOM 5482 N N . LEU A 1 718 ? 34.216 -2.545 -34.763 1.00 93.00 718 LEU A N 1
ATOM 5483 C CA . LEU A 1 718 ? 33.877 -1.661 -33.648 1.00 93.00 718 LEU A CA 1
ATOM 5484 C C . LEU A 1 718 ? 34.453 -0.252 -33.911 1.00 93.00 718 LEU A C 1
ATOM 5486 O O . LEU A 1 718 ? 35.657 -0.151 -34.170 1.00 93.00 718 LEU A O 1
ATOM 5490 N N . PRO A 1 719 ? 33.645 0.825 -33.869 1.00 91.94 719 PRO A N 1
ATOM 5491 C CA . PRO A 1 719 ? 34.123 2.165 -34.187 1.00 91.94 719 PRO A CA 1
ATOM 5492 C C . PRO A 1 719 ? 35.045 2.707 -33.089 1.00 91.94 719 PRO A C 1
ATOM 5494 O O . PRO A 1 719 ? 34.854 2.451 -31.898 1.00 91.94 719 PRO A O 1
ATOM 5497 N N . ARG A 1 720 ? 36.048 3.503 -33.486 1.00 88.69 720 ARG A N 1
ATOM 5498 C CA . ARG A 1 720 ? 37.018 4.113 -32.557 1.00 88.69 720 ARG A CA 1
ATOM 5499 C C . ARG A 1 720 ? 36.379 5.015 -31.504 1.00 88.69 720 ARG A C 1
ATOM 5501 O O . ARG A 1 720 ? 36.934 5.154 -30.419 1.00 88.69 720 ARG A O 1
ATOM 5508 N N . SER A 1 721 ? 35.215 5.593 -31.789 1.00 92.75 721 SER A N 1
ATOM 5509 C CA . SER A 1 721 ? 34.458 6.405 -30.834 1.00 92.75 721 SER A CA 1
ATOM 5510 C C . SER A 1 721 ? 34.117 5.652 -29.543 1.00 92.75 721 SER A C 1
ATOM 5512 O O . SER A 1 721 ? 34.089 6.276 -28.486 1.00 92.75 721 SER A O 1
ATOM 5514 N N . LEU A 1 722 ? 33.983 4.316 -29.567 1.00 95.06 722 LEU A N 1
ATOM 5515 C CA . LEU A 1 722 ? 33.788 3.522 -28.346 1.00 95.06 722 LEU A CA 1
ATOM 5516 C C . LEU A 1 722 ? 34.945 3.677 -27.343 1.00 95.06 722 LEU A C 1
ATOM 5518 O O . LEU A 1 722 ? 34.727 3.512 -26.147 1.00 95.06 722 LEU A O 1
ATOM 5522 N N . MET A 1 723 ? 36.148 4.076 -27.778 1.00 94.00 723 MET A N 1
ATOM 5523 C CA . MET A 1 723 ? 37.269 4.371 -26.872 1.00 94.00 723 MET A CA 1
ATOM 5524 C C . MET A 1 723 ? 36.975 5.520 -25.889 1.00 94.00 723 MET A C 1
ATOM 5526 O O . MET A 1 723 ? 37.626 5.616 -24.848 1.00 94.00 723 MET A O 1
ATOM 5530 N N . GLN A 1 724 ? 35.977 6.364 -26.179 1.00 94.06 724 GLN A N 1
ATOM 5531 C CA . GLN A 1 724 ? 35.494 7.419 -25.280 1.00 94.06 724 GLN A CA 1
ATOM 5532 C C . GLN A 1 724 ? 34.720 6.856 -24.068 1.00 94.06 724 GLN A C 1
ATOM 5534 O O . GLN A 1 724 ? 34.607 7.524 -23.036 1.00 94.06 724 GLN A O 1
ATOM 5539 N N . LEU A 1 725 ? 34.255 5.600 -24.138 1.00 95.88 725 LEU A N 1
ATOM 5540 C CA . LEU A 1 725 ? 33.511 4.901 -23.086 1.00 95.88 725 LEU A CA 1
ATOM 5541 C C . LEU A 1 725 ? 34.438 4.435 -21.948 1.00 95.88 725 LEU A C 1
ATOM 5543 O O . LEU A 1 725 ? 34.658 3.247 -21.711 1.00 95.88 725 LEU A O 1
ATOM 5547 N N . THR A 1 726 ? 34.998 5.394 -21.215 1.00 92.50 726 THR A N 1
ATOM 5548 C CA . THR A 1 726 ? 35.944 5.171 -20.101 1.00 92.50 726 THR A CA 1
ATOM 5549 C C . THR A 1 726 ? 35.342 4.403 -18.912 1.00 92.50 726 THR A C 1
ATOM 5551 O O . THR A 1 726 ? 36.064 3.761 -18.136 1.00 92.50 726 THR A O 1
ATOM 5554 N N . ASN A 1 727 ? 34.013 4.418 -18.779 1.00 94.88 727 ASN A N 1
ATOM 5555 C CA . ASN A 1 727 ? 33.274 3.697 -17.743 1.00 94.88 727 ASN A CA 1
ATOM 5556 C C . ASN A 1 727 ? 32.933 2.243 -18.107 1.00 94.88 727 ASN A C 1
ATOM 5558 O O . ASN A 1 727 ? 32.502 1.499 -17.222 1.00 94.88 727 ASN A O 1
ATOM 5562 N N . LEU A 1 728 ? 33.180 1.805 -19.347 1.00 97.44 728 LEU A N 1
ATOM 5563 C CA . LEU A 1 728 ? 32.779 0.483 -19.827 1.00 97.44 728 LEU A CA 1
ATOM 5564 C C . LEU A 1 728 ? 33.483 -0.640 -19.039 1.00 97.44 728 LEU A C 1
ATOM 5566 O O . LEU A 1 728 ? 34.695 -0.610 -18.792 1.00 97.44 728 LEU A O 1
ATOM 5570 N N . ARG A 1 729 ? 32.706 -1.632 -18.589 1.00 96.88 729 ARG A N 1
ATOM 5571 C CA . ARG A 1 729 ? 33.167 -2.787 -17.791 1.00 96.88 729 ARG A CA 1
ATOM 5572 C C . ARG A 1 729 ? 32.861 -4.125 -18.453 1.00 96.88 729 ARG A C 1
ATOM 5574 O O . ARG A 1 729 ? 33.619 -5.071 -18.225 1.00 96.88 729 ARG A O 1
ATOM 5581 N N . VAL A 1 730 ? 31.800 -4.185 -19.259 1.00 98.00 730 VAL A N 1
ATOM 5582 C CA . VAL A 1 730 ? 31.376 -5.368 -20.016 1.00 98.00 730 VAL A CA 1
ATOM 5583 C C . VAL A 1 730 ? 31.221 -5.011 -21.497 1.00 98.00 730 VAL A C 1
ATOM 5585 O O . VAL A 1 730 ? 30.496 -4.073 -21.819 1.00 98.00 730 VAL A O 1
ATOM 5588 N N . LEU A 1 731 ? 31.889 -5.750 -22.387 1.00 97.81 731 LEU A N 1
ATOM 5589 C CA . LEU A 1 731 ? 31.778 -5.608 -23.844 1.00 97.81 731 LEU A CA 1
ATOM 5590 C C . LEU A 1 731 ? 31.798 -6.982 -24.528 1.00 97.81 731 LEU A C 1
ATOM 5592 O O . LEU A 1 731 ? 32.859 -7.579 -24.723 1.00 97.81 731 LEU A O 1
ATOM 5596 N N . HIS A 1 732 ? 30.630 -7.499 -24.892 1.00 97.50 732 HIS A N 1
ATOM 5597 C CA . HIS A 1 732 ? 30.489 -8.816 -25.517 1.00 97.50 732 HIS A CA 1
ATOM 5598 C C . HIS A 1 732 ? 29.980 -8.674 -26.955 1.00 97.50 732 HIS A C 1
ATOM 5600 O O . HIS A 1 732 ? 28.863 -8.218 -27.162 1.00 97.50 732 HIS A O 1
ATOM 5606 N N . PHE A 1 733 ? 30.781 -9.092 -27.935 1.00 96.25 733 PHE A N 1
ATOM 5607 C CA . PHE A 1 733 ? 30.500 -9.012 -29.376 1.00 96.25 733 PHE A CA 1
ATOM 5608 C C . PHE A 1 733 ? 30.938 -10.288 -30.126 1.00 96.25 733 PHE A C 1
ATOM 5610 O O . PHE A 1 733 ? 31.196 -10.271 -31.328 1.00 96.25 733 PHE A O 1
ATOM 5617 N N . ILE A 1 734 ? 31.046 -11.427 -29.437 1.00 92.25 734 ILE A N 1
ATOM 5618 C CA . ILE A 1 734 ? 31.323 -12.723 -30.076 1.00 92.25 734 ILE A CA 1
ATOM 5619 C C . ILE A 1 734 ? 30.125 -13.198 -30.925 1.00 92.25 734 ILE A C 1
ATOM 5621 O O . ILE A 1 734 ? 28.986 -12.877 -30.610 1.00 92.25 734 ILE A O 1
ATOM 5625 N N . ARG A 1 735 ? 30.366 -13.966 -32.000 1.00 90.69 735 ARG A N 1
ATOM 5626 C CA . ARG A 1 735 ? 29.311 -14.488 -32.907 1.00 90.69 735 ARG A CA 1
ATOM 5627 C C . ARG A 1 735 ? 28.343 -13.401 -33.415 1.00 90.69 735 ARG A C 1
ATOM 5629 O O . ARG A 1 735 ? 27.145 -13.625 -33.498 1.00 90.69 735 ARG A O 1
ATOM 5636 N N . SER A 1 736 ? 28.882 -12.224 -33.726 1.00 88.81 736 SER A N 1
ATOM 5637 C CA . SER A 1 736 ? 28.104 -11.053 -34.150 1.00 88.81 736 SER A CA 1
ATOM 5638 C C . SER A 1 736 ? 28.485 -10.514 -35.533 1.00 88.81 736 SER A C 1
ATOM 5640 O O . SER A 1 736 ? 27.935 -9.514 -35.957 1.00 88.81 736 SER A O 1
ATOM 5642 N N . GLY A 1 737 ? 29.490 -11.102 -36.195 1.00 85.06 737 GLY A N 1
ATOM 5643 C CA . GLY A 1 737 ? 30.101 -10.565 -37.422 1.00 85.06 737 GLY A CA 1
ATOM 5644 C C . GLY A 1 737 ? 31.020 -9.344 -37.225 1.00 85.06 737 GLY A C 1
ATOM 5645 O O . GLY A 1 737 ? 31.721 -8.957 -38.161 1.00 85.06 737 GLY A O 1
ATOM 5646 N N . LEU A 1 738 ? 31.101 -8.791 -36.008 1.00 91.38 738 LEU A N 1
ATOM 5647 C CA . LEU A 1 738 ? 32.004 -7.692 -35.650 1.00 91.38 738 LEU A CA 1
ATOM 5648 C C . LEU A 1 738 ? 33.418 -8.164 -35.311 1.00 91.38 738 LEU A C 1
ATOM 5650 O O . LEU A 1 738 ? 33.634 -9.263 -34.791 1.00 91.38 738 LEU A O 1
ATOM 5654 N N . CYS A 1 739 ? 34.377 -7.260 -35.497 1.00 88.50 739 CYS A N 1
ATOM 5655 C CA . CYS A 1 739 ? 35.737 -7.401 -34.995 1.00 88.50 739 CYS A CA 1
ATOM 5656 C C . CYS A 1 739 ? 36.270 -6.092 -34.380 1.00 88.50 739 CYS A C 1
ATOM 5658 O O . CYS A 1 739 ? 35.875 -4.988 -34.762 1.00 88.50 739 CYS A O 1
ATOM 5660 N N . ALA A 1 740 ? 37.186 -6.208 -33.419 1.00 89.75 740 ALA A N 1
ATOM 5661 C CA . ALA A 1 740 ? 37.896 -5.073 -32.835 1.00 89.75 740 ALA A CA 1
ATOM 5662 C C . ALA A 1 740 ? 39.040 -4.597 -33.757 1.00 89.75 740 ALA A C 1
ATOM 5664 O O . ALA A 1 740 ? 39.808 -5.442 -34.231 1.00 89.75 740 ALA A O 1
ATOM 5665 N N . PRO A 1 741 ? 39.212 -3.281 -33.992 1.00 84.81 741 PRO A N 1
ATOM 5666 C CA . PRO A 1 741 ? 40.405 -2.723 -34.628 1.00 84.81 741 PRO A CA 1
ATOM 5667 C C . PRO A 1 741 ? 41.710 -3.249 -34.016 1.00 84.81 741 PRO A C 1
ATOM 5669 O O . PRO A 1 741 ? 41.820 -3.425 -32.803 1.00 84.81 741 PRO A O 1
ATOM 5672 N N . GLY A 1 742 ? 42.696 -3.523 -34.871 1.00 75.12 742 GLY A N 1
ATOM 5673 C CA . GLY A 1 742 ? 43.969 -4.136 -34.476 1.00 75.12 742 GLY A CA 1
ATOM 5674 C C . GLY A 1 742 ? 45.051 -3.154 -34.024 1.00 75.12 742 GLY A C 1
ATOM 5675 O O . GLY A 1 742 ? 46.169 -3.595 -33.784 1.00 75.12 742 GLY A O 1
ATOM 5676 N N . ASP A 1 743 ? 44.758 -1.852 -33.950 1.00 78.75 743 ASP A N 1
ATOM 5677 C CA . ASP A 1 743 ? 45.738 -0.848 -33.530 1.00 78.75 743 ASP A CA 1
ATOM 5678 C C . ASP A 1 743 ? 45.982 -0.851 -32.011 1.00 78.75 743 ASP A C 1
ATOM 5680 O O . ASP A 1 743 ? 45.093 -1.174 -31.217 1.00 78.75 743 ASP A O 1
ATOM 5684 N N . ASP A 1 744 ? 47.205 -0.489 -31.611 1.00 81.94 744 ASP A N 1
ATOM 5685 C CA . ASP A 1 744 ? 47.660 -0.568 -30.217 1.00 81.94 744 ASP A CA 1
ATOM 5686 C C . ASP A 1 744 ? 46.775 0.243 -29.260 1.00 81.94 744 ASP A C 1
ATOM 5688 O O . ASP A 1 744 ? 46.517 -0.192 -28.138 1.00 81.94 744 ASP A O 1
ATOM 5692 N N . ALA A 1 745 ? 46.269 1.402 -29.694 1.00 85.25 745 ALA A N 1
ATOM 5693 C CA . ALA A 1 745 ? 45.463 2.281 -28.853 1.00 85.25 745 ALA A CA 1
ATOM 5694 C C . ALA A 1 745 ? 44.081 1.671 -28.568 1.00 85.25 745 ALA A C 1
ATOM 5696 O O . ALA A 1 745 ? 43.650 1.629 -27.409 1.00 85.25 745 ALA A O 1
ATOM 5697 N N . PHE A 1 746 ? 43.413 1.128 -29.592 1.00 88.69 746 PHE A N 1
ATOM 5698 C CA . PHE A 1 746 ? 42.148 0.415 -29.426 1.00 88.69 746 PHE A CA 1
ATOM 5699 C C . PHE A 1 746 ? 42.331 -0.865 -28.601 1.00 88.69 746 PHE A C 1
ATOM 5701 O O . PHE A 1 746 ? 41.536 -1.143 -27.702 1.00 88.69 746 PHE A O 1
ATOM 5708 N N . GLN A 1 747 ? 43.402 -1.627 -28.844 1.00 88.69 747 GLN A N 1
ATOM 5709 C CA . GLN A 1 747 ? 43.702 -2.843 -28.083 1.00 88.69 747 GLN A CA 1
ATOM 5710 C C . GLN A 1 747 ? 44.047 -2.540 -26.615 1.00 88.69 747 GLN A C 1
ATOM 5712 O O . GLN A 1 747 ? 43.619 -3.278 -25.727 1.00 88.69 747 GLN A O 1
ATOM 5717 N N . MET A 1 748 ? 44.741 -1.438 -26.313 1.00 91.12 748 MET A N 1
ATOM 5718 C CA . MET A 1 748 ? 44.952 -0.970 -24.936 1.00 91.12 748 MET A CA 1
ATOM 5719 C C . MET A 1 748 ? 43.631 -0.611 -24.243 1.00 91.12 748 MET A C 1
ATOM 5721 O O . MET A 1 748 ? 43.405 -1.047 -23.112 1.00 91.12 748 MET A O 1
ATOM 5725 N N . TRP A 1 749 ? 42.739 0.133 -24.908 1.00 94.50 749 TRP A N 1
ATOM 5726 C CA . TRP A 1 749 ? 41.408 0.444 -24.371 1.00 94.50 749 TRP A CA 1
ATOM 5727 C C . TRP A 1 749 ? 40.591 -0.831 -24.110 1.00 94.50 749 TRP A C 1
ATOM 5729 O O . TRP A 1 749 ? 40.128 -1.048 -22.988 1.00 94.50 749 TRP A O 1
ATOM 5739 N N . LEU A 1 750 ? 40.504 -1.726 -25.098 1.00 92.94 750 LEU A N 1
ATOM 5740 C CA . LEU A 1 750 ? 39.808 -3.010 -24.996 1.00 92.94 750 LEU A CA 1
ATOM 5741 C C . LEU A 1 750 ? 40.372 -3.866 -23.850 1.00 92.94 750 LEU A C 1
ATOM 5743 O O . LEU A 1 750 ? 39.624 -4.495 -23.095 1.00 92.94 750 LEU A O 1
ATOM 5747 N N . ASN A 1 751 ? 41.693 -3.865 -23.655 1.00 92.19 751 ASN A N 1
ATOM 5748 C CA . ASN A 1 751 ? 42.335 -4.614 -22.580 1.00 92.19 751 ASN A CA 1
ATOM 5749 C C . ASN A 1 751 ? 41.948 -4.129 -21.173 1.00 92.19 751 ASN A C 1
ATOM 5751 O O . ASN A 1 751 ? 41.819 -4.975 -20.286 1.00 92.19 751 ASN A O 1
ATOM 5755 N N . ASN A 1 752 ? 41.624 -2.845 -20.993 1.00 93.75 752 ASN A N 1
ATOM 5756 C CA . ASN A 1 752 ? 41.141 -2.290 -19.721 1.00 93.75 752 ASN A CA 1
ATOM 5757 C C . ASN A 1 752 ? 39.694 -2.695 -19.358 1.00 93.75 752 ASN A C 1
ATOM 5759 O O . ASN A 1 752 ? 39.289 -2.560 -18.200 1.00 93.75 752 ASN A O 1
ATOM 5763 N N . ILE A 1 753 ? 38.910 -3.223 -20.306 1.00 96.19 753 ILE A N 1
ATOM 5764 C CA . ILE A 1 753 ? 37.551 -3.724 -20.044 1.00 96.19 753 ILE A CA 1
ATOM 5765 C C . ILE A 1 753 ? 37.631 -5.079 -19.324 1.00 96.19 753 ILE A C 1
ATOM 5767 O O . ILE A 1 753 ? 38.227 -6.032 -19.837 1.00 96.19 753 ILE A O 1
ATOM 5771 N N . ARG A 1 754 ? 37.017 -5.175 -18.134 1.00 92.88 754 ARG A N 1
ATOM 5772 C CA . ARG A 1 754 ? 37.101 -6.356 -17.249 1.00 92.88 754 ARG A CA 1
ATOM 5773 C C . ARG A 1 754 ? 36.520 -7.622 -17.874 1.00 92.88 754 ARG A C 1
ATOM 5775 O O . ARG A 1 754 ? 37.153 -8.671 -17.810 1.00 92.88 754 ARG A O 1
ATOM 5782 N N . HIS A 1 755 ? 35.332 -7.523 -18.464 1.00 95.06 755 HIS A N 1
ATOM 5783 C CA . HIS A 1 755 ? 34.627 -8.648 -19.072 1.00 95.06 755 HIS A CA 1
ATOM 5784 C C . HIS A 1 755 ? 34.454 -8.362 -20.562 1.00 95.06 755 HIS A C 1
ATOM 5786 O O . HIS A 1 755 ? 33.713 -7.460 -20.944 1.00 95.06 755 HIS A O 1
ATOM 5792 N N . LYS A 1 756 ? 35.184 -9.084 -21.413 1.00 93.88 756 LYS A N 1
ATOM 5793 C CA . LYS A 1 756 ? 35.157 -8.882 -22.865 1.00 93.88 756 LYS A CA 1
ATOM 5794 C C . LYS A 1 756 ? 35.150 -10.198 -23.627 1.00 93.88 756 LYS A C 1
ATOM 5796 O O . LYS A 1 756 ? 35.782 -11.161 -23.198 1.00 93.88 756 LYS A O 1
ATOM 5801 N N . SER A 1 757 ? 34.471 -10.223 -24.770 1.00 92.25 757 SER A N 1
ATOM 5802 C CA . SER A 1 757 ? 34.488 -11.362 -25.693 1.00 92.25 757 SER A CA 1
ATOM 5803 C C . SER A 1 757 ? 34.255 -10.916 -27.138 1.00 92.25 757 SER A C 1
ATOM 5805 O O . SER A 1 757 ? 33.321 -10.171 -27.412 1.00 92.25 757 SER A O 1
ATOM 5807 N N . GLY A 1 758 ? 35.094 -11.385 -28.065 1.00 89.00 758 GLY A N 1
ATOM 5808 C CA . GLY A 1 758 ? 35.001 -11.087 -29.499 1.00 89.00 758 GLY A CA 1
ATOM 5809 C C . GLY A 1 758 ? 36.375 -11.103 -30.197 1.00 89.00 758 GLY A C 1
ATOM 5810 O O . GLY A 1 758 ? 37.397 -11.103 -29.507 1.00 89.00 758 GLY A O 1
ATOM 5811 N N . PRO A 1 759 ? 36.426 -11.184 -31.541 1.00 88.94 759 PRO A N 1
ATOM 5812 C CA . PRO A 1 759 ? 37.672 -11.301 -32.305 1.00 88.94 759 PRO A CA 1
ATOM 5813 C C . PRO A 1 759 ? 38.301 -9.941 -32.666 1.00 88.94 759 PRO A C 1
ATOM 5815 O O . PRO A 1 759 ? 37.616 -8.924 -32.737 1.00 88.94 759 PRO A O 1
ATOM 5818 N N . THR A 1 760 ? 39.598 -9.931 -32.986 1.00 85.81 760 THR A N 1
ATOM 5819 C CA . THR A 1 760 ? 40.300 -8.780 -33.596 1.00 85.81 760 THR A CA 1
ATOM 5820 C C . THR A 1 760 ? 40.270 -8.887 -35.127 1.00 85.81 760 THR A C 1
ATOM 5822 O O . THR A 1 760 ? 40.287 -9.988 -35.675 1.00 85.81 760 THR A O 1
ATOM 5825 N N . CYS A 1 761 ? 40.201 -7.755 -35.830 1.00 79.50 761 CYS A N 1
ATOM 5826 C CA . CYS A 1 761 ? 40.097 -7.696 -37.290 1.00 79.50 761 CYS A CA 1
ATOM 5827 C C . CYS A 1 761 ? 41.381 -8.121 -38.024 1.00 79.50 761 CYS A C 1
ATOM 5829 O O . CYS A 1 761 ? 42.490 -7.913 -37.536 1.00 79.50 761 CYS A O 1
ATOM 5831 N N . SER A 1 762 ? 41.229 -8.607 -39.260 1.00 68.75 762 SER A N 1
ATOM 5832 C CA . SER A 1 762 ? 42.316 -8.905 -40.204 1.00 68.75 762 SER A CA 1
ATOM 5833 C C . SER A 1 762 ? 42.165 -8.108 -41.519 1.00 68.75 762 SER A C 1
ATOM 5835 O O . SER A 1 762 ? 41.057 -7.727 -41.894 1.00 68.75 762 SER A O 1
ATOM 5837 N N . GLY A 1 763 ? 43.278 -7.825 -42.215 1.00 68.56 763 GLY A N 1
ATOM 5838 C CA . GLY A 1 763 ? 43.309 -7.086 -43.499 1.00 68.56 763 GLY A CA 1
ATOM 5839 C C . GLY A 1 763 ? 43.450 -5.553 -43.395 1.00 68.56 763 GLY A C 1
ATOM 5840 O O . GLY A 1 763 ? 43.401 -4.991 -42.294 1.00 68.56 763 GLY A O 1
ATOM 5841 N N . VAL A 1 764 ? 43.634 -4.870 -44.539 1.00 70.81 764 VAL A N 1
ATOM 5842 C CA . VAL A 1 764 ? 43.766 -3.394 -44.599 1.00 70.81 764 VAL A CA 1
ATOM 5843 C C . VAL A 1 764 ? 42.470 -2.699 -44.201 1.00 70.81 764 VAL A C 1
ATOM 5845 O O . VAL A 1 764 ? 41.384 -3.253 -44.374 1.00 70.81 764 VAL A O 1
ATOM 5848 N N . HIS A 1 765 ? 42.585 -1.489 -43.662 1.00 70.38 765 HIS A N 1
ATOM 5849 C CA . HIS A 1 765 ? 41.444 -0.688 -43.241 1.00 70.38 765 HIS A CA 1
ATOM 5850 C C . HIS A 1 765 ? 41.784 0.782 -43.041 1.00 70.38 765 HIS A C 1
ATOM 5852 O O . HIS A 1 765 ? 42.876 1.108 -42.583 1.00 70.38 765 HIS A O 1
ATOM 5858 N N . PHE A 1 766 ? 40.825 1.666 -43.288 1.00 73.75 766 PHE A N 1
ATOM 5859 C CA . PHE A 1 766 ? 40.851 3.005 -42.716 1.00 73.75 766 PHE A CA 1
ATOM 5860 C C . PHE A 1 766 ? 40.542 2.953 -41.222 1.00 73.75 766 PHE A C 1
ATOM 5862 O O . PHE A 1 766 ? 39.798 2.093 -40.745 1.00 73.75 766 PHE A O 1
ATOM 5869 N N . ALA A 1 767 ? 41.155 3.870 -40.483 1.00 56.25 767 ALA A N 1
ATOM 5870 C CA . ALA A 1 767 ? 41.049 3.906 -39.033 1.00 56.25 767 ALA A CA 1
ATOM 5871 C C . ALA A 1 767 ? 40.091 5.001 -38.528 1.00 56.25 767 ALA A C 1
ATOM 5873 O O . ALA A 1 767 ? 39.498 4.845 -37.464 1.00 56.25 767 ALA A O 1
ATOM 5874 N N . ASP A 1 768 ? 39.896 6.059 -39.321 1.00 62.75 768 ASP A N 1
ATOM 5875 C CA . ASP A 1 768 ? 39.066 7.229 -39.016 1.00 62.75 768 ASP A CA 1
ATOM 5876 C C . ASP A 1 768 ? 38.118 7.531 -40.196 1.00 62.75 768 ASP A C 1
ATOM 5878 O O . ASP A 1 768 ? 38.371 7.098 -41.323 1.00 62.75 768 ASP A O 1
ATOM 5882 N N . SER A 1 769 ? 37.027 8.263 -39.954 1.00 72.81 769 SER A N 1
ATOM 5883 C CA . SER A 1 769 ? 36.069 8.708 -40.981 1.00 72.81 769 SER A CA 1
ATOM 5884 C C . SER A 1 769 ? 36.442 10.077 -41.580 1.00 72.81 769 SER A C 1
ATOM 5886 O O . SER A 1 769 ? 37.411 10.715 -41.166 1.00 72.81 769 SER A O 1
ATOM 5888 N N . VAL A 1 770 ? 35.683 10.538 -42.582 1.00 77.50 770 VAL A N 1
ATOM 5889 C CA . VAL A 1 770 ? 35.779 11.902 -43.134 1.00 77.50 770 VAL A CA 1
ATOM 5890 C C . VAL A 1 770 ? 34.422 12.573 -42.963 1.00 77.50 770 VAL A C 1
ATOM 5892 O O . VAL A 1 770 ? 33.419 12.009 -43.386 1.00 77.50 770 VAL A O 1
ATOM 5895 N N . ALA A 1 771 ? 34.390 13.749 -42.338 1.00 73.50 771 ALA A N 1
ATOM 5896 C CA . ALA A 1 771 ? 33.164 14.524 -42.164 1.00 73.50 771 ALA A CA 1
ATOM 5897 C C . ALA A 1 771 ? 32.814 15.332 -43.423 1.00 73.50 771 ALA A C 1
ATOM 5899 O O . ALA A 1 771 ? 33.704 15.731 -44.182 1.00 73.50 771 ALA A O 1
ATOM 5900 N N . ASP A 1 772 ? 31.532 15.647 -43.590 1.00 80.62 772 ASP A N 1
ATOM 5901 C CA . ASP A 1 772 ? 31.057 16.552 -44.635 1.00 80.62 772 ASP A CA 1
ATOM 5902 C C . ASP A 1 772 ? 31.604 17.977 -44.423 1.00 80.62 772 ASP A C 1
ATOM 5904 O O . ASP A 1 772 ? 31.780 18.447 -43.297 1.00 80.62 772 ASP A O 1
ATOM 5908 N N . GLN A 1 773 ? 31.941 18.659 -45.518 1.00 86.31 773 GLN A N 1
ATOM 5909 C CA . GLN A 1 773 ? 32.737 19.888 -45.500 1.00 86.31 773 GLN A CA 1
ATOM 5910 C C . GLN A 1 773 ? 31.915 21.111 -45.911 1.00 86.31 773 GLN A C 1
ATOM 5912 O O . GLN A 1 773 ? 31.640 21.305 -47.091 1.00 86.31 773 GLN A O 1
ATOM 5917 N N . SER A 1 774 ? 31.574 21.977 -44.958 1.00 81.50 774 SER A N 1
ATOM 5918 C CA . SER A 1 774 ? 30.784 23.185 -45.221 1.00 81.50 774 SER A CA 1
ATOM 5919 C C . SER A 1 774 ? 31.624 24.464 -45.203 1.00 81.50 774 SER A C 1
ATOM 5921 O O . SER A 1 774 ? 32.271 24.780 -44.206 1.00 81.50 774 SER A O 1
ATOM 5923 N N . PHE A 1 775 ? 31.585 25.237 -46.291 1.00 85.56 775 PHE A N 1
ATOM 5924 C CA . PHE A 1 775 ? 32.438 26.401 -46.521 1.00 85.56 775 PHE A CA 1
ATOM 5925 C C . PHE A 1 775 ? 31.614 27.664 -46.839 1.00 85.56 775 PHE A C 1
ATOM 5927 O O . PHE A 1 775 ? 30.899 27.696 -47.844 1.00 85.56 775 PHE A O 1
ATOM 5934 N N . PRO A 1 776 ? 31.712 28.751 -46.046 1.00 76.25 776 PRO A N 1
ATOM 5935 C CA . PRO A 1 776 ? 31.013 29.993 -46.357 1.00 76.25 776 PRO A CA 1
ATOM 5936 C C . PRO A 1 776 ? 31.496 30.573 -47.694 1.00 76.25 776 PRO A C 1
ATOM 5938 O O . PRO A 1 776 ? 32.695 30.686 -47.959 1.00 76.25 776 PRO A O 1
ATOM 5941 N N . ARG A 1 777 ? 30.543 30.955 -48.553 1.00 79.88 777 ARG A N 1
ATOM 5942 C CA . ARG A 1 777 ? 30.825 31.438 -49.913 1.00 79.88 777 ARG A CA 1
ATOM 5943 C C . ARG A 1 777 ? 31.826 32.600 -49.901 1.00 79.88 777 ARG A C 1
ATOM 5945 O O . ARG A 1 777 ? 31.651 33.561 -49.156 1.00 79.88 777 ARG A O 1
ATOM 5952 N N . ALA A 1 778 ? 32.788 32.554 -50.827 1.00 75.94 778 ALA A N 1
ATOM 5953 C CA . ALA A 1 778 ? 33.789 33.600 -51.053 1.00 75.94 778 ALA A CA 1
ATOM 5954 C C . ALA A 1 778 ? 34.757 33.831 -49.874 1.00 75.94 778 ALA A C 1
ATOM 5956 O O . ALA A 1 778 ? 35.309 34.921 -49.727 1.00 75.94 778 ALA A O 1
ATOM 5957 N N . GLN A 1 779 ? 35.008 32.792 -49.073 1.00 79.25 779 GLN A N 1
ATOM 5958 C CA . GLN A 1 779 ? 36.068 32.760 -48.064 1.00 79.25 779 GLN A CA 1
ATOM 5959 C C . GLN A 1 779 ? 37.038 31.599 -48.374 1.00 79.25 779 GLN A C 1
ATOM 5961 O O . GLN A 1 779 ? 36.578 30.540 -48.809 1.00 79.25 779 GLN A O 1
ATOM 5966 N N . PRO A 1 780 ? 38.368 31.767 -48.217 1.00 83.06 780 PRO A N 1
ATOM 5967 C CA . PRO A 1 780 ? 39.330 30.677 -48.410 1.00 83.06 780 PRO A CA 1
ATOM 5968 C C . PRO A 1 780 ? 39.079 29.532 -47.429 1.00 83.06 780 PRO A C 1
ATOM 5970 O O . PRO A 1 780 ? 38.776 29.792 -46.264 1.00 83.06 780 PRO A O 1
ATOM 5973 N N . ILE A 1 781 ? 39.248 28.281 -47.868 1.00 86.44 781 ILE A N 1
ATOM 5974 C CA . ILE A 1 781 ? 39.114 27.140 -46.953 1.00 86.44 781 ILE A CA 1
ATOM 5975 C C . ILE A 1 781 ? 40.424 26.866 -46.226 1.00 86.44 781 ILE A C 1
ATOM 5977 O O . ILE A 1 781 ? 41.517 27.055 -46.765 1.00 86.44 781 ILE A O 1
ATOM 5981 N N . VAL A 1 782 ? 40.301 26.359 -45.005 1.00 85.81 782 VAL A N 1
ATOM 5982 C CA . VAL A 1 782 ? 41.404 25.684 -44.323 1.00 85.81 782 VAL A CA 1
ATOM 5983 C C . VAL A 1 782 ? 41.642 24.348 -45.035 1.00 85.81 782 VAL A C 1
ATOM 5985 O O . VAL A 1 782 ? 40.688 23.641 -45.352 1.00 85.81 782 VAL A O 1
ATOM 5988 N N . THR A 1 783 ? 42.903 24.010 -45.317 1.00 88.44 783 THR A N 1
ATOM 5989 C CA . THR A 1 783 ? 43.270 22.731 -45.947 1.00 88.44 783 THR A CA 1
ATOM 5990 C C . THR A 1 783 ? 42.782 21.550 -45.108 1.00 88.44 783 THR A C 1
ATOM 5992 O O . THR A 1 783 ? 43.093 21.456 -43.922 1.00 88.44 783 THR A O 1
ATOM 5995 N N . VAL A 1 784 ? 42.074 20.623 -45.749 1.00 88.94 784 VAL A N 1
ATOM 5996 C CA . VAL A 1 784 ? 41.560 19.385 -45.153 1.00 88.94 784 VAL A CA 1
ATOM 5997 C C . VAL A 1 784 ? 42.561 18.259 -45.417 1.00 88.94 784 VAL A C 1
ATOM 5999 O O . VAL A 1 784 ? 43.055 18.123 -46.536 1.00 88.94 784 VAL A O 1
ATOM 6002 N N . VAL A 1 785 ? 42.865 17.441 -44.409 1.00 90.44 785 VAL A N 1
ATOM 6003 C CA . VAL A 1 785 ? 43.734 16.255 -44.528 1.00 90.44 785 VAL A CA 1
ATOM 6004 C C . VAL A 1 785 ? 42.873 15.001 -44.370 1.00 90.44 785 VAL A C 1
ATOM 6006 O O . VAL A 1 785 ? 42.098 14.917 -43.421 1.00 90.44 785 VAL A O 1
ATOM 6009 N N . LEU A 1 786 ? 42.992 14.041 -45.289 1.00 88.44 786 LEU A N 1
ATOM 6010 C CA . LEU A 1 786 ? 42.238 12.786 -45.273 1.00 88.44 786 LEU A CA 1
ATOM 6011 C C . LEU A 1 786 ? 42.994 11.661 -44.519 1.00 88.44 786 LEU A C 1
ATOM 6013 O O . LEU A 1 786 ? 44.234 11.650 -44.517 1.00 88.44 786 LEU A O 1
ATOM 6017 N N . PRO A 1 787 ? 42.270 10.703 -43.898 1.00 85.06 787 PRO A N 1
ATOM 6018 C CA . PRO A 1 787 ? 42.847 9.659 -43.049 1.00 85.06 787 PRO A CA 1
ATOM 6019 C C . PRO A 1 787 ? 43.842 8.732 -43.751 1.00 85.06 787 PRO A C 1
ATOM 6021 O O . PRO A 1 787 ? 43.751 8.475 -44.951 1.00 85.06 787 PRO A O 1
ATOM 6024 N N . GLU A 1 788 ? 44.762 8.161 -42.974 1.00 85.62 788 GLU A N 1
ATOM 6025 C CA . GLU A 1 788 ? 45.620 7.062 -43.424 1.00 85.62 788 GLU A CA 1
ATOM 6026 C C . GLU A 1 788 ? 44.949 5.703 -43.160 1.00 85.62 788 GLU A C 1
ATOM 6028 O O . GLU A 1 788 ? 44.186 5.546 -42.204 1.00 85.62 788 GLU A O 1
ATOM 6033 N N . ALA A 1 789 ? 45.232 4.711 -44.004 1.00 80.06 789 ALA A N 1
ATOM 6034 C CA . ALA A 1 789 ? 44.816 3.330 -43.796 1.00 80.06 789 ALA A CA 1
ATOM 6035 C C . ALA A 1 789 ? 45.951 2.490 -43.187 1.00 80.06 789 ALA A C 1
ATOM 6037 O O . ALA A 1 789 ? 47.127 2.681 -43.489 1.00 80.06 789 ALA A O 1
ATOM 6038 N N . ILE A 1 790 ? 45.579 1.527 -42.347 1.00 75.31 790 ILE A N 1
ATOM 6039 C CA . ILE A 1 790 ? 46.455 0.595 -41.638 1.00 75.31 790 ILE A CA 1
ATOM 6040 C C . ILE A 1 790 ? 46.385 -0.770 -42.334 1.00 75.31 790 ILE A C 1
ATOM 6042 O O . ILE A 1 790 ? 45.304 -1.322 -42.538 1.00 75.31 790 ILE A O 1
ATOM 6046 N N . GLY A 1 791 ? 47.537 -1.344 -42.682 1.00 73.44 791 GLY A N 1
ATOM 6047 C CA . GLY A 1 791 ? 47.656 -2.678 -43.277 1.00 73.44 791 GLY A CA 1
ATOM 6048 C C . GLY A 1 791 ? 49.048 -2.928 -43.853 1.00 73.44 791 GLY A C 1
ATOM 6049 O O . GLY A 1 791 ? 50.018 -2.303 -43.426 1.00 73.44 791 GLY A O 1
ATOM 6050 N N . ALA A 1 792 ? 49.170 -3.853 -44.807 1.00 71.06 792 ALA A N 1
ATOM 6051 C CA . ALA A 1 792 ? 50.473 -4.236 -45.344 1.00 71.06 792 ALA A CA 1
ATOM 6052 C C . ALA A 1 792 ? 50.996 -3.227 -46.382 1.00 71.06 792 ALA A C 1
ATOM 6054 O O . ALA A 1 792 ? 50.501 -3.163 -47.507 1.00 71.06 792 ALA A O 1
ATOM 6055 N N . SER A 1 793 ? 52.028 -2.465 -46.019 1.00 69.62 793 SER A N 1
ATOM 6056 C CA . SER A 1 793 ? 52.669 -1.490 -46.910 1.00 69.62 793 SER A CA 1
ATOM 6057 C C . SER A 1 793 ? 53.277 -2.122 -48.176 1.00 69.62 793 SER A C 1
ATOM 6059 O O . SER A 1 793 ? 53.858 -3.206 -48.090 1.00 69.62 793 SER A O 1
ATOM 6061 N N . PRO A 1 794 ? 53.254 -1.424 -49.332 1.00 79.81 794 PRO A N 1
ATOM 6062 C CA . PRO A 1 794 ? 52.710 -0.077 -49.545 1.00 79.81 794 PRO A CA 1
ATOM 6063 C C . PRO A 1 794 ? 51.178 -0.048 -49.689 1.00 79.81 794 PRO A C 1
ATOM 6065 O O . PRO A 1 794 ? 50.570 -1.010 -50.149 1.00 79.81 794 PRO A O 1
ATOM 6068 N N . ILE A 1 795 ? 50.573 1.093 -49.341 1.00 84.62 795 ILE A N 1
ATOM 6069 C CA . ILE A 1 795 ? 49.128 1.342 -49.461 1.00 84.62 795 ILE A CA 1
ATOM 6070 C C . ILE A 1 795 ? 48.885 2.477 -50.465 1.00 84.62 795 ILE A C 1
ATOM 6072 O O . ILE A 1 795 ? 49.581 3.492 -50.436 1.00 84.62 795 ILE A O 1
ATOM 6076 N N . ASN A 1 796 ? 47.907 2.308 -51.358 1.00 89.81 796 ASN A N 1
ATOM 6077 C CA . ASN A 1 796 ? 47.588 3.256 -52.432 1.00 89.81 796 ASN A CA 1
ATOM 6078 C C . ASN A 1 796 ? 46.191 3.885 -52.266 1.00 89.81 796 ASN A C 1
ATOM 6080 O O . ASN A 1 796 ? 45.248 3.168 -51.940 1.00 89.81 796 ASN A O 1
ATOM 6084 N N . TYR A 1 797 ? 46.053 5.188 -52.547 1.00 93.38 797 TYR A N 1
ATOM 6085 C CA . TYR A 1 797 ? 44.855 6.001 -52.275 1.00 93.38 797 TYR A CA 1
ATOM 6086 C C . TYR A 1 797 ? 44.224 6.614 -53.539 1.00 93.38 797 TYR A C 1
ATOM 6088 O O . TYR A 1 797 ? 44.937 7.020 -54.450 1.00 93.38 797 TYR A O 1
ATOM 6096 N N . THR A 1 798 ? 42.892 6.745 -53.594 1.00 92.62 798 THR A N 1
ATOM 6097 C CA . THR A 1 798 ? 42.155 7.387 -54.714 1.00 92.62 798 THR A CA 1
ATOM 6098 C C . THR A 1 798 ? 40.894 8.119 -54.234 1.00 92.62 798 THR A C 1
ATOM 6100 O O . THR A 1 798 ? 40.279 7.666 -53.273 1.00 92.62 798 THR A O 1
ATOM 6103 N N . LEU A 1 799 ? 40.491 9.214 -54.898 1.00 93.88 799 LEU A N 1
ATOM 6104 C CA . LEU A 1 799 ? 39.279 10.005 -54.602 1.00 93.88 799 LEU A CA 1
ATOM 6105 C C . LEU A 1 799 ? 38.435 10.201 -55.879 1.00 93.88 799 LEU A C 1
ATOM 6107 O O . LEU A 1 799 ? 38.991 10.505 -56.933 1.00 93.88 799 LEU A O 1
ATOM 6111 N N . THR A 1 800 ? 37.112 10.024 -55.799 1.00 88.31 800 THR A N 1
ATOM 6112 C CA . THR A 1 800 ? 36.169 10.159 -56.938 1.00 88.31 800 THR A CA 1
ATOM 6113 C C . THR A 1 800 ? 34.795 10.671 -56.472 1.00 88.31 800 THR A C 1
ATOM 6115 O O . THR A 1 800 ? 34.392 10.269 -55.383 1.00 88.31 800 THR A O 1
ATOM 6118 N N . PRO A 1 801 ? 34.031 11.478 -57.244 1.00 90.25 801 PRO A N 1
ATOM 6119 C CA . PRO A 1 801 ? 34.343 12.081 -58.550 1.00 90.25 801 PRO A CA 1
ATOM 6120 C C . PRO A 1 801 ? 35.334 13.267 -58.435 1.00 90.25 801 PRO A C 1
ATOM 6122 O O . PRO A 1 801 ? 36.111 13.330 -57.487 1.00 90.25 801 PRO A O 1
ATOM 6125 N N . ALA A 1 802 ? 35.374 14.171 -59.421 1.00 89.44 802 ALA A N 1
ATOM 6126 C CA . ALA A 1 802 ? 36.230 15.364 -59.405 1.00 89.44 802 ALA A CA 1
ATOM 6127 C C . ALA A 1 802 ? 35.625 16.504 -58.560 1.00 89.44 802 ALA A C 1
ATOM 6129 O O . ALA A 1 802 ? 34.412 16.690 -58.574 1.00 89.44 802 ALA A O 1
ATOM 6130 N N . LEU A 1 803 ? 36.474 17.255 -57.846 1.00 92.75 803 LEU A N 1
ATOM 6131 C CA . LEU A 1 803 ? 36.076 18.287 -56.874 1.00 92.75 803 LEU A CA 1
ATOM 6132 C C . LEU A 1 803 ? 35.468 19.562 -57.512 1.00 92.75 803 LEU A C 1
ATOM 6134 O O . LEU A 1 803 ? 35.732 19.846 -58.684 1.00 92.75 803 LEU A O 1
ATOM 6138 N N . PRO A 1 804 ? 34.704 20.377 -56.746 1.00 88.00 804 PRO A N 1
ATOM 6139 C CA . PRO A 1 804 ? 34.135 21.640 -57.224 1.00 88.00 804 PRO A CA 1
ATOM 6140 C C . PRO A 1 804 ? 35.190 22.670 -57.657 1.00 88.00 804 PRO A C 1
ATOM 6142 O O . PRO A 1 804 ? 36.297 22.725 -57.118 1.00 88.00 804 PRO A O 1
ATOM 6145 N N . THR A 1 805 ? 34.822 23.544 -58.601 1.00 88.88 805 THR A N 1
ATOM 6146 C CA . THR A 1 805 ? 35.720 24.559 -59.174 1.00 88.88 805 THR A CA 1
ATOM 6147 C C . THR A 1 805 ? 36.347 25.455 -58.105 1.00 88.88 805 THR A C 1
ATOM 6149 O O . THR A 1 805 ? 35.667 26.253 -57.456 1.00 88.88 805 THR A O 1
ATOM 6152 N N . GLY A 1 806 ? 37.672 25.360 -57.985 1.00 87.69 806 GLY A N 1
ATOM 6153 C CA . GLY A 1 806 ? 38.466 26.081 -56.992 1.00 87.69 806 GLY A CA 1
ATOM 6154 C C . GLY A 1 806 ? 39.068 25.193 -55.902 1.00 87.69 806 GLY A C 1
ATOM 6155 O O . GLY A 1 806 ? 39.814 25.733 -55.092 1.00 87.69 806 GLY A O 1
ATOM 6156 N N . LEU A 1 807 ? 38.793 23.879 -55.891 1.00 92.38 807 LEU A N 1
ATOM 6157 C CA . LEU A 1 807 ? 39.372 22.883 -54.974 1.00 92.38 807 LEU A CA 1
ATOM 6158 C C . LEU A 1 807 ? 40.178 21.799 -55.728 1.00 92.38 807 LEU A C 1
ATOM 6160 O O . LEU A 1 807 ? 39.875 21.487 -56.879 1.00 92.38 807 LEU A O 1
ATOM 6164 N N . ALA A 1 808 ? 41.189 21.203 -55.083 1.00 92.88 808 ALA A N 1
ATOM 6165 C CA . ALA A 1 808 ? 42.027 20.129 -55.650 1.00 92.88 808 ALA A CA 1
ATOM 6166 C C . ALA A 1 808 ? 42.452 19.083 -54.596 1.00 92.88 808 ALA A C 1
ATOM 6168 O O . ALA A 1 808 ? 42.487 19.415 -53.414 1.00 92.88 808 ALA A O 1
ATOM 6169 N N . PHE A 1 809 ? 42.791 17.852 -55.023 1.00 94.88 809 PHE A N 1
ATOM 6170 C CA . PHE A 1 809 ? 43.222 16.734 -54.160 1.00 94.88 809 PHE A CA 1
ATOM 6171 C C . PHE A 1 809 ? 44.654 16.252 -54.472 1.00 94.88 809 PHE A C 1
ATOM 6173 O O . PHE A 1 809 ? 44.974 15.984 -55.631 1.00 94.88 809 PHE A O 1
ATOM 6180 N N . ASP A 1 810 ? 45.487 16.089 -53.440 1.00 92.38 810 ASP A N 1
ATOM 6181 C CA . ASP A 1 810 ? 46.835 15.499 -53.507 1.00 92.38 810 ASP A CA 1
ATOM 6182 C C . ASP A 1 810 ? 46.829 14.067 -52.941 1.00 92.38 810 ASP A C 1
ATOM 6184 O O . ASP A 1 810 ? 46.544 13.853 -51.763 1.00 92.38 810 ASP A O 1
ATOM 6188 N N . GLN A 1 811 ? 47.178 13.080 -53.770 1.00 90.00 811 GLN A N 1
ATOM 6189 C CA . GLN A 1 811 ? 47.205 11.659 -53.400 1.00 90.00 811 GLN A CA 1
ATOM 6190 C C . GLN A 1 811 ? 48.372 11.272 -52.477 1.00 90.00 811 GLN A C 1
ATOM 6192 O O . GLN A 1 811 ? 48.213 10.365 -51.660 1.00 90.00 811 GLN A O 1
ATOM 6197 N N . ALA A 1 812 ? 49.535 11.916 -52.605 1.00 83.94 812 ALA A N 1
ATOM 6198 C CA . ALA A 1 812 ? 50.725 11.578 -51.824 1.00 83.94 812 ALA A CA 1
ATOM 6199 C C . ALA A 1 812 ? 50.626 12.132 -50.397 1.00 83.94 812 ALA A C 1
ATOM 6201 O O . ALA A 1 812 ? 50.987 11.448 -49.442 1.00 83.94 812 ALA A O 1
ATOM 6202 N N . ASN A 1 813 ? 50.086 13.347 -50.261 1.00 87.69 813 ASN A N 1
ATOM 6203 C CA . ASN A 1 813 ? 49.904 14.022 -48.974 1.00 87.69 813 ASN A CA 1
ATOM 6204 C C . ASN A 1 813 ? 48.486 13.869 -48.389 1.00 87.69 813 ASN A C 1
ATOM 6206 O O . ASN A 1 813 ? 48.258 14.247 -47.242 1.00 87.69 813 ASN A O 1
ATOM 6210 N N . ARG A 1 814 ? 47.544 13.298 -49.155 1.00 92.69 814 ARG A N 1
ATOM 6211 C CA . ARG A 1 814 ? 46.131 13.069 -48.796 1.00 92.69 814 ARG A CA 1
ATOM 6212 C C . ARG A 1 814 ? 45.341 14.351 -48.480 1.00 92.69 814 ARG A C 1
ATOM 6214 O O . ARG A 1 814 ? 44.503 14.332 -47.587 1.00 92.69 814 ARG A O 1
ATOM 6221 N N . THR A 1 815 ? 45.571 15.470 -49.170 1.00 93.06 815 THR A N 1
ATOM 6222 C CA . THR A 1 815 ? 44.973 16.775 -48.797 1.00 93.06 815 THR A CA 1
ATOM 6223 C C . THR A 1 815 ? 44.011 17.365 -49.830 1.00 93.06 815 THR A C 1
ATOM 6225 O O . THR A 1 815 ? 44.173 17.152 -51.028 1.00 93.06 815 THR A O 1
ATOM 6228 N N . ILE A 1 816 ? 43.024 18.141 -49.359 1.00 93.69 816 ILE A N 1
ATOM 6229 C CA . ILE A 1 816 ? 42.108 18.974 -50.158 1.00 93.69 816 ILE A CA 1
ATOM 6230 C C . ILE A 1 816 ? 42.286 20.447 -49.764 1.00 93.69 816 ILE A C 1
ATOM 6232 O O . ILE A 1 816 ? 42.307 20.774 -48.579 1.00 93.69 816 ILE A O 1
ATOM 6236 N N . SER A 1 817 ? 42.401 21.358 -50.734 1.00 92.69 817 SER A N 1
ATOM 6237 C CA . SER A 1 817 ? 42.584 22.801 -50.472 1.00 92.69 817 SER A CA 1
ATOM 6238 C C . SER A 1 817 ? 42.023 23.689 -51.590 1.00 92.69 817 SER A C 1
ATOM 6240 O O . SER A 1 817 ? 41.830 23.207 -52.708 1.00 92.69 817 SER A O 1
ATOM 6242 N N . GLY A 1 818 ? 41.779 24.980 -51.299 1.00 91.69 818 GLY A N 1
ATOM 6243 C CA . GLY A 1 818 ? 41.466 25.994 -52.317 1.00 91.69 818 GLY A CA 1
ATOM 6244 C C . GLY A 1 818 ? 40.532 27.142 -51.888 1.00 91.69 818 GLY A C 1
ATOM 6245 O O . GLY A 1 818 ? 40.503 27.543 -50.724 1.00 91.69 818 GLY A O 1
ATOM 6246 N N . LEU A 1 819 ? 39.785 27.702 -52.850 1.00 90.62 819 LEU A N 1
ATOM 6247 C CA . LEU A 1 819 ? 38.841 28.818 -52.655 1.00 90.62 819 LEU A CA 1
ATOM 6248 C C . LEU A 1 819 ? 37.506 28.534 -53.382 1.00 90.62 819 LEU A C 1
ATOM 6250 O O . LEU A 1 819 ? 37.452 28.651 -54.610 1.00 90.62 819 LEU A O 1
ATOM 6254 N N . PRO A 1 820 ? 36.418 28.191 -52.666 1.00 89.06 820 PRO A N 1
ATOM 6255 C CA . PRO A 1 820 ? 35.116 27.910 -53.262 1.00 89.06 820 PRO A CA 1
ATOM 6256 C C . PRO A 1 820 ? 34.448 29.199 -53.760 1.00 89.06 820 PRO A C 1
ATOM 6258 O O . PRO A 1 820 ? 34.094 30.104 -52.999 1.00 89.06 820 PRO A O 1
ATOM 6261 N N . THR A 1 821 ? 34.270 29.277 -55.079 1.00 84.94 821 THR A N 1
ATOM 6262 C CA . THR A 1 821 ? 33.712 30.455 -55.771 1.00 84.94 821 THR A CA 1
ATOM 6263 C C . THR A 1 821 ? 32.214 30.340 -56.068 1.00 84.94 821 THR A C 1
ATOM 6265 O O . THR A 1 821 ? 31.532 31.355 -56.249 1.00 84.94 821 THR A O 1
ATOM 6268 N N . VAL A 1 822 ? 31.687 29.115 -56.077 1.00 84.69 822 VAL A N 1
ATOM 6269 C CA . VAL A 1 822 ? 30.304 28.773 -56.430 1.00 84.69 822 VAL A CA 1
ATOM 6270 C C . VAL A 1 822 ? 29.627 28.146 -55.214 1.00 84.69 822 VAL A C 1
ATOM 6272 O O . VAL A 1 822 ? 30.225 27.309 -54.547 1.00 84.69 822 VAL A O 1
ATOM 6275 N N . VAL A 1 823 ? 28.384 28.547 -54.928 1.00 78.56 823 VAL A N 1
ATOM 6276 C CA . VAL A 1 823 ? 27.544 27.835 -53.953 1.00 78.56 823 VAL A CA 1
ATOM 6277 C C . VAL A 1 823 ? 27.151 26.506 -54.582 1.00 78.56 823 VAL A C 1
ATOM 6279 O O . VAL A 1 823 ? 26.474 26.497 -55.610 1.00 78.56 823 VAL A O 1
ATOM 6282 N N . THR A 1 824 ? 27.589 25.405 -53.987 1.00 81.94 824 THR A N 1
ATOM 6283 C CA . THR A 1 824 ? 27.240 24.046 -54.408 1.00 81.94 824 THR A CA 1
ATOM 6284 C C . THR A 1 824 ? 26.435 23.361 -53.310 1.00 81.94 824 THR A C 1
ATOM 6286 O O . THR A 1 824 ? 26.777 23.542 -52.143 1.00 81.94 824 THR A O 1
ATOM 6289 N N . PRO A 1 825 ? 25.399 22.575 -53.652 1.00 78.38 825 PRO A N 1
ATOM 6290 C CA . PRO A 1 825 ? 24.751 21.689 -52.692 1.00 78.38 825 PRO A CA 1
ATOM 6291 C C . PRO A 1 825 ? 25.695 20.539 -52.308 1.00 78.38 825 PRO A C 1
ATOM 6293 O O . PRO A 1 825 ? 26.585 20.182 -53.093 1.00 78.38 825 PRO A O 1
ATOM 6296 N N . ALA A 1 826 ? 25.456 19.925 -51.147 1.00 84.69 826 ALA A N 1
ATOM 6297 C CA . ALA A 1 826 ? 26.190 18.752 -50.676 1.00 84.69 826 ALA A CA 1
ATOM 6298 C C . ALA A 1 826 ? 26.292 17.663 -51.765 1.00 84.69 826 ALA A C 1
ATOM 6300 O O . ALA A 1 826 ? 25.297 17.079 -52.190 1.00 84.69 826 ALA A O 1
ATOM 6301 N N . THR A 1 827 ? 27.515 17.415 -52.247 1.00 87.56 827 THR A N 1
ATOM 6302 C CA . THR A 1 827 ? 27.811 16.443 -53.318 1.00 87.56 827 THR A CA 1
ATOM 6303 C C . THR A 1 827 ? 28.733 15.335 -52.790 1.00 87.56 827 THR A C 1
ATOM 6305 O O . THR A 1 827 ? 29.782 15.692 -52.255 1.00 87.56 827 THR A O 1
ATOM 6308 N N . PRO A 1 828 ? 28.409 14.034 -52.949 1.00 87.81 828 PRO A N 1
ATOM 6309 C CA . PRO A 1 828 ? 29.149 12.935 -52.319 1.00 87.81 828 PRO A CA 1
ATOM 6310 C C . PRO A 1 828 ? 30.396 12.467 -53.097 1.00 87.81 828 PRO A C 1
ATOM 6312 O O . PRO A 1 828 ? 30.394 12.376 -54.327 1.00 87.81 828 PRO A O 1
ATOM 6315 N N . TYR A 1 829 ? 31.437 12.080 -52.354 1.00 91.50 829 TYR A N 1
ATOM 6316 C CA . TYR A 1 829 ? 32.731 11.570 -52.826 1.00 91.50 829 TYR A CA 1
ATOM 6317 C C . TYR A 1 829 ? 33.105 10.256 -52.126 1.00 91.50 829 TYR A C 1
ATOM 6319 O O . TYR A 1 829 ? 32.742 10.034 -50.975 1.00 91.50 829 TYR A O 1
ATOM 6327 N N . ARG A 1 830 ? 33.880 9.396 -52.802 1.00 90.75 830 ARG A N 1
ATOM 6328 C CA . ARG A 1 830 ? 34.445 8.137 -52.284 1.00 90.75 830 ARG A CA 1
ATOM 6329 C C . ARG A 1 830 ? 35.970 8.177 -52.282 1.00 90.75 830 ARG A C 1
ATOM 6331 O O . ARG A 1 830 ? 36.576 8.425 -53.326 1.00 90.75 830 ARG A O 1
ATOM 6338 N N . TYR A 1 831 ? 36.567 7.835 -51.141 1.00 93.25 831 TYR A N 1
ATOM 6339 C CA . TYR A 1 831 ? 38.011 7.757 -50.908 1.00 93.25 831 TYR A CA 1
ATOM 6340 C C . TYR A 1 831 ? 38.428 6.301 -50.626 1.00 93.25 831 TYR A C 1
ATOM 6342 O O . TYR A 1 831 ? 37.906 5.699 -49.695 1.00 93.25 831 TYR A O 1
ATOM 6350 N N . LYS A 1 832 ? 39.313 5.689 -51.427 1.00 91.56 832 LYS A N 1
ATOM 6351 C CA . LYS A 1 832 ? 39.645 4.244 -51.357 1.00 91.56 832 LYS A CA 1
ATOM 6352 C C . LYS A 1 832 ? 41.133 3.987 -51.102 1.00 91.56 832 LYS A C 1
ATOM 6354 O O . LYS A 1 832 ? 41.957 4.597 -51.777 1.00 91.56 832 LYS A O 1
ATOM 6359 N N . ALA A 1 833 ? 41.441 3.021 -50.229 1.00 89.12 833 ALA A N 1
ATOM 6360 C CA . ALA A 1 833 ? 42.764 2.445 -49.970 1.00 89.12 833 ALA A CA 1
ATOM 6361 C C . ALA A 1 833 ? 42.902 1.012 -50.530 1.00 89.12 833 ALA A C 1
ATOM 6363 O O . ALA A 1 833 ? 41.917 0.290 -50.720 1.00 89.12 833 ALA A O 1
ATOM 6364 N N . THR A 1 834 ? 44.130 0.568 -50.803 1.00 86.81 834 THR A N 1
ATOM 6365 C CA . THR A 1 834 ? 44.462 -0.808 -51.232 1.00 86.81 834 THR A CA 1
ATOM 6366 C C . THR A 1 834 ? 45.879 -1.171 -50.789 1.00 86.81 834 THR A C 1
ATOM 6368 O O . THR A 1 834 ? 46.775 -0.356 -50.994 1.00 86.81 834 THR A O 1
ATOM 6371 N N . ASP A 1 835 ? 46.077 -2.353 -50.196 1.00 84.31 835 ASP A N 1
ATOM 6372 C CA . ASP A 1 835 ? 47.361 -2.807 -49.631 1.00 84.31 835 ASP A CA 1
ATOM 6373 C C . ASP A 1 835 ? 48.157 -3.763 -50.534 1.00 84.31 835 ASP A C 1
ATOM 6375 O O . ASP A 1 835 ? 47.703 -4.178 -51.605 1.00 84.31 835 ASP A O 1
ATOM 6379 N N . ALA A 1 836 ? 49.355 -4.138 -50.077 1.00 76.12 836 ALA A N 1
ATOM 6380 C CA . ALA A 1 836 ? 50.273 -5.026 -50.788 1.00 76.12 836 ALA A CA 1
ATOM 6381 C C . ALA A 1 836 ? 49.733 -6.446 -51.055 1.00 76.12 836 ALA A C 1
ATOM 6383 O O . ALA A 1 836 ? 50.257 -7.135 -51.930 1.00 76.12 836 ALA A O 1
ATOM 6384 N N . HIS A 1 837 ? 48.700 -6.893 -50.333 1.00 76.75 837 HIS A N 1
ATOM 6385 C CA . HIS A 1 837 ? 48.057 -8.197 -50.525 1.00 76.75 837 HIS A CA 1
ATOM 6386 C C . HIS A 1 837 ? 46.761 -8.104 -51.349 1.00 76.75 837 HIS A C 1
ATOM 6388 O O . HIS A 1 837 ? 46.077 -9.110 -51.534 1.00 76.75 837 HIS A O 1
ATOM 6394 N N . GLY A 1 838 ? 46.412 -6.915 -51.854 1.00 73.12 838 GLY A N 1
ATOM 6395 C CA . GLY A 1 838 ? 45.175 -6.676 -52.597 1.00 73.12 838 GLY A CA 1
ATOM 6396 C C . GLY A 1 838 ? 43.930 -6.563 -51.713 1.00 73.12 838 GLY A C 1
ATOM 6397 O O . GLY A 1 838 ? 42.817 -6.539 -52.238 1.00 73.12 838 GLY A O 1
ATOM 6398 N N . SER A 1 839 ? 44.090 -6.466 -50.389 1.00 75.88 839 SER A N 1
ATOM 6399 C CA . SER A 1 839 ? 43.007 -6.070 -49.490 1.00 75.88 839 SER A CA 1
ATOM 6400 C C . SER A 1 839 ? 42.648 -4.605 -49.769 1.00 75.88 839 SER A C 1
ATOM 6402 O O . SER A 1 839 ? 43.525 -3.803 -50.101 1.00 75.88 839 SER A O 1
ATOM 6404 N N . THR A 1 840 ? 41.369 -4.229 -49.671 1.00 80.88 840 THR A N 1
ATOM 6405 C CA . THR A 1 840 ? 40.913 -2.859 -49.972 1.00 80.88 840 THR A CA 1
ATOM 6406 C C . THR A 1 840 ? 39.860 -2.376 -48.988 1.00 80.88 840 THR A C 1
ATOM 6408 O O . THR A 1 840 ? 39.001 -3.165 -48.606 1.00 80.88 840 THR A O 1
ATOM 6411 N N . ASP A 1 841 ? 39.856 -1.077 -48.694 1.00 82.81 841 ASP A N 1
ATOM 6412 C CA . ASP A 1 841 ? 38.833 -0.412 -47.875 1.00 82.81 841 ASP A CA 1
ATOM 6413 C C . ASP A 1 841 ? 38.500 0.988 -48.437 1.00 82.81 841 ASP A C 1
ATOM 6415 O O . ASP A 1 841 ? 39.248 1.509 -49.271 1.00 82.81 841 ASP A O 1
ATOM 6419 N N . SER A 1 842 ? 37.378 1.604 -48.044 1.00 86.06 842 SER A N 1
ATOM 6420 C CA . SER A 1 842 ? 36.953 2.921 -48.552 1.00 86.06 842 SER A CA 1
ATOM 6421 C C . SER A 1 842 ? 35.997 3.710 -47.646 1.00 86.06 842 SER A C 1
ATOM 6423 O O . SER A 1 842 ? 35.060 3.146 -47.090 1.00 86.06 842 SER A O 1
ATOM 6425 N N . LEU A 1 843 ? 36.181 5.035 -47.614 1.00 84.31 843 LEU A N 1
ATOM 6426 C CA . LEU A 1 843 ? 35.364 6.047 -46.928 1.00 84.31 843 LEU A CA 1
ATOM 6427 C C . LEU A 1 843 ? 34.501 6.855 -47.923 1.00 84.31 843 LEU A C 1
ATOM 6429 O O . LEU A 1 843 ? 34.722 6.797 -49.138 1.00 84.31 843 LEU A O 1
ATOM 6433 N N . SER A 1 844 ? 33.518 7.625 -47.441 1.00 85.06 844 SER A N 1
ATOM 6434 C CA . SER A 1 844 ? 32.697 8.549 -48.255 1.00 85.06 844 SER A CA 1
ATOM 6435 C C . SER A 1 844 ? 32.232 9.782 -47.455 1.00 85.06 844 SER A C 1
ATOM 6437 O O . SER A 1 844 ? 32.105 9.660 -46.242 1.00 85.06 844 SER A O 1
ATOM 6439 N N . PHE A 1 845 ? 32.042 10.941 -48.113 1.00 88.25 845 PHE A N 1
ATOM 6440 C CA . PHE A 1 845 ? 31.684 12.253 -47.508 1.00 88.25 845 PHE A CA 1
ATOM 6441 C C . PHE A 1 845 ? 31.199 13.291 -48.561 1.00 88.25 845 PHE A C 1
ATOM 6443 O O . PHE A 1 845 ? 31.403 13.065 -49.757 1.00 88.25 845 PHE A O 1
ATOM 6450 N N . SER A 1 846 ? 30.623 14.432 -48.146 1.00 86.62 846 SER A N 1
ATOM 6451 C CA . SER A 1 846 ? 30.033 15.502 -48.999 1.00 86.62 846 SER A CA 1
ATOM 6452 C C . SER A 1 846 ? 30.576 16.933 -48.736 1.00 86.62 846 SER A C 1
ATOM 6454 O O . SER A 1 846 ? 31.398 17.118 -47.843 1.00 86.62 846 SER A O 1
ATOM 6456 N N . ILE A 1 847 ? 30.175 17.964 -49.520 1.00 90.50 847 ILE A N 1
ATOM 6457 C CA . ILE A 1 847 ? 30.728 19.357 -49.456 1.00 90.50 847 ILE A CA 1
ATOM 6458 C C . ILE A 1 847 ? 29.664 20.501 -49.703 1.00 90.50 847 ILE A C 1
ATOM 6460 O O . ILE A 1 847 ? 29.083 20.493 -50.790 1.00 90.50 847 ILE A O 1
ATOM 6464 N N . GLU A 1 848 ? 29.431 21.470 -48.761 1.00 87.12 848 GLU A N 1
ATOM 6465 C CA . GLU A 1 848 ? 28.380 22.572 -48.729 1.00 87.12 848 GLU A CA 1
ATOM 6466 C C . GLU A 1 848 ? 28.582 23.872 -47.801 1.00 87.12 848 GLU A C 1
ATOM 6468 O O . GLU A 1 848 ? 29.559 24.573 -48.063 1.00 87.12 848 GLU A O 1
ATOM 6473 N N . VAL A 1 849 ? 27.683 24.242 -46.792 1.00 86.19 849 VAL A N 1
ATOM 6474 C CA . VAL A 1 849 ? 27.492 25.506 -45.905 1.00 86.19 849 VAL A CA 1
ATOM 6475 C C . VAL A 1 849 ? 26.664 25.305 -44.517 1.00 86.19 849 VAL A C 1
ATOM 6477 O O . VAL A 1 849 ? 26.332 24.155 -44.258 1.00 86.19 849 VAL A O 1
ATOM 6480 N N . TYR A 1 850 ? 26.363 26.300 -43.582 1.00 65.19 850 TYR A N 1
ATOM 6481 C CA . TYR A 1 850 ? 25.439 26.256 -42.332 1.00 65.19 850 TYR A CA 1
ATOM 6482 C C . TYR A 1 850 ? 25.005 27.622 -41.574 1.00 65.19 850 TYR A C 1
ATOM 6484 O O . TYR A 1 850 ? 25.572 28.655 -41.928 1.00 65.19 850 TYR A O 1
ATOM 6492 N N . SER A 1 851 ? 24.042 27.693 -40.563 1.00 33.59 851 SER A N 1
ATOM 6493 C CA . SER A 1 851 ? 23.573 28.933 -39.750 1.00 33.59 851 SER A CA 1
ATOM 6494 C C . SER A 1 851 ? 22.593 28.795 -38.454 1.00 33.59 851 SER A C 1
ATOM 6496 O O . SER A 1 851 ? 21.933 27.761 -38.402 1.00 33.59 851 SER A O 1
ATOM 6498 N N . PRO A 1 852 ? 22.416 29.757 -37.443 1.00 32.19 852 PRO A N 1
ATOM 6499 C CA . PRO A 1 852 ? 21.627 29.644 -36.115 1.00 32.19 852 PRO A CA 1
ATOM 6500 C C . PRO A 1 852 ? 20.812 30.871 -35.420 1.00 32.19 852 PRO A C 1
ATOM 6502 O O . PRO A 1 852 ? 21.054 32.009 -35.816 1.00 32.19 852 PRO A O 1
ATOM 6505 N N . VAL A 1 853 ? 19.928 30.719 -34.346 1.00 27.81 853 VAL A N 1
ATOM 6506 C CA . VAL A 1 853 ? 19.297 31.797 -33.404 1.00 27.81 853 VAL A CA 1
ATOM 6507 C C . VAL A 1 853 ? 18.451 31.323 -32.105 1.00 27.81 853 VAL A C 1
ATOM 6509 O O . VAL A 1 853 ? 18.212 30.123 -32.026 1.00 27.81 853 VAL A O 1
ATOM 6512 N N . SER A 1 854 ? 17.998 32.162 -31.087 1.00 34.38 854 SER A N 1
ATOM 6513 C CA . SER A 1 854 ? 17.256 31.782 -29.776 1.00 34.38 854 SER A CA 1
ATOM 6514 C C . SER A 1 854 ? 16.359 32.845 -28.944 1.00 34.38 854 SER A C 1
ATOM 6516 O O . SER A 1 854 ? 16.222 33.963 -29.437 1.00 34.38 854 SER A O 1
ATOM 6518 N N . ALA A 1 855 ? 15.710 32.540 -27.745 1.00 33.28 855 ALA A N 1
ATOM 6519 C CA . ALA A 1 855 ? 14.731 33.388 -26.894 1.00 33.28 855 ALA A CA 1
ATOM 6520 C C . ALA A 1 855 ? 14.455 33.041 -25.328 1.00 33.28 855 ALA A C 1
ATOM 6522 O O . ALA A 1 855 ? 15.115 32.129 -24.839 1.00 33.28 855 ALA A O 1
ATOM 6523 N N . GLU A 1 856 ? 13.529 33.714 -24.529 1.00 33.72 856 GLU A N 1
ATOM 6524 C CA . GLU A 1 856 ? 13.412 33.741 -22.980 1.00 33.72 856 GLU A CA 1
ATOM 6525 C C . GLU A 1 856 ? 12.028 34.133 -22.211 1.00 33.72 856 GLU A C 1
ATOM 6527 O O . GLU A 1 856 ? 11.186 34.762 -22.848 1.00 33.72 856 GLU A O 1
ATOM 6532 N N . HIS A 1 857 ? 11.840 33.871 -20.853 1.00 40.31 857 HIS A N 1
ATOM 6533 C CA . HIS A 1 857 ? 11.125 34.636 -19.698 1.00 40.31 857 HIS A CA 1
ATOM 6534 C C . HIS A 1 857 ? 9.737 34.246 -18.951 1.00 40.31 857 HIS A C 1
ATOM 6536 O O . HIS A 1 857 ? 8.756 33.978 -19.638 1.00 40.31 857 HIS A O 1
ATOM 6542 N N . GLU A 1 858 ? 9.576 34.329 -17.565 1.00 37.19 858 GLU A N 1
ATOM 6543 C CA . GLU A 1 858 ? 8.390 33.934 -16.635 1.00 37.19 858 GLU A CA 1
ATOM 6544 C C . GLU A 1 858 ? 8.260 34.617 -15.163 1.00 37.19 858 GLU A C 1
ATOM 6546 O O . GLU A 1 858 ? 9.289 35.112 -14.713 1.00 37.19 858 GLU A O 1
ATOM 6551 N N . SER A 1 859 ? 7.103 34.664 -14.370 1.00 50.03 859 SER A N 1
ATOM 6552 C CA . SER A 1 859 ? 6.945 34.974 -12.835 1.00 50.03 859 SER A CA 1
ATOM 6553 C C . SER A 1 859 ? 5.509 35.196 -12.103 1.00 50.03 859 SER A C 1
ATOM 6555 O O . SER A 1 859 ? 4.664 35.856 -12.692 1.00 50.03 859 SER A O 1
ATOM 6557 N N . LEU A 1 860 ? 5.210 34.750 -10.820 1.00 53.44 860 LEU A N 1
ATOM 6558 C CA . LEU A 1 860 ? 3.879 34.786 -10.024 1.00 53.44 860 LEU A CA 1
ATOM 6559 C C . LEU A 1 860 ? 3.730 35.797 -8.793 1.00 53.44 860 LEU A C 1
ATOM 6561 O O . LEU A 1 860 ? 4.760 36.308 -8.363 1.00 53.44 860 LEU A O 1
ATOM 6565 N N . PRO A 1 861 ? 2.519 36.041 -8.166 1.00 55.47 861 PRO A N 1
ATOM 6566 C CA . PRO A 1 861 ? 2.230 37.012 -7.057 1.00 55.47 861 PRO A CA 1
ATOM 6567 C C . PRO A 1 861 ? 1.776 36.435 -5.664 1.00 55.47 861 PRO A C 1
ATOM 6569 O O . PRO A 1 861 ? 1.720 35.219 -5.494 1.00 55.47 861 PRO A O 1
ATOM 6572 N N . GLU A 1 862 ? 1.453 37.295 -4.660 1.00 54.81 862 GLU A N 1
ATOM 6573 C CA . GLU A 1 862 ? 1.621 36.981 -3.206 1.00 54.81 862 GLU A CA 1
ATOM 6574 C C . GLU A 1 862 ? 0.433 37.105 -2.167 1.00 54.81 862 GLU A C 1
ATOM 6576 O O . GLU A 1 862 ? 0.661 36.694 -1.030 1.00 54.81 862 GLU A O 1
ATOM 6581 N N . GLU A 1 863 ? -0.804 37.592 -2.437 1.00 56.72 863 GLU A N 1
ATOM 6582 C CA . GLU A 1 863 ? -1.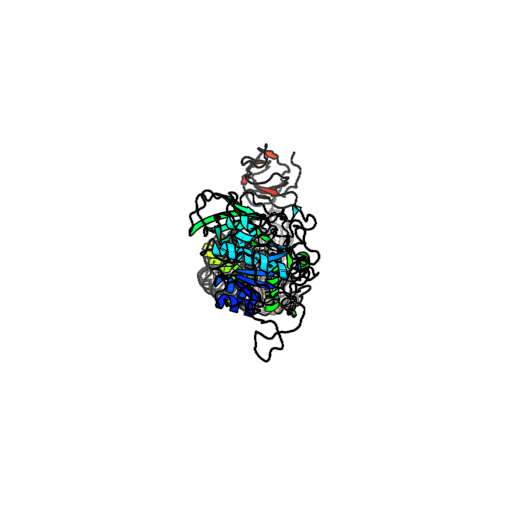853 37.853 -1.377 1.00 56.72 863 GLU A CA 1
ATOM 6583 C C . GLU A 1 863 ? -3.318 37.368 -1.681 1.00 56.72 863 GLU A C 1
ATOM 6585 O O . GLU A 1 863 ? -3.663 37.150 -2.843 1.00 56.72 863 GLU A O 1
ATOM 6590 N N . PHE A 1 864 ? -4.200 37.196 -0.657 1.00 64.25 864 PHE A N 1
ATOM 6591 C CA . PHE A 1 864 ? -5.630 36.757 -0.776 1.00 64.25 864 PHE A CA 1
ATOM 6592 C C . PHE A 1 864 ? -6.577 37.133 0.419 1.00 64.25 864 PHE A C 1
ATOM 6594 O O . PHE A 1 864 ? -6.103 37.542 1.477 1.00 64.25 864 PHE A O 1
ATOM 6601 N N . VAL A 1 865 ? -7.920 37.005 0.274 1.00 67.75 865 VAL A N 1
ATOM 6602 C CA . VAL A 1 865 ? -8.985 37.523 1.203 1.00 67.75 865 VAL A CA 1
ATOM 6603 C C . VAL A 1 865 ? -10.157 36.528 1.448 1.00 67.75 865 VAL A C 1
ATOM 6605 O O . VAL A 1 865 ? -10.461 35.725 0.576 1.00 67.75 865 VAL A O 1
ATOM 6608 N N . LEU A 1 866 ? -10.869 36.593 2.593 1.00 64.88 866 LEU A N 1
ATOM 6609 C CA . LEU A 1 866 ? -12.075 35.785 2.930 1.00 64.88 866 LEU A CA 1
ATOM 6610 C C . LEU A 1 866 ? -13.388 36.609 2.955 1.00 64.88 866 LEU A C 1
ATOM 6612 O O . LEU A 1 866 ? -13.378 37.775 3.343 1.00 64.88 866 LEU A O 1
ATOM 6616 N N . HIS A 1 867 ? -14.532 36.002 2.601 1.00 69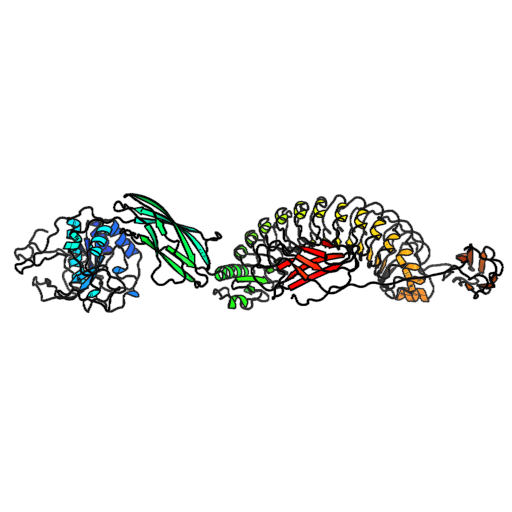.62 867 HIS A N 1
ATOM 6617 C CA . HIS A 1 867 ? -15.844 36.669 2.468 1.00 69.62 867 HIS A CA 1
ATOM 6618 C C . HIS A 1 867 ? -17.025 35.814 2.998 1.00 69.62 867 HIS A C 1
ATOM 6620 O O . HIS A 1 867 ? -17.016 34.595 2.850 1.00 69.62 867 HIS A O 1
ATOM 6626 N N . GLY A 1 868 ? -18.063 36.442 3.582 1.00 65.31 868 GLY A N 1
ATOM 6627 C CA . GLY A 1 868 ? -19.348 35.790 3.941 1.00 65.31 868 GLY A CA 1
ATOM 6628 C C . GLY A 1 868 ? -19.510 35.245 5.378 1.00 65.31 868 GLY A C 1
ATOM 6629 O O . GLY A 1 868 ? -20.465 34.524 5.660 1.00 65.31 868 GLY A O 1
ATOM 6630 N N . ASN A 1 869 ? -18.609 35.593 6.299 1.00 62.44 869 ASN A N 1
ATOM 6631 C CA . ASN A 1 869 ? -18.250 34.801 7.487 1.00 62.44 869 ASN A CA 1
ATOM 6632 C C . ASN A 1 869 ? -18.814 35.272 8.861 1.00 62.44 869 ASN A C 1
ATOM 6634 O O . ASN A 1 869 ? -18.209 34.988 9.894 1.00 62.44 869 ASN A O 1
ATOM 6638 N N . PHE A 1 870 ? -19.952 35.979 8.924 1.00 48.81 870 PHE A N 1
ATOM 6639 C CA . PHE A 1 870 ? -20.544 36.473 10.192 1.00 48.81 870 PHE A CA 1
ATOM 6640 C C . PHE A 1 870 ? -22.002 36.005 10.418 1.00 48.81 870 PHE A C 1
ATOM 6642 O O . PHE A 1 870 ? -22.770 35.889 9.458 1.00 48.81 870 PHE A O 1
ATOM 6649 N N . PRO A 1 871 ? -22.447 35.763 11.675 1.00 47.94 871 PRO A N 1
ATOM 6650 C CA . PRO A 1 871 ? -21.686 35.755 12.933 1.00 47.94 871 PRO A CA 1
ATOM 6651 C C . PRO A 1 871 ? -20.993 34.410 13.233 1.00 47.94 871 PRO A C 1
ATOM 6653 O O . PRO A 1 871 ? -20.358 34.277 14.271 1.00 47.94 871 PRO A O 1
ATOM 6656 N N . ASN A 1 872 ? -21.130 33.413 12.353 1.00 53.03 872 ASN A N 1
ATOM 6657 C CA . ASN A 1 872 ? -20.367 32.166 12.394 1.00 53.03 872 ASN A CA 1
ATOM 6658 C C . ASN A 1 872 ? -19.519 32.093 11.107 1.00 53.03 872 ASN A C 1
ATOM 6660 O O . ASN A 1 872 ? -20.115 32.160 10.026 1.00 53.03 872 ASN A O 1
ATOM 6664 N N . PRO A 1 873 ? -18.182 31.946 11.194 1.00 53.94 873 PRO A N 1
ATOM 6665 C CA . PRO A 1 873 ? -17.314 31.880 10.019 1.00 53.94 873 PRO A CA 1
ATOM 6666 C C . PRO A 1 873 ? -17.517 30.644 9.134 1.00 53.94 873 PRO A C 1
ATOM 6668 O O . PRO A 1 873 ? -17.075 30.649 7.986 1.00 53.94 873 PRO A O 1
ATOM 6671 N N . PHE A 1 874 ? -18.230 29.628 9.624 1.00 61.84 874 PHE A N 1
ATOM 6672 C CA . PHE A 1 874 ? -18.426 28.329 8.971 1.00 61.84 874 PHE A CA 1
ATOM 6673 C C . PHE A 1 874 ? -19.867 28.095 8.496 1.00 61.84 874 PHE A C 1
ATOM 6675 O O . PHE A 1 874 ? -20.369 26.973 8.450 1.00 61.84 874 PHE A O 1
ATOM 6682 N N . ARG A 1 875 ? -20.562 29.169 8.105 1.00 58.22 875 ARG A N 1
ATOM 6683 C CA . ARG A 1 875 ? -21.807 29.048 7.333 1.00 58.22 875 ARG A CA 1
ATOM 6684 C C . ARG A 1 875 ? -21.522 28.435 5.961 1.00 58.22 875 ARG A C 1
ATOM 6686 O O . ARG A 1 875 ? -20.443 28.606 5.409 1.00 58.22 875 ARG A O 1
ATOM 6693 N N . HIS A 1 876 ? -22.527 27.799 5.360 1.00 62.97 876 HIS A N 1
ATOM 6694 C CA . HIS A 1 876 ? -22.443 27.182 4.024 1.00 62.97 876 HIS A CA 1
ATOM 6695 C C . HIS A 1 876 ? -22.212 28.181 2.859 1.00 62.97 876 HIS A C 1
ATOM 6697 O O . HIS A 1 876 ? -22.387 27.812 1.704 1.00 62.97 876 HIS A O 1
ATOM 6703 N N . THR A 1 877 ? -21.883 29.444 3.150 1.00 63.31 877 THR A N 1
ATOM 6704 C CA . THR A 1 877 ? -21.804 30.579 2.213 1.00 63.31 877 THR A CA 1
ATOM 6705 C C . THR A 1 877 ? -20.480 31.352 2.314 1.00 63.31 877 THR A C 1
ATOM 6707 O O . THR A 1 877 ? -20.397 32.478 1.826 1.00 63.31 877 THR A O 1
ATOM 6710 N N . THR A 1 878 ? -19.466 30.803 2.993 1.00 71.62 878 THR A N 1
ATOM 6711 C CA . THR A 1 878 ? -18.132 31.419 3.119 1.00 71.62 878 THR A CA 1
ATOM 6712 C C . THR A 1 878 ? -17.270 31.131 1.877 1.00 71.62 878 THR A C 1
ATOM 6714 O O . THR A 1 878 ? -17.329 30.032 1.325 1.00 71.62 878 THR A O 1
ATOM 6717 N N . GLN A 1 879 ? -16.463 32.104 1.435 1.00 74.12 879 GLN A N 1
ATOM 6718 C CA . GLN A 1 879 ? -15.628 32.032 0.220 1.00 74.12 879 GLN A CA 1
ATOM 6719 C C . GLN A 1 879 ? -14.227 32.647 0.427 1.00 74.12 879 GLN A C 1
ATOM 6721 O O . GLN A 1 879 ? -14.057 33.509 1.292 1.00 74.12 879 GLN A O 1
ATOM 6726 N N . LEU A 1 880 ? -13.244 32.260 -0.398 1.00 73.75 880 LEU A N 1
ATOM 6727 C CA . LEU A 1 880 ? -11.879 32.825 -0.452 1.00 73.75 880 LEU A CA 1
ATOM 6728 C C . LEU A 1 880 ? -11.569 33.414 -1.845 1.00 73.75 880 LEU A C 1
ATOM 6730 O O . LEU A 1 880 ? -11.909 32.793 -2.847 1.00 73.75 880 LEU A O 1
ATOM 6734 N N . LEU A 1 881 ? -10.931 34.590 -1.911 1.00 74.19 881 LEU A N 1
ATOM 6735 C CA . LEU A 1 881 ? -10.710 35.424 -3.109 1.00 74.19 881 LEU A CA 1
ATOM 6736 C C . LEU A 1 881 ? -9.217 35.745 -3.344 1.00 74.19 881 LEU A C 1
ATOM 6738 O O . LEU A 1 881 ? -8.534 36.133 -2.398 1.00 74.19 881 LEU A O 1
ATOM 6742 N N . MET A 1 882 ? -8.724 35.657 -4.589 1.00 72.69 882 MET A N 1
ATOM 6743 C CA . MET A 1 882 ? -7.310 35.923 -4.954 1.00 72.69 882 MET A CA 1
ATOM 6744 C C . MET A 1 882 ? -7.106 36.444 -6.394 1.00 72.69 882 MET A C 1
ATOM 6746 O O . MET A 1 882 ? -8.006 36.321 -7.226 1.00 72.69 882 MET A O 1
ATOM 6750 N N . ASP A 1 883 ? -5.903 36.937 -6.711 1.00 69.56 883 ASP A N 1
ATOM 6751 C CA . ASP A 1 883 ? -5.531 37.461 -8.038 1.00 69.56 883 ASP A CA 1
ATOM 6752 C C . ASP A 1 883 ? -4.550 36.543 -8.789 1.00 69.56 883 ASP A C 1
ATOM 6754 O O . ASP A 1 883 ? -3.596 36.028 -8.207 1.00 69.56 883 ASP A O 1
ATOM 6758 N N . LEU A 1 884 ? -4.743 36.369 -10.104 1.00 68.06 884 LEU A N 1
ATOM 6759 C CA . LEU A 1 884 ? -3.919 35.486 -10.945 1.00 68.06 884 LEU A CA 1
ATOM 6760 C C . LEU A 1 884 ? -3.375 36.225 -12.189 1.00 68.06 884 LEU A C 1
ATOM 6762 O O . LEU A 1 884 ? -4.173 36.745 -12.972 1.00 68.06 884 LEU A O 1
ATOM 6766 N N . PRO A 1 885 ? -2.050 36.254 -12.449 1.00 62.25 885 PRO A N 1
ATOM 6767 C CA . PRO A 1 885 ? -1.472 36.989 -13.583 1.00 62.25 885 PRO A CA 1
ATOM 6768 C C . PRO A 1 885 ? -1.576 36.220 -14.912 1.00 62.25 885 PRO A C 1
ATOM 6770 O O . PRO A 1 885 ? -1.355 36.780 -15.983 1.00 62.25 885 PRO A O 1
ATOM 6773 N N . TRP A 1 886 ? -1.950 34.943 -14.851 1.00 65.81 886 TRP A N 1
ATOM 6774 C CA . TRP A 1 886 ? -2.264 34.065 -15.976 1.00 65.81 886 TRP A CA 1
ATOM 6775 C C . TRP A 1 886 ? -3.307 33.023 -15.542 1.00 65.81 886 TRP A C 1
ATOM 6777 O O . TRP A 1 886 ? -3.524 32.859 -14.340 1.00 65.81 886 TRP A O 1
ATOM 6787 N N . PRO A 1 887 ? -3.974 32.314 -16.474 1.00 67.00 887 PRO A N 1
ATOM 6788 C CA . PRO A 1 887 ? -4.914 31.255 -16.117 1.00 67.00 887 PRO A CA 1
ATOM 6789 C C . PRO A 1 887 ? -4.197 30.154 -15.337 1.00 67.00 887 PRO A C 1
ATOM 6791 O O . PRO A 1 887 ? -3.126 29.717 -15.758 1.00 67.00 887 PRO A O 1
ATOM 6794 N N . ALA A 1 888 ? -4.763 29.714 -14.216 1.00 69.56 888 ALA A N 1
ATOM 6795 C CA . ALA A 1 888 ? -4.131 28.738 -13.342 1.00 69.56 888 ALA A CA 1
ATOM 6796 C C . ALA A 1 888 ? -5.139 27.783 -12.688 1.00 69.56 888 ALA A C 1
ATOM 6798 O O . ALA A 1 888 ? -6.268 28.162 -12.376 1.00 69.56 888 ALA A O 1
ATOM 6799 N N . ARG A 1 889 ? -4.702 26.546 -12.438 1.00 75.00 889 ARG A N 1
ATOM 6800 C CA . ARG A 1 889 ? -5.437 25.573 -11.620 1.00 75.00 889 ARG A CA 1
ATOM 6801 C C . ARG A 1 889 ? -5.143 25.821 -10.149 1.00 75.00 889 ARG A C 1
ATOM 6803 O O . ARG A 1 889 ? -3.969 25.888 -9.791 1.00 75.00 889 ARG A O 1
ATOM 6810 N N . VAL A 1 890 ? -6.178 25.940 -9.317 1.00 73.69 890 VAL A N 1
ATOM 6811 C CA . VAL A 1 890 ? -6.060 26.375 -7.916 1.00 73.69 890 VAL A CA 1
ATOM 6812 C C . VAL A 1 890 ? -6.696 25.392 -6.927 1.00 73.69 890 VAL A C 1
ATOM 6814 O O . VAL A 1 890 ? -7.784 24.871 -7.174 1.00 73.69 890 VAL A O 1
ATOM 6817 N N . THR A 1 891 ? -6.037 25.174 -5.783 1.00 77.25 891 THR A N 1
ATOM 6818 C CA . THR A 1 891 ? -6.565 24.452 -4.604 1.00 77.25 891 THR A CA 1
ATOM 6819 C C . THR A 1 891 ? -6.310 25.226 -3.312 1.00 77.25 891 THR A C 1
ATOM 6821 O O . THR A 1 891 ? -5.322 25.959 -3.208 1.00 77.25 891 THR A O 1
ATOM 6824 N N . VAL A 1 892 ? -7.184 25.041 -2.313 1.00 75.25 892 VAL A N 1
ATOM 6825 C CA . VAL A 1 892 ? -7.089 25.676 -0.989 1.00 75.25 892 VAL A CA 1
ATOM 6826 C C . VAL A 1 892 ? -7.144 24.618 0.121 1.00 75.25 892 VAL A C 1
ATOM 6828 O O . VAL A 1 892 ? -8.047 23.785 0.152 1.00 75.25 892 VAL A O 1
ATOM 6831 N N . GLU A 1 893 ? -6.201 24.670 1.062 1.00 76.38 893 GLU A N 1
ATOM 6832 C CA . GLU A 1 893 ? -6.184 23.868 2.295 1.00 76.38 893 GLU A CA 1
ATOM 6833 C C . GLU A 1 893 ? -6.477 24.747 3.519 1.00 76.38 893 GLU A C 1
ATOM 6835 O O . GLU A 1 893 ? -6.052 25.904 3.569 1.00 76.38 893 GLU A O 1
ATOM 6840 N N . VAL A 1 894 ? -7.129 24.176 4.534 1.00 71.50 894 VAL A N 1
ATOM 6841 C CA . VAL A 1 894 ? -7.400 24.795 5.840 1.00 71.50 894 VAL A CA 1
ATOM 6842 C C . VAL A 1 894 ? -6.831 23.908 6.947 1.00 71.50 894 VAL A C 1
ATOM 6844 O O . VAL A 1 894 ? -7.040 22.694 6.954 1.00 71.50 894 VAL A O 1
ATOM 6847 N N . ILE A 1 895 ? -6.091 24.505 7.876 1.00 64.62 895 ILE A N 1
ATOM 6848 C CA . ILE A 1 895 ? -5.244 23.823 8.864 1.00 64.62 895 ILE A CA 1
ATOM 6849 C C . ILE A 1 895 ? -5.511 24.428 10.249 1.00 64.62 895 ILE A C 1
ATOM 6851 O O . ILE A 1 895 ? -5.630 25.645 10.365 1.00 64.62 895 ILE A O 1
ATOM 6855 N N . ASP A 1 896 ? -5.614 23.620 11.303 1.00 61.38 896 ASP A N 1
ATOM 6856 C CA . ASP A 1 896 ? -5.728 24.131 12.674 1.00 61.38 896 ASP A CA 1
ATOM 6857 C C . ASP A 1 896 ? -4.389 24.667 13.222 1.00 61.38 896 ASP A C 1
ATOM 6859 O O . ASP A 1 896 ? -3.317 24.519 12.628 1.00 61.38 896 ASP A O 1
ATOM 6863 N N . VAL A 1 897 ? -4.450 25.307 14.391 1.00 52.62 897 VAL A N 1
ATOM 6864 C CA . VAL A 1 897 ? -3.280 25.888 15.076 1.00 52.62 897 VAL A CA 1
ATOM 6865 C C . VAL A 1 897 ? -2.239 24.869 15.557 1.00 52.62 897 VAL A C 1
ATOM 6867 O O . VAL A 1 897 ? -1.129 25.275 15.896 1.00 52.62 897 VAL A O 1
ATOM 6870 N N . ILE A 1 898 ? -2.560 23.572 15.581 1.00 51.16 898 ILE A N 1
ATOM 6871 C CA . ILE A 1 898 ? -1.618 22.487 15.905 1.00 51.16 898 ILE A CA 1
ATOM 6872 C C . ILE A 1 898 ? -1.156 21.722 14.652 1.00 51.16 898 ILE A C 1
ATOM 6874 O O . ILE A 1 898 ? -0.476 20.703 14.761 1.00 51.16 898 ILE A O 1
ATOM 6878 N N . GLY A 1 899 ? -1.455 22.248 13.459 1.00 51.81 899 GLY A N 1
ATOM 6879 C CA . GLY A 1 899 ? -0.937 21.777 12.177 1.00 51.81 899 GLY A CA 1
ATOM 6880 C C . GLY A 1 899 ? -1.741 20.655 11.517 1.00 51.81 899 GLY A C 1
ATOM 6881 O O . GLY A 1 899 ? -1.310 20.153 10.476 1.00 51.81 899 GLY A O 1
ATOM 6882 N N . ARG A 1 900 ? -2.896 20.255 12.063 1.00 56.84 900 ARG A N 1
ATOM 6883 C CA . ARG A 1 900 ? -3.758 19.235 11.443 1.00 56.84 900 ARG A CA 1
ATOM 6884 C C . ARG A 1 900 ? -4.565 19.874 10.3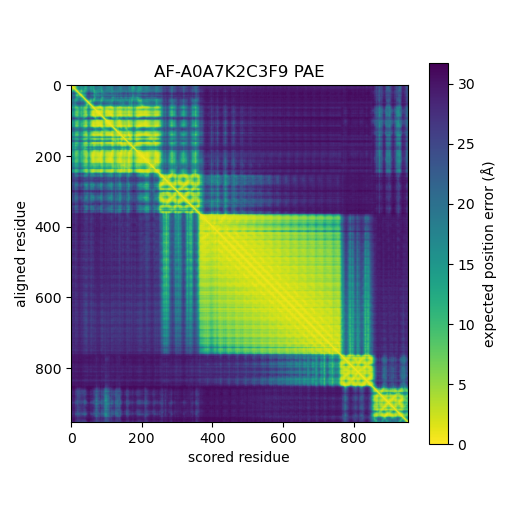16 1.00 56.84 900 ARG A C 1
ATOM 6886 O O . ARG A 1 900 ? -5.161 20.932 10.502 1.00 56.84 900 ARG A O 1
ATOM 6893 N N . ARG A 1 901 ? -4.613 19.242 9.140 1.00 65.81 901 ARG A N 1
ATOM 6894 C CA . ARG A 1 901 ? -5.515 19.667 8.055 1.00 65.81 901 ARG A CA 1
ATOM 6895 C C . ARG A 1 901 ? -6.960 19.365 8.449 1.00 65.81 901 ARG A C 1
ATOM 6897 O O . ARG A 1 901 ? -7.268 18.243 8.835 1.00 65.81 901 ARG A O 1
ATOM 6904 N N . VAL A 1 902 ? -7.819 20.373 8.338 1.00 66.31 902 VAL A N 1
ATOM 6905 C CA . VAL A 1 902 ? -9.238 20.336 8.731 1.00 66.31 902 VAL A CA 1
ATOM 6906 C C . VAL A 1 902 ? -10.153 20.361 7.503 1.00 66.31 902 VAL A C 1
ATOM 6908 O O . VAL A 1 902 ? -11.247 19.806 7.544 1.00 66.31 902 VAL A O 1
ATOM 6911 N N . LEU A 1 903 ? -9.705 20.962 6.394 1.00 70.75 903 LEU A N 1
ATOM 6912 C CA . LEU A 1 903 ? -10.398 20.918 5.103 1.00 70.75 903 LEU A CA 1
ATOM 6913 C C . LEU A 1 903 ? -9.407 21.055 3.936 1.00 70.75 903 LEU A C 1
ATOM 6915 O O . LEU A 1 903 ? -8.389 21.731 4.066 1.00 70.75 903 LEU A O 1
ATOM 6919 N N . THR A 1 904 ? -9.758 20.498 2.777 1.00 75.94 904 THR A N 1
ATOM 6920 C CA . THR A 1 904 ? -9.147 20.818 1.478 1.00 75.94 904 THR A CA 1
ATOM 6921 C C . THR A 1 904 ? -10.252 20.954 0.429 1.00 75.94 904 THR A C 1
ATOM 6923 O O . THR A 1 904 ? -11.173 20.139 0.400 1.00 75.94 904 THR A O 1
ATOM 6926 N N . THR A 1 905 ? -10.188 21.979 -0.422 1.00 74.06 905 THR A N 1
ATOM 6927 C CA . THR A 1 905 ? -11.163 22.196 -1.504 1.00 74.06 905 THR A CA 1
ATOM 6928 C C . THR A 1 905 ? -10.824 21.363 -2.745 1.00 74.06 905 THR A C 1
ATOM 6930 O O . THR A 1 905 ? -9.644 21.114 -3.007 1.00 74.06 905 THR A O 1
ATOM 6933 N N . PRO A 1 906 ? -11.814 21.008 -3.583 1.00 74.69 906 PRO A N 1
ATOM 6934 C CA . PRO A 1 906 ? -11.552 20.506 -4.929 1.00 74.69 906 PRO A CA 1
ATOM 6935 C C . PRO A 1 906 ? -10.720 21.491 -5.769 1.00 74.69 906 PRO A C 1
ATOM 6937 O O . PRO A 1 906 ? -10.790 22.710 -5.578 1.00 74.69 906 PRO A O 1
ATOM 6940 N N . SER A 1 907 ? -9.953 20.959 -6.722 1.00 70.19 907 SER A N 1
ATOM 6941 C CA . SER A 1 907 ? -9.183 21.754 -7.687 1.00 70.19 907 SER A CA 1
ATOM 6942 C C . SER A 1 907 ? -10.108 22.493 -8.647 1.00 70.19 907 SER A C 1
ATOM 6944 O O . SER A 1 907 ? -10.931 21.867 -9.312 1.00 70.19 907 SER A O 1
ATOM 6946 N N . THR A 1 908 ? -9.936 23.809 -8.766 1.00 74.25 908 THR A N 1
ATOM 6947 C CA . THR A 1 908 ? -10.750 24.667 -9.637 1.00 74.25 908 THR A CA 1
ATOM 6948 C C . THR A 1 908 ? -9.856 25.378 -10.652 1.00 74.25 908 THR A C 1
ATOM 6950 O O . THR A 1 908 ? -8.860 25.995 -10.279 1.00 74.25 908 THR A O 1
ATOM 6953 N N . ASP A 1 909 ? -10.194 25.300 -11.941 1.00 75.00 909 ASP A N 1
ATOM 6954 C CA . ASP A 1 909 ? -9.497 26.045 -12.997 1.00 75.00 909 ASP A CA 1
ATOM 6955 C C . ASP A 1 909 ? -10.003 27.492 -13.053 1.00 75.00 909 ASP A C 1
ATOM 6957 O O . ASP A 1 909 ? -11.180 27.749 -13.314 1.00 75.00 909 ASP A O 1
ATOM 6961 N N . LEU A 1 910 ? -9.109 28.450 -12.799 1.00 72.00 910 LEU A N 1
ATOM 6962 C CA . LEU A 1 910 ? -9.430 29.867 -12.665 1.00 72.00 910 LEU A CA 1
ATOM 6963 C C . LEU A 1 910 ? -8.666 30.684 -13.716 1.00 72.00 910 LEU A C 1
ATOM 6965 O O . LEU A 1 910 ? -7.442 30.639 -13.825 1.00 72.00 910 LEU A O 1
ATOM 6969 N N . ASN A 1 911 ? -9.400 31.463 -14.511 1.00 75.62 911 ASN A N 1
ATOM 6970 C CA . ASN A 1 911 ? -8.800 32.346 -15.511 1.00 75.62 911 ASN A CA 1
ATOM 6971 C C . ASN A 1 911 ? -8.018 33.494 -14.858 1.00 75.62 911 ASN A C 1
ATOM 6973 O O . ASN A 1 911 ? -8.392 33.970 -13.785 1.00 75.62 911 ASN A O 1
ATOM 6977 N N . ALA A 1 912 ? -7.011 34.007 -15.573 1.00 67.88 912 ALA A N 1
ATOM 6978 C CA . ALA A 1 912 ? -6.275 35.215 -15.198 1.00 67.88 912 ALA A CA 1
ATOM 6979 C C . ALA A 1 912 ? -7.217 36.370 -14.819 1.00 67.88 912 ALA A C 1
ATOM 6981 O O . ALA A 1 912 ? -8.328 36.489 -15.352 1.00 67.88 912 ALA A O 1
ATOM 6982 N N . GLY A 1 913 ? -6.752 37.248 -13.940 1.00 64.81 913 GLY A N 1
ATOM 6983 C CA . GLY A 1 913 ? -7.458 38.441 -13.501 1.00 64.81 913 GLY A CA 1
ATOM 6984 C C . GLY A 1 913 ? -7.713 38.481 -11.998 1.00 64.81 913 GLY A C 1
ATOM 6985 O O . GLY A 1 913 ? -7.214 37.663 -11.227 1.00 64.81 913 GLY A O 1
ATOM 6986 N N . TRP A 1 914 ? -8.487 39.493 -11.624 1.00 62.12 914 TRP A N 1
ATOM 6987 C CA . TRP A 1 914 ? -8.700 39.946 -10.254 1.00 62.12 914 TRP A CA 1
ATOM 6988 C C . TRP A 1 914 ? -9.829 39.170 -9.548 1.00 62.12 914 TRP A C 1
ATOM 6990 O O . TRP A 1 914 ? -10.814 38.808 -10.200 1.00 62.12 914 TRP A O 1
ATOM 7000 N N . GLN A 1 915 ? -9.703 38.946 -8.236 1.00 64.44 915 GLN A N 1
ATOM 7001 C CA . GLN A 1 915 ? -10.716 38.355 -7.339 1.00 64.44 915 GLN A CA 1
ATOM 7002 C C . GLN A 1 915 ? -11.412 37.076 -7.855 1.00 64.44 915 GLN A C 1
ATOM 7004 O O . GLN A 1 915 ? -12.632 37.014 -8.021 1.00 64.44 915 GLN A O 1
ATOM 7009 N N . ARG A 1 916 ? -10.645 36.005 -8.074 1.00 79.25 916 ARG A N 1
ATOM 7010 C CA . ARG A 1 916 ? -11.178 34.656 -8.330 1.00 79.25 916 ARG A CA 1
ATOM 7011 C C . ARG A 1 916 ? -11.545 33.951 -7.023 1.00 79.25 916 ARG A C 1
ATOM 7013 O O . ARG A 1 916 ? -10.747 33.962 -6.091 1.00 79.25 916 ARG A O 1
ATOM 7020 N N . SER A 1 917 ? -12.741 33.359 -6.969 1.00 75.88 917 SER A N 1
ATOM 7021 C CA . SER A 1 917 ? -13.352 32.791 -5.758 1.00 75.88 917 SER A CA 1
ATOM 7022 C C . SER A 1 917 ? -13.269 31.264 -5.664 1.00 75.88 917 SER A C 1
ATOM 7024 O O . SER A 1 917 ? -13.449 30.577 -6.669 1.00 75.88 917 SER A O 1
ATOM 7026 N N . VAL A 1 918 ? -13.116 30.742 -4.444 1.00 73.81 918 VAL A N 1
ATOM 7027 C CA . VAL A 1 918 ? -13.265 29.318 -4.090 1.00 73.81 918 VAL A CA 1
ATOM 7028 C C . VAL A 1 918 ? -14.203 29.184 -2.880 1.00 73.81 918 VAL A C 1
ATOM 7030 O O . VAL A 1 918 ? -14.050 29.917 -1.900 1.00 73.81 918 VAL A O 1
ATOM 7033 N N . ASP A 1 919 ? -15.167 28.262 -2.948 1.00 74.56 919 ASP A N 1
ATOM 7034 C CA . ASP A 1 919 ? -16.209 28.065 -1.926 1.00 74.56 919 ASP A CA 1
ATOM 7035 C C . ASP A 1 919 ? -15.760 27.153 -0.768 1.00 74.56 919 ASP A C 1
ATOM 7037 O O . ASP A 1 919 ? -15.004 26.199 -0.958 1.00 74.56 919 ASP A O 1
ATOM 7041 N N . LEU A 1 920 ? -16.264 27.429 0.442 1.00 67.00 920 LEU A N 1
ATOM 7042 C CA . LEU A 1 920 ? -15.887 26.755 1.690 1.00 67.00 920 LEU A CA 1
ATOM 7043 C C . LEU A 1 920 ? -17.131 26.253 2.460 1.00 67.00 920 LEU A C 1
ATOM 7045 O O . LEU A 1 920 ? -17.639 26.907 3.370 1.00 67.00 920 LEU A O 1
ATOM 7049 N N . THR A 1 921 ? -17.636 25.064 2.117 1.00 64.00 921 THR A N 1
ATOM 7050 C CA . THR A 1 921 ? -18.812 24.443 2.765 1.00 64.00 921 THR A CA 1
ATOM 7051 C C . THR A 1 921 ? -18.454 23.756 4.093 1.00 64.00 921 THR A C 1
ATOM 7053 O O . THR A 1 921 ? -17.867 22.677 4.080 1.00 64.00 921 THR A O 1
ATOM 7056 N N . MET A 1 922 ? -18.820 24.342 5.245 1.00 59.03 922 MET A N 1
ATOM 7057 C CA . MET A 1 922 ? -18.266 23.951 6.564 1.00 59.03 922 MET A CA 1
ATOM 7058 C C . MET A 1 922 ? -19.301 23.731 7.697 1.00 59.03 922 MET A C 1
ATOM 7060 O O . MET A 1 922 ? -19.103 24.161 8.828 1.00 59.03 922 MET A O 1
ATOM 7064 N N . ALA A 1 923 ? -20.398 23.015 7.425 1.00 53.03 923 ALA A N 1
ATOM 7065 C CA . ALA A 1 923 ? -21.564 22.867 8.319 1.00 53.03 923 ALA A CA 1
ATOM 7066 C C . ALA A 1 923 ? -21.310 22.491 9.802 1.00 53.03 923 ALA A C 1
ATOM 7068 O O . ALA A 1 923 ? -22.148 22.806 10.646 1.00 53.03 923 ALA A O 1
ATOM 7069 N N . ALA A 1 924 ? -20.223 21.774 10.107 1.00 54.91 924 ALA A N 1
ATOM 7070 C CA . ALA A 1 924 ? -20.040 21.049 11.370 1.00 54.91 924 ALA A CA 1
ATOM 7071 C C . ALA A 1 924 ? -18.759 21.414 12.151 1.00 54.91 924 ALA A C 1
ATOM 7073 O O . ALA A 1 924 ? -18.426 20.730 13.117 1.00 54.91 924 ALA A O 1
ATOM 7074 N N . LEU A 1 925 ? -18.018 22.456 11.751 1.00 54.97 925 LEU A N 1
ATOM 7075 C CA . LEU A 1 925 ? -16.780 22.827 12.448 1.00 54.97 925 LEU A CA 1
ATOM 7076 C C . LEU A 1 925 ? -17.059 23.659 13.717 1.00 54.97 925 LEU A C 1
ATOM 7078 O O . LEU A 1 925 ? -17.784 24.656 13.640 1.00 54.97 925 LEU A O 1
ATOM 7082 N N . PRO A 1 926 ? -16.481 23.294 14.880 1.00 55.06 926 PRO A N 1
ATOM 7083 C CA . PRO A 1 926 ? -16.582 24.095 16.095 1.00 55.06 926 PRO A CA 1
ATOM 7084 C C . PRO A 1 926 ? -15.791 25.406 15.967 1.00 55.06 926 PRO A C 1
ATOM 7086 O O . PRO A 1 926 ? -14.839 25.515 15.197 1.00 55.06 926 PRO A O 1
ATOM 7089 N N . SER A 1 927 ? -16.170 26.417 16.749 1.00 55.84 927 SER A N 1
ATOM 7090 C CA . SER A 1 927 ? -15.509 27.728 16.760 1.00 55.84 927 SER A CA 1
ATOM 7091 C C . SER A 1 927 ? -14.022 27.623 17.139 1.00 55.84 927 SER A C 1
ATOM 7093 O O . SER A 1 927 ? -13.696 27.118 18.212 1.00 55.84 927 SER A O 1
ATOM 7095 N N . GLY A 1 928 ? -13.121 28.157 16.305 1.00 56.41 928 GLY A N 1
ATOM 7096 C CA . GLY A 1 928 ? -11.669 28.062 16.504 1.00 56.41 928 GLY A CA 1
ATOM 7097 C C . GLY A 1 928 ? -10.845 28.971 15.580 1.00 56.41 928 GLY A C 1
ATOM 7098 O O . GLY A 1 928 ? -11.401 29.721 14.777 1.00 56.41 928 GLY A O 1
ATOM 7099 N N . LEU A 1 929 ? -9.514 28.904 15.704 1.00 52.22 929 LEU A N 1
ATOM 7100 C CA . LEU A 1 929 ? -8.543 29.631 14.871 1.00 52.22 929 LEU A CA 1
ATOM 7101 C C . LEU A 1 929 ? -7.900 28.676 13.848 1.00 52.22 929 LEU A C 1
ATOM 7103 O O . LEU A 1 929 ? -7.524 27.561 14.207 1.00 52.22 929 LEU A O 1
ATOM 7107 N N . TYR A 1 930 ? -7.754 29.123 12.596 1.00 65.69 930 TYR A N 1
ATOM 7108 C CA . TYR A 1 930 ? -7.303 28.291 11.472 1.00 65.69 930 TYR A CA 1
ATOM 7109 C C . TYR A 1 930 ? -6.407 29.072 10.492 1.00 65.69 930 TYR A C 1
ATOM 7111 O O . TYR A 1 930 ? -6.507 30.294 10.375 1.00 65.69 930 TYR A O 1
ATOM 7119 N N . LEU A 1 931 ? -5.543 28.348 9.780 1.00 62.62 931 LEU A N 1
ATOM 7120 C CA . LEU A 1 931 ? -4.591 28.817 8.770 1.00 62.62 931 LEU A CA 1
ATOM 7121 C C . LEU A 1 931 ? -4.995 28.307 7.379 1.00 62.62 931 LEU A C 1
ATOM 7123 O O . LEU A 1 931 ? -5.522 27.204 7.261 1.00 62.62 931 LEU A O 1
ATOM 7127 N N . TYR A 1 932 ? -4.689 29.069 6.328 1.00 67.50 932 TYR A N 1
ATOM 7128 C CA . TYR A 1 932 ? -5.065 28.750 4.944 1.00 67.50 932 TYR A CA 1
ATOM 7129 C C . TYR A 1 932 ? -3.824 28.660 4.047 1.00 67.50 932 TYR A C 1
ATOM 7131 O O . TYR A 1 932 ? -2.876 29.429 4.223 1.00 67.50 932 TYR A O 1
ATOM 7139 N N . ARG A 1 933 ? -3.821 27.736 3.080 1.00 71.50 933 ARG A N 1
ATOM 7140 C CA . ARG A 1 933 ? -2.738 27.547 2.097 1.00 71.50 933 ARG A CA 1
ATOM 7141 C C . ARG A 1 933 ? -3.319 27.407 0.694 1.00 71.50 933 ARG A C 1
ATOM 7143 O O . ARG A 1 933 ? -4.275 26.665 0.510 1.00 71.50 933 ARG A O 1
ATOM 7150 N N . VAL A 1 934 ? -2.724 28.087 -0.283 1.00 67.75 934 VAL A N 1
ATOM 7151 C CA . VAL A 1 934 ? -3.187 28.120 -1.680 1.00 67.75 934 VAL A CA 1
ATOM 7152 C C . VAL A 1 934 ? -2.085 27.610 -2.610 1.00 67.75 934 VAL A C 1
ATOM 7154 O O . VAL A 1 934 ? -0.917 27.957 -2.434 1.00 67.75 934 VAL A O 1
ATOM 7157 N N . HIS A 1 935 ? -2.453 26.811 -3.610 1.00 71.06 935 HIS A N 1
ATOM 7158 C CA . HIS A 1 935 ? -1.556 26.341 -4.670 1.00 71.06 935 HIS A CA 1
ATOM 7159 C C . HIS A 1 935 ? -2.092 26.779 -6.037 1.00 71.06 935 HIS A C 1
ATOM 7161 O O . HIS A 1 935 ? -3.297 26.696 -6.250 1.00 71.06 935 HIS A O 1
ATOM 7167 N N . ALA A 1 936 ? -1.221 27.217 -6.955 1.00 65.56 936 ALA A N 1
ATOM 7168 C CA . ALA A 1 936 ? -1.587 27.647 -8.309 1.00 65.56 936 ALA A CA 1
ATOM 7169 C C . ALA A 1 936 ? -0.571 27.147 -9.356 1.00 65.56 936 ALA A C 1
ATOM 7171 O O . ALA A 1 936 ? 0.635 27.180 -9.109 1.00 65.56 936 ALA A O 1
ATOM 7172 N N . SER A 1 937 ? -1.025 26.696 -10.531 1.00 62.00 937 SER A N 1
ATOM 7173 C CA . SER A 1 937 ? -0.147 26.194 -11.608 1.00 62.00 937 SER A CA 1
ATOM 7174 C C . SER A 1 937 ? -0.654 26.521 -13.018 1.00 62.00 937 SER A C 1
ATOM 7176 O O . SER A 1 937 ? -1.858 26.634 -13.237 1.00 62.00 937 SER A O 1
ATOM 7178 N N . LEU A 1 938 ? 0.259 26.669 -13.991 1.00 57.50 938 LEU A N 1
ATOM 7179 C CA . LEU A 1 938 ? -0.099 26.900 -15.399 1.00 57.50 938 LEU A CA 1
ATOM 7180 C C . LEU A 1 938 ? -0.861 25.690 -15.984 1.00 57.50 938 LEU A C 1
ATOM 7182 O O . LEU A 1 938 ? -0.502 24.552 -15.670 1.00 57.50 938 LEU A O 1
ATOM 7186 N N . PRO A 1 939 ? -1.812 25.872 -16.927 1.00 49.56 939 PRO A N 1
ATOM 7187 C CA . PRO A 1 939 ? -2.720 24.801 -17.361 1.00 49.56 939 PRO A CA 1
ATOM 7188 C C . PRO A 1 939 ? -2.053 23.674 -18.172 1.00 49.56 939 PRO A C 1
ATOM 7190 O O . PRO A 1 939 ? -2.724 22.733 -18.584 1.00 49.56 939 PRO A O 1
ATOM 7193 N N . ARG A 1 940 ? -0.743 23.782 -18.444 1.00 51.50 940 ARG A N 1
ATOM 7194 C CA . ARG A 1 940 ? 0.082 22.793 -19.162 1.00 51.50 940 ARG A CA 1
ATOM 7195 C C . ARG A 1 940 ? 1.411 22.469 -18.453 1.00 51.50 940 ARG A C 1
ATOM 7197 O O . ARG A 1 940 ? 2.411 22.195 -19.103 1.00 51.50 940 ARG A O 1
ATOM 7204 N N . GLY A 1 941 ? 1.429 22.485 -17.119 1.00 46.47 941 GLY A N 1
ATOM 7205 C CA . GLY A 1 941 ? 2.356 21.633 -16.353 1.00 46.47 941 GLY A CA 1
ATOM 7206 C C . GLY A 1 941 ? 3.703 22.212 -15.898 1.00 46.47 941 GLY A C 1
ATOM 7207 O O . GLY A 1 941 ? 4.432 21.504 -15.210 1.00 46.47 941 GLY A O 1
ATOM 7208 N N . ARG A 1 942 ? 4.041 23.481 -16.176 1.00 41.25 942 ARG A N 1
ATOM 7209 C CA . ARG A 1 942 ? 5.138 24.155 -15.448 1.00 41.25 942 ARG A CA 1
ATOM 7210 C C . ARG A 1 942 ? 4.632 24.716 -14.117 1.00 41.25 942 ARG A C 1
ATOM 7212 O O . ARG A 1 942 ? 3.719 25.543 -14.085 1.00 41.25 942 ARG A O 1
ATOM 7219 N N . VAL A 1 943 ? 5.236 24.262 -13.019 1.00 41.19 943 VAL A N 1
ATOM 7220 C CA . VAL A 1 943 ? 4.974 24.765 -11.663 1.00 41.19 943 VAL A CA 1
ATOM 7221 C C . VAL A 1 943 ? 5.804 26.024 -11.431 1.00 41.19 943 VAL A C 1
ATOM 7223 O O . VAL A 1 943 ? 7.029 25.978 -11.504 1.00 41.19 943 VAL A O 1
ATOM 7226 N N . VAL A 1 944 ? 5.140 27.132 -11.109 1.00 44.34 944 VAL A N 1
ATOM 7227 C CA . VAL A 1 944 ? 5.785 28.350 -10.597 1.00 44.34 944 VAL A CA 1
ATOM 7228 C C . VAL A 1 944 ? 5.543 28.397 -9.082 1.00 44.34 944 VAL A C 1
ATOM 7230 O O . VAL A 1 944 ? 4.498 27.955 -8.614 1.00 44.34 944 VAL A O 1
ATOM 7233 N N . HIS A 1 945 ? 6.555 28.812 -8.315 1.00 48.25 945 HIS A N 1
ATOM 7234 C CA . HIS A 1 945 ? 6.701 28.500 -6.883 1.00 48.25 945 HIS A CA 1
ATOM 7235 C C . HIS A 1 945 ? 5.522 28.878 -5.960 1.00 48.25 945 HIS A C 1
ATOM 7237 O O . HIS A 1 945 ? 4.818 29.860 -6.171 1.00 48.25 945 HIS A O 1
ATOM 7243 N N . ALA A 1 946 ? 5.378 28.108 -4.873 1.00 39.84 946 ALA A N 1
ATOM 7244 C CA . ALA A 1 946 ? 4.377 28.308 -3.824 1.00 39.84 946 ALA A CA 1
ATOM 7245 C C . ALA A 1 946 ? 4.733 29.453 -2.849 1.00 39.84 946 ALA A C 1
ATOM 7247 O O . ALA A 1 946 ? 5.862 29.528 -2.358 1.00 39.84 946 ALA A O 1
ATOM 7248 N N . GLY A 1 947 ? 3.744 30.296 -2.526 1.00 40.28 947 GLY A N 1
ATOM 7249 C CA . GLY A 1 947 ? 3.856 31.417 -1.582 1.00 40.28 947 GLY A CA 1
ATOM 7250 C C . GLY A 1 947 ? 3.769 31.027 -0.095 1.00 40.28 947 GLY A C 1
ATOM 7251 O O . GLY A 1 947 ? 3.351 29.925 0.265 1.00 40.28 947 GLY A O 1
ATOM 7252 N N . ARG A 1 948 ? 4.184 31.946 0.791 1.00 41.56 948 ARG A N 1
ATOM 7253 C CA . ARG A 1 948 ? 4.234 31.767 2.261 1.00 41.56 948 ARG A CA 1
ATOM 7254 C C . ARG A 1 948 ? 2.957 32.237 2.978 1.00 41.56 948 ARG A C 1
ATOM 7256 O O . ARG A 1 948 ? 2.274 33.141 2.523 1.00 41.56 948 ARG A O 1
ATOM 7263 N N . PHE A 1 949 ? 2.706 31.669 4.161 1.00 47.91 949 PHE A N 1
ATOM 7264 C CA . PHE A 1 949 ? 1.652 32.088 5.101 1.00 47.91 949 PHE A CA 1
ATOM 7265 C C . PHE A 1 949 ? 1.833 33.534 5.607 1.00 47.91 949 PHE A C 1
ATOM 7267 O O . PHE A 1 949 ? 2.859 33.810 6.233 1.00 47.91 949 PHE A O 1
ATOM 7274 N N . VAL A 1 950 ? 0.812 34.399 5.478 1.00 36.53 950 VAL A N 1
ATOM 7275 C CA . VAL A 1 950 ? 0.690 35.672 6.227 1.00 36.53 950 VAL A CA 1
ATOM 7276 C C . VAL A 1 950 ? -0.781 36.002 6.570 1.00 36.53 950 VAL A C 1
ATOM 7278 O O . VAL A 1 950 ? -1.690 35.738 5.796 1.00 36.53 950 VAL A O 1
ATOM 7281 N N . HIS A 1 951 ? -0.963 36.551 7.777 1.00 34.16 951 HIS A N 1
ATOM 7282 C CA . HIS A 1 951 ? -2.097 37.277 8.386 1.00 34.16 951 HIS A CA 1
ATOM 7283 C C . HIS A 1 951 ? -3.445 37.443 7.633 1.00 34.16 951 HIS A C 1
ATOM 7285 O O . HIS A 1 951 ? -3.540 38.154 6.639 1.00 34.16 951 HIS A O 1
ATOM 7291 N N . VAL A 1 952 ? -4.532 36.972 8.264 1.00 35.53 952 VAL A N 1
ATOM 7292 C CA . VAL A 1 952 ? -5.910 37.463 8.026 1.00 35.53 952 VAL A CA 1
ATOM 7293 C C . VAL A 1 952 ? -6.144 38.744 8.844 1.00 35.53 952 VAL A C 1
ATOM 7295 O O . VAL A 1 952 ? -5.604 38.860 9.952 1.00 35.53 952 VAL A O 1
ATOM 7298 N N . ARG A 1 953 ? -6.939 39.685 8.319 1.00 31.73 953 ARG A N 1
ATOM 7299 C CA . ARG A 1 953 ? -7.401 40.907 9.002 1.00 31.73 953 ARG A CA 1
ATOM 7300 C C . ARG A 1 953 ? -8.913 40.887 9.201 1.00 31.73 953 ARG A C 1
ATOM 7302 O O . ARG A 1 953 ? -9.595 40.407 8.272 1.00 31.73 953 ARG A O 1
#

Sequence (953 aa):
NGIDDDSNGFIDDVHGVNLCNRDDTNNDPFEPRLSGHGTSVAGTAGGVTNNGIGVAGAAWNAQLMHTCGLSYRGVLYAAANGADIVNTSWSGESPQASTFVAQSLDLATDMGALVVASAGNANLNSDLYRFYPSNYPRVLSVGATAKDSRIRASFTNYGKTVNVFAPGVGIITTAVDDKYTLSASGTSFSAPLVSGVAALVKTRYPDISPDALREQIRLASERIDAENPGQAGRLGRGYVNAEASLKMPVFPAVRLTQWTWDDTDGDRMIMSGEEVTIKAVFVNHLADAQELSIGLTGAESYPYIDLSNAEQMVGRLTRGDSTEVTLRFVVANDAPSSRVIRLYPQIRDGAFVDEPDQLSFGINSRIELDHAALSALFTSTGGASWRSNSYWDITTVPTPSELARWHGVVVSHGILSRLDLCRNRLTGTLPSELGDLQGLEDLRLCENSITGEIPPELGKLTQLQWLDLDRNSLTGEIPRELANLSQVQYLSLRDNALSGEIPRELANLSRLQYLSLRDNALSGEIPRELANLSQLQYLSLQGNDLSGEIPRELVNLQLLLRLELNHNSLTGKIPHELEYLLQLQWLWLGGNRFTGEIPSELGNMIQLQWLDLGVNSLYGEIPNELGNMSQLQNLRLSGNLLTGEIPGELANLTQLKWLHLSGNSLTGEIPDELGDLSQLKGLYFSDNLLTGKIPSELGNLSQLTALHLHDNAFTGRLPRSLMQLTNLRVLHFIRSGLCAPGDDAFQMWLNNIRHKSGPTCSGVHFADSVADQSFPRAQPIVTVVLPEAIGASPINYTLTPALPTGLAFDQANRTISGLPTVVTPATPYRYKATDAHGSTDSLSFSIEVYSPVSAEHESLPEEFVLHGNFPNPFRHTTQLLMDLPWPARVTVEVIDVIGRRVLTTPSTDLNAGWQRSVDLTMAALPSGLYLYRVHASLPRGRVVHAGRFVHVR

Nearest PDB structures (foldseek):
  8wed-assembly2_D  TM=8.954E-01  e=7.393E-27  Arabidopsis thaliana
  8weh-assembly1_A  TM=8.798E-01  e=2.276E-26  Brassica napus
  5gr8-assembly1_A  TM=8.928E-01  e=1.139E-24  Arabidopsis thaliana
  5gr9-assembly1_B  TM=8.313E-01  e=5.024E-24  Arabidopsis thaliana
  6s6q-assembly2_B  TM=4.587E-01  e=1.971E-25  Arabidopsis thaliana

Radius of gyration: 52.28 Å; Cα contacts (8 Å, |Δi|>4): 2327; chains: 1; bounding box: 106×84×152 Å